Protein 3FRM (pdb70)

B-factor: mean 22.45, std 8.02, range [2.0, 68.7]

InterPro domains:
  IPR000182 GNAT domain [PF13508] (164-238)
  IPR000182 GNAT domain [PS51186] (116-251)
  IPR016181 Acyl-CoA N-acyltransferase [SSF55729] (125-245)
  IPR040549 Domain of unknown function DUF5613 [PF18467] (4-100)

Radius of gyration: 44.14 Å; Cα contacts (8 Å, |Δi|>4): 2684; chains: 6; bounding box: 90×137×66 Å

Organism: Staphylococcus epidermidis (strain ATCC 12228 / FDA PCI 1200) (NCBI:txid176280)

Sequence (1467 aa):
ASKITFKDIYIDGNKITEDSRKAIYLLPPQPLKYASNTWIYKTPTNQWLKDIEVQKKHLNQSSYHLSFSFPANEKIDEVLLEKIRELGFQIGVLELYVIEAKALKELSRKRDVDIQLVSSNNINDYLHVYDAFARPFGDSYANVKQHIYSSYNLDDIERLVAYVNHQPVGIVDIITDKTIEIDGFGVLEEFQHQGIGSEIQAYVGRANERPVILVADGKDTAKDYLRQGYVYQGFKYHILKENIASKITFKDIYIDGNKITEDSRKAIYLLPPQPLKYASNTWIYKTPTNQWLKDIEVQKKHLNQSSYHLSFSFPANEKIDEVLLEKIRELGFQQIGVLELYVIEAKALKELSRKRDVDIQLVSSNNINDYLHVYDAFARPFGDSYANVKQHIYSSYNLDDIERLVAYVNHQPVGIVDIITDKTIEIDGFGVLEEFQHQGIGSEIQAYVGRANERPVILVADGKDTAKDYLRRQGYVYQGFKYHILKENISNASKITFKDIYIDGNKITEDSRKAIYLLPPQPLKYASNTWIYKTPTNQWLKDIEVQKKHLNQSSYHLSFSFPANEKIDEVLLEKIRELGFQIGVLELYVIEAKALKELSRKRDVDIQLVSSNNINDYLHVYDAFARPFGDSYANVKQHIYSSYNLDDIERLVAYVNHQPVGIVDIITDKTIEIDGFGVLEEFQHQGIGSEIQAYVGRANERPVILVADGKDTAKDYLRQGYVYQGFKYHILKENINASKITFKDIYIDGNKITEDSRKAIYLLPPQPLKYASNTWIYKTPTNQWLKDIEVQKKHLNQSSYHLSFSFPANEKIDEVLLEKIRELGFQQIGVLELYVIEAKALKELSRKRDVDIQLVSSNNNINDYLHVYDAFARPFGDSYANVKQHIYSSYNNLDDIERLVAYVNHQPVGIVDIITDKTIEIDGFGVLEEFQHQGIGSEIQAYVGRANERPVILVADGKDTAKDYLRQGYVYQGFKYHILKENIASKITFKDIYIDGNKITEDSRKAIYLLPPQPLKYASNTWIYKTPTNQWLKDIEVQKKHLNQSSYHLSFSFPANEKIDEVLLEKIRELGFQIGVLELYVIEAKALKELSRKRDVDIQLVSSNNINDYLHVYDAFARPFGDSYANVKQHIYSSYNLDDIERLVAYVNHQPVGIVDIITDKTIEIDGFGVLEEFQHQGIGSEIQAYVGRANERPVILVADGKDTAKDYLRQGYVYQGFKYHILKENIASKITFKDIYIDGNKITEDSRKAIYLLPPQPLKYASNTWIYKTPTNQWLKDIEVQKKHLNQSSYHLSFSFPANEKIDEVLLEKIRELGFQIGVLELYVIEAKALKELSRKRDVDIQLVSSNNINDYLHVYDAFARPFGDSYANVKQHIYSSYNLDDIERLVAYVNHQPVGIVDIITDKTIEIDGFGVLEEFQHQGIGSEIQAYVGRANERPVILVADGKDTAKDYLRQGYVYQGFKYHILKENI

CATH classification: 3.40.630.30

Foldseek 3Di:
DLPDDPVPDDQPFDFDDDDQFWTAGADLVCLADPRRGAIETQADDVRVVVVQVVSCVSVVSVRFKYKYWHHWFDDDDPVVVVVCVVVPKDKWKKWKWWDWLVLLLVLDDPPPKDKDWDDPVCLVLQVVQLQQDDDPPDDVSSVVSVVCVVCVVVDDKIKMWIDDPPHTFWMWIWDDDQAIEIDPTDGHPVPPPPSNVSNVRSVVSVSVRHMYMYMDIPPDPVVVCVVSPIDIDTMMMMIMGNGD/DVPDDCVPPDQDFDQPDDDQFWTAGHHLVCLAPQRRGAIETPAADVNVVVVQVVSCVSVVSVRQKYKYWYHWFDDDDDVVVVVCVVVPKDKWKKWKWKDWLVLLLPFDADPQKDKDKDDPVCVVLQLVFVLVVQCVVPPVRSCVVVVCVVPVPPDQKIKMFIDHPNHTFWMWIWHDPAAIEIDPTDGDPVPPPPCPSSNVSSVRSVSVGHMYMYMGIPPHPPPVCVVSPIDIDTMMMMIMGGND/DPLVPDDPVPDDAAFDFPDDDQFWTAGDDLVCLADARRGAIETAADDVVVVVVVVVSVVSVVSVRFKYKYWHHWFDDPDVVNVVVCVVVPKDKWKKWKWWAWLVLLLPFDAPVLKDKDKDDPVCLVQQLVFVLVVQPVVHPVRSCVNVVCVVPVVPDQKIKMFMDHPRHTFWIWIWDDDAAIEIPPTDGPPVCPPPCRVSNVSNVVSVSVRHMYMYMDIPPPPPPCCVVSPIGIDGMMMMIMGGGD/DLLPDDCVPPDQQFDFPDDDQFWTFGAHLVCLADPRGGAIETNADDVVVVVVCVVSCVSVVSVRFKYKYWYHWPDDDDPVVVVVLVVVPKDKKKKWKWKDWLVLLLVQDDPVQKDKDKDDPVCLVLQLVQLQQDDDPPDDVSSCCSVVCVVPQPPDQKIKMFIDHPPHTFWMWIWHDPAAIEIDPTDGHPVDPPPCPSSNVSSVVSVCPGHMYMYMDMDPDPVVVCVVSPIDTSTMIMMIMGNGD/DLPDDPVVPDQDFDFPDDDQFWTAGDDLVCLQDQSRGAIETNADDVRVVVVCVVSVVSVVSVRFKYKYWDHWFDDDDPVVVCVQVVVPKDKWKKWKWKFWLVLLLVLDPPDPKDKDKDDPVCLVLQVVQLVQDDDPPDDVVSVVSVVCVVPQNPDDKIKMFIADPHGTFWIWIWDDPAAIEIDPTDGDDVPPPPSNSSVVSSVVSVCPGRMYMYMDIPDPPPVVCVVSPIDTDTMMMMIMGRGD/DLPDDPVPDDADFDFPDDDQFWTAGQHLVCLAPQRRGAIETNADDVRVVVVCVVSCVSVVSPRFKYKYKHHWFDDDDPVVVVVQVVVPKDKWKKWKWWDWLCLLLVPQPPDLKDKDKDDVVCLVLQVVQLVVDDDPPDDVVSCVSVVCVVPVHPDQKIKMFMDHPNHTFWMWIWHDDAAIEIDSTGGDDVCPPPCNSSVVSSVVSCRVGHMYMYMDIPPDPVVVVVVSPIDTDTMMMMIMDRGD

Secondary structure (DSSP, 8-state):
-----GGGS---SEEEEE-SSEEEEE-TT-TT-GGGSEEEE-----HHHHHHHHHH--GGGT---EEEE--TT-PPPHHHHHHHHHTT-EEEEEEEEEE-HHHHHTT----S-EEEE--TTTHHHHHHHHTTS--TT-HHHH--HHHHHHHTTTSS-EEEEEEETTEEEEEEEE---S-EEEEEEEE-GGGTTSSHHHHHHHHHH--TT--EEEEE-SS-GGG--TTTTPEEEEEEEEEEES--/-----GGGS---SEEEEE-SSEEEEE-TT-TT-TTTSEEEE-----HHHHHHHHHH--GGGT---EEEE--TT-PPPHHHHHHHHHTT-EEEEEEEEEE-HHHHHTSPP-TTEEEEE--TTTHHHHHHHHHHHHGGG-HHHH--HHHHHHHTTTSS-EEEEEEETTEEEEEEEE---S-EEEEEEEE-GGGTTSSHHHHHHHHHH--TTS-EEEEE-TT-GGG--TTTTPEEEEEEEEEEE---/-------GGGS---SEEEEESSSEEEEE-TTSTT-TTTSEEEE-----HHHHHHHHHH--GGGT---EEEE--TT----HHHHHHHHHTT-EEEEEEEEEE-HHHHHTSPP-TT-EEEE-STTTHHHHHHHHHHHHGGG-HHHH--HHHHHTTTTTSS-EEEEEEETTEEEEEEEE---S-EEEEEEEE-GGGTTSSHHHHHHHHHH--TTS-EEEEE-SS-GGG--TTTT-EEEEEEEEEEE---/------GGGS--SSEEEEE-SSEEEEE-TT-TT-GGGSEEEE-----HHHHHHHHHH--GGGT---EEEEPPTT-PPPHHHHHHHHHTT-EEEEEEEEEE-HHHHHHS---TT-EEEE--TTTHHHHHHHHTTS--TT-HHHH--HHHHHTTTTTSS-EEEEEEETTEEEEEEEE---S-EEEEEEEE-GGGTTSSHHHHHHHHHH--TTS-EEEEE-SS-GGG--TTTT-EEEEEEEEEEES--/-----GGGS---S-EEEE-SSEEEE--TT-TT-GGGSEEEE-----HHHHHHHHHH--TTTT---EEEE--TT-PPPHHHHHHHHHTT-EEEEEEEEEEEHHHHHTT----S-EEEE--TTTHHHHHHHHTTS--TT-HHHH--HHHHHHHTTTSS-EEEEEESSSSEEEEEEE---S-EEEEEEEE-GGGTTSSHHHHHHHHHH--TTSEEEEEEESSSTT---TTTT-EEEEEEEEEEES--/-----GGGS---SEEEEE-SSEEEEE-TTSTT-GGGSEEEE-----HHHHHHHHHH--GGGT---EEEE--TT-PPPHHHHHHHHHTT-EEEEEEEEEE-HHHHHTT----S-EEEE--TTTHHHHHHHHTTS--TT-HHHH--HHHHHHHTTTSS-EEEEEEETTEEEEEEEE---S-EEEEEEEE-GGGTTTTHHHHHHHHHH--TT--EEEEEETT-STT--TTTTPEEEEEEEEEEES--

Nearest PDB structures (foldseek):
  3frm-assembly3_E  TM=9.584E-01  e=1.072E-44  Staphylococcus epidermidis ATCC 12228
  2ft0-assembly1_B  TM=6.194E-01  e=1.414E-08  Escherichia coli CFT073
  3n7z-assembly1_C  TM=5.232E-01  e=3.957E-08  Bacillus anthracis str. Sterne
  8a9n-assembly1_B  TM=7.427E-01  e=4.435E-05  Acinetobacter baumannii
  7n1l-assembly1_A  TM=7.405E-01  e=2.415E-04  Brucella abortus 2308

Structure (mmCIF, N/CA/C/O backbone):
data_3FRM
#
_entry.id   3FRM
#
_cell.length_a   63.711
_cell.length_b   126.549
_cell.length_c   112.807
_cell.angle_alpha   90.00
_cell.angle_beta   94.52
_cell.angle_gamma   90.00
#
_symmetry.space_group_name_H-M   'P 1 21 1'
#
loop_
_entity.id
_entity.type
_entity.pdbx_description
1 polymer 'uncharacterized conserved protein'
2 non-polymer 'SODIUM ION'
3 non-polymer 'SULFATE ION'
4 non-polymer '2-(N-MORPHOLINO)-ETHANESULFONIC ACID'
5 water water
#
loop_
_atom_site.group_PDB
_atom_site.id
_atom_site.type_symbol
_atom_site.label_atom_id
_atom_site.label_alt_id
_atom_site.label_comp_id
_atom_site.label_asym_id
_atom_site.label_entity_id
_atom_site.label_seq_id
_atom_site.pdbx_PDB_ins_code
_atom_site.Cartn_x
_atom_site.Cartn_y
_atom_site.Cartn_z
_atom_site.occupancy
_atom_site.B_iso_or_equiv
_atom_site.auth_seq_id
_atom_site.auth_comp_id
_atom_site.auth_asym_id
_atom_site.auth_atom_id
_atom_site.pdbx_PDB_model_num
ATOM 1 N N . ALA A 1 3 ? 52.337 108.565 64.170 1.00 42.64 0 ALA A N 1
ATOM 2 C CA . ALA A 1 3 ? 52.801 107.429 63.317 1.00 42.66 0 ALA A CA 1
ATOM 3 C C . ALA A 1 3 ? 53.064 106.188 64.141 1.00 43.33 0 ALA A C 1
ATOM 4 O O . ALA A 1 3 ? 52.669 105.077 63.737 1.00 43.72 0 ALA A O 1
ATOM 14 N N . SER A 1 5 ? 51.661 106.113 66.813 1.00 41.28 2 SER A N 1
ATOM 15 C CA . SER A 1 5 ? 50.241 106.115 67.184 1.00 39.92 2 SER A CA 1
ATOM 16 C C . SER A 1 5 ? 49.464 105.086 66.388 1.00 38.93 2 SER A C 1
ATOM 17 O O . SER A 1 5 ? 48.769 104.250 66.960 1.00 39.49 2 SER A O 1
ATOM 20 N N . LYS A 1 6 ? 49.617 105.108 65.069 1.00 37.09 3 LYS A N 1
ATOM 21 C CA . LYS A 1 6 ? 48.854 104.202 64.213 1.00 34.79 3 LYS A CA 1
ATOM 22 C C . LYS A 1 6 ? 49.199 102.717 64.365 1.00 33.28 3 LYS A C 1
ATOM 23 O O . LYS A 1 6 ? 48.472 101.856 63.853 1.00 33.03 3 LYS A O 1
ATOM 29 N N . ILE A 1 7 ? 50.264 102.396 65.092 1.00 30.30 4 ILE A N 1
ATOM 30 C CA . ILE A 1 7 ? 50.634 100.989 65.185 1.00 28.04 4 ILE A CA 1
ATOM 31 C C . ILE A 1 7 ? 49.524 100.104 65.790 1.00 26.41 4 ILE A C 1
ATOM 32 O O . ILE A 1 7 ? 48.867 100.498 66.743 1.00 25.93 4 ILE A O 1
ATOM 37 N N . THR A 1 8 ? 49.290 98.934 65.193 1.00 24.52 5 THR A N 1
ATOM 38 C CA . THR A 1 8 ? 48.353 97.976 65.764 1.00 23.42 5 THR A CA 1
ATOM 39 C C . THR A 1 8 ? 48.838 96.534 65.807 1.00 22.48 5 THR A C 1
ATOM 40 O O . THR A 1 8 ? 49.929 96.175 65.338 1.00 21.65 5 THR A O 1
ATOM 44 N N . PHE A 1 9 ? 47.987 95.699 66.372 1.00 21.76 6 PHE A N 1
ATOM 45 C CA . PHE A 1 9 ? 48.248 94.279 66.428 1.00 21.78 6 PHE A CA 1
ATOM 46 C C . PHE A 1 9 ? 48.549 93.654 65.072 1.00 22.39 6 PHE A C 1
ATOM 47 O O . PHE A 1 9 ? 49.184 92.594 64.998 1.00 22.42 6 PHE A O 1
ATOM 55 N N . LYS A 1 10 ? 48.092 94.311 64.004 1.00 23.58 7 LYS A N 1
ATOM 56 C CA . LYS A 1 10 ? 48.334 93.833 62.634 1.00 24.15 7 LYS A CA 1
ATOM 57 C C . LYS A 1 10 ? 49.833 93.850 62.323 1.00 24.35 7 LYS A C 1
ATOM 58 O O . LYS A 1 10 ? 50.310 93.055 61.537 1.00 24.37 7 LYS A O 1
ATOM 64 N N . ASP A 1 11 ? 50.567 94.744 62.980 1.00 24.15 8 ASP A N 1
ATOM 65 C CA . ASP A 1 11 ? 52.000 94.858 62.779 1.00 23.72 8 ASP A CA 1
ATOM 66 C C . ASP A 1 11 ? 52.791 93.734 63.454 1.00 23.67 8 ASP A C 1
ATOM 67 O O . ASP A 1 11 ? 53.982 93.557 63.227 1.00 23.40 8 ASP A O 1
ATOM 72 N N . ILE A 1 12 ? 52.138 92.968 64.302 1.00 23.90 9 ILE A N 1
ATOM 73 C CA . ILE A 1 12 ? 52.846 91.914 65.007 1.00 24.07 9 ILE A CA 1
ATOM 74 C C . ILE A 1 12 ? 53.017 90.680 64.125 1.00 25.15 9 ILE A C 1
ATOM 75 O O . ILE A 1 12 ? 52.131 90.310 63.410 1.00 26.78 9 ILE A O 1
ATOM 80 N N . TYR A 1 13 ? 54.203 90.091 64.154 1.00 25.83 10 TYR A N 1
ATOM 81 C CA . TYR A 1 13 ? 54.528 88.966 63.357 1.00 27.41 10 TYR A CA 1
ATOM 82 C C . TYR A 1 13 ? 53.785 87.709 63.885 1.00 27.77 10 TYR A C 1
ATOM 83 O O . TYR A 1 13 ? 53.562 87.583 65.070 1.00 28.04 10 TYR A O 1
ATOM 92 N N . ILE A 1 14 ? 53.405 86.792 63.010 1.00 28.42 11 ILE A N 1
ATOM 93 C CA . ILE A 1 14 ? 52.890 85.478 63.460 1.00 28.87 11 ILE A CA 1
ATOM 94 C C . ILE A 1 14 ? 53.689 84.411 62.743 1.00 29.31 11 ILE A C 1
ATOM 95 O O . ILE A 1 14 ? 53.849 84.458 61.534 1.00 29.82 11 ILE A O 1
ATOM 100 N N . ASP A 1 15 ? 54.214 83.433 63.453 1.00 30.01 12 ASP A N 1
ATOM 101 C CA . ASP A 1 15 ? 54.958 82.436 62.715 1.00 30.81 12 ASP A CA 1
ATOM 102 C C . ASP A 1 15 ? 54.124 81.253 62.282 1.00 30.69 12 ASP A C 1
ATOM 103 O O . ASP A 1 15 ? 54.477 80.094 62.547 1.00 30.33 12 ASP A O 1
ATOM 108 N N . GLY A 1 16 ? 53.028 81.523 61.590 1.00 29.77 13 GLY A N 1
ATOM 109 C CA . GLY A 1 16 ? 52.399 80.428 60.885 1.00 28.36 13 GLY A CA 1
ATOM 110 C C . GLY A 1 16 ? 52.303 80.718 59.407 1.00 27.03 13 GLY A C 1
ATOM 111 O O . GLY A 1 16 ? 52.629 81.822 58.959 1.00 27.19 13 GLY A O 1
ATOM 112 N N . ASN A 1 17 ? 51.850 79.712 58.671 1.00 24.90 14 ASN A N 1
ATOM 113 C CA . ASN A 1 17 ? 51.343 79.903 57.352 1.00 23.79 14 ASN A CA 1
ATOM 114 C C . ASN A 1 17 ? 49.911 80.316 57.526 1.00 22.56 14 ASN A C 1
ATOM 115 O O . ASN A 1 17 ? 49.159 79.667 58.256 1.00 22.22 14 ASN A O 1
ATOM 120 N N . LYS A 1 18 ? 49.537 81.399 56.854 1.00 21.52 15 LYS A N 1
ATOM 121 C CA . LYS A 1 18 ? 48.157 81.829 56.790 1.00 20.34 15 LYS A CA 1
ATOM 122 C C . LYS A 1 18 ? 47.434 80.939 55.813 1.00 19.51 15 LYS A C 1
ATOM 123 O O . LYS A 1 18 ? 47.742 80.960 54.649 1.00 19.94 15 LYS A O 1
ATOM 129 N N . ILE A 1 19 ? 46.476 80.168 56.293 1.00 17.49 16 ILE A N 1
ATOM 130 C CA . ILE A 1 19 ? 45.679 79.284 55.453 1.00 16.81 16 ILE A CA 1
ATOM 131 C C . ILE A 1 19 ? 44.516 80.049 54.798 1.00 16.95 16 ILE A C 1
ATOM 132 O O . ILE A 1 19 ? 44.299 80.006 53.601 1.00 16.82 16 ILE A O 1
ATOM 137 N N . THR A 1 20 ? 43.772 80.760 55.608 1.00 16.94 17 THR A N 1
ATOM 138 C CA . THR A 1 20 ? 42.598 81.452 55.147 1.00 18.08 17 THR A CA 1
ATOM 139 C C . THR A 1 20 ? 42.548 82.784 55.868 1.00 17.96 17 THR A C 1
ATOM 140 O O . THR A 1 20 ? 42.901 82.876 57.030 1.00 18.11 17 THR A O 1
ATOM 144 N N . GLU A 1 21 ? 42.139 83.827 55.172 1.00 18.76 18 GLU A N 1
ATOM 145 C CA . GLU A 1 21 ? 41.842 85.070 55.831 1.00 18.63 18 GLU A CA 1
ATOM 146 C C . GLU A 1 21 ? 40.597 85.633 55.202 1.00 18.84 18 GLU A C 1
ATOM 147 O O . GLU A 1 21 ? 40.561 85.786 53.981 1.00 19.24 18 GLU A O 1
ATOM 153 N N . ASP A 1 22 ? 39.591 85.937 56.022 1.00 17.91 19 ASP A N 1
ATOM 154 C CA . ASP A 1 22 ? 38.375 86.586 55.548 1.00 18.18 19 ASP A CA 1
ATOM 155 C C . ASP A 1 22 ? 37.978 87.679 56.532 1.00 18.40 19 ASP A C 1
ATOM 156 O O . ASP A 1 22 ? 38.774 88.051 57.361 1.00 19.13 19 ASP A O 1
ATOM 161 N N . SER A 1 23 ? 36.770 88.205 56.468 1.00 18.99 20 SER A N 1
ATOM 162 C CA . SER A 1 23 ? 36.484 89.348 57.323 1.00 19.51 20 SER A CA 1
ATOM 163 C C . SER A 1 23 ? 36.344 88.979 58.795 1.00 19.96 20 SER A C 1
ATOM 164 O O . SER A 1 23 ? 36.516 89.841 59.658 1.00 20.03 20 SER A O 1
ATOM 167 N N . ARG A 1 24 ? 36.057 87.726 59.106 1.00 19.19 21 ARG A N 1
ATOM 168 C CA . ARG A 1 24 ? 35.970 87.420 60.523 1.00 20.31 21 ARG A CA 1
ATOM 169 C C . ARG A 1 24 ? 37.216 86.862 61.210 1.00 20.14 21 ARG A C 1
ATOM 170 O O . ARG A 1 24 ? 37.363 87.076 62.423 1.00 19.67 21 ARG A O 1
ATOM 178 N N . LYS A 1 25 ? 38.091 86.173 60.458 1.00 19.09 22 LYS A N 1
ATOM 179 C CA . LYS A 1 25 ? 39.215 85.416 61.037 1.00 18.03 22 LYS A CA 1
ATOM 180 C C . LYS A 1 25 ? 40.337 85.013 60.065 1.00 16.70 22 LYS A C 1
ATOM 181 O O . LYS A 1 25 ? 40.123 84.796 58.889 1.00 16.94 22 LYS A O 1
ATOM 187 N N . ALA A 1 26 ? 41.536 84.896 60.596 1.00 14.74 23 ALA A N 1
ATOM 188 C CA . ALA A 1 26 ? 42.684 84.374 59.883 1.00 13.70 23 ALA A CA 1
ATOM 189 C C . ALA A 1 26 ? 42.963 83.049 60.553 1.00 13.41 23 ALA A C 1
ATOM 190 O O . ALA A 1 26 ? 42.934 82.975 61.765 1.00 13.56 23 ALA A O 1
ATOM 192 N N . ILE A 1 27 ? 43.191 82.003 59.783 1.00 13.76 24 ILE A N 1
ATOM 193 C CA . ILE A 1 27 ? 43.576 80.688 60.330 1.00 14.15 24 ILE A CA 1
ATOM 194 C C . ILE A 1 27 ? 45.053 80.363 60.019 1.00 14.07 24 ILE A C 1
ATOM 195 O O . ILE A 1 27 ? 45.450 80.445 58.878 1.00 14.50 24 ILE A O 1
ATOM 200 N N . TYR A 1 28 ? 45.861 80.034 61.026 1.00 14.45 25 TYR A N 1
ATOM 201 C CA . TYR A 1 28 ? 47.278 79.761 60.832 1.00 13.35 25 TYR A CA 1
ATOM 202 C C . TYR A 1 28 ? 47.561 78.323 61.299 1.00 15.00 25 TYR A C 1
ATOM 203 O O . TYR A 1 28 ? 47.049 77.877 62.317 1.00 14.07 25 TYR A O 1
ATOM 212 N N . LEU A 1 29 ? 48.416 77.640 60.544 1.00 15.73 26 LEU A N 1
ATOM 213 C CA . LEU A 1 29 ? 48.883 76.330 60.776 1.00 16.66 26 LEU A CA 1
ATOM 214 C C . LEU A 1 29 ? 50.340 76.259 60.312 1.00 17.63 26 LEU A C 1
ATOM 215 O O . LEU A 1 29 ? 50.734 76.975 59.381 1.00 17.21 26 LEU A O 1
ATOM 220 N N . LEU A 1 30 ? 51.106 75.352 60.922 1.00 17.85 27 LEU A N 1
ATOM 221 C CA . LEU A 1 30 ? 52.414 75.018 60.475 1.00 19.69 27 LEU A CA 1
ATOM 222 C C . LEU A 1 30 ? 52.507 73.484 60.545 1.00 21.72 27 LEU A C 1
ATOM 223 O O . LEU A 1 30 ? 52.969 72.899 61.539 1.00 21.85 27 LEU A O 1
ATOM 228 N N . PRO A 1 31 ? 52.052 72.820 59.474 1.00 22.30 28 PRO A N 1
ATOM 229 C CA . PRO A 1 31 ? 51.885 71.380 59.419 1.00 22.97 28 PRO A CA 1
ATOM 230 C C . PRO A 1 31 ? 53.138 70.537 59.750 1.00 23.22 28 PRO A C 1
ATOM 231 O O . PRO A 1 31 ? 52.999 69.469 60.345 1.00 22.92 28 PRO A O 1
ATOM 235 N N . PRO A 1 32 ? 54.338 71.006 59.373 1.00 23.50 29 PRO A N 1
ATOM 236 C CA . PRO A 1 32 ? 55.552 70.295 59.794 1.00 23.99 29 PRO A CA 1
ATOM 237 C C . PRO A 1 32 ? 55.884 70.482 61.276 1.00 25.13 29 PRO A C 1
ATOM 238 O O . PRO A 1 32 ? 56.755 69.767 61.798 1.00 26.19 29 PRO A O 1
ATOM 242 N N . GLN A 1 33 ? 55.200 71.415 61.944 1.00 25.35 30 GLN A N 1
ATOM 243 C CA . GLN A 1 33 ? 55.447 71.696 63.354 1.00 25.76 30 GLN A CA 1
ATOM 244 C C . GLN A 1 33 ? 54.132 71.734 64.149 1.00 23.75 30 GLN A C 1
ATOM 245 O O . GLN A 1 33 ? 53.810 72.728 64.785 1.00 23.43 30 GLN A O 1
ATOM 251 N N . PRO A 1 34 ? 53.405 70.613 64.184 1.00 22.81 31 PRO A N 1
ATOM 252 C CA . PRO A 1 34 ? 52.034 70.755 64.684 1.00 22.49 31 PRO A CA 1
ATOM 253 C C . PRO A 1 34 ? 51.952 70.985 66.200 1.00 22.59 31 PRO A C 1
ATOM 254 O O . PRO A 1 34 ? 50.901 71.354 66.707 1.00 22.09 31 PRO A O 1
ATOM 258 N N . LEU A 1 35 ? 53.073 70.826 66.897 1.00 22.86 32 LEU A N 1
ATOM 259 C CA . LEU A 1 35 ? 53.105 70.993 68.324 1.00 22.98 32 LEU A CA 1
ATOM 260 C C . LEU A 1 35 ? 53.370 72.406 68.816 1.00 22.62 32 LEU A C 1
ATOM 261 O O . LEU A 1 35 ? 53.182 72.629 70.001 1.00 21.97 32 LEU A O 1
ATOM 266 N N . LYS A 1 36 ? 53.794 73.347 67.954 1.00 23.61 33 LYS A N 1
ATOM 267 C CA . LYS A 1 36 ? 53.948 74.786 68.347 1.00 24.73 33 LYS A CA 1
ATOM 268 C C . LYS A 1 36 ? 52.602 75.488 68.485 1.00 25.37 33 LYS A C 1
ATOM 269 O O . LYS A 1 36 ? 51.942 75.742 67.481 1.00 25.97 33 LYS A O 1
ATOM 275 N N . TYR A 1 37 ? 52.205 75.825 69.713 1.00 25.67 34 TYR A N 1
ATOM 276 C CA . TYR A 1 37 ? 50.897 76.439 69.943 1.00 25.56 34 TYR A CA 1
ATOM 277 C C . TYR A 1 37 ? 50.750 77.785 69.255 1.00 26.24 34 TYR A C 1
ATOM 278 O O . TYR A 1 37 ? 49.680 78.058 68.731 1.00 28.22 34 TYR A O 1
ATOM 287 N N . ALA A 1 38 ? 51.788 78.629 69.246 1.00 25.36 35 ALA A N 1
ATOM 288 C CA . ALA A 1 38 ? 51.693 79.972 68.615 1.00 24.62 35 ALA A CA 1
ATOM 289 C C . ALA A 1 38 ? 51.606 80.031 67.057 1.00 24.25 35 ALA A C 1
ATOM 290 O O . ALA A 1 38 ? 51.248 81.098 66.494 1.00 25.75 35 ALA A O 1
ATOM 292 N N . SER A 1 39 ? 51.981 78.936 66.378 1.00 22.05 36 SER A N 1
ATOM 293 C CA . SER A 1 39 ? 51.929 78.832 64.928 1.00 19.59 36 SER A CA 1
ATOM 294 C C . SER A 1 39 ? 50.653 78.112 64.472 1.00 18.06 36 SER A C 1
ATOM 295 O O . SER A 1 39 ? 50.428 77.984 63.272 1.00 17.95 36 SER A O 1
ATOM 298 N N . ASN A 1 40 ? 49.848 77.605 65.402 1.00 15.81 37 ASN A N 1
ATOM 299 C CA . ASN A 1 40 ? 48.650 76.870 65.050 1.00 15.25 37 ASN A CA 1
ATOM 300 C C . ASN A 1 40 ? 47.405 77.423 65.770 1.00 15.32 37 ASN A C 1
ATOM 301 O O . ASN A 1 40 ? 47.047 77.017 66.876 1.00 16.39 37 ASN A O 1
ATOM 306 N N . THR A 1 41 ? 46.714 78.350 65.138 1.00 15.35 38 THR A N 1
ATOM 307 C CA . THR A 1 41 ? 45.735 79.097 65.889 1.00 16.13 38 THR A CA 1
ATOM 308 C C . THR A 1 41 ? 44.819 79.891 64.959 1.00 16.01 38 THR A C 1
ATOM 309 O O . THR A 1 41 ? 45.139 80.122 63.801 1.00 15.32 38 THR A O 1
ATOM 313 N N . TRP A 1 42 ? 43.671 80.296 65.489 1.00 15.89 39 TRP A N 1
ATOM 314 C CA . TRP A 1 42 ? 42.777 81.166 64.814 1.00 15.80 39 TRP A CA 1
ATOM 315 C C . TRP A 1 42 ? 42.914 82.584 65.403 1.00 15.01 39 TRP A C 1
ATOM 316 O O . TRP A 1 42 ? 42.866 82.731 66.612 1.00 13.25 39 TRP A O 1
ATOM 327 N N . ILE A 1 43 ? 43.064 83.596 64.545 1.00 15.36 40 ILE A N 1
ATOM 328 C CA . ILE A 1 43 ? 43.078 84.995 64.961 1.00 15.14 40 ILE A CA 1
ATOM 329 C C . ILE A 1 43 ? 41.729 85.587 64.517 1.00 16.16 40 ILE A C 1
ATOM 330 O O . ILE A 1 43 ? 41.504 85.781 63.344 1.00 16.14 40 ILE A O 1
ATOM 335 N N . TYR A 1 44 ? 40.820 85.878 65.437 1.00 16.69 41 TYR A N 1
ATOM 336 C CA . TYR A 1 44 ? 39.559 86.509 65.024 1.00 17.20 41 TYR A CA 1
ATOM 337 C C . TYR A 1 44 ? 39.788 87.976 64.662 1.00 18.59 41 TYR A C 1
ATOM 338 O O . TYR A 1 44 ? 40.583 88.661 65.301 1.00 19.09 41 TYR A O 1
ATOM 347 N N . LYS A 1 45 ? 39.061 88.439 63.649 1.00 19.14 42 LYS A N 1
ATOM 348 C CA . LYS A 1 45 ? 38.953 89.831 63.317 1.00 19.66 42 LYS A CA 1
ATOM 349 C C . LYS A 1 45 ? 37.631 90.421 63.822 1.00 19.70 42 LYS A C 1
ATOM 350 O O . LYS A 1 45 ? 37.591 91.569 64.279 1.00 19.81 42 LYS A O 1
ATOM 356 N N . THR A 1 46 ? 36.566 89.631 63.795 1.00 19.39 43 THR A N 1
ATOM 357 C CA . THR A 1 46 ? 35.312 90.034 64.444 1.00 19.70 43 THR A CA 1
ATOM 358 C C . THR A 1 46 ? 34.824 88.974 65.443 1.00 19.07 43 THR A C 1
ATOM 359 O O . THR A 1 46 ? 35.030 87.801 65.260 1.00 19.77 43 THR A O 1
ATOM 371 N N . PRO A 1 48 ? 32.936 86.271 67.260 1.00 18.47 45 PRO A N 1
ATOM 372 C CA . PRO A 1 48 ? 31.959 85.235 66.996 1.00 18.05 45 PRO A CA 1
ATOM 373 C C . PRO A 1 48 ? 30.841 85.288 68.040 1.00 18.13 45 PRO A C 1
ATOM 374 O O . PRO A 1 48 ? 31.109 85.633 69.167 1.00 18.78 45 PRO A O 1
ATOM 378 N N . THR A 1 49 ? 29.602 84.966 67.693 1.00 18.09 46 THR A N 1
ATOM 379 C CA . THR A 1 49 ? 28.658 84.611 68.732 1.00 18.36 46 THR A CA 1
ATOM 380 C C . THR A 1 49 ? 29.101 83.268 69.311 1.00 21.00 46 THR A C 1
ATOM 381 O O . THR A 1 49 ? 29.930 82.525 68.729 1.00 21.37 46 THR A O 1
ATOM 393 N N . ASN A 1 51 ? 27.459 80.577 69.399 1.00 23.81 48 ASN A N 1
ATOM 394 C CA . ASN A 1 51 ? 27.142 79.481 68.445 1.00 23.30 48 ASN A CA 1
ATOM 395 C C . ASN A 1 51 ? 28.151 79.336 67.328 1.00 21.48 48 ASN A C 1
ATOM 396 O O . ASN A 1 51 ? 28.508 78.239 66.979 1.00 20.37 48 ASN A O 1
ATOM 401 N N . GLN A 1 52 ? 28.564 80.472 66.762 1.00 20.88 49 GLN A N 1
ATOM 402 C CA . GLN A 1 52 ? 29.661 80.535 65.822 1.00 20.95 49 GLN A CA 1
ATOM 403 C C . GLN A 1 52 ? 30.892 79.881 66.425 1.00 20.40 49 GLN A C 1
ATOM 404 O O . GLN A 1 52 ? 31.504 79.023 65.804 1.00 20.48 49 GLN A O 1
ATOM 410 N N . TRP A 1 53 ? 31.245 80.301 67.638 1.00 19.90 50 TRP A N 1
ATOM 411 C CA . TRP A 1 53 ? 32.435 79.790 68.309 1.00 20.10 50 TRP A CA 1
ATOM 412 C C . TRP A 1 53 ? 32.434 78.279 68.441 1.00 19.89 50 TRP A C 1
ATOM 413 O O . TRP A 1 53 ? 33.493 77.654 68.298 1.00 20.10 50 TRP A O 1
ATOM 424 N N . LEU A 1 54 ? 31.259 77.696 68.688 1.00 19.96 51 LEU A N 1
ATOM 425 C CA . LEU A 1 54 ? 31.116 76.216 68.793 1.00 21.23 51 LEU A CA 1
ATOM 426 C C . LEU A 1 54 ? 31.436 75.497 67.494 1.00 21.26 51 LEU A C 1
ATOM 427 O O . LEU A 1 54 ? 32.112 74.430 67.462 1.00 20.82 51 LEU A O 1
ATOM 432 N N . LYS A 1 55 ? 30.914 76.096 66.425 1.00 21.38 52 LYS A N 1
ATOM 433 C CA . LYS A 1 55 ? 31.175 75.653 65.076 1.00 21.77 52 LYS A CA 1
ATOM 434 C C . LYS A 1 55 ? 32.653 75.791 64.749 1.00 21.14 52 LYS A C 1
ATOM 435 O O . LYS A 1 55 ? 33.205 74.893 64.139 1.00 22.23 52 LYS A O 1
ATOM 441 N N . ASP A 1 56 ? 33.300 76.856 65.228 1.00 20.09 53 ASP A N 1
ATOM 442 C CA . ASP A 1 56 ? 34.704 77.116 64.920 1.00 19.76 53 ASP A CA 1
ATOM 443 C C . ASP A 1 56 ? 35.589 76.151 65.713 1.00 20.01 53 ASP A C 1
ATOM 444 O O . ASP A 1 56 ? 36.658 75.717 65.253 1.00 19.45 53 ASP A O 1
ATOM 449 N N . ILE A 1 57 ? 35.123 75.777 66.898 1.00 20.27 54 ILE A N 1
ATOM 450 C CA . ILE A 1 57 ? 35.792 74.709 67.644 1.00 20.00 54 ILE A CA 1
ATOM 451 C C . ILE A 1 57 ? 35.889 73.451 66.850 1.00 18.86 54 ILE A C 1
ATOM 452 O O . ILE A 1 57 ? 36.921 72.767 66.889 1.00 18.30 54 ILE A O 1
ATOM 457 N N . GLU A 1 58 ? 34.818 73.139 66.128 1.00 18.53 55 GLU A N 1
ATOM 458 C CA . GLU A 1 58 ? 34.726 71.836 65.446 1.00 17.85 55 GLU A CA 1
ATOM 459 C C . GLU A 1 58 ? 35.656 71.774 64.240 1.00 16.61 55 GLU A C 1
ATOM 460 O O . GLU A 1 58 ? 36.439 70.886 64.143 1.00 16.58 55 GLU A O 1
ATOM 466 N N . VAL A 1 59 ? 35.566 72.761 63.363 1.00 17.03 56 VAL A N 1
ATOM 467 C CA . VAL A 1 59 ? 36.569 73.047 62.344 1.00 17.34 56 VAL A CA 1
ATOM 468 C C . VAL A 1 59 ? 37.977 72.942 62.851 1.00 17.40 56 VAL A C 1
ATOM 469 O O . VAL A 1 59 ? 38.728 72.159 62.306 1.00 17.81 56 VAL A O 1
ATOM 473 N N . GLN A 1 60 ? 38.334 73.687 63.899 1.00 17.90 57 GLN A N 1
ATOM 474 C CA . GLN A 1 60 ? 39.751 73.716 64.351 1.00 18.27 57 GLN A CA 1
ATOM 475 C C . GLN A 1 60 ? 40.158 72.376 64.880 1.00 19.21 57 GLN A C 1
ATOM 476 O O . GLN A 1 60 ? 41.260 71.925 64.584 1.00 19.52 57 GLN A O 1
ATOM 482 N N . LYS A 1 61 ? 39.270 71.757 65.663 1.00 20.59 58 LYS A N 1
ATOM 483 C CA . LYS A 1 61 ? 39.492 70.417 66.230 1.00 23.01 58 LYS A CA 1
ATOM 484 C C . LYS A 1 61 ? 39.858 69.419 65.114 1.00 24.09 58 LYS A C 1
ATOM 485 O O . LYS A 1 61 ? 40.798 68.619 65.237 1.00 24.65 58 LYS A O 1
ATOM 491 N N . LYS A 1 62 ? 39.144 69.499 63.994 1.00 25.59 59 LYS A N 1
ATOM 492 C CA . LYS A 1 62 ? 39.430 68.614 62.841 1.00 25.42 59 LYS A CA 1
ATOM 493 C C . LYS A 1 62 ? 40.752 68.950 62.155 1.00 25.04 59 LYS A C 1
ATOM 494 O O . LYS A 1 62 ? 41.596 68.089 61.929 1.00 25.41 59 LYS A O 1
ATOM 508 N N . HIS A 1 64 ? 43.333 70.348 63.368 1.00 20.93 61 HIS A N 1
ATOM 509 C CA . HIS A 1 64 ? 44.472 70.132 64.193 1.00 18.59 61 HIS A CA 1
ATOM 510 C C . HIS A 1 64 ? 44.715 68.648 64.310 1.00 18.15 61 HIS A C 1
ATOM 511 O O . HIS A 1 64 ? 45.872 68.178 64.093 1.00 17.20 61 HIS A O 1
ATOM 518 N N . LEU A 1 65 ? 43.656 67.877 64.602 1.00 17.34 62 LEU A N 1
ATOM 519 C CA . LEU A 1 65 ? 43.866 66.427 64.703 1.00 16.83 62 LEU A CA 1
ATOM 520 C C . LEU A 1 65 ? 44.384 65.827 63.395 1.00 16.68 62 LEU A C 1
ATOM 521 O O . LEU A 1 65 ? 45.142 64.871 63.395 1.00 15.24 62 LEU A O 1
ATOM 526 N N . ASN A 1 66 ? 43.940 66.376 62.264 1.00 16.56 63 ASN A N 1
ATOM 527 C CA . ASN A 1 66 ? 44.442 65.907 60.977 1.00 16.19 63 ASN A CA 1
ATOM 528 C C . ASN A 1 66 ? 45.982 65.995 60.812 1.00 16.08 63 ASN A C 1
ATOM 529 O O . ASN A 1 66 ? 46.558 65.157 60.141 1.00 15.47 63 ASN A O 1
ATOM 534 N N . GLN A 1 67 ? 46.626 67.000 61.409 1.00 15.39 64 GLN A N 1
ATOM 535 C CA . GLN A 1 67 ? 48.077 67.138 61.329 1.00 15.10 64 GLN A CA 1
ATOM 536 C C . GLN A 1 67 ? 48.716 66.731 62.649 1.00 15.68 64 GLN A C 1
ATOM 537 O O . GLN A 1 67 ? 49.865 67.054 62.878 1.00 15.43 64 GLN A O 1
ATOM 543 N N . SER A 1 68 ? 47.975 66.039 63.531 1.00 16.13 65 SER A N 1
ATOM 544 C CA . SER A 1 68 ? 48.543 65.626 64.806 1.00 15.48 65 SER A CA 1
ATOM 545 C C . SER A 1 68 ? 48.939 66.798 65.713 1.00 15.65 65 SER A C 1
ATOM 546 O O . SER A 1 68 ? 49.955 66.710 66.416 1.00 15.85 65 SER A O 1
ATOM 549 N N . SER A 1 69 ? 48.179 67.900 65.651 1.00 15.44 66 SER A N 1
ATOM 550 C CA . SER A 1 69 ? 48.173 68.969 66.634 1.00 14.66 66 SER A CA 1
ATOM 551 C C . SER A 1 69 ? 47.093 68.588 67.670 1.00 15.25 66 SER A C 1
ATOM 552 O O . SER A 1 69 ? 46.032 68.053 67.301 1.00 15.19 66 SER A O 1
ATOM 555 N N . TYR A 1 70 ? 47.319 68.828 68.955 1.00 14.58 67 TYR A N 1
ATOM 556 C CA . TYR A 1 70 ? 46.376 68.295 69.953 1.00 15.31 67 TYR A CA 1
ATOM 557 C C . TYR A 1 70 ? 45.777 69.349 70.863 1.00 14.65 67 TYR A C 1
ATOM 558 O O . TYR A 1 70 ? 45.081 68.999 71.827 1.00 14.69 67 TYR A O 1
ATOM 567 N N . HIS A 1 71 ? 45.986 70.623 70.529 1.00 14.12 68 HIS A N 1
ATOM 568 C CA . HIS A 1 71 ? 45.507 71.697 71.351 1.00 14.00 68 HIS A CA 1
ATOM 569 C C . HIS A 1 71 ? 44.450 72.488 70.582 1.00 16.45 68 HIS A C 1
ATOM 570 O O . HIS A 1 71 ? 44.197 72.227 69.409 1.00 15.80 68 HIS A O 1
ATOM 577 N N . LEU A 1 72 ? 43.888 73.526 71.224 1.00 16.82 69 LEU A N 1
ATOM 578 C CA . LEU A 1 72 ? 42.963 74.413 70.582 1.00 17.64 69 LEU A CA 1
ATOM 579 C C . LEU A 1 72 ? 43.292 75.845 71.022 1.00 18.18 69 LEU A C 1
ATOM 580 O O . LEU A 1 72 ? 43.604 76.070 72.186 1.00 18.51 69 LEU A O 1
ATOM 585 N N . SER A 1 73 ? 43.194 76.815 70.116 1.00 17.74 70 SER A N 1
ATOM 586 C CA . SER A 1 73 ? 43.472 78.155 70.515 1.00 18.08 70 SER A CA 1
ATOM 587 C C . SER A 1 73 ? 42.906 79.274 69.612 1.00 17.28 70 SER A C 1
ATOM 588 O O . SER A 1 73 ? 42.832 79.122 68.416 1.00 17.56 70 SER A O 1
ATOM 591 N N . PHE A 1 74 ? 42.542 80.397 70.222 1.00 15.51 71 PHE A N 1
ATOM 592 C CA . PHE A 1 74 ? 41.956 81.506 69.534 1.00 15.12 71 PHE A CA 1
ATOM 593 C C . PHE A 1 74 ? 42.413 82.777 70.190 1.00 15.35 71 PHE A C 1
ATOM 594 O O . PHE A 1 74 ? 42.630 82.812 71.402 1.00 13.95 71 PHE A O 1
ATOM 602 N N . SER A 1 75 ? 42.580 83.814 69.366 1.00 15.78 72 SER A N 1
ATOM 603 C CA . SER A 1 75 ? 42.708 85.194 69.794 1.00 16.97 72 SER A CA 1
ATOM 604 C C . SER A 1 75 ? 41.453 85.875 69.375 1.00 16.30 72 SER A C 1
ATOM 605 O O . SER A 1 75 ? 40.944 85.551 68.315 1.00 15.98 72 SER A O 1
ATOM 608 N N . PHE A 1 76 ? 41.051 86.892 70.136 1.00 15.62 73 PHE A N 1
ATOM 609 C CA . PHE A 1 76 ? 39.869 87.642 69.827 1.00 14.90 73 PHE A CA 1
ATOM 610 C C . PHE A 1 76 ? 40.241 89.036 69.297 1.00 15.22 73 PHE A C 1
ATOM 611 O O . PHE A 1 76 ? 41.414 89.375 69.170 1.00 17.23 73 PHE A O 1
ATOM 619 N N . PRO A 1 77 ? 39.247 89.843 68.931 1.00 15.00 74 PRO A N 1
ATOM 620 C CA . PRO A 1 77 ? 39.628 91.089 68.242 1.00 14.85 74 PRO A CA 1
ATOM 621 C C . PRO A 1 77 ? 40.366 92.070 69.157 1.00 14.65 74 PRO A C 1
ATOM 622 O O . PRO A 1 77 ? 40.107 92.146 70.351 1.00 15.31 74 PRO A O 1
ATOM 626 N N . ALA A 1 78 ? 41.304 92.790 68.600 1.00 14.71 75 ALA A N 1
ATOM 627 C CA . ALA A 1 78 ? 41.939 93.919 69.314 1.00 14.56 75 ALA A CA 1
ATOM 628 C C . ALA A 1 78 ? 40.976 94.792 70.111 1.00 14.53 75 ALA A C 1
ATOM 629 O O . ALA A 1 78 ? 39.972 95.266 69.593 1.00 14.17 75 ALA A O 1
ATOM 631 N N . ASN A 1 79 ? 41.275 94.940 71.396 1.00 14.43 76 ASN A N 1
ATOM 632 C CA . ASN A 1 79 ? 40.533 95.842 72.231 1.00 15.38 76 ASN A CA 1
ATOM 633 C C . ASN A 1 79 ? 39.045 95.502 72.358 1.00 15.90 76 ASN A C 1
ATOM 634 O O . ASN A 1 79 ? 38.241 96.360 72.627 1.00 15.77 76 ASN A O 1
ATOM 639 N N . GLU A 1 80 ? 38.695 94.245 72.189 1.00 17.25 77 GLU A N 1
ATOM 640 C CA . GLU A 1 80 ? 37.315 93.835 72.446 1.00 19.00 77 GLU A CA 1
ATOM 641 C C . GLU A 1 80 ? 37.200 92.869 73.631 1.00 18.98 77 GLU A C 1
ATOM 642 O O . GLU A 1 80 ? 37.915 91.891 73.661 1.00 19.34 77 GLU A O 1
ATOM 648 N N . LYS A 1 81 ? 36.337 93.215 74.590 1.00 18.58 78 LYS A N 1
ATOM 649 C CA . LYS A 1 81 ? 35.852 92.398 75.702 1.00 18.98 78 LYS A CA 1
ATOM 650 C C . LYS A 1 81 ? 34.893 91.359 75.170 1.00 18.76 78 LYS A C 1
ATOM 651 O O . LYS A 1 81 ? 34.129 91.673 74.296 1.00 20.34 78 LYS A O 1
ATOM 657 N N . ILE A 1 82 ? 34.942 90.139 75.700 1.00 18.23 79 ILE A N 1
ATOM 658 C CA . ILE A 1 82 ? 34.117 88.992 75.278 1.00 16.75 79 ILE A CA 1
ATOM 659 C C . ILE A 1 82 ? 32.781 88.938 76.026 1.00 15.84 79 ILE A C 1
ATOM 660 O O . ILE A 1 82 ? 32.714 89.204 77.222 1.00 13.15 79 ILE A O 1
ATOM 665 N N . ASP A 1 83 ? 31.710 88.584 75.342 1.00 17.13 80 ASP A N 1
ATOM 666 C CA . ASP A 1 83 ? 30.438 88.599 76.039 1.00 19.39 80 ASP A CA 1
ATOM 667 C C . ASP A 1 83 ? 30.419 87.527 77.132 1.00 20.28 80 ASP A C 1
ATOM 668 O O . ASP A 1 83 ? 31.105 86.490 77.044 1.00 20.43 80 ASP A O 1
ATOM 673 N N . GLU A 1 84 ? 29.649 87.802 78.172 1.00 20.55 81 GLU A N 1
ATOM 674 C CA . GLU A 1 84 ? 29.489 86.904 79.290 1.00 21.91 81 GLU A CA 1
ATOM 675 C C . GLU A 1 84 ? 29.154 85.454 78.880 1.00 21.10 81 GLU A C 1
ATOM 676 O O . GLU A 1 84 ? 29.774 84.479 79.336 1.00 21.36 81 GLU A O 1
ATOM 682 N N . VAL A 1 85 ? 28.194 85.335 77.990 1.00 19.89 82 VAL A N 1
ATOM 683 C CA . VAL A 1 85 ? 27.677 84.053 77.610 1.00 18.72 82 VAL A CA 1
ATOM 684 C C . VAL A 1 85 ? 28.774 83.168 76.976 1.00 19.20 82 VAL A C 1
ATOM 685 O O . VAL A 1 85 ? 28.842 81.918 77.238 1.00 18.19 82 VAL A O 1
ATOM 689 N N . LEU A 1 86 ? 29.659 83.827 76.211 1.00 17.71 83 LEU A N 1
ATOM 690 C CA . LEU A 1 86 ? 30.737 83.147 75.533 1.00 16.72 83 LEU A CA 1
ATOM 691 C C . LEU A 1 86 ? 31.876 82.857 76.523 1.00 17.09 83 LEU A C 1
ATOM 692 O O . LEU A 1 86 ? 32.509 81.786 76.467 1.00 17.61 83 LEU A O 1
ATOM 697 N N . LEU A 1 87 ? 32.164 83.808 77.427 1.00 16.95 84 LEU A N 1
ATOM 698 C CA . LEU A 1 87 ? 33.136 83.544 78.481 1.00 15.92 84 LEU A CA 1
ATOM 699 C C . LEU A 1 87 ? 32.693 82.294 79.202 1.00 16.13 84 LEU A C 1
ATOM 700 O O . LEU A 1 87 ? 33.502 81.403 79.455 1.00 15.98 84 LEU A O 1
ATOM 705 N N . GLU A 1 88 ? 31.410 82.246 79.522 1.00 15.59 85 GLU A N 1
ATOM 706 C CA . GLU A 1 88 ? 30.878 81.183 80.308 1.00 17.74 85 GLU A CA 1
ATOM 707 C C . GLU A 1 88 ? 31.096 79.855 79.607 1.00 17.32 85 GLU A C 1
ATOM 708 O O . GLU A 1 88 ? 31.541 78.889 80.227 1.00 19.41 85 GLU A O 1
ATOM 714 N N . LYS A 1 89 ? 30.862 79.811 78.312 1.00 17.24 86 LYS A N 1
ATOM 715 C CA . LYS A 1 89 ? 31.144 78.609 77.572 1.00 18.74 86 LYS A CA 1
ATOM 716 C C . LYS A 1 89 ? 32.648 78.228 77.590 1.00 19.43 86 LYS A C 1
ATOM 717 O O . LYS A 1 89 ? 33.014 77.029 77.761 1.00 18.06 86 LYS A O 1
ATOM 723 N N . ILE A 1 90 ? 33.480 79.262 77.383 1.00 18.16 87 ILE A N 1
ATOM 724 C CA . ILE A 1 90 ? 34.912 79.131 77.364 1.00 17.60 87 ILE A CA 1
ATOM 725 C C . ILE A 1 90 ? 35.408 78.476 78.626 1.00 18.17 87 ILE A C 1
ATOM 726 O O . ILE A 1 90 ? 36.190 77.515 78.558 1.00 18.40 87 ILE A O 1
ATOM 731 N N . ARG A 1 91 ? 34.989 78.990 79.779 1.00 18.45 88 ARG A N 1
ATOM 732 C CA . ARG A 1 91 ? 35.324 78.333 81.043 1.00 20.18 88 ARG A CA 1
ATOM 733 C C . ARG A 1 91 ? 34.817 76.892 81.082 1.00 20.42 88 ARG A C 1
ATOM 734 O O . ARG A 1 91 ? 35.564 76.021 81.411 1.00 21.27 88 ARG A O 1
ATOM 742 N N . GLU A 1 92 ? 33.582 76.640 80.680 1.00 21.13 89 GLU A N 1
ATOM 743 C CA . GLU A 1 92 ? 32.991 75.258 80.763 1.00 21.66 89 GLU A CA 1
ATOM 744 C C . GLU A 1 92 ? 33.708 74.255 79.891 1.00 21.07 89 GLU A C 1
ATOM 745 O O . GLU A 1 92 ? 33.703 73.062 80.180 1.00 22.58 89 GLU A O 1
ATOM 751 N N . LEU A 1 93 ? 34.334 74.709 78.817 1.00 20.74 90 LEU A N 1
ATOM 752 C CA . LEU A 1 93 ? 35.030 73.761 77.955 1.00 20.04 90 LEU A CA 1
ATOM 753 C C . LEU A 1 93 ? 36.523 73.576 78.364 1.00 20.33 90 LEU A C 1
ATOM 754 O O . LEU A 1 93 ? 37.302 72.879 77.695 1.00 20.68 90 LEU A O 1
ATOM 759 N N . GLY A 1 94 ? 36.901 74.187 79.481 1.00 19.42 91 GLY A N 1
ATOM 760 C CA . GLY A 1 94 ? 38.188 73.975 80.065 1.00 18.97 91 GLY A CA 1
ATOM 761 C C . GLY A 1 94 ? 39.313 74.698 79.341 1.00 20.04 91 GLY A C 1
ATOM 762 O O . GLY A 1 94 ? 40.402 74.101 79.164 1.00 20.88 91 GLY A O 1
ATOM 763 N N . PHE A 1 95 ? 39.070 75.937 78.884 1.00 18.32 92 PHE A N 1
ATOM 764 C CA . PHE A 1 95 ? 40.124 76.775 78.261 1.00 17.96 92 PHE A CA 1
ATOM 765 C C . PHE A 1 95 ? 40.802 77.619 79.310 1.00 18.13 92 PHE A C 1
ATOM 766 O O . PHE A 1 95 ? 40.188 77.931 80.302 1.00 18.36 92 PHE A O 1
ATOM 774 N N . GLN A 1 96 ? 42.065 77.972 79.086 1.00 18.61 93 GLN A N 1
ATOM 775 C CA . GLN A 1 96 ? 42.744 79.003 79.832 1.00 19.30 93 GLN A CA 1
ATOM 776 C C . GLN A 1 96 ? 42.502 80.346 79.125 1.00 18.12 93 GLN A C 1
ATOM 777 O O . GLN A 1 96 ? 42.690 80.454 77.904 1.00 18.02 93 GLN A O 1
ATOM 783 N N . ILE A 1 97 ? 42.164 81.381 79.885 1.00 17.34 94 ILE A N 1
ATOM 784 C CA . ILE A 1 97 ? 41.920 82.709 79.321 1.00 16.10 94 ILE A CA 1
ATOM 785 C C . ILE A 1 97 ? 43.079 83.601 79.651 1.00 17.02 94 ILE A C 1
ATOM 786 O O . ILE A 1 97 ? 43.510 83.612 80.784 1.00 17.49 94 ILE A O 1
ATOM 791 N N . GLY A 1 98 ? 43.606 84.356 78.691 1.00 16.30 95 GLY A N 1
ATOM 792 C CA . GLY A 1 98 ? 44.618 85.313 79.029 1.00 16.67 95 GLY A CA 1
ATOM 793 C C . GLY A 1 98 ? 44.493 86.556 78.169 1.00 17.82 95 GLY A C 1
ATOM 794 O O . GLY A 1 98 ? 43.583 86.655 77.366 1.00 18.24 95 GLY A O 1
ATOM 795 N N . VAL A 1 99 ? 45.413 87.494 78.332 1.00 18.36 96 VAL A N 1
ATOM 796 C CA . VAL A 1 99 ? 45.398 88.742 77.600 1.00 19.53 96 VAL A CA 1
ATOM 797 C C . VAL A 1 99 ? 46.786 88.995 77.013 1.00 21.00 96 VAL A C 1
ATOM 798 O O . VAL A 1 99 ? 47.833 88.841 77.698 1.00 21.04 96 VAL A O 1
ATOM 802 N N . LEU A 1 100 ? 46.820 89.330 75.723 1.00 21.53 97 LEU A N 1
ATOM 803 C CA . LEU A 1 100 ? 48.050 89.815 75.093 1.00 21.16 97 LEU A CA 1
ATOM 804 C C . LEU A 1 100 ? 47.972 91.296 75.181 1.00 20.76 97 LEU A C 1
ATOM 805 O O . LEU A 1 100 ? 46.890 91.850 75.027 1.00 21.87 97 LEU A O 1
ATOM 810 N N . GLU A 1 101 ? 49.108 91.937 75.416 1.00 20.45 98 GLU A N 1
ATOM 811 C CA . GLU A 1 101 ? 49.206 93.400 75.495 1.00 19.63 98 GLU A CA 1
ATOM 812 C C . GLU A 1 101 ? 50.219 93.914 74.488 1.00 18.53 98 GLU A C 1
ATOM 813 O O . GLU A 1 101 ? 51.369 93.405 74.430 1.00 17.27 98 GLU A O 1
ATOM 819 N N . LEU A 1 102 ? 49.797 94.885 73.686 1.00 15.59 99 LEU A N 1
ATOM 820 C CA . LEU A 1 102 ? 50.704 95.495 72.744 1.00 16.11 99 LEU A CA 1
ATOM 821 C C . LEU A 1 102 ? 51.425 96.714 73.366 1.00 15.35 99 LEU A C 1
ATOM 822 O O . LEU A 1 102 ? 50.763 97.663 73.812 1.00 14.49 99 LEU A O 1
ATOM 827 N N . TYR A 1 103 ? 52.764 96.665 73.408 1.00 15.97 100 TYR A N 1
ATOM 828 C CA . TYR A 1 103 ? 53.611 97.818 73.834 1.00 15.97 100 TYR A CA 1
ATOM 829 C C . TYR A 1 103 ? 54.375 98.461 72.705 1.00 16.96 100 TYR A C 1
ATOM 830 O O . TYR A 1 103 ? 54.872 97.798 71.797 1.00 16.53 100 TYR A O 1
ATOM 839 N N . VAL A 1 104 ? 54.498 99.780 72.774 1.00 18.72 101 VAL A N 1
ATOM 840 C CA . VAL A 1 104 ? 55.138 100.499 71.696 1.00 19.16 101 VAL A CA 1
ATOM 841 C C . VAL A 1 104 ? 56.116 101.502 72.265 1.00 19.16 101 VAL A C 1
ATOM 842 O O . VAL A 1 104 ? 55.879 102.030 73.337 1.00 20.26 101 VAL A O 1
ATOM 846 N N . ILE A 1 105 ? 57.207 101.778 71.548 1.00 18.68 102 ILE A N 1
ATOM 847 C CA . ILE A 1 105 ? 58.125 102.832 71.932 1.00 17.40 102 ILE A CA 1
ATOM 848 C C . ILE A 1 105 ? 58.831 103.447 70.705 1.00 18.15 102 ILE A C 1
ATOM 849 O O . ILE A 1 105 ? 58.967 102.786 69.683 1.00 18.78 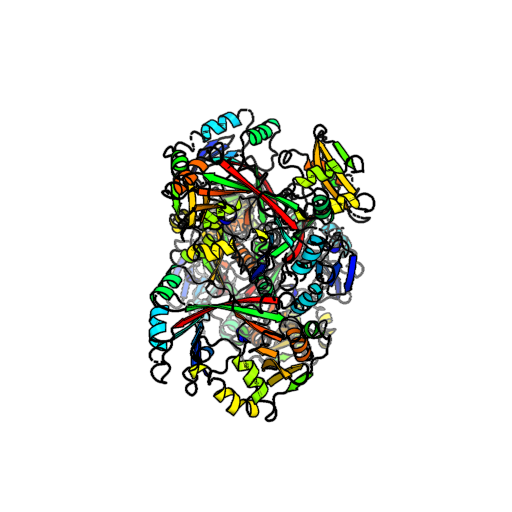102 ILE A O 1
ATOM 854 N N . GLU A 1 106 ? 59.233 104.722 70.787 1.00 17.73 103 GLU A N 1
ATOM 855 C CA . GLU A 1 106 ? 60.075 105.364 69.712 1.00 18.72 103 GLU A CA 1
ATOM 856 C C . GLU A 1 106 ? 61.508 104.933 69.878 1.00 17.55 103 GLU A C 1
ATOM 857 O O . GLU A 1 106 ? 61.943 104.836 71.012 1.00 18.78 103 GLU A O 1
ATOM 863 N N . ALA A 1 107 ? 62.230 104.666 68.778 1.00 16.39 104 ALA A N 1
ATOM 864 C CA . ALA A 1 107 ? 63.652 104.224 68.819 1.00 15.07 104 ALA A CA 1
ATOM 865 C C . ALA A 1 107 ? 64.534 105.041 69.731 1.00 14.78 104 ALA A C 1
ATOM 866 O O . ALA A 1 107 ? 65.237 104.497 70.575 1.00 13.72 104 ALA A O 1
ATOM 868 N N . LYS A 1 108 ? 64.499 106.363 69.549 1.00 14.69 105 LYS A N 1
ATOM 869 C CA . LYS A 1 108 ? 65.375 107.269 70.276 1.00 14.00 105 LYS A CA 1
ATOM 870 C C . LYS A 1 108 ? 65.271 107.004 71.791 1.00 14.37 105 LYS A C 1
ATOM 871 O O . LYS A 1 108 ? 66.263 107.070 72.514 1.00 14.87 105 LYS A O 1
ATOM 877 N N . ALA A 1 109 ? 64.072 106.681 72.263 1.00 14.63 106 ALA A N 1
ATOM 878 C CA . ALA A 1 109 ? 63.854 106.482 73.692 1.00 14.81 106 ALA A CA 1
ATOM 879 C C . ALA A 1 109 ? 64.662 105.280 74.194 1.00 15.14 106 ALA A C 1
ATOM 880 O O . ALA A 1 109 ? 65.110 105.271 75.325 1.00 15.84 106 ALA A O 1
ATOM 882 N N . LEU A 1 110 ? 64.862 104.285 73.342 1.00 16.08 107 LEU A N 1
ATOM 883 C CA . LEU A 1 110 ? 65.688 103.121 73.670 1.00 16.02 107 LEU A CA 1
ATOM 884 C C . LEU A 1 110 ? 67.185 103.418 73.454 1.00 16.97 107 LEU A C 1
ATOM 885 O O . LEU A 1 110 ? 68.047 102.853 74.148 1.00 16.32 107 LEU A O 1
ATOM 890 N N . LYS A 1 111 ? 67.511 104.265 72.480 1.00 17.91 108 LYS A N 1
ATOM 891 C CA . LYS A 1 111 ? 68.908 104.650 72.249 1.00 19.59 108 LYS A CA 1
ATOM 892 C C . LYS A 1 111 ? 69.448 105.293 73.532 1.00 20.39 108 LYS A C 1
ATOM 893 O O . LYS A 1 111 ? 70.519 104.973 74.034 1.00 19.66 108 LYS A O 1
ATOM 899 N N . GLU A 1 112 ? 68.671 106.240 74.035 1.00 22.14 109 GLU A N 1
ATOM 900 C CA . GLU A 1 112 ? 68.937 106.943 75.290 1.00 22.73 109 GLU A CA 1
ATOM 901 C C . GLU A 1 112 ? 69.306 105.997 76.473 1.00 22.75 109 GLU A C 1
ATOM 902 O O . GLU A 1 112 ? 69.977 106.427 77.404 1.00 21.49 109 GLU A O 1
ATOM 908 N N . LEU A 1 113 ? 68.852 104.739 76.461 1.00 22.69 110 LEU A N 1
ATOM 909 C CA . LEU A 1 113 ? 69.083 103.852 77.626 1.00 23.60 110 LEU A CA 1
ATOM 910 C C . LEU A 1 113 ? 70.534 103.429 77.853 1.00 24.62 110 LEU A C 1
ATOM 911 O O . LEU A 1 113 ? 70.892 102.934 78.937 1.00 24.56 110 LEU A O 1
ATOM 916 N N . SER A 1 114 ? 71.350 103.600 76.816 1.00 26.13 111 SER A N 1
ATOM 917 C CA . SER A 1 114 ? 72.738 103.105 76.815 1.00 28.03 111 SER A CA 1
ATOM 918 C C . SER A 1 114 ? 73.594 103.807 77.836 1.00 28.18 111 SER A C 1
ATOM 919 O O . SER A 1 114 ? 73.446 104.999 78.045 1.00 28.03 111 SER A O 1
ATOM 922 N N . ARG A 1 115 ? 74.468 103.043 78.478 1.00 28.72 112 ARG A N 1
ATOM 923 C CA . ARG A 1 115 ? 75.354 103.585 79.484 1.00 29.76 112 ARG A CA 1
ATOM 924 C C . ARG A 1 115 ? 76.824 103.173 79.260 1.00 30.07 112 ARG A C 1
ATOM 925 O O . ARG A 1 115 ? 77.697 103.449 80.100 1.00 30.70 112 ARG A O 1
ATOM 933 N N . LYS A 1 116 ? 77.095 102.554 78.108 1.00 29.91 113 LYS A N 1
ATOM 934 C CA . LYS A 1 116 ? 78.435 102.065 77.740 1.00 29.69 113 LYS A CA 1
ATOM 935 C C . LYS A 1 116 ? 78.949 101.051 78.744 1.00 28.71 113 LYS A C 1
ATOM 936 O O . LYS A 1 116 ? 80.151 100.989 79.012 1.00 28.25 113 LYS A O 1
ATOM 942 N N . ARG A 1 117 ? 78.021 100.271 79.303 1.00 27.93 114 ARG A N 1
ATOM 943 C CA . ARG A 1 117 ? 78.386 99.154 80.154 1.00 27.66 114 ARG A CA 1
ATOM 944 C C . ARG A 1 117 ? 79.282 98.218 79.343 1.00 27.89 114 ARG A C 1
ATOM 945 O O . ARG A 1 117 ? 79.287 98.284 78.116 1.00 28.06 114 ARG A O 1
ATOM 953 N N . ASP A 1 118 ? 80.091 97.394 80.000 1.00 28.25 115 ASP A N 1
ATOM 954 C CA . ASP A 1 118 ? 80.767 96.323 79.261 1.00 28.82 115 ASP A CA 1
ATOM 955 C C . ASP A 1 118 ? 79.875 95.073 79.048 1.00 28.54 115 ASP A C 1
ATOM 956 O O . ASP A 1 118 ? 79.850 94.132 79.862 1.00 28.75 115 ASP A O 1
ATOM 961 N N . VAL A 1 119 ? 79.157 95.082 77.932 1.00 27.44 116 VAL A N 1
ATOM 962 C CA . VAL A 1 119 ? 78.291 93.995 77.545 1.00 26.39 116 VAL A CA 1
ATOM 963 C C . VAL A 1 119 ? 78.520 93.830 76.058 1.00 25.76 116 VAL A C 1
ATOM 964 O O . VAL A 1 119 ? 78.300 94.745 75.264 1.00 26.07 116 VAL A O 1
ATOM 968 N N . ASP A 1 120 ? 78.955 92.663 75.656 1.00 24.69 117 ASP A N 1
ATOM 969 C CA . ASP A 1 120 ? 79.292 92.517 74.284 1.00 24.37 117 ASP A CA 1
ATOM 970 C C . ASP A 1 120 ? 78.095 91.842 73.629 1.00 23.36 117 ASP A C 1
ATOM 971 O O . ASP A 1 120 ? 77.629 90.820 74.115 1.00 22.70 117 ASP A O 1
ATOM 976 N N . ILE A 1 121 ? 77.588 92.454 72.551 1.00 23.18 118 ILE A N 1
ATOM 977 C CA . ILE A 1 121 ? 76.326 92.052 71.888 1.00 22.73 118 ILE A CA 1
ATOM 978 C C . ILE A 1 121 ? 76.587 91.642 70.454 1.00 22.32 118 ILE A C 1
ATOM 979 O O . ILE A 1 121 ? 77.097 92.433 69.668 1.00 20.97 118 ILE A O 1
ATOM 984 N N . GLN A 1 122 ? 76.200 90.418 70.116 1.00 22.10 119 GLN A N 1
ATOM 985 C CA . GLN A 1 122 ? 76.564 89.821 68.838 1.00 23.23 119 GLN A CA 1
ATOM 986 C C . GLN A 1 122 ? 75.316 89.371 68.108 1.00 23.73 119 GLN A C 1
ATOM 987 O O . GLN A 1 122 ? 74.368 88.894 68.741 1.00 25.18 119 GLN A O 1
ATOM 993 N N . LEU A 1 123 ? 75.309 89.515 66.784 1.00 24.58 120 LEU A N 1
ATOM 994 C CA . LEU A 1 123 ? 74.343 88.805 65.922 1.00 25.71 120 LEU A CA 1
ATOM 995 C C . LEU A 1 123 ? 74.607 87.332 66.028 1.00 25.47 120 LEU A C 1
ATOM 996 O O . LEU A 1 123 ? 75.761 86.921 66.045 1.00 25.92 120 LEU A O 1
ATOM 1001 N N . VAL A 1 124 ? 73.576 86.508 66.097 1.00 25.66 121 VAL A N 1
ATOM 1002 C CA . VAL A 1 124 ? 73.865 85.079 66.245 1.00 25.26 121 VAL A CA 1
ATOM 1003 C C . VAL A 1 124 ? 74.182 84.411 64.911 1.00 25.23 121 VAL A C 1
ATOM 1004 O O . VAL A 1 124 ? 73.593 84.720 63.896 1.00 25.62 121 VAL A O 1
ATOM 1008 N N . SER A 1 125 ? 75.144 83.512 64.915 1.00 24.68 122 SER A N 1
ATOM 1009 C CA . SER A 1 125 ? 75.436 82.760 63.727 1.00 24.37 122 SER A CA 1
ATOM 1010 C C . SER A 1 125 ? 75.787 81.388 64.200 1.00 24.64 122 SER A C 1
ATOM 1011 O O . SER A 1 125 ? 75.747 81.116 65.419 1.00 24.00 122 SER A O 1
ATOM 1014 N N . SER A 1 126 ? 76.169 80.543 63.235 1.00 24.89 123 SER A N 1
ATOM 1015 C CA . SER A 1 126 ? 76.532 79.160 63.495 1.00 24.13 123 SER A CA 1
ATOM 1016 C C . SER A 1 126 ? 77.554 79.167 64.614 1.00 24.50 123 SER A C 1
ATOM 1017 O O . SER A 1 126 ? 77.703 78.179 65.328 1.00 25.14 123 SER A O 1
ATOM 1020 N N . ASN A 1 127 ? 78.227 80.307 64.784 1.00 24.02 124 ASN A N 1
ATOM 1021 C CA . ASN A 1 127 ? 79.375 80.406 65.666 1.00 23.62 124 ASN A CA 1
ATOM 1022 C C . ASN A 1 127 ? 79.003 80.555 67.106 1.00 22.25 124 ASN A C 1
ATOM 1023 O O . ASN A 1 127 ? 79.700 80.103 68.000 1.00 22.00 124 ASN A O 1
ATOM 1028 N N . ASN A 1 128 ? 77.893 81.212 67.339 1.00 21.56 125 ASN A N 1
ATOM 1029 C CA . ASN A 1 128 ? 77.475 81.436 68.696 1.00 20.71 125 ASN A CA 1
ATOM 1030 C C . ASN A 1 128 ? 76.082 80.937 68.973 1.00 20.10 125 ASN A C 1
ATOM 1031 O O . ASN A 1 128 ? 75.627 81.088 70.084 1.00 20.93 125 ASN A O 1
ATOM 1036 N N . ILE A 1 129 ? 75.431 80.289 68.003 1.00 20.38 126 ILE A N 1
ATOM 1037 C CA . ILE A 1 129 ? 74.025 79.826 68.169 1.00 19.54 126 ILE A CA 1
ATOM 1038 C C . ILE A 1 129 ? 73.734 79.043 69.445 1.00 19.61 126 ILE A C 1
ATOM 1039 O O . ILE A 1 129 ? 72.587 79.102 69.975 1.00 20.55 126 ILE A O 1
ATOM 1044 N N . ASN A 1 130 ? 74.714 78.255 69.888 1.00 18.68 127 ASN A N 1
ATOM 1045 C CA . ASN A 1 130 ? 74.588 77.443 71.099 1.00 18.68 127 ASN A CA 1
ATOM 1046 C C . ASN A 1 130 ? 74.569 78.307 72.375 1.00 19.00 127 ASN A C 1
ATOM 1047 O O . ASN A 1 130 ? 73.940 77.917 73.374 1.00 19.38 127 ASN A O 1
ATOM 1052 N N . ASP A 1 131 ? 75.252 79.457 72.357 1.00 17.92 128 ASP A N 1
ATOM 1053 C CA . ASP A 1 131 ? 75.174 80.376 73.458 1.00 18.35 128 ASP A CA 1
ATOM 1054 C C . ASP A 1 131 ? 73.784 80.970 73.532 1.00 18.43 128 ASP A C 1
ATOM 1055 O O . ASP A 1 131 ? 73.296 81.259 74.610 1.00 19.71 128 ASP A O 1
ATOM 1060 N N . TYR A 1 132 ? 73.161 81.208 72.387 1.00 18.20 129 TYR A N 1
ATOM 1061 C CA . TYR A 1 132 ? 71.825 81.746 72.380 1.00 18.81 129 TYR A CA 1
ATOM 1062 C C . TYR A 1 132 ? 70.902 80.702 73.056 1.00 19.52 129 TYR A C 1
ATOM 1063 O O . TYR A 1 132 ? 70.172 80.998 74.002 1.00 20.32 129 TYR A O 1
ATOM 1072 N N . LEU A 1 133 ? 70.996 79.465 72.610 1.00 20.40 130 LEU A N 1
ATOM 1073 C CA . LEU A 1 133 ? 70.108 78.414 73.139 1.00 21.00 130 LEU A CA 1
ATOM 1074 C C . LEU A 1 133 ? 70.363 78.132 74.600 1.00 21.70 130 LEU A C 1
ATOM 1075 O O . LEU A 1 133 ? 69.444 77.834 75.366 1.00 22.44 130 LEU A O 1
ATOM 1080 N N . HIS A 1 134 ? 71.610 78.301 74.987 1.00 21.53 131 HIS A N 1
ATOM 1081 C CA . HIS A 1 134 ? 71.970 78.184 76.366 1.00 22.32 131 HIS A CA 1
ATOM 1082 C C . HIS A 1 134 ? 71.188 79.128 77.271 1.00 21.67 131 HIS A C 1
ATOM 1083 O O . HIS A 1 134 ? 70.744 78.731 78.347 1.00 21.32 131 HIS A O 1
ATOM 1090 N N . VAL A 1 135 ? 71.016 80.374 76.847 1.00 20.90 132 VAL A N 1
ATOM 1091 C CA . VAL A 1 135 ? 70.264 81.316 77.652 1.00 19.69 132 VAL A CA 1
ATOM 1092 C C . VAL A 1 135 ? 68.786 80.923 77.603 1.00 20.73 132 VAL A C 1
ATOM 1093 O O . VAL A 1 135 ? 68.056 80.914 78.613 1.00 19.91 132 VAL A O 1
ATOM 1097 N N . TYR A 1 136 ? 68.362 80.611 76.397 1.00 21.27 133 TYR A N 1
ATOM 1098 C CA . TYR A 1 136 ? 67.024 80.171 76.149 1.00 22.45 133 TYR A CA 1
ATOM 1099 C C . TYR A 1 136 ? 66.575 79.082 77.143 1.00 22.29 133 TYR A C 1
ATOM 1100 O O . TYR A 1 136 ? 65.477 79.175 77.700 1.00 20.85 133 TYR A O 1
ATOM 1109 N N . ASP A 1 137 ? 67.476 78.141 77.408 1.00 23.37 134 ASP A N 1
ATOM 1110 C CA . ASP A 1 137 ? 67.304 77.000 78.327 1.00 25.35 134 ASP A CA 1
ATOM 1111 C C . ASP A 1 137 ? 66.912 77.328 79.737 1.00 25.31 134 ASP A C 1
ATOM 1112 O O . ASP A 1 137 ? 66.280 76.520 80.402 1.00 25.85 134 ASP A O 1
ATOM 1117 N N . ALA A 1 138 ? 67.310 78.519 80.173 1.00 25.88 135 ALA A N 1
ATOM 1118 C CA . ALA A 1 138 ? 67.016 79.086 81.491 1.00 24.87 135 ALA A CA 1
ATOM 1119 C C . ALA A 1 138 ? 65.632 79.633 81.636 1.00 24.33 135 ALA A C 1
ATOM 1120 O O . ALA A 1 138 ? 65.203 79.832 82.755 1.00 25.08 135 ALA A O 1
ATOM 1122 N N . PHE A 1 139 ? 64.946 79.910 80.532 1.00 23.97 136 PHE A N 1
ATOM 1123 C CA . PHE A 1 139 ? 63.622 80.548 80.550 1.00 23.79 136 PHE A CA 1
ATOM 1124 C C . PHE A 1 139 ? 62.502 79.706 81.163 1.00 23.36 136 PHE A C 1
ATOM 1125 O O . PHE A 1 139 ? 62.511 78.463 81.075 1.00 25.00 136 PHE A O 1
ATOM 1133 N N . ALA A 1 140 ? 61.498 80.366 81.718 1.00 22.10 137 ALA A N 1
ATOM 1134 C CA . ALA A 1 140 ? 60.297 79.680 82.202 1.00 21.79 137 ALA A CA 1
ATOM 1135 C C . ALA A 1 140 ? 59.836 78.657 81.156 1.00 21.49 137 ALA A C 1
ATOM 1136 O O . ALA A 1 140 ? 59.980 78.868 79.942 1.00 22.16 137 ALA A O 1
ATOM 1138 N N . ARG A 1 141 ? 59.305 77.526 81.609 1.00 21.07 138 ARG A N 1
ATOM 1139 C CA . ARG A 1 141 ? 58.786 76.562 80.664 1.00 18.84 138 ARG A CA 1
ATOM 1140 C C . ARG A 1 141 ? 57.326 76.258 80.968 1.00 19.47 138 ARG A C 1
ATOM 1141 O O . ARG A 1 141 ? 57.016 75.249 81.622 1.00 18.95 138 ARG A O 1
ATOM 1149 N N . PRO A 1 142 ? 56.413 77.126 80.487 1.00 18.90 139 PRO A N 1
ATOM 1150 C CA . PRO A 1 142 ? 55.053 76.923 80.952 1.00 18.80 139 PRO A CA 1
ATOM 1151 C C . PRO A 1 142 ? 54.404 75.651 80.453 1.00 18.30 139 PRO A C 1
ATOM 1152 O O . PRO A 1 142 ? 53.408 75.263 81.036 1.00 17.15 139 PRO A O 1
ATOM 1156 N N . PHE A 1 143 ? 54.959 75.020 79.397 1.00 18.27 140 PHE A N 1
ATOM 1157 C CA . PHE A 1 143 ? 54.351 73.824 78.790 1.00 17.43 140 PHE A CA 1
ATOM 1158 C C . PHE A 1 143 ? 55.305 72.678 78.977 1.00 17.08 140 PHE A C 1
ATOM 1159 O O . PHE A 1 143 ? 55.234 71.678 78.288 1.00 16.56 140 PHE A O 1
ATOM 1167 N N . GLY A 1 144 ? 56.220 72.825 79.911 1.00 16.80 141 GLY A N 1
ATOM 1168 C CA . GLY A 1 144 ? 57.098 71.696 80.214 1.00 16.96 141 GLY A CA 1
ATOM 1169 C C . GLY A 1 144 ? 58.307 71.572 79.329 1.00 17.16 141 GLY A C 1
ATOM 1170 O O . GLY A 1 144 ? 58.446 72.279 78.331 1.00 17.70 141 GLY A O 1
ATOM 1171 N N . ASP A 1 145 ? 59.174 70.647 79.713 1.00 17.13 142 ASP A N 1
ATOM 1172 C CA . ASP A 1 145 ? 60.526 70.484 79.183 1.00 18.48 142 ASP A CA 1
ATOM 1173 C C . ASP A 1 145 ? 60.581 70.090 77.720 1.00 19.21 142 ASP A C 1
ATOM 1174 O O . ASP A 1 145 ? 61.298 70.716 76.910 1.00 19.38 142 ASP A O 1
ATOM 1179 N N . SER A 1 146 ? 59.862 69.018 77.413 1.00 18.90 143 SER A N 1
ATOM 1180 C CA . SER A 1 146 ? 59.811 68.483 76.075 1.00 19.58 143 SER A CA 1
ATOM 1181 C C . SER A 1 146 ? 59.244 69.475 75.060 1.00 19.55 143 SER A C 1
ATOM 1182 O O . SER A 1 146 ? 59.693 69.508 73.905 1.00 19.84 143 SER A O 1
ATOM 1185 N N . TYR A 1 147 ? 58.280 70.283 75.477 1.00 18.48 144 TYR A N 1
ATOM 1186 C CA . TYR A 1 147 ? 57.871 71.371 74.633 1.00 18.82 144 TYR A CA 1
ATOM 1187 C C . TYR A 1 147 ? 58.984 72.413 74.375 1.00 18.87 144 TYR A C 1
ATOM 1188 O O . TYR A 1 147 ? 59.190 72.822 73.220 1.00 19.47 144 TYR A O 1
ATOM 1197 N N . ALA A 1 148 ? 59.588 72.939 75.448 1.00 17.46 145 ALA A N 1
ATOM 1198 C CA . ALA A 1 148 ? 60.771 73.807 75.328 1.00 16.92 145 ALA A CA 1
ATOM 1199 C C . ALA A 1 148 ? 61.788 73.164 74.401 1.00 18.17 145 ALA A C 1
ATOM 1200 O O . ALA A 1 148 ? 62.304 73.838 73.513 1.00 18.89 145 ALA A O 1
ATOM 1202 N N . ASN A 1 149 ? 62.060 71.865 74.574 1.00 19.56 146 ASN A N 1
ATOM 1203 C CA . ASN A 1 149 ? 63.061 71.207 73.741 1.00 21.30 146 ASN A CA 1
ATOM 1204 C C . ASN A 1 149 ? 62.725 71.174 72.264 1.00 21.73 146 ASN A C 1
ATOM 1205 O O . ASN A 1 149 ? 63.619 71.323 71.427 1.00 21.04 146 ASN A O 1
ATOM 1218 N N . VAL A 1 151 ? 60.891 73.382 70.777 1.00 23.73 148 VAL A N 1
ATOM 1219 C CA . VAL A 1 151 ? 61.064 74.736 70.290 1.00 24.16 148 VAL A CA 1
ATOM 1220 C C . VAL A 1 151 ? 62.558 75.006 70.060 1.00 24.71 148 VAL A C 1
ATOM 1221 O O . VAL A 1 151 ? 62.911 75.632 69.080 1.00 24.85 148 VAL A O 1
ATOM 1225 N N . LYS A 1 152 ? 63.427 74.486 70.929 1.00 25.02 149 LYS A N 1
ATOM 1226 C CA . LYS A 1 152 ? 64.869 74.579 70.726 1.00 25.03 149 LYS A CA 1
ATOM 1227 C C . LYS A 1 152 ? 65.303 74.001 69.404 1.00 24.75 149 LYS A C 1
ATOM 1228 O O . LYS A 1 152 ? 65.978 74.645 68.629 1.00 25.42 149 LYS A O 1
ATOM 1234 N N . GLN A 1 153 ? 64.889 72.782 69.136 1.00 25.41 150 GLN A N 1
ATOM 1235 C CA . GLN A 1 153 ? 65.189 72.114 67.878 1.00 25.75 150 GLN A CA 1
ATOM 1236 C C . GLN A 1 153 ? 64.720 72.943 66.678 1.00 25.00 150 GLN A C 1
ATOM 1237 O O . GLN A 1 153 ? 65.381 73.056 65.688 1.00 25.36 150 GLN A O 1
ATOM 1243 N N . HIS A 1 154 ? 63.567 73.539 66.785 1.00 25.45 151 HIS A N 1
ATOM 1244 C CA . HIS A 1 154 ? 63.039 74.348 65.690 1.00 26.64 151 HIS A CA 1
ATOM 1245 C C . HIS A 1 154 ? 63.914 75.579 65.370 1.00 25.56 151 HIS A C 1
ATOM 1246 O O . HIS A 1 154 ? 64.304 75.773 64.223 1.00 25.96 151 HIS A O 1
ATOM 1253 N N . ILE A 1 155 ? 64.253 76.365 66.389 1.00 24.98 152 ILE A N 1
ATOM 1254 C CA . ILE A 1 155 ? 65.186 77.492 66.260 1.00 24.02 152 ILE A CA 1
ATOM 1255 C C . ILE A 1 155 ? 66.563 77.070 65.723 1.00 24.08 152 ILE A C 1
ATOM 1256 O O . ILE A 1 155 ? 67.177 77.737 64.840 1.00 23.54 152 ILE A O 1
ATOM 1261 N N . TYR A 1 156 ? 67.057 75.971 66.271 1.00 23.85 153 TYR A N 1
ATOM 1262 C CA . TYR A 1 156 ? 68.374 75.476 65.891 1.00 23.68 153 TYR A CA 1
ATOM 1263 C C . TYR A 1 156 ? 68.414 75.007 64.447 1.00 24.22 153 TYR A C 1
ATOM 1264 O O . TYR A 1 156 ? 69.471 74.747 63.927 1.00 25.20 153 TYR A O 1
ATOM 1273 N N . SER A 1 157 ? 67.279 74.837 63.790 1.00 24.41 154 SER A N 1
ATOM 1274 C CA . SER A 1 157 ? 67.378 74.359 62.419 1.00 24.55 154 SER A CA 1
ATOM 1275 C C . SER A 1 157 ? 66.720 75.319 61.456 1.00 25.31 154 SER A C 1
ATOM 1276 O O . SER A 1 157 ? 66.665 75.053 60.265 1.00 25.55 154 SER A O 1
ATOM 1279 N N . SER A 1 158 ? 66.202 76.432 61.969 1.00 25.62 155 SER A N 1
ATOM 1280 C CA . SER A 1 158 ? 65.574 77.385 61.106 1.00 26.13 155 SER A CA 1
ATOM 1281 C C . SER A 1 158 ? 66.182 78.759 61.282 1.00 27.43 155 SER A C 1
ATOM 1282 O O . SER A 1 158 ? 65.655 79.707 60.728 1.00 27.13 155 SER A O 1
ATOM 1285 N N . TYR A 1 159 ? 67.299 78.862 62.011 1.00 28.73 156 TYR A N 1
ATOM 1286 C CA . TYR A 1 159 ? 67.864 80.177 62.344 1.00 30.42 156 TYR A CA 1
ATOM 1287 C C . TYR A 1 159 ? 68.577 80.940 61.211 1.00 31.79 156 TYR A C 1
ATOM 1288 O O . TYR A 1 159 ? 68.475 82.160 61.183 1.00 33.15 156 TYR A O 1
ATOM 1297 N N . ASN A 1 160 ? 69.324 80.280 60.322 1.00 33.30 157 ASN A N 1
ATOM 1298 C CA . ASN A 1 160 ? 69.744 80.955 59.079 1.00 34.53 157 ASN A CA 1
ATOM 1299 C C . ASN A 1 160 ? 68.489 81.125 58.256 1.00 34.79 157 ASN A C 1
ATOM 1300 O O . ASN A 1 160 ? 67.792 82.129 58.355 1.00 35.82 157 ASN A O 1
ATOM 1305 N N . LEU A 1 161 ? 68.209 80.130 57.442 1.00 34.34 158 LEU A N 1
ATOM 1306 C CA . LEU A 1 161 ? 66.958 80.023 56.742 1.00 34.47 158 LEU A CA 1
ATOM 1307 C C . LEU A 1 161 ? 65.987 81.202 57.006 1.00 34.30 158 LEU A C 1
ATOM 1308 O O . LEU A 1 161 ? 65.691 81.949 56.099 1.00 34.49 158 LEU A O 1
ATOM 1313 N N . ASP A 1 162 ? 65.526 81.403 58.235 1.00 34.36 159 ASP A N 1
ATOM 1314 C CA . ASP A 1 162 ? 64.547 82.463 58.493 1.00 34.71 159 ASP A CA 1
ATOM 1315 C C . ASP A 1 162 ? 65.064 83.908 58.579 1.00 34.98 159 ASP A C 1
ATOM 1316 O O . ASP A 1 162 ? 66.264 84.219 58.755 1.00 33.72 159 ASP A O 1
ATOM 1321 N N . ASP A 1 163 ? 64.109 84.801 58.508 1.00 35.42 160 ASP A N 1
ATOM 1322 C CA . ASP A 1 163 ? 64.489 86.161 58.317 1.00 36.55 160 ASP A CA 1
ATOM 1323 C C . ASP A 1 163 ? 64.675 86.941 59.618 1.00 35.12 160 ASP A C 1
ATOM 1324 O O . ASP A 1 163 ? 65.519 87.817 59.676 1.00 35.70 160 ASP A O 1
ATOM 1329 N N . ILE A 1 164 ? 63.939 86.540 60.651 1.00 33.73 161 ILE A N 1
ATOM 1330 C CA . ILE A 1 164 ? 64.203 86.863 62.056 1.00 31.49 161 ILE A CA 1
ATOM 1331 C C . ILE A 1 164 ? 65.700 86.923 62.371 1.00 30.77 161 ILE A C 1
ATOM 1332 O O . ILE A 1 164 ? 66.444 86.016 62.013 1.00 30.57 161 ILE A O 1
ATOM 1337 N N . GLU A 1 165 ? 66.135 88.029 62.989 1.00 30.22 162 GLU A N 1
ATOM 1338 C CA . GLU A 1 165 ? 67.514 88.171 63.484 1.00 28.80 162 GLU A CA 1
ATOM 1339 C C . GLU A 1 165 ? 67.554 87.974 65.006 1.00 26.95 162 GLU A C 1
ATOM 1340 O O . GLU A 1 165 ? 66.554 88.210 65.683 1.00 26.51 162 GLU A O 1
ATOM 1346 N N . ARG A 1 166 ? 68.698 87.513 65.531 1.00 24.74 163 ARG A N 1
ATOM 1347 C CA . ARG A 1 166 ? 68.812 87.238 66.949 1.00 22.51 163 ARG A CA 1
ATOM 1348 C C . ARG A 1 166 ? 70.064 87.810 67.597 1.00 22.44 163 ARG A C 1
ATOM 1349 O O . ARG A 1 166 ? 71.128 87.907 66.966 1.00 22.28 163 ARG A O 1
ATOM 1357 N N . LEU A 1 167 ? 69.929 88.219 68.862 1.00 21.06 164 LEU A N 1
ATOM 1358 C CA . LEU A 1 167 ? 71.068 88.716 69.628 1.00 19.43 164 LEU A CA 1
ATOM 1359 C C . LEU A 1 167 ? 71.447 87.902 70.881 1.00 18.36 164 LEU A C 1
ATOM 1360 O O . LEU A 1 167 ? 70.587 87.389 71.540 1.00 18.79 164 LEU A O 1
ATOM 1365 N N . VAL A 1 168 ? 72.736 87.789 71.190 1.00 17.44 165 VAL A N 1
ATOM 1366 C CA . VAL A 1 168 ? 73.198 87.225 72.451 1.00 16.70 165 VAL A CA 1
ATOM 1367 C C . VAL A 1 168 ? 74.094 88.270 73.047 1.00 16.53 165 VAL A C 1
ATOM 1368 O O . VAL A 1 168 ? 74.999 88.776 72.362 1.00 15.61 165 VAL A O 1
ATOM 1372 N N . ALA A 1 169 ? 73.839 88.601 74.315 1.00 15.89 166 ALA A N 1
ATOM 1373 C CA . ALA A 1 169 ? 74.724 89.472 75.073 1.00 14.52 166 ALA A CA 1
ATOM 1374 C C . ALA A 1 169 ? 75.645 88.633 75.948 1.00 14.97 166 ALA A C 1
ATOM 1375 O O . ALA A 1 169 ? 75.215 87.564 76.500 1.00 13.45 166 ALA A O 1
ATOM 1377 N N . TYR A 1 170 ? 76.897 89.105 76.069 1.00 13.66 167 TYR A N 1
ATOM 1378 C CA . TYR A 1 170 ? 77.876 88.464 76.928 1.00 15.14 167 TYR A CA 1
ATOM 1379 C C . TYR A 1 170 ? 78.386 89.442 77.936 1.00 16.18 167 TYR A C 1
ATOM 1380 O O . TYR A 1 170 ? 78.680 90.601 77.604 1.00 15.26 167 TYR A O 1
ATOM 1389 N N . VAL A 1 171 ? 78.535 88.942 79.164 1.00 17.46 168 VAL A N 1
ATOM 1390 C CA . VAL A 1 171 ? 79.322 89.619 80.208 1.00 17.02 168 VAL A CA 1
ATOM 1391 C C . VAL A 1 171 ? 80.416 88.645 80.576 1.00 18.24 168 VAL A C 1
ATOM 1392 O O . VAL A 1 171 ? 80.144 87.447 80.839 1.00 18.61 168 VAL A O 1
ATOM 1396 N N . ASN A 1 172 ? 81.649 89.166 80.587 1.00 19.60 169 ASN A N 1
ATOM 1397 C CA . ASN A 1 172 ? 82.890 88.390 80.723 1.00 20.49 169 ASN A CA 1
ATOM 1398 C C . ASN A 1 172 ? 82.873 87.099 79.902 1.00 20.69 169 ASN A C 1
ATOM 1399 O O . ASN A 1 172 ? 83.090 86.042 80.489 1.00 21.22 169 ASN A O 1
ATOM 1404 N N . HIS A 1 173 ? 82.615 87.160 78.585 1.00 20.45 170 HIS A N 1
ATOM 1405 C CA . HIS A 1 173 ? 82.549 85.930 77.705 1.00 20.65 170 HIS A CA 1
ATOM 1406 C C . HIS A 1 173 ? 81.526 84.858 78.108 1.00 21.18 170 HIS A C 1
ATOM 1407 O O . HIS A 1 173 ? 81.580 83.731 77.630 1.00 21.59 170 HIS A O 1
ATOM 1414 N N . GLN A 1 174 ? 80.574 85.198 78.964 1.00 21.49 171 GLN A N 1
ATOM 1415 C CA . GLN A 1 174 ? 79.548 84.232 79.327 1.00 21.17 171 GLN A CA 1
ATOM 1416 C C . GLN A 1 174 ? 78.211 84.723 78.719 1.00 20.95 171 GLN A C 1
ATOM 1417 O O . GLN A 1 174 ? 77.837 85.891 78.891 1.00 20.04 171 GLN A O 1
ATOM 1423 N N . PRO A 1 175 ? 77.514 83.853 77.955 1.00 20.60 172 PRO A N 1
ATOM 1424 C CA . PRO A 1 175 ? 76.273 84.369 77.376 1.00 20.48 172 PRO A CA 1
ATOM 1425 C C . PRO A 1 175 ? 75.211 84.561 78.469 1.00 20.15 172 PRO A C 1
ATOM 1426 O O . PRO A 1 175 ? 75.103 83.752 79.373 1.00 20.20 172 PRO A O 1
ATOM 1430 N N . VAL A 1 176 ? 74.441 85.629 78.364 1.00 19.54 173 VAL A N 1
ATOM 1431 C CA . VAL A 1 176 ? 73.660 86.124 79.471 1.00 19.79 173 VAL A CA 1
ATOM 1432 C C . VAL A 1 176 ? 72.254 86.736 79.111 1.00 18.78 173 VAL A C 1
ATOM 1433 O O . VAL A 1 176 ? 71.359 86.769 79.948 1.00 18.95 173 VAL A O 1
ATOM 1437 N N . GLY A 1 177 ? 72.076 87.189 77.868 1.00 18.16 174 GLY A N 1
ATOM 1438 C CA . GLY A 1 177 ? 70.846 87.874 77.405 1.00 16.35 174 GLY A CA 1
ATOM 1439 C C . GLY A 1 177 ? 70.522 87.515 75.958 1.00 14.85 174 GLY A C 1
ATOM 1440 O O . GLY A 1 177 ? 71.426 87.358 75.140 1.00 16.03 174 GLY A O 1
ATOM 1441 N N . ILE A 1 178 ? 69.250 87.377 75.614 1.00 13.56 175 ILE A N 1
ATOM 1442 C CA . ILE A 1 178 ? 68.910 87.143 74.207 1.00 13.26 175 ILE A CA 1
ATOM 1443 C C . ILE A 1 178 ? 67.697 87.957 73.739 1.00 14.92 175 ILE A C 1
ATOM 1444 O O . ILE A 1 178 ? 66.891 88.470 74.555 1.00 16.42 175 ILE A O 1
ATOM 1449 N N . VAL A 1 179 ? 67.552 88.116 72.428 1.00 15.51 176 VAL A N 1
ATOM 1450 C CA . VAL A 1 179 ? 66.300 88.675 71.941 1.00 16.61 176 VAL A CA 1
ATOM 1451 C C . VAL A 1 179 ? 66.241 88.335 70.488 1.00 18.21 176 VAL A C 1
ATOM 1452 O O . VAL A 1 179 ? 67.282 88.190 69.871 1.00 19.10 176 VAL A O 1
ATOM 1456 N N . ASP A 1 180 ? 65.026 88.186 69.987 1.00 20.25 177 ASP A N 1
ATOM 1457 C CA . ASP A 1 180 ? 64.696 88.090 68.570 1.00 22.62 177 ASP A CA 1
ATOM 1458 C C . ASP A 1 180 ? 64.165 89.419 68.038 1.00 23.20 177 ASP A C 1
ATOM 1459 O O . ASP A 1 180 ? 63.433 90.111 68.727 1.00 22.09 177 ASP A O 1
ATOM 1464 N N . ILE A 1 181 ? 64.529 89.736 66.800 1.00 24.49 178 ILE A N 1
ATOM 1465 C CA . ILE A 1 181 ? 64.052 90.923 66.160 1.00 26.78 178 ILE A CA 1
ATOM 1466 C C . ILE A 1 181 ? 63.549 90.595 64.785 1.00 26.34 178 ILE A C 1
ATOM 1467 O O . ILE A 1 181 ? 64.182 89.860 64.034 1.00 25.88 178 ILE A O 1
ATOM 1472 N N . ILE A 1 182 ? 62.396 91.183 64.494 1.00 26.82 179 ILE A N 1
ATOM 1473 C CA . ILE A 1 182 ? 61.702 91.039 63.242 1.00 27.87 179 ILE A CA 1
ATOM 1474 C C . ILE A 1 182 ? 61.616 92.443 62.687 1.00 28.19 179 ILE A C 1
ATOM 1475 O O . ILE A 1 182 ? 60.961 93.337 63.275 1.00 27.95 179 ILE A O 1
ATOM 1488 N N . THR A 1 184 ? 60.878 95.292 59.595 1.00 27.90 181 THR A N 1
ATOM 1489 C CA . THR A 1 184 ? 60.065 95.579 58.462 1.00 27.25 181 THR A CA 1
ATOM 1490 C C . THR A 1 184 ? 60.501 96.969 58.116 1.00 27.74 181 THR A C 1
ATOM 1491 O O . THR A 1 184 ? 61.391 97.523 58.744 1.00 27.56 181 THR A O 1
ATOM 1495 N N . ASP A 1 185 ? 59.886 97.533 57.104 1.00 28.28 182 ASP A N 1
ATOM 1496 C CA . ASP A 1 185 ? 60.171 98.886 56.730 1.00 28.65 182 ASP A CA 1
ATOM 1497 C C . ASP A 1 185 ? 59.625 99.802 57.796 1.00 28.28 182 ASP A C 1
ATOM 1498 O O . ASP A 1 185 ? 60.306 100.725 58.223 1.00 28.90 182 ASP A O 1
ATOM 1503 N N . LYS A 1 186 ? 58.405 99.535 58.237 1.00 27.15 183 LYS A N 1
ATOM 1504 C CA . LYS A 1 186 ? 57.687 100.437 59.118 1.00 26.51 183 LYS A CA 1
ATOM 1505 C C . LYS A 1 186 ? 58.149 100.291 60.562 1.00 25.58 183 LYS A C 1
ATOM 1506 O O . LYS A 1 186 ? 58.342 101.275 61.260 1.00 23.92 183 LYS A O 1
ATOM 1512 N N . THR A 1 187 ? 58.332 99.055 61.022 1.00 23.82 184 THR A N 1
ATOM 1513 C CA . THR A 1 187 ? 58.614 98.862 62.428 1.00 23.17 184 THR A CA 1
ATOM 1514 C C . THR A 1 187 ? 59.752 97.887 62.708 1.00 22.83 184 THR A C 1
ATOM 1515 O O . THR A 1 187 ? 60.235 97.173 61.834 1.00 22.59 184 THR A O 1
ATOM 1519 N N . ILE A 1 188 ? 60.116 97.811 63.972 1.00 22.31 185 ILE A N 1
ATOM 1520 C CA . ILE A 1 188 ? 60.848 96.676 64.433 1.00 22.05 185 ILE A CA 1
ATOM 1521 C C . ILE A 1 188 ? 60.216 96.037 65.675 1.00 21.96 185 ILE A C 1
ATOM 1522 O O . ILE A 1 188 ? 59.824 96.710 66.638 1.00 22.10 185 ILE A O 1
ATOM 1527 N N . GLU A 1 189 ? 60.088 94.714 65.632 1.00 21.44 186 GLU A N 1
ATOM 1528 C CA . GLU A 1 189 ? 59.463 94.008 66.703 1.00 21.30 186 GLU A CA 1
ATOM 1529 C C . GLU A 1 189 ? 60.473 93.151 67.403 1.00 21.42 186 GLU A C 1
ATOM 1530 O O . GLU A 1 189 ? 61.289 92.487 66.762 1.00 21.07 186 GLU A O 1
ATOM 1536 N N . ILE A 1 190 ? 60.447 93.218 68.729 1.00 21.69 187 ILE A N 1
ATOM 1537 C CA . ILE A 1 190 ? 61.214 92.313 69.532 1.00 22.45 187 ILE A CA 1
ATOM 1538 C C . ILE A 1 190 ? 60.315 91.197 70.074 1.00 22.86 187 ILE A C 1
ATOM 1539 O O . ILE A 1 190 ? 59.096 91.329 70.145 1.00 22.34 187 ILE A O 1
ATOM 1544 N N . ASP A 1 191 ? 60.936 90.082 70.406 1.00 22.19 188 ASP A N 1
ATOM 1545 C CA . ASP A 1 191 ? 60.225 88.947 70.871 1.00 22.39 188 ASP A CA 1
ATOM 1546 C C . ASP A 1 191 ? 61.243 88.051 71.554 1.00 21.89 188 ASP A C 1
ATOM 1547 O O . ASP A 1 191 ? 62.411 87.999 71.160 1.00 21.15 188 ASP A O 1
ATOM 1552 N N . GLY A 1 192 ? 60.805 87.356 72.593 1.00 21.67 189 GLY A N 1
ATOM 1553 C CA . GLY A 1 192 ? 61.635 86.324 73.214 1.00 22.59 189 GLY A CA 1
ATOM 1554 C C . GLY A 1 192 ? 62.760 86.940 74.015 1.00 22.43 189 GLY A C 1
ATOM 1555 O O . GLY A 1 192 ? 63.785 86.314 74.205 1.00 22.02 189 GLY A O 1
ATOM 1556 N N . PHE A 1 193 ? 62.569 88.182 74.484 1.00 22.02 190 PHE A N 1
ATOM 1557 C CA . PHE A 1 193 ? 63.618 88.850 75.227 1.00 20.52 190 PHE A CA 1
ATOM 1558 C C . PHE A 1 193 ? 63.848 88.183 76.593 1.00 20.52 190 PHE A C 1
ATOM 1559 O O . PHE A 1 193 ? 62.916 87.922 77.319 1.00 21.37 190 PHE A O 1
ATOM 1567 N N . GLY A 1 194 ? 65.080 87.897 76.958 1.00 19.86 191 GLY A N 1
ATOM 1568 C CA . GLY A 1 194 ? 65.302 87.530 78.344 1.00 19.60 191 GLY A CA 1
ATOM 1569 C C . GLY A 1 194 ? 66.749 87.617 78.782 1.00 20.81 191 GLY A C 1
ATOM 1570 O O . GLY A 1 194 ? 67.693 87.442 77.986 1.00 20.90 191 GLY A O 1
ATOM 1571 N N . VAL A 1 195 ? 66.919 87.868 80.068 1.00 20.42 192 VAL A N 1
ATOM 1572 C CA . VAL A 1 195 ? 68.209 87.969 80.685 1.00 19.75 192 VAL A CA 1
ATOM 1573 C C . VAL A 1 195 ? 68.214 86.935 81.816 1.00 20.37 192 VAL A C 1
ATOM 1574 O O . VAL A 1 195 ? 67.232 86.781 82.513 1.00 20.58 192 VAL A O 1
ATOM 1578 N N . LEU A 1 196 ? 69.316 86.229 82.008 1.00 21.38 193 LEU A N 1
ATOM 1579 C CA . LEU A 1 196 ? 69.410 85.203 83.064 1.00 21.58 193 LEU A CA 1
ATOM 1580 C C . LEU A 1 196 ? 69.185 85.863 84.417 1.00 22.47 193 LEU A C 1
ATOM 1581 O O . LEU A 1 196 ? 69.632 87.007 84.646 1.00 20.77 193 LEU A O 1
ATOM 1586 N N . GLU A 1 197 ? 68.553 85.117 85.329 1.00 23.80 194 GLU A N 1
ATOM 1587 C CA . GLU A 1 197 ? 68.076 85.700 86.569 1.00 26.09 194 GLU A CA 1
ATOM 1588 C C . GLU A 1 197 ? 69.187 86.438 87.290 1.00 26.42 194 GLU A C 1
ATOM 1589 O O . GLU A 1 197 ? 69.109 87.660 87.530 1.00 27.01 194 GLU A O 1
ATOM 1595 N N . GLU A 1 198 ? 70.235 85.699 87.595 1.00 25.81 195 GLU A N 1
ATOM 1596 C CA . GLU A 1 198 ? 71.407 86.263 88.241 1.00 25.65 195 GLU A CA 1
ATOM 1597 C C . GLU A 1 198 ? 71.959 87.550 87.591 1.00 24.35 195 GLU A C 1
ATOM 1598 O O . GLU A 1 198 ? 72.671 88.326 88.226 1.00 24.78 195 GLU A O 1
ATOM 1604 N N . PHE A 1 199 ? 71.620 87.822 86.348 1.00 22.97 196 PHE A N 1
ATOM 1605 C CA . PHE A 1 199 ? 72.169 89.019 85.731 1.00 20.62 196 PHE A CA 1
ATOM 1606 C C . PHE A 1 199 ? 71.127 90.080 85.478 1.00 19.68 196 PHE A C 1
ATOM 1607 O O . PHE A 1 199 ? 71.352 91.025 84.704 1.00 19.50 196 PHE A O 1
ATOM 1615 N N . GLN A 1 200 ? 69.999 89.966 86.155 1.00 18.13 197 GLN A N 1
ATOM 1616 C CA . GLN A 1 200 ? 68.980 90.978 86.012 1.00 17.41 197 GLN A CA 1
ATOM 1617 C C . GLN A 1 200 ? 69.210 92.231 86.914 1.00 17.37 197 GLN A C 1
ATOM 1618 O O . GLN A 1 200 ? 70.016 92.233 87.866 1.00 16.52 197 GLN A O 1
ATOM 1624 N N . HIS A 1 201 ? 68.499 93.295 86.559 1.00 17.14 198 HIS A N 1
ATOM 1625 C CA . HIS A 1 201 ? 68.460 94.587 87.241 1.00 17.36 198 HIS A CA 1
ATOM 1626 C C . HIS A 1 201 ? 69.820 95.209 87.284 1.00 17.55 198 HIS A C 1
ATOM 1627 O O . HIS A 1 201 ? 70.083 95.990 88.166 1.00 18.06 198 HIS A O 1
ATOM 1634 N N . GLN A 1 202 ? 70.695 94.881 86.350 1.00 18.18 199 GLN A N 1
ATOM 1635 C CA . GLN A 1 202 ? 72.017 95.546 86.370 1.00 19.36 199 GLN A CA 1
ATOM 1636 C C . GLN A 1 202 ? 72.473 96.162 85.040 1.00 19.50 199 GLN A C 1
ATOM 1637 O O . GLN A 1 202 ? 73.669 96.423 84.844 1.00 20.54 199 GLN A O 1
ATOM 1643 N N . GLY A 1 203 ? 71.511 96.432 84.156 1.00 19.59 200 GLY A N 1
ATOM 1644 C CA . GLY A 1 203 ? 71.751 97.283 82.987 1.00 19.43 200 GLY A CA 1
ATOM 1645 C C . GLY A 1 203 ? 71.962 96.489 81.725 1.00 18.99 200 GLY A C 1
ATOM 1646 O O . GLY A 1 203 ? 72.054 97.046 80.626 1.00 18.97 200 GLY A O 1
ATOM 1647 N N . ILE A 1 204 ? 72.036 95.175 81.882 1.00 18.87 201 ILE A N 1
ATOM 1648 C CA . ILE A 1 204 ? 72.178 94.301 80.740 1.00 17.32 201 ILE A CA 1
ATOM 1649 C C . ILE A 1 204 ? 71.001 94.355 79.758 1.00 17.23 201 ILE A C 1
ATOM 1650 O O . ILE A 1 204 ? 71.235 94.447 78.539 1.00 16.38 201 ILE A O 1
ATOM 1655 N N . GLY A 1 205 ? 69.759 94.264 80.264 1.00 16.83 202 GLY A N 1
ATOM 1656 C CA . GLY A 1 205 ? 68.576 94.422 79.421 1.00 15.50 202 GLY A CA 1
ATOM 1657 C C . GLY A 1 205 ? 68.550 95.827 78.793 1.00 16.11 202 GLY A C 1
ATOM 1658 O O . GLY A 1 205 ? 68.231 96.007 77.609 1.00 16.25 202 GLY A O 1
ATOM 1659 N N . SER A 1 206 ? 68.899 96.860 79.531 1.00 15.19 203 SER A N 1
ATOM 1660 C CA . SER A 1 206 ? 68.792 98.128 78.830 1.00 15.56 203 SER A CA 1
ATOM 1661 C C . SER A 1 206 ? 69.895 98.299 77.732 1.00 14.48 203 SER A C 1
ATOM 1662 O O . SER A 1 206 ? 69.644 98.935 76.723 1.00 13.07 203 SER A O 1
ATOM 1665 N N . GLU A 1 207 ? 71.056 97.635 77.872 1.00 14.62 204 GLU A N 1
ATOM 1666 C CA . GLU A 1 207 ? 72.015 97.619 76.771 1.00 14.68 204 GLU A CA 1
ATOM 1667 C C . GLU A 1 207 ? 71.421 96.965 75.536 1.00 14.27 204 GLU A C 1
ATOM 1668 O O . GLU A 1 207 ? 71.492 97.523 74.447 1.00 14.02 204 GLU A O 1
ATOM 1674 N N . ILE A 1 208 ? 70.774 95.815 75.724 1.00 14.19 205 ILE A N 1
ATOM 1675 C CA . ILE A 1 208 ? 70.202 95.073 74.628 1.00 13.93 205 ILE A CA 1
ATOM 1676 C C . ILE A 1 208 ? 69.137 95.899 73.953 1.00 15.36 205 ILE A C 1
ATOM 1677 O O . ILE A 1 208 ? 68.973 95.878 72.727 1.00 15.86 205 ILE A O 1
ATOM 1682 N N . GLN A 1 209 ? 68.421 96.664 74.752 1.00 16.68 206 GLN A N 1
ATOM 1683 C CA . GLN A 1 209 ? 67.332 97.408 74.225 1.00 16.68 206 GLN A CA 1
ATOM 1684 C C . GLN A 1 209 ? 67.848 98.558 73.358 1.00 17.70 206 GLN A C 1
ATOM 1685 O O . GLN A 1 209 ? 67.367 98.756 72.253 1.00 17.63 206 GLN A O 1
ATOM 1691 N N . ALA A 1 210 ? 68.822 99.312 73.867 1.00 17.61 207 ALA A N 1
ATOM 1692 C CA . ALA A 1 210 ? 69.401 100.401 73.118 1.00 18.52 207 ALA A CA 1
ATOM 1693 C C . ALA A 1 210 ? 70.034 99.951 71.810 1.00 19.05 207 ALA A C 1
ATOM 1694 O O . ALA A 1 210 ? 70.017 100.687 70.829 1.00 19.67 207 ALA A O 1
ATOM 1696 N N . TYR A 1 211 ? 70.614 98.761 71.810 1.00 19.01 208 TYR A N 1
ATOM 1697 C CA . TYR A 1 211 ? 71.167 98.182 70.604 1.00 19.13 208 TYR A CA 1
ATOM 1698 C C . TYR A 1 211 ? 70.063 98.053 69.545 1.00 19.23 208 TYR A C 1
ATOM 1699 O O . TYR A 1 211 ? 70.184 98.575 68.432 1.00 19.86 208 TYR A O 1
ATOM 1708 N N . VAL A 1 212 ? 68.996 97.345 69.902 1.00 18.33 209 VAL A N 1
ATOM 1709 C CA . VAL A 1 212 ? 67.831 97.242 69.061 1.00 18.15 209 VAL A CA 1
ATOM 1710 C C . VAL A 1 212 ? 67.405 98.662 68.607 1.00 19.59 209 VAL A C 1
ATOM 1711 O O . VAL A 1 212 ? 67.072 98.902 67.436 1.00 20.58 209 VAL A O 1
ATOM 1715 N N . GLY A 1 213 ? 67.470 99.617 69.529 1.00 19.32 210 GLY A N 1
ATOM 1716 C CA . GLY A 1 213 ? 67.071 100.977 69.242 1.00 19.74 210 GLY A CA 1
ATOM 1717 C C . GLY A 1 213 ? 67.922 101.596 68.142 1.00 20.63 210 GLY A C 1
ATOM 1718 O O . GLY A 1 213 ? 67.386 102.337 67.281 1.00 19.83 210 GLY A O 1
ATOM 1719 N N . ARG A 1 214 ? 69.239 101.318 68.189 1.00 20.38 211 ARG A N 1
ATOM 1720 C CA . ARG A 1 214 ? 70.163 101.816 67.187 1.00 20.68 211 ARG A CA 1
ATOM 1721 C C . ARG A 1 214 ? 69.911 101.149 65.844 1.00 21.39 211 ARG A C 1
ATOM 1722 O O . ARG A 1 214 ? 69.933 101.823 64.822 1.00 21.27 211 ARG A O 1
ATOM 1738 N N . ALA A 1 216 ? 66.993 100.230 64.905 1.00 22.74 213 ALA A N 1
ATOM 1739 C CA . ALA A 1 216 ? 65.697 100.630 64.389 1.00 22.69 213 ALA A CA 1
ATOM 1740 C C . ALA A 1 216 ? 65.734 101.848 63.475 1.00 23.12 213 ALA A C 1
ATOM 1741 O O . ALA A 1 216 ? 64.855 102.015 62.622 1.00 23.90 213 ALA A O 1
ATOM 1743 N N . ASN A 1 217 ? 66.748 102.698 63.646 1.00 23.70 214 ASN A N 1
ATOM 1744 C CA . ASN A 1 217 ? 66.772 104.028 63.042 1.00 23.66 214 ASN A CA 1
ATOM 1745 C C . ASN A 1 217 ? 65.689 104.916 63.642 1.00 23.73 214 ASN A C 1
ATOM 1746 O O . ASN A 1 217 ? 65.727 105.181 64.834 1.00 25.11 214 ASN A O 1
ATOM 1751 N N . GLU A 1 218 ? 64.750 105.397 62.834 1.00 22.64 215 GLU A N 1
ATOM 1752 C CA . GLU A 1 218 ? 63.580 106.049 63.396 1.00 21.88 215 GLU A CA 1
ATOM 1753 C C . GLU A 1 218 ? 62.311 105.174 63.346 1.00 20.72 215 GLU A C 1
ATOM 1754 O O . GLU A 1 218 ? 61.192 105.653 63.637 1.00 20.94 215 GLU A O 1
ATOM 1760 N N . ARG A 1 219 ? 62.482 103.900 62.985 1.00 18.33 216 ARG A N 1
ATOM 1761 C CA . ARG A 1 219 ? 61.390 102.932 63.117 1.00 17.42 216 ARG A CA 1
ATOM 1762 C C . ARG A 1 219 ? 60.986 102.766 64.585 1.00 17.03 216 ARG A C 1
ATOM 1763 O O . ARG A 1 219 ? 61.844 102.610 65.448 1.00 16.76 216 ARG A O 1
ATOM 1771 N N . PRO A 1 220 ? 59.680 102.843 64.880 1.00 16.91 217 PRO A N 1
ATOM 1772 C CA . PRO A 1 220 ? 59.199 102.452 66.192 1.00 17.24 217 PRO A CA 1
ATOM 1773 C C . PRO A 1 220 ? 59.583 101.016 66.544 1.00 18.59 217 PRO A C 1
ATOM 1774 O O . PRO A 1 220 ? 59.673 100.113 65.665 1.00 17.82 217 PRO A O 1
ATOM 1778 N N . VAL A 1 221 ? 59.746 100.767 67.835 1.00 19.18 218 VAL A N 1
ATOM 1779 C CA . VAL A 1 221 ? 59.931 99.396 68.221 1.00 19.41 218 VAL A CA 1
ATOM 1780 C C . VAL A 1 221 ? 58.816 98.868 69.104 1.00 20.56 218 VAL A C 1
ATOM 1781 O O . VAL A 1 221 ? 58.326 99.599 69.989 1.00 21.41 218 VAL A O 1
ATOM 1785 N N . ILE A 1 222 ? 58.379 97.647 68.788 1.00 19.11 219 ILE A N 1
ATOM 1786 C CA . ILE A 1 222 ? 57.159 97.141 69.296 1.00 19.79 219 ILE A CA 1
ATOM 1787 C C . ILE A 1 222 ? 57.283 95.666 69.665 1.00 20.69 219 ILE A C 1
ATOM 1788 O O . ILE A 1 222 ? 58.197 94.935 69.189 1.00 20.03 219 ILE A O 1
ATOM 1793 N N . LEU A 1 223 ? 56.382 95.262 70.553 1.00 20.51 220 LEU A N 1
ATOM 1794 C CA . LEU A 1 223 ? 56.369 93.946 71.118 1.00 21.48 220 LEU A CA 1
ATOM 1795 C C . LEU A 1 223 ? 54.991 93.663 71.665 1.00 22.43 220 LEU A C 1
ATOM 1796 O O . LEU A 1 223 ? 54.213 94.614 71.946 1.00 22.18 220 LEU A O 1
ATOM 1801 N N . VAL A 1 224 ? 54.733 92.370 71.846 1.00 22.06 221 VAL A N 1
ATOM 1802 C CA . VAL A 1 224 ? 53.551 91.918 72.489 1.00 23.59 221 VAL A CA 1
ATOM 1803 C C . VAL A 1 224 ? 53.941 91.076 73.670 1.00 24.11 221 VAL A C 1
ATOM 1804 O O . VAL A 1 224 ? 54.772 90.241 73.553 1.00 24.12 221 VAL A O 1
ATOM 1808 N N . ALA A 1 225 ? 53.293 91.259 74.810 1.00 26.68 222 ALA A N 1
ATOM 1809 C CA . ALA A 1 225 ? 53.571 90.438 76.006 1.00 28.39 222 ALA A CA 1
ATOM 1810 C C . ALA A 1 225 ? 52.314 89.899 76.607 1.00 30.12 222 ALA A C 1
ATOM 1811 O O . ALA A 1 225 ? 51.278 90.604 76.628 1.00 29.89 222 ALA A O 1
ATOM 1813 N N . ASP A 1 226 ? 52.385 88.682 77.145 1.00 32.33 223 ASP A N 1
ATOM 1814 C CA . ASP A 1 226 ? 51.229 88.186 77.874 1.00 35.28 223 ASP A CA 1
ATOM 1815 C C . ASP A 1 226 ? 51.359 88.278 79.395 1.00 37.06 223 ASP A C 1
ATOM 1816 O O . ASP A 1 226 ? 52.247 88.995 79.901 1.00 36.59 223 ASP A O 1
ATOM 1821 N N . GLY A 1 227 ? 50.444 87.586 80.109 1.00 38.64 224 GLY A N 1
ATOM 1822 C CA . GLY A 1 227 ? 50.377 87.582 81.586 1.00 40.45 224 GLY A CA 1
ATOM 1823 C C . GLY A 1 227 ? 51.564 86.876 82.240 1.00 42.37 224 GLY A C 1
ATOM 1824 O O . GLY A 1 227 ? 52.037 87.289 83.298 1.00 42.68 224 GLY A O 1
ATOM 1825 N N . LYS A 1 228 ? 52.068 85.813 81.617 1.00 44.11 225 LYS A N 1
ATOM 1826 C CA . LYS A 1 228 ? 53.271 85.141 82.150 1.00 45.62 225 LYS A CA 1
ATOM 1827 C C . LYS A 1 228 ? 54.538 85.690 81.492 1.00 45.98 225 LYS A C 1
ATOM 1828 O O . LYS A 1 228 ? 55.336 84.945 80.894 1.00 46.61 225 LYS A O 1
ATOM 1834 N N . ASP A 1 229 ? 54.701 87.001 81.580 1.00 45.46 226 ASP A N 1
ATOM 1835 C CA . ASP A 1 229 ? 55.879 87.638 81.020 1.00 45.28 226 ASP A CA 1
ATOM 1836 C C . ASP A 1 229 ? 56.460 88.564 82.097 1.00 44.46 226 ASP A C 1
ATOM 1837 O O . ASP A 1 229 ? 55.869 89.583 82.517 1.00 44.29 226 ASP A O 1
ATOM 1842 N N . THR A 1 230 ? 57.633 88.163 82.544 1.00 42.69 227 THR A N 1
ATOM 1843 C CA . THR A 1 230 ? 58.251 88.759 83.692 1.00 41.23 227 THR A CA 1
ATOM 1844 C C . THR A 1 230 ? 59.089 89.952 83.256 1.00 39.91 227 THR A C 1
ATOM 1845 O O . THR A 1 230 ? 59.507 90.748 84.094 1.00 40.82 227 THR A O 1
ATOM 1849 N N . ALA A 1 231 ? 59.326 90.092 81.953 1.00 37.24 228 ALA A N 1
ATOM 1850 C CA . ALA A 1 231 ? 60.069 91.237 81.458 1.00 34.79 228 ALA A CA 1
ATOM 1851 C C . ALA A 1 231 ? 59.240 92.554 81.480 1.00 33.52 228 ALA A C 1
ATOM 1852 O O . ALA A 1 231 ? 59.808 93.641 81.402 1.00 31.76 228 ALA A O 1
ATOM 1854 N N . LYS A 1 232 ? 57.913 92.430 81.610 1.00 32.20 229 LYS A N 1
ATOM 1855 C CA . LYS A 1 232 ? 56.985 93.557 81.453 1.00 30.93 229 LYS A CA 1
ATOM 1856 C C . LYS A 1 232 ? 57.279 94.772 82.314 1.00 30.03 229 LYS A C 1
ATOM 1857 O O . LYS A 1 232 ? 57.125 95.927 81.890 1.00 30.12 229 LYS A O 1
ATOM 1863 N N . ASP A 1 233 ? 57.702 94.478 83.526 1.00 29.17 230 ASP A N 1
ATOM 1864 C CA . ASP A 1 233 ? 58.078 95.441 84.549 1.00 29.68 230 ASP A CA 1
ATOM 1865 C C . ASP A 1 233 ? 59.203 96.270 84.006 1.00 27.91 230 ASP A C 1
ATOM 1866 O O . ASP A 1 233 ? 59.253 97.488 84.166 1.00 27.38 230 ASP A O 1
ATOM 1879 N N . TYR A 1 235 ? 59.871 96.508 80.715 1.00 21.71 232 TYR A N 1
ATOM 1880 C CA . TYR A 1 235 ? 59.334 97.322 79.644 1.00 20.46 232 TYR A CA 1
ATOM 1881 C C . TYR A 1 235 ? 58.804 98.664 80.109 1.00 20.37 232 TYR A C 1
ATOM 1882 O O . TYR A 1 235 ? 59.127 99.690 79.513 1.00 21.05 232 TYR A O 1
ATOM 1891 N N . LEU A 1 236 ? 58.002 98.661 81.166 1.00 20.53 233 LEU A N 1
ATOM 1892 C CA . LEU A 1 236 ? 57.372 99.902 81.653 1.00 20.77 233 LEU A CA 1
ATOM 1893 C C . LEU A 1 236 ? 58.426 100.902 82.142 1.00 20.79 233 LEU A C 1
ATOM 1894 O O . LEU A 1 236 ? 58.471 102.041 81.678 1.00 21.17 233 LEU A O 1
ATOM 1899 N N . ARG A 1 237 ? 59.275 100.454 83.058 1.00 20.30 234 ARG A N 1
ATOM 1900 C CA . ARG A 1 237 ? 60.377 101.257 83.580 1.00 20.88 234 ARG A CA 1
ATOM 1901 C C . ARG A 1 237 ? 61.232 101.786 82.447 1.00 20.34 234 ARG A C 1
ATOM 1902 O O . ARG A 1 237 ? 61.803 102.867 82.546 1.00 19.83 234 ARG A O 1
ATOM 1910 N N . GLN A 1 238 ? 61.317 100.992 81.381 1.00 20.10 235 GLN A N 1
ATOM 1911 C CA . GLN A 1 238 ? 62.039 101.375 80.189 1.00 19.88 235 GLN A CA 1
ATOM 1912 C C . GLN A 1 238 ? 61.336 102.445 79.325 1.00 19.08 235 GLN A C 1
ATOM 1913 O O . GLN A 1 238 ? 61.953 102.986 78.448 1.00 19.66 235 GLN A O 1
ATOM 1919 N N . GLY A 1 239 ? 60.055 102.719 79.543 1.00 18.36 236 GLY A N 1
ATOM 1920 C CA . GLY A 1 239 ? 59.370 103.758 78.793 1.00 17.52 236 GLY A CA 1
ATOM 1921 C C . GLY A 1 239 ? 58.338 103.291 77.758 1.00 17.76 236 GLY A C 1
ATOM 1922 O O . GLY A 1 239 ? 57.727 104.137 77.079 1.00 16.87 236 GLY A O 1
ATOM 1923 N N . TYR A 1 240 ? 58.139 101.974 77.618 1.00 16.19 237 TYR A N 1
ATOM 1924 C CA . TYR A 1 240 ? 57.222 101.476 76.594 1.00 16.46 237 TYR A CA 1
ATOM 1925 C C . TYR A 1 240 ? 55.850 101.974 76.931 1.00 16.32 237 TYR A C 1
ATOM 1926 O O . TYR A 1 240 ? 55.509 102.027 78.108 1.00 16.46 237 TYR A O 1
ATOM 1935 N N . VAL A 1 241 ? 55.085 102.381 75.916 1.00 16.70 238 VAL A N 1
ATOM 1936 C CA . VAL A 1 241 ? 53.701 102.756 76.096 1.00 15.85 238 VAL A CA 1
ATOM 1937 C C . VAL A 1 241 ? 52.717 101.659 75.677 1.00 15.71 238 VAL A C 1
ATOM 1938 O O . VAL A 1 241 ? 52.816 101.051 74.633 1.00 15.63 238 VAL A O 1
ATOM 1942 N N . TYR A 1 242 ? 51.821 101.352 76.590 1.00 15.92 239 TYR A N 1
ATOM 1943 C CA . TYR A 1 242 ? 50.759 100.425 76.423 1.00 14.97 239 TYR A CA 1
ATOM 1944 C C . TYR A 1 242 ? 49.838 100.915 75.336 1.00 16.87 239 TYR A C 1
ATOM 1945 O O . TYR A 1 242 ? 49.391 102.089 75.380 1.00 17.46 239 TYR A O 1
ATOM 1954 N N . GLN A 1 243 ? 49.525 100.028 74.386 1.00 17.52 240 GLN A N 1
ATOM 1955 C CA . GLN A 1 243 ? 48.676 100.387 73.245 1.00 19.09 240 GLN A CA 1
ATOM 1956 C C . GLN A 1 243 ? 47.633 99.343 72.804 1.00 20.13 240 GLN A C 1
ATOM 1957 O O . GLN A 1 243 ? 47.420 99.187 71.593 1.00 20.48 240 GLN A O 1
ATOM 1963 N N . GLY A 1 244 ? 47.049 98.595 73.739 1.00 19.11 241 GLY A N 1
ATOM 1964 C CA . GLY A 1 244 ? 45.850 97.850 73.450 1.00 18.59 241 GLY A CA 1
ATOM 1965 C C . GLY A 1 244 ? 46.028 96.394 73.846 1.00 18.87 241 GLY A C 1
ATOM 1966 O O . GLY A 1 244 ? 47.127 95.983 74.173 1.00 17.53 241 GLY A O 1
ATOM 1967 N N . PHE A 1 245 ? 44.935 95.644 73.840 1.00 17.47 242 PHE A N 1
ATOM 1968 C CA . PHE A 1 245 ? 44.994 94.251 74.295 1.00 18.82 242 PHE A CA 1
ATOM 1969 C C . PHE A 1 245 ? 44.288 93.305 73.360 1.00 17.43 242 PHE A C 1
ATOM 1970 O O . PHE A 1 245 ? 43.532 93.738 72.516 1.00 17.25 242 PHE A O 1
ATOM 1978 N N . LYS A 1 246 ? 44.547 92.013 73.515 1.00 19.34 243 LYS A N 1
ATOM 1979 C CA . LYS A 1 246 ? 43.696 90.952 72.930 1.00 18.89 243 LYS A CA 1
ATOM 1980 C C . LYS A 1 246 ? 43.472 89.898 73.978 1.00 19.27 243 LYS A C 1
ATOM 1981 O O . LYS A 1 246 ? 44.443 89.464 74.630 1.00 19.87 243 LYS A O 1
ATOM 1987 N N . TYR A 1 247 ? 42.235 89.428 74.106 1.00 19.12 244 TYR A N 1
ATOM 1988 C CA . TYR A 1 247 ? 41.940 88.177 74.792 1.00 18.04 244 TYR A CA 1
ATOM 1989 C C . TYR A 1 247 ? 42.400 86.983 73.938 1.00 19.35 244 TYR A C 1
ATOM 1990 O O . TYR A 1 247 ? 42.346 87.035 72.719 1.00 21.05 244 TYR A O 1
ATOM 1999 N N . HIS A 1 248 ? 42.802 85.903 74.586 1.00 17.97 245 HIS A N 1
ATOM 2000 C CA . HIS A 1 248 ? 43.278 84.735 73.900 1.00 19.26 245 HIS A CA 1
ATOM 2001 C C . HIS A 1 248 ? 43.077 83.509 74.819 1.00 17.49 245 HIS A C 1
ATOM 2002 O O . HIS A 1 248 ? 43.176 83.570 76.049 1.00 16.18 245 HIS A O 1
ATOM 2009 N N . ILE A 1 249 ? 42.706 82.413 74.213 1.00 16.59 246 ILE A N 1
ATOM 2010 C CA . ILE A 1 249 ? 42.418 81.247 75.011 1.00 16.61 246 ILE A CA 1
ATOM 2011 C C . ILE A 1 249 ? 43.174 80.078 74.464 1.00 16.08 246 ILE A C 1
ATOM 2012 O O . ILE A 1 249 ? 43.424 80.038 7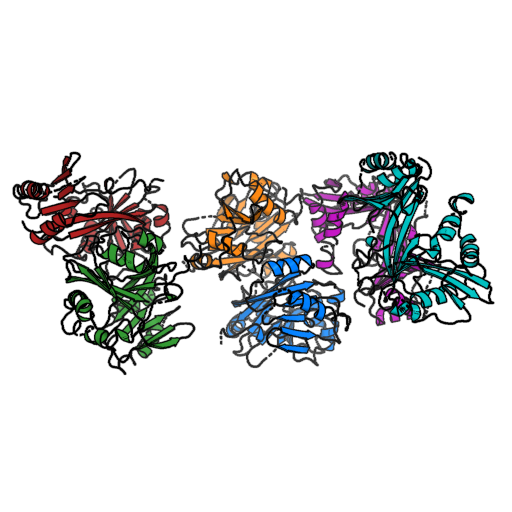3.269 1.00 14.73 246 ILE A O 1
ATOM 2017 N N . LEU A 1 250 ? 43.460 79.105 75.333 1.00 17.22 247 LEU A N 1
ATOM 2018 C CA . LEU A 1 250 ? 44.271 77.937 75.023 1.00 17.13 247 LEU A CA 1
ATOM 2019 C C . LEU A 1 250 ? 43.771 76.752 75.821 1.00 18.21 247 LEU A C 1
ATOM 2020 O O . LEU A 1 250 ? 43.544 76.867 77.031 1.00 17.69 247 LEU A O 1
ATOM 2025 N N . LYS A 1 251 ? 43.571 75.630 75.131 1.00 18.86 248 LYS A N 1
ATOM 2026 C CA . LYS A 1 251 ? 43.341 74.331 75.744 1.00 18.91 248 LYS A CA 1
ATOM 2027 C C . LYS A 1 251 ? 44.442 73.430 75.229 1.00 19.82 248 LYS A C 1
ATOM 2028 O O . LYS A 1 251 ? 44.515 73.160 74.046 1.00 20.07 248 LYS A O 1
ATOM 2034 N N . GLU A 1 252 ? 45.305 72.975 76.123 1.00 20.64 249 GLU A N 1
ATOM 2035 C CA . GLU A 1 252 ? 46.499 72.249 75.728 1.00 22.08 249 GLU A CA 1
ATOM 2036 C C . GLU A 1 252 ? 46.186 70.856 75.196 1.00 21.81 249 GLU A C 1
ATOM 2037 O O . GLU A 1 252 ? 46.986 70.310 74.437 1.00 22.49 249 GLU A O 1
ATOM 2043 N N . ASN A 1 253 ? 45.016 70.312 75.530 1.00 22.05 250 ASN A N 1
ATOM 2044 C CA . ASN A 1 253 ? 44.624 68.982 75.028 1.00 22.71 250 ASN A CA 1
ATOM 2045 C C . ASN A 1 253 ? 43.175 68.828 74.605 1.00 24.17 250 ASN A C 1
ATOM 2046 O O . ASN A 1 253 ? 42.266 68.909 75.446 1.00 25.02 250 ASN A O 1
ATOM 2051 N N . ILE A 1 254 ? 42.952 68.544 73.316 1.00 25.56 251 ILE A N 1
ATOM 2052 C CA . ILE A 1 254 ? 41.595 68.277 72.827 1.00 26.51 251 ILE A CA 1
ATOM 2053 C C . ILE A 1 254 ? 40.922 67.128 73.595 1.00 28.80 251 ILE A C 1
ATOM 2054 O O . ILE A 1 254 ? 41.512 66.037 73.853 1.00 28.75 251 ILE A O 1
ATOM 2060 N N . ALA B 1 3 ? 49.135 117.934 89.631 1.00 36.40 0 ALA B N 1
ATOM 2061 C CA . ALA B 1 3 ? 48.392 117.371 90.812 1.00 36.85 0 ALA B CA 1
ATOM 2062 C C . ALA B 1 3 ? 48.371 115.825 90.809 1.00 36.82 0 ALA B C 1
ATOM 2063 O O . ALA B 1 3 ? 48.684 115.179 91.817 1.00 36.96 0 ALA B O 1
ATOM 2073 N N . SER B 1 5 ? 50.354 114.717 88.438 1.00 34.49 2 SER B N 1
ATOM 2074 C CA . SER B 1 5 ? 51.802 114.844 88.305 1.00 33.61 2 SER B CA 1
ATOM 2075 C C . SER B 1 5 ? 52.504 114.433 89.619 1.00 32.86 2 SER B C 1
ATOM 2076 O O . SER B 1 5 ? 53.289 113.483 89.629 1.00 32.63 2 SER B O 1
ATOM 2079 N N . LYS B 1 6 ? 52.192 115.144 90.717 1.00 31.35 3 LYS B N 1
ATOM 2080 C CA . LYS B 1 6 ? 52.956 115.096 91.983 1.00 29.34 3 LYS B CA 1
ATOM 2081 C C . LYS B 1 6 ? 52.680 113.969 92.971 1.00 27.93 3 LYS B C 1
ATOM 2082 O O . LYS B 1 6 ? 53.059 114.081 94.134 1.00 28.71 3 LYS B O 1
ATOM 2088 N N . ILE B 1 7 ? 52.029 112.893 92.528 1.00 25.06 4 ILE B N 1
ATOM 2089 C CA . ILE B 1 7 ? 51.846 111.717 93.342 1.00 21.66 4 ILE B CA 1
ATOM 2090 C C . ILE B 1 7 ? 53.175 110.937 93.389 1.00 20.78 4 ILE B C 1
ATOM 2091 O O . ILE B 1 7 ? 53.789 110.714 92.354 1.00 19.34 4 ILE B O 1
ATOM 2096 N N . THR B 1 8 ? 53.614 110.539 94.583 1.00 19.43 5 THR B N 1
ATOM 2097 C CA . THR B 1 8 ? 54.761 109.665 94.741 1.00 18.56 5 THR B CA 1
ATOM 2098 C C . THR B 1 8 ? 54.409 108.490 95.658 1.00 19.07 5 THR B C 1
ATOM 2099 O O . THR B 1 8 ? 53.295 108.407 96.237 1.00 18.08 5 THR B O 1
ATOM 2103 N N . PHE B 1 9 ? 55.371 107.565 95.766 1.00 18.68 6 PHE B N 1
ATOM 2104 C CA . PHE B 1 9 ? 55.265 106.425 96.668 1.00 18.08 6 PHE B CA 1
ATOM 2105 C C . PHE B 1 9 ? 55.039 106.932 98.086 1.00 18.53 6 PHE B C 1
ATOM 2106 O O . PHE B 1 9 ? 54.558 106.203 98.945 1.00 18.25 6 PHE B O 1
ATOM 2114 N N . LYS B 1 10 ? 55.351 108.208 98.323 1.00 19.92 7 LYS B N 1
ATOM 2115 C CA . LYS B 1 10 ? 55.047 108.824 99.617 1.00 20.76 7 LYS B CA 1
ATOM 2116 C C . LYS B 1 10 ? 53.574 108.800 99.976 1.00 21.18 7 LYS B C 1
ATOM 2117 O O . LYS B 1 10 ? 53.236 108.835 101.145 1.00 21.67 7 LYS B O 1
ATOM 2123 N N . ASP B 1 11 ? 52.691 108.744 98.987 1.00 22.22 8 ASP B N 1
ATOM 2124 C CA . ASP B 1 11 ? 51.260 108.772 99.275 1.00 22.49 8 ASP B CA 1
ATOM 2125 C C . ASP B 1 11 ? 50.709 107.407 99.539 1.00 22.94 8 ASP B C 1
ATOM 2126 O O . ASP B 1 11 ? 49.529 107.242 99.772 1.00 22.82 8 ASP B O 1
ATOM 2131 N N . ILE B 1 12 ? 51.563 106.409 99.506 1.00 23.45 9 ILE B N 1
ATOM 2132 C CA . ILE B 1 12 ? 51.055 105.087 99.571 1.00 24.86 9 ILE B CA 1
ATOM 2133 C C . ILE B 1 12 ? 51.075 104.644 101.024 1.00 26.15 9 ILE B C 1
ATOM 2134 O O . ILE B 1 12 ? 52.087 104.770 101.709 1.00 27.24 9 ILE B O 1
ATOM 2139 N N . TYR B 1 13 ? 49.955 104.115 101.480 1.00 26.80 10 TYR B N 1
ATOM 2140 C CA . TYR B 1 13 ? 49.788 103.726 102.852 1.00 27.77 10 TYR B CA 1
ATOM 2141 C C . TYR B 1 13 ? 50.582 102.482 103.182 1.00 27.83 10 TYR B C 1
ATOM 2142 O O . TYR B 1 13 ? 50.547 101.476 102.457 1.00 28.20 10 TYR B O 1
ATOM 2151 N N . ILE B 1 14 ? 51.292 102.552 104.300 1.00 28.32 11 ILE B N 1
ATOM 2152 C CA . ILE B 1 14 ? 51.978 101.398 104.886 1.00 28.34 11 ILE B CA 1
ATOM 2153 C C . ILE B 1 14 ? 51.247 100.912 106.141 1.00 29.34 11 ILE B C 1
ATOM 2154 O O . ILE B 1 14 ? 50.954 101.695 107.052 1.00 29.80 11 ILE B O 1
ATOM 2159 N N . ASP B 1 15 ? 50.949 99.617 106.182 1.00 30.04 12 ASP B N 1
ATOM 2160 C CA . ASP B 1 15 ? 50.058 99.029 107.169 1.00 30.65 12 ASP B CA 1
ATOM 2161 C C . ASP B 1 15 ? 50.882 98.543 108.346 1.00 30.40 12 ASP B C 1
ATOM 2162 O O . ASP B 1 15 ? 50.958 97.330 108.618 1.00 30.97 12 ASP B O 1
ATOM 2167 N N . GLY B 1 16 ? 51.517 99.464 109.051 1.00 29.27 13 GLY B N 1
ATOM 2168 C CA . GLY B 1 16 ? 52.387 99.050 110.151 1.00 27.86 13 GLY B CA 1
ATOM 2169 C C . GLY B 1 16 ? 52.574 100.213 111.085 1.00 26.53 13 GLY B C 1
ATOM 2170 O O . GLY B 1 16 ? 52.158 101.294 110.763 1.00 26.49 13 GLY B O 1
ATOM 2171 N N . ASN B 1 17 ? 53.189 99.982 112.233 1.00 25.62 14 ASN B N 1
ATOM 2172 C CA . ASN B 1 17 ? 53.518 101.057 113.128 1.00 25.40 14 ASN B CA 1
ATOM 2173 C C . ASN B 1 17 ? 54.911 101.549 112.790 1.00 25.12 14 ASN B C 1
ATOM 2174 O O . ASN B 1 17 ? 55.881 100.781 112.813 1.00 22.85 14 ASN B O 1
ATOM 2179 N N . LYS B 1 18 ? 54.985 102.839 112.468 1.00 24.75 15 LYS B N 1
ATOM 2180 C CA . LYS B 1 18 ? 56.257 103.471 112.193 1.00 25.45 15 LYS B CA 1
ATOM 2181 C C . LYS B 1 18 ? 56.972 103.587 113.498 1.00 25.22 15 LYS B C 1
ATOM 2182 O O . LYS B 1 18 ? 56.695 104.508 114.252 1.00 26.18 15 LYS B O 1
ATOM 2188 N N . ILE B 1 19 ? 57.889 102.670 113.779 1.00 25.08 16 ILE B N 1
ATOM 2189 C CA . ILE B 1 19 ? 58.504 102.686 115.086 1.00 25.62 16 ILE B CA 1
ATOM 2190 C C . ILE B 1 19 ? 59.601 103.730 115.187 1.00 25.50 16 ILE B C 1
ATOM 2191 O O . ILE B 1 19 ? 59.886 104.219 116.271 1.00 25.81 16 ILE B O 1
ATOM 2196 N N . THR B 1 20 ? 60.173 104.106 114.049 1.00 25.97 17 THR B N 1
ATOM 2197 C CA . THR B 1 20 ? 61.098 105.252 113.958 1.00 26.07 17 THR B CA 1
ATOM 2198 C C . THR B 1 20 ? 61.433 105.707 112.529 1.00 25.72 17 THR B C 1
ATOM 2199 O O . THR B 1 20 ? 61.258 104.974 111.564 1.00 25.59 17 THR B O 1
ATOM 2203 N N . GLU B 1 21 ? 61.940 106.921 112.403 1.00 25.53 18 GLU B N 1
ATOM 2204 C CA . GLU B 1 21 ? 62.243 107.475 111.091 1.00 25.89 18 GLU B CA 1
ATOM 2205 C C . GLU B 1 21 ? 63.381 108.468 111.185 1.00 25.77 18 GLU B C 1
ATOM 2206 O O . GLU B 1 21 ? 63.532 109.155 112.199 1.00 26.08 18 GLU B O 1
ATOM 2212 N N . ASP B 1 22 ? 64.176 108.546 110.127 1.00 25.46 19 ASP B N 1
ATOM 2213 C CA . ASP B 1 22 ? 65.228 109.546 110.049 1.00 26.01 19 ASP B CA 1
ATOM 2214 C C . ASP B 1 22 ? 65.515 109.896 108.588 1.00 25.44 19 ASP B C 1
ATOM 2215 O O . ASP B 1 22 ? 64.780 109.505 107.674 1.00 25.45 19 ASP B O 1
ATOM 2220 N N . SER B 1 23 ? 66.624 110.590 108.384 1.00 24.61 20 SER B N 1
ATOM 2221 C CA . SER B 1 23 ? 67.046 110.949 107.052 1.00 23.88 20 SER B CA 1
ATOM 2222 C C . SER B 1 23 ? 67.271 109.731 106.129 1.00 22.60 20 SER B C 1
ATOM 2223 O O . SER B 1 23 ? 66.826 109.737 104.994 1.00 22.77 20 SER B O 1
ATOM 2226 N N . ARG B 1 24 ? 67.916 108.673 106.586 1.00 21.32 21 ARG B N 1
ATOM 2227 C CA . ARG B 1 24 ? 68.095 107.565 105.640 1.00 21.04 21 ARG B CA 1
ATOM 2228 C C . ARG B 1 24 ? 66.978 106.531 105.527 1.00 20.50 21 ARG B C 1
ATOM 2229 O O . ARG B 1 24 ? 66.905 105.875 104.503 1.00 20.47 21 ARG B O 1
ATOM 2237 N N . LYS B 1 25 ? 66.120 106.371 106.536 1.00 20.18 22 LYS B N 1
ATOM 2238 C CA . LYS B 1 25 ? 65.053 105.357 106.446 1.00 19.95 22 LYS B CA 1
ATOM 2239 C C . LYS B 1 25 ? 63.880 105.598 107.378 1.00 19.82 22 LYS B C 1
ATOM 2240 O O . LYS B 1 25 ? 63.966 106.428 108.262 1.00 20.11 22 LYS B O 1
ATOM 2246 N N . ALA B 1 26 ? 62.797 104.848 107.182 1.00 19.26 23 ALA B N 1
ATOM 2247 C CA . ALA B 1 26 ? 61.792 104.665 108.219 1.00 19.23 23 ALA B CA 1
ATOM 2248 C C . ALA B 1 26 ? 61.687 103.186 108.561 1.00 19.07 23 ALA B C 1
ATOM 2249 O O . ALA B 1 26 ? 61.785 102.348 107.688 1.00 19.97 23 ALA B O 1
ATOM 2251 N N . ILE B 1 27 ? 61.484 102.858 109.826 1.00 18.87 24 ILE B N 1
ATOM 2252 C CA . ILE B 1 27 ? 61.327 101.457 110.252 1.00 18.46 24 ILE B CA 1
ATOM 2253 C C . ILE B 1 27 ? 59.876 101.175 110.704 1.00 19.18 24 ILE B C 1
ATOM 2254 O O . ILE B 1 27 ? 59.285 101.979 111.426 1.00 20.02 24 ILE B O 1
ATOM 2259 N N . TYR B 1 28 ? 59.308 100.049 110.280 1.00 19.34 25 TYR B N 1
ATOM 2260 C CA . TYR B 1 28 ? 57.895 99.703 110.536 1.00 19.20 25 TYR B CA 1
ATOM 2261 C C . TYR B 1 28 ? 57.733 98.327 111.161 1.00 18.88 25 TYR B C 1
ATOM 2262 O O . TYR B 1 28 ? 58.185 97.331 110.630 1.00 19.04 25 TYR B O 1
ATOM 2271 N N . LEU B 1 29 ? 57.066 98.277 112.291 1.00 19.04 26 LEU B N 1
ATOM 2272 C CA . LEU B 1 29 ? 56.829 97.043 112.936 1.00 20.02 26 LEU B CA 1
ATOM 2273 C C . LEU B 1 29 ? 55.349 96.888 113.179 1.00 19.86 26 LEU B C 1
ATOM 2274 O O . LEU B 1 29 ? 54.629 97.881 113.312 1.00 19.88 26 LEU B O 1
ATOM 2279 N N . LEU B 1 30 ? 54.889 95.642 113.143 1.00 19.74 27 LEU B N 1
ATOM 2280 C CA . LEU B 1 30 ? 53.527 95.334 113.532 1.00 19.64 27 LEU B CA 1
ATOM 2281 C C . LEU B 1 30 ? 53.541 94.052 114.333 1.00 19.85 27 LEU B C 1
ATOM 2282 O O . LEU B 1 30 ? 53.339 92.965 113.792 1.00 20.03 27 LEU B O 1
ATOM 2287 N N . PRO B 1 31 ? 53.805 94.188 115.634 1.00 20.24 28 PRO B N 1
ATOM 2288 C CA . PRO B 1 31 ? 54.121 93.019 116.429 1.00 21.14 28 PRO B CA 1
ATOM 2289 C C . PRO B 1 31 ? 52.924 92.054 116.670 1.00 22.65 28 PRO B C 1
ATOM 2290 O O . PRO B 1 31 ? 53.160 90.883 116.941 1.00 22.85 28 PRO B O 1
ATOM 2294 N N . PRO B 1 32 ? 51.655 92.523 116.564 1.00 23.52 29 PRO B N 1
ATOM 2295 C CA . PRO B 1 32 ? 50.581 91.514 116.606 1.00 24.09 29 PRO B CA 1
ATOM 2296 C C . PRO B 1 32 ? 50.559 90.591 115.405 1.00 24.68 29 PRO B C 1
ATOM 2297 O O . PRO B 1 32 ? 49.907 89.571 115.466 1.00 26.56 29 PRO B O 1
ATOM 2301 N N . GLN B 1 33 ? 51.224 90.951 114.312 1.00 24.60 30 GLN B N 1
ATOM 2302 C CA . GLN B 1 33 ? 51.274 90.127 113.098 1.00 24.35 30 GLN B CA 1
ATOM 2303 C C . GLN B 1 33 ? 52.736 90.027 112.672 1.00 25.02 30 GLN B C 1
ATOM 2304 O O . GLN B 1 33 ? 53.159 90.721 111.757 1.00 24.85 30 GLN B O 1
ATOM 2310 N N . PRO B 1 34 ? 53.523 89.181 113.356 1.00 25.60 31 PRO B N 1
ATOM 2311 C CA . PRO B 1 34 ? 54.948 89.113 113.039 1.00 26.53 31 PRO B CA 1
ATOM 2312 C C . PRO B 1 34 ? 55.255 88.266 111.802 1.00 27.57 31 PRO B C 1
ATOM 2313 O O . PRO B 1 34 ? 56.421 88.176 111.391 1.00 27.80 31 PRO B O 1
ATOM 2317 N N . LEU B 1 35 ? 54.216 87.656 111.220 1.00 28.14 32 LEU B N 1
ATOM 2318 C CA . LEU B 1 35 ? 54.348 86.878 109.984 1.00 27.90 32 LEU B CA 1
ATOM 2319 C C . LEU B 1 35 ? 53.795 87.647 108.775 1.00 28.58 32 LEU B C 1
ATOM 2320 O O . LEU B 1 35 ? 53.808 87.158 107.643 1.00 28.58 32 LEU B O 1
ATOM 2325 N N . LYS B 1 36 ? 53.364 88.886 109.005 1.00 29.54 33 LYS B N 1
ATOM 2326 C CA . LYS B 1 36 ? 52.951 89.757 107.897 1.00 29.59 33 LYS B CA 1
ATOM 2327 C C . LYS B 1 36 ? 54.115 90.612 107.409 1.00 29.16 33 LYS B C 1
ATOM 2328 O O . LYS B 1 36 ? 54.370 91.703 107.936 1.00 29.62 33 LYS B O 1
ATOM 2334 N N . TYR B 1 37 ? 54.786 90.111 106.371 1.00 28.62 34 TYR B N 1
ATOM 2335 C CA . TYR B 1 37 ? 56.013 90.698 105.764 1.00 28.05 34 TYR B CA 1
ATOM 2336 C C . TYR B 1 37 ? 56.006 92.175 105.409 1.00 28.37 34 TYR B C 1
ATOM 2337 O O . TYR B 1 37 ? 57.053 92.839 105.481 1.00 28.29 34 TYR B O 1
ATOM 2346 N N . ALA B 1 38 ? 54.861 92.673 104.953 1.00 28.77 35 ALA B N 1
ATOM 2347 C CA . ALA B 1 38 ? 54.802 94.028 104.388 1.00 29.77 35 ALA B CA 1
ATOM 2348 C C . ALA B 1 38 ? 54.695 95.062 105.488 1.00 30.23 35 ALA B C 1
ATOM 2349 O O . ALA B 1 38 ? 55.061 96.244 105.311 1.00 31.15 35 ALA B O 1
ATOM 2351 N N . SER B 1 39 ? 54.135 94.602 106.609 1.00 29.86 36 SER B N 1
ATOM 2352 C CA . SER B 1 39 ? 53.936 95.416 107.793 1.00 28.07 36 SER B CA 1
ATOM 2353 C C . SER B 1 39 ? 55.200 95.471 108.669 1.00 26.80 36 SER B C 1
ATOM 2354 O O . SER B 1 39 ? 55.310 96.335 109.536 1.00 26.29 36 SER B O 1
ATOM 2357 N N . ASN B 1 40 ? 56.156 94.578 108.429 1.00 24.35 37 ASN B N 1
ATOM 2358 C CA . ASN B 1 40 ? 57.416 94.571 109.202 1.00 24.10 37 ASN B CA 1
ATOM 2359 C C . ASN B 1 40 ? 58.624 94.707 108.272 1.00 23.12 37 ASN B C 1
ATOM 2360 O O . ASN B 1 40 ? 59.096 93.728 107.732 1.00 23.38 37 ASN B O 1
ATOM 2365 N N . THR B 1 41 ? 59.092 95.926 108.060 1.00 22.35 38 THR B N 1
ATOM 2366 C CA . THR B 1 41 ? 60.064 96.211 106.991 1.00 22.00 38 THR B CA 1
ATOM 2367 C C . THR B 1 41 ? 60.724 97.568 107.170 1.00 21.20 38 THR B C 1
ATOM 2368 O O . THR B 1 41 ? 60.266 98.351 107.964 1.00 21.15 38 THR B O 1
ATOM 2372 N N . TRP B 1 42 ? 61.813 97.815 106.455 1.00 20.65 39 TRP B N 1
ATOM 2373 C CA . TRP B 1 42 ? 62.463 99.098 106.433 1.00 20.71 39 TRP B CA 1
ATOM 2374 C C . TRP B 1 42 ? 62.180 99.748 105.086 1.00 20.66 39 TRP B C 1
ATOM 2375 O O . TRP B 1 42 ? 62.368 99.096 104.058 1.00 21.27 39 TRP B O 1
ATOM 2386 N N . ILE B 1 43 ? 61.739 101.010 105.076 1.00 20.18 40 ILE B N 1
ATOM 2387 C CA . ILE B 1 43 ? 61.622 101.798 103.820 1.00 19.72 40 ILE B CA 1
ATOM 2388 C C . ILE B 1 43 ? 62.795 102.787 103.699 1.00 20.20 40 ILE B C 1
ATOM 2389 O O . ILE B 1 43 ? 62.912 103.722 104.498 1.00 21.32 40 ILE B O 1
ATOM 2394 N N . TYR B 1 44 ? 63.676 102.567 102.730 1.00 20.08 41 TYR B N 1
ATOM 2395 C CA . TYR B 1 44 ? 64.829 103.433 102.553 1.00 20.58 41 TYR B CA 1
ATOM 2396 C C . TYR B 1 44 ? 64.441 104.712 101.883 1.00 20.23 41 TYR B C 1
ATOM 2397 O O . TYR B 1 44 ? 63.674 104.706 100.934 1.00 19.12 41 TYR B O 1
ATOM 2406 N N . LYS B 1 45 ? 64.991 105.801 102.389 1.00 20.45 42 LYS B N 1
ATOM 2407 C CA . LYS B 1 45 ? 64.978 107.065 101.703 1.00 20.70 42 LYS B CA 1
ATOM 2408 C C . LYS B 1 45 ? 66.259 107.377 100.889 1.00 20.88 42 LYS B C 1
ATOM 2409 O O . LYS B 1 45 ? 66.244 108.206 99.977 1.00 20.84 42 LYS B O 1
ATOM 2415 N N . THR B 1 46 ? 67.370 106.734 101.206 1.00 20.46 43 THR B N 1
ATOM 2416 C CA . THR B 1 46 ? 68.589 106.917 100.439 1.00 20.32 43 THR B CA 1
ATOM 2417 C C . THR B 1 46 ? 69.243 105.559 100.345 1.00 20.83 43 THR B C 1
ATOM 2418 O O . THR B 1 46 ? 69.150 104.767 101.296 1.00 20.77 43 THR B O 1
ATOM 2430 N N . PRO B 1 48 ? 71.527 102.761 100.990 1.00 19.49 45 PRO B N 1
ATOM 2431 C CA . PRO B 1 48 ? 72.650 102.491 101.915 1.00 19.73 45 PRO B CA 1
ATOM 2432 C C . PRO B 1 48 ? 73.937 102.185 101.108 1.00 19.71 45 PRO B C 1
ATOM 2433 O O . PRO B 1 48 ? 73.813 101.702 99.993 1.00 20.41 45 PRO B O 1
ATOM 2437 N N . THR B 1 49 ? 75.146 102.441 101.605 1.00 19.97 46 THR B N 1
ATOM 2438 C CA . THR B 1 49 ? 76.271 101.724 100.980 1.00 20.43 46 THR B CA 1
ATOM 2439 C C . THR B 1 49 ? 76.067 100.224 101.273 1.00 21.16 46 THR B C 1
ATOM 2440 O O . THR B 1 49 ? 75.139 99.828 102.022 1.00 19.62 46 THR B O 1
ATOM 2452 N N . ASN B 1 51 ? 78.063 98.203 102.927 1.00 23.07 48 ASN B N 1
ATOM 2453 C CA . ASN B 1 51 ? 78.423 98.014 104.317 1.00 22.71 48 ASN B CA 1
ATOM 2454 C C . ASN B 1 51 ? 77.381 98.584 105.279 1.00 21.57 48 ASN B C 1
ATOM 2455 O O . ASN B 1 51 ? 77.098 97.994 106.328 1.00 21.13 48 ASN B O 1
ATOM 2460 N N . GLN B 1 52 ? 76.807 99.723 104.902 1.00 20.20 49 GLN B N 1
ATOM 2461 C CA . GLN B 1 52 ? 75.720 100.313 105.639 1.00 19.46 49 GLN B CA 1
ATOM 2462 C C . GLN B 1 52 ? 74.580 99.326 105.740 1.00 17.97 49 GLN B C 1
ATOM 2463 O O . GLN B 1 52 ? 73.971 99.171 106.801 1.00 17.36 49 GLN B O 1
ATOM 2469 N N . TRP B 1 53 ? 74.269 98.703 104.608 1.00 16.43 50 TRP B N 1
ATOM 2470 C CA . TRP B 1 53 ? 73.260 97.660 104.566 1.00 15.83 50 TRP B CA 1
ATOM 2471 C C . TRP B 1 53 ? 73.597 96.473 105.478 1.00 14.61 50 TRP B C 1
ATOM 2472 O O . TRP B 1 53 ? 72.742 95.974 106.210 1.00 14.86 50 TRP B O 1
ATOM 2483 N N . LEU B 1 54 ? 74.846 96.036 105.463 1.00 14.18 51 LEU B N 1
ATOM 2484 C CA . LEU B 1 54 ? 75.231 94.903 106.292 1.00 13.83 51 LEU B CA 1
ATOM 2485 C C . LEU B 1 54 ? 74.868 95.185 107.741 1.00 14.41 51 LEU B C 1
ATOM 2486 O O . LEU B 1 54 ? 74.175 94.376 108.395 1.00 15.83 51 LEU B O 1
ATOM 2491 N N . LYS B 1 55 ? 75.242 96.375 108.200 1.00 14.23 52 LYS B N 1
ATOM 2492 C CA . LYS B 1 55 ? 74.847 96.914 109.498 1.00 14.46 52 LYS B CA 1
ATOM 2493 C C . LYS B 1 55 ? 73.340 96.968 109.745 1.00 14.16 52 LYS B C 1
ATOM 2494 O O . LYS B 1 55 ? 72.882 96.727 110.847 1.00 14.79 52 LYS B O 1
ATOM 2500 N N . ASP B 1 56 ? 72.575 97.297 108.724 1.00 14.26 53 ASP B N 1
ATOM 2501 C CA . ASP B 1 56 ? 71.142 97.454 108.860 1.00 14.45 53 ASP B CA 1
ATOM 2502 C C . ASP B 1 56 ? 70.419 96.105 109.007 1.00 14.20 53 ASP B C 1
ATOM 2503 O O . ASP B 1 56 ? 69.439 95.982 109.745 1.00 13.54 53 ASP B O 1
ATOM 2508 N N . ILE B 1 57 ? 70.924 95.087 108.329 1.00 14.94 54 ILE B N 1
ATOM 2509 C CA . ILE B 1 57 ? 70.408 93.718 108.520 1.00 15.22 54 ILE B CA 1
ATOM 2510 C C . ILE B 1 57 ? 70.459 93.382 110.003 1.00 16.02 54 ILE B C 1
ATOM 2511 O O . ILE B 1 57 ? 69.501 92.872 110.564 1.00 16.76 54 ILE B O 1
ATOM 2516 N N . GLU B 1 58 ? 71.585 93.708 110.635 1.00 16.84 55 GLU B N 1
ATOM 2517 C CA . GLU B 1 58 ? 71.815 93.392 112.039 1.00 17.06 55 GLU B CA 1
ATOM 2518 C C . GLU B 1 58 ? 70.794 94.020 112.984 1.00 16.93 55 GLU B C 1
ATOM 2519 O O . GLU B 1 58 ? 70.273 93.354 113.905 1.00 16.68 55 GLU B O 1
ATOM 2525 N N . VAL B 1 59 ? 70.525 95.299 112.744 1.00 15.71 56 VAL B N 1
ATOM 2526 C CA . VAL B 1 59 ? 69.560 96.028 113.499 1.00 15.82 56 VAL B CA 1
ATOM 2527 C C . VAL B 1 59 ? 68.189 95.405 113.272 1.00 16.21 56 VAL B C 1
ATOM 2528 O O . VAL B 1 59 ? 67.450 95.156 114.221 1.00 16.82 56 VAL B O 1
ATOM 2532 N N . GLN B 1 60 ? 67.853 95.093 112.032 1.00 16.46 57 GLN B N 1
ATOM 2533 C CA . GLN B 1 60 ? 66.502 94.611 111.769 1.00 16.55 57 GLN B CA 1
ATOM 2534 C C . GLN B 1 60 ? 66.331 93.181 112.261 1.00 16.49 57 GLN B C 1
ATOM 2535 O O . GLN B 1 60 ? 65.269 92.805 112.761 1.00 16.39 57 GLN B O 1
ATOM 2541 N N . LYS B 1 61 ? 67.381 92.392 112.094 1.00 16.26 58 LYS B N 1
ATOM 2542 C CA . LYS B 1 61 ? 67.381 91.006 112.513 1.00 16.26 58 LYS B CA 1
ATOM 2543 C C . LYS B 1 61 ? 67.048 90.949 113.985 1.00 16.64 58 LYS B C 1
ATOM 2544 O O . LYS B 1 61 ? 66.119 90.230 114.399 1.00 16.55 58 LYS B O 1
ATOM 2550 N N . LYS B 1 62 ? 67.760 91.762 114.767 1.00 16.96 59 LYS B N 1
ATOM 2551 C CA . LYS B 1 62 ? 67.490 91.912 116.197 1.00 17.49 59 LYS B CA 1
ATOM 2552 C C . LYS B 1 62 ? 66.004 92.173 116.528 1.00 17.28 59 LYS B C 1
ATOM 2553 O O . LYS B 1 62 ? 65.376 91.403 117.269 1.00 17.43 59 LYS B O 1
ATOM 2567 N N . HIS B 1 64 ? 63.293 92.007 114.708 1.00 18.20 61 HIS B N 1
ATOM 2568 C CA . HIS B 1 64 ? 62.371 91.069 114.161 1.00 18.12 61 HIS B CA 1
ATOM 2569 C C . HIS B 1 64 ? 62.394 89.820 115.024 1.00 18.41 61 HIS B C 1
ATOM 2570 O O . HIS B 1 64 ? 61.336 89.301 115.367 1.00 18.65 61 HIS B O 1
ATOM 2577 N N . LEU B 1 65 ? 63.586 89.370 115.419 1.00 18.64 62 LEU B N 1
ATOM 2578 C CA . LEU B 1 65 ? 63.684 88.149 116.241 1.00 18.92 62 LEU B CA 1
ATOM 2579 C C . LEU B 1 65 ? 63.056 88.359 117.620 1.00 19.09 62 LEU B C 1
ATOM 2580 O O . LEU B 1 65 ? 62.428 87.432 118.159 1.00 20.16 62 LEU B O 1
ATOM 2585 N N . ASN B 1 66 ? 63.200 89.571 118.162 1.00 18.35 63 ASN B N 1
ATOM 2586 C CA . ASN B 1 66 ? 62.574 89.933 119.433 1.00 18.53 63 ASN B CA 1
ATOM 2587 C C . ASN B 1 66 ? 61.036 89.800 119.420 1.00 18.70 63 ASN B C 1
ATOM 2588 O O . ASN B 1 66 ? 60.455 89.401 120.440 1.00 20.09 63 ASN B O 1
ATOM 2593 N N . GLN B 1 67 ? 60.389 90.094 118.288 1.00 17.89 64 GLN B N 1
ATOM 2594 C CA . GLN B 1 67 ? 58.935 89.865 118.145 1.00 18.05 64 GLN B CA 1
ATOM 2595 C C . GLN B 1 67 ? 58.562 88.606 117.321 1.00 18.35 64 GLN B C 1
ATOM 2596 O O . GLN B 1 67 ? 57.438 88.509 116.840 1.00 18.66 64 GLN B O 1
ATOM 2602 N N . SER B 1 68 ? 59.487 87.662 117.135 1.00 18.74 65 SER B N 1
ATOM 2603 C CA . SER B 1 68 ? 59.168 86.438 116.375 1.00 19.38 65 SER B CA 1
ATOM 2604 C C . SER B 1 68 ? 58.815 86.590 114.883 1.00 19.09 65 SER B C 1
ATOM 2605 O O . SER B 1 68 ? 57.941 85.887 114.350 1.00 19.20 65 SER B O 1
ATOM 2608 N N . SER B 1 69 ? 59.501 87.525 114.236 1.00 18.12 66 SER B N 1
ATOM 2609 C CA . SER B 1 69 ? 59.550 87.636 112.792 1.00 17.11 66 SER B CA 1
ATOM 2610 C C . SER B 1 69 ? 60.838 86.917 112.418 1.00 17.33 66 SER B C 1
ATOM 2611 O O . SER B 1 69 ? 61.802 86.961 113.166 1.00 17.47 66 SER B O 1
ATOM 2614 N N . TYR B 1 70 ? 60.853 86.198 111.310 1.00 17.48 67 TYR B N 1
ATOM 2615 C CA . TYR B 1 70 ? 62.053 85.569 110.864 1.00 18.20 67 TYR B CA 1
ATOM 2616 C C . TYR B 1 70 ? 62.210 85.801 109.395 1.00 18.19 67 TYR B C 1
ATOM 2617 O O . TYR B 1 70 ? 62.860 85.028 108.680 1.00 18.04 67 TYR B O 1
ATOM 2626 N N . HIS B 1 71 ? 61.632 86.904 108.950 1.00 18.01 68 HIS B N 1
ATOM 2627 C CA . HIS B 1 71 ? 61.950 87.409 107.639 1.00 18.27 68 HIS B CA 1
ATOM 2628 C C . HIS B 1 71 ? 62.867 88.633 107.759 1.00 17.60 68 HIS B C 1
ATOM 2629 O O . HIS B 1 71 ? 62.886 89.284 108.789 1.00 18.93 68 HIS B O 1
ATOM 2636 N N . LEU B 1 72 ? 63.643 88.920 106.722 1.00 16.90 69 LEU B N 1
ATOM 2637 C CA . LEU B 1 72 ? 64.296 90.226 106.549 1.00 15.43 69 LEU B CA 1
ATOM 2638 C C . LEU B 1 72 ? 63.714 90.986 105.340 1.00 15.77 69 LEU B C 1
ATOM 2639 O O . LEU B 1 72 ? 63.491 90.405 104.284 1.00 16.56 69 LEU B O 1
ATOM 2644 N N . SER B 1 73 ? 63.507 92.295 105.457 1.00 16.01 70 SER B N 1
ATOM 2645 C CA . SER B 1 73 ? 62.693 92.976 104.475 1.00 15.03 70 SER B CA 1
ATOM 2646 C C . SER B 1 73 ? 63.112 94.395 104.242 1.00 15.24 70 SER B C 1
ATOM 2647 O O . SER B 1 73 ? 63.145 95.176 105.182 1.00 15.60 70 SER B O 1
ATOM 2650 N N . PHE B 1 74 ? 63.371 94.755 102.985 1.00 15.66 71 PHE B N 1
ATOM 2651 C CA . PHE B 1 74 ? 63.811 96.128 102.653 1.00 16.35 71 PHE B CA 1
ATOM 2652 C C . PHE B 1 74 ? 63.277 96.673 101.325 1.00 16.63 71 PHE B C 1
ATOM 2653 O O . PHE B 1 74 ? 63.346 95.987 100.310 1.00 16.74 71 PHE B O 1
ATOM 2661 N N . SER B 1 75 ? 62.789 97.915 101.339 1.00 17.32 72 SER B N 1
ATOM 2662 C CA . SER B 1 75 ? 62.473 98.696 100.128 1.00 17.38 72 SER B CA 1
ATOM 2663 C C . SER B 1 75 ? 63.541 99.734 99.893 1.00 17.31 72 SER B C 1
ATOM 2664 O O . SER B 1 75 ? 64.030 100.382 100.828 1.00 16.70 72 SER B O 1
ATOM 2667 N N . PHE B 1 76 ? 63.857 99.951 98.628 1.00 16.91 73 PHE B N 1
ATOM 2668 C CA . PHE B 1 76 ? 64.792 101.003 98.285 1.00 15.47 73 PHE B CA 1
ATOM 2669 C C . PHE B 1 76 ? 64.105 102.259 97.776 1.00 15.47 73 PHE B C 1
ATOM 2670 O O . PHE B 1 76 ? 62.878 102.232 97.542 1.00 16.46 73 PHE B O 1
ATOM 2678 N N . PRO B 1 77 ? 64.857 103.369 97.668 1.00 14.29 74 PRO B N 1
ATOM 2679 C CA . PRO B 1 77 ? 64.205 104.634 97.304 1.00 15.14 74 PRO B CA 1
ATOM 2680 C C . PRO B 1 77 ? 63.586 104.607 95.896 1.00 15.56 74 PRO B C 1
ATOM 2681 O O . PRO B 1 77 ? 64.164 104.032 95.003 1.00 15.24 74 PRO B O 1
ATOM 2685 N N . ALA B 1 78 ? 62.424 105.246 95.722 1.00 17.37 75 ALA B N 1
ATOM 2686 C CA . ALA B 1 78 ? 61.742 105.447 94.415 1.00 17.36 75 ALA B CA 1
ATOM 2687 C C . ALA B 1 78 ? 62.644 105.719 93.207 1.00 17.58 75 ALA B C 1
ATOM 2688 O O . ALA B 1 78 ? 63.451 106.662 93.213 1.00 17.87 75 ALA B O 1
ATOM 2690 N N . ASN B 1 79 ? 62.476 104.903 92.167 1.00 18.16 76 ASN B N 1
ATOM 2691 C CA . ASN B 1 79 ? 63.071 105.121 90.827 1.00 19.71 76 ASN B CA 1
ATOM 2692 C C . ASN B 1 79 ? 64.607 105.070 90.730 1.00 20.92 76 ASN B C 1
ATOM 2693 O O . ASN B 1 79 ? 65.189 105.604 89.787 1.00 20.12 76 ASN B O 1
ATOM 2698 N N . GLU B 1 80 ? 65.232 104.398 91.696 1.00 21.97 77 GLU B N 1
ATOM 2699 C CA . GLU B 1 80 ? 66.685 104.214 91.713 1.00 23.12 77 GLU B CA 1
ATOM 2700 C C . GLU B 1 80 ? 67.029 102.765 91.470 1.00 21.99 77 GLU B C 1
ATOM 2701 O O . GLU B 1 80 ? 66.401 101.871 92.010 1.00 21.85 77 GLU B O 1
ATOM 2707 N N . LYS B 1 81 ? 67.979 102.545 90.584 1.00 21.71 78 LYS B N 1
ATOM 2708 C CA . LYS B 1 81 ? 68.598 101.226 90.430 1.00 21.37 78 LYS B CA 1
ATOM 2709 C C . LYS B 1 81 ? 69.477 100.922 91.649 1.00 20.31 78 LYS B C 1
ATOM 2710 O O . LYS B 1 81 ? 70.112 101.809 92.181 1.00 19.12 78 LYS B O 1
ATOM 2716 N N . ILE B 1 82 ? 69.471 99.672 92.103 1.00 20.18 79 ILE B N 1
ATOM 2717 C CA . ILE B 1 82 ? 70.373 99.226 93.158 1.00 20.08 79 ILE B CA 1
ATOM 2718 C C . ILE B 1 82 ? 71.797 99.221 92.623 1.00 20.50 79 ILE B C 1
ATOM 2719 O O . ILE B 1 82 ? 72.012 98.857 91.481 1.00 20.83 79 ILE B O 1
ATOM 2724 N N . ASP B 1 83 ? 72.763 99.615 93.441 1.00 21.48 80 ASP B N 1
ATOM 2725 C CA . ASP B 1 83 ? 74.182 99.527 93.048 1.00 22.72 80 ASP B CA 1
ATOM 2726 C C . ASP B 1 83 ? 74.815 98.157 92.956 1.00 23.45 80 ASP B C 1
ATOM 2727 O O . ASP B 1 83 ? 74.330 97.171 93.531 1.00 23.34 80 ASP B O 1
ATOM 2732 N N . GLU B 1 84 ? 75.951 98.129 92.246 1.00 24.66 81 GLU B N 1
ATOM 2733 C CA . GLU B 1 84 ? 76.591 96.880 91.806 1.00 25.40 81 GLU B CA 1
ATOM 2734 C C . GLU B 1 84 ? 77.043 95.992 92.986 1.00 25.11 81 GLU B C 1
ATOM 2735 O O . GLU B 1 84 ? 76.501 94.887 93.196 1.00 25.42 81 GLU B O 1
ATOM 2741 N N . VAL B 1 85 ? 78.016 96.504 93.749 1.00 23.94 82 VAL B N 1
ATOM 2742 C CA . VAL B 1 85 ? 78.467 95.942 95.029 1.00 22.89 82 VAL B CA 1
ATOM 2743 C C . VAL B 1 85 ? 77.290 95.390 95.865 1.00 22.80 82 VAL B C 1
ATOM 2744 O O . VAL B 1 85 ? 77.167 94.175 96.111 1.00 22.65 82 VAL B O 1
ATOM 2748 N N . LEU B 1 86 ? 76.392 96.298 96.229 1.00 22.11 83 LEU B N 1
ATOM 2749 C CA . LEU B 1 86 ? 75.177 95.991 96.977 1.00 21.75 83 LEU B CA 1
ATOM 2750 C C . LEU B 1 86 ? 74.365 94.801 96.453 1.00 21.19 83 LEU B C 1
ATOM 2751 O O . LEU B 1 86 ? 73.951 93.910 97.198 1.00 21.44 83 LEU B O 1
ATOM 2756 N N . LEU B 1 87 ? 74.165 94.780 95.153 1.00 21.10 84 LEU B N 1
ATOM 2757 C CA . LEU B 1 87 ? 73.283 93.815 94.528 1.00 20.52 84 LEU B CA 1
ATOM 2758 C C . LEU B 1 87 ? 73.908 92.408 94.478 1.00 20.54 84 LEU B C 1
ATOM 2759 O O . LEU B 1 87 ? 73.189 91.393 94.465 1.00 20.87 84 LEU B O 1
ATOM 2764 N N . GLU B 1 88 ? 75.235 92.340 94.413 1.00 19.83 85 GLU B N 1
ATOM 2765 C CA . GLU B 1 88 ? 75.910 91.042 94.451 1.00 19.63 85 GLU B CA 1
ATOM 2766 C C . GLU B 1 88 ? 75.756 90.445 95.823 1.00 18.97 85 GLU B C 1
ATOM 2767 O O . GLU B 1 88 ? 75.483 89.266 95.961 1.00 19.19 85 GLU B O 1
ATOM 2773 N N . LYS B 1 89 ? 75.912 91.291 96.832 1.00 18.39 86 LYS B N 1
ATOM 2774 C CA . LYS B 1 89 ? 75.768 90.878 98.204 1.00 18.04 86 LYS B CA 1
ATOM 2775 C C . LYS B 1 89 ? 74.343 90.362 98.479 1.00 18.17 86 LYS B C 1
ATOM 2776 O O . LYS B 1 89 ? 74.191 89.305 99.093 1.00 18.72 86 LYS B O 1
ATOM 2782 N N . ILE B 1 90 ? 73.323 91.094 98.004 1.00 16.78 87 ILE B N 1
ATOM 2783 C CA . ILE B 1 90 ? 71.927 90.695 98.118 1.00 15.66 87 ILE B CA 1
ATOM 2784 C C . ILE B 1 90 ? 71.668 89.270 97.559 1.00 16.58 87 ILE B C 1
ATOM 2785 O O . ILE B 1 90 ? 70.943 88.426 98.174 1.00 14.61 87 ILE B O 1
ATOM 2790 N N . ARG B 1 91 ? 72.255 89.011 96.392 1.00 17.54 88 ARG B N 1
ATOM 2791 C CA . ARG B 1 91 ? 72.101 87.690 95.797 1.00 19.34 88 ARG B CA 1
ATOM 2792 C C . ARG B 1 91 ? 72.847 86.760 96.691 1.00 19.28 88 ARG B C 1
ATOM 2793 O O . ARG B 1 91 ? 72.291 85.757 97.106 1.00 20.15 88 ARG B O 1
ATOM 2801 N N . GLU B 1 92 ? 74.080 87.132 97.045 1.00 19.04 89 GLU B N 1
ATOM 2802 C CA . GLU B 1 92 ? 74.920 86.305 97.888 1.00 19.18 89 GLU B CA 1
ATOM 2803 C C . GLU B 1 92 ? 74.273 85.909 99.221 1.00 18.80 89 GLU B C 1
ATOM 2804 O O . GLU B 1 92 ? 74.374 84.770 99.646 1.00 18.18 89 GLU B O 1
ATOM 2810 N N . LEU B 1 93 ? 73.598 86.851 99.872 1.00 17.93 90 LEU B N 1
ATOM 2811 C CA . LEU B 1 93 ? 72.871 86.526 101.083 1.00 16.98 90 LEU B CA 1
ATOM 2812 C C . LEU B 1 93 ? 71.536 85.779 100.870 1.00 17.07 90 LEU B C 1
ATOM 2813 O O . LEU B 1 93 ? 70.794 85.549 101.829 1.00 16.43 90 LEU B O 1
ATOM 2818 N N . GLY B 1 94 ? 71.217 85.401 99.639 1.00 17.61 91 GLY B N 1
ATOM 2819 C CA . GLY B 1 94 ? 69.989 84.629 99.392 1.00 18.63 91 GLY B CA 1
ATOM 2820 C C . GLY B 1 94 ? 68.669 85.373 99.468 1.00 19.55 91 GLY B C 1
ATOM 2821 O O . GLY B 1 94 ? 67.639 84.768 99.714 1.00 20.66 91 GLY B O 1
ATOM 2822 N N . PHE B 1 95 ? 68.676 86.678 99.223 1.00 19.87 92 PHE B N 1
ATOM 2823 C CA . PHE B 1 95 ? 67.424 87.445 99.130 1.00 20.15 92 PHE B CA 1
ATOM 2824 C C . PHE B 1 95 ? 66.685 87.320 97.810 1.00 20.54 92 PHE B C 1
ATOM 2825 O O . PHE B 1 95 ? 67.319 87.209 96.767 1.00 20.88 92 PHE B O 1
ATOM 2833 N N . GLN B 1 96 ? 65.352 87.407 97.854 1.00 20.67 93 GLN B N 1
ATOM 2834 C CA A GLN B 1 96 ? 64.495 87.520 96.661 0.50 21.14 93 GLN B CA 1
ATOM 2835 C CA B GLN B 1 96 ? 64.600 87.513 96.613 0.50 20.97 93 GLN B CA 1
ATOM 2836 C C . GLN B 1 96 ? 64.435 88.995 96.260 1.00 21.10 93 GLN B C 1
ATOM 2837 O O . GLN B 1 96 ? 64.338 89.863 97.149 1.00 21.28 93 GLN B O 1
ATOM 2848 N N . ILE B 1 97 ? 64.497 89.292 94.955 1.00 20.69 94 ILE B N 1
ATOM 2849 C CA . ILE B 1 97 ? 64.392 90.687 94.498 1.00 20.20 94 ILE B CA 1
ATOM 2850 C C . ILE B 1 97 ? 63.121 90.908 93.728 1.00 20.47 94 ILE B C 1
ATOM 2851 O O . ILE B 1 97 ? 62.730 90.072 92.893 1.00 21.00 94 ILE B O 1
ATOM 2856 N N . GLY B 1 98 ? 62.477 92.027 94.036 1.00 19.97 95 GLY B N 1
ATOM 2857 C CA . GLY B 1 98 ? 61.199 92.405 93.450 1.00 19.19 95 GLY B CA 1
ATOM 2858 C C . GLY B 1 98 ? 61.146 93.886 93.061 1.00 19.80 95 GLY B C 1
ATOM 2859 O O . GLY B 1 98 ? 62.052 94.703 93.423 1.00 19.78 95 GLY B O 1
ATOM 2860 N N . VAL B 1 99 ? 60.103 94.205 92.293 1.00 18.93 96 VAL B N 1
ATOM 2861 C CA . VAL B 1 99 ? 59.804 95.528 91.877 1.00 19.24 96 VAL B CA 1
ATOM 2862 C C . VAL B 1 99 ? 58.351 95.805 92.222 1.00 19.54 96 VAL B C 1
ATOM 2863 O O . VAL B 1 99 ? 57.496 94.973 92.075 1.00 20.07 96 VAL B O 1
ATOM 2867 N N . LEU B 1 100 ? 58.104 97.021 92.648 1.00 20.15 97 LEU B N 1
ATOM 2868 C CA . LEU B 1 100 ? 56.806 97.470 93.089 1.00 20.38 97 LEU B CA 1
ATOM 2869 C C . LEU B 1 100 ? 56.490 98.660 92.200 1.00 19.56 97 LEU B C 1
ATOM 2870 O O . LEU B 1 100 ? 57.343 99.537 92.009 1.00 19.47 97 LEU B O 1
ATOM 2875 N N . GLU B 1 101 ? 55.286 98.706 91.666 1.00 19.19 98 GLU B N 1
ATOM 2876 C CA . GLU B 1 101 ? 54.958 99.698 90.657 1.00 19.94 98 GLU B CA 1
ATOM 2877 C C . GLU B 1 101 ? 53.866 100.628 91.091 1.00 18.59 98 GLU B C 1
ATOM 2878 O O . GLU B 1 101 ? 52.863 100.180 91.600 1.00 19.83 98 GLU B O 1
ATOM 2884 N N . LEU B 1 102 ? 54.066 101.930 90.901 1.00 17.94 99 LEU B N 1
ATOM 2885 C CA . LEU B 1 102 ? 53.051 102.929 91.231 1.00 15.88 99 LEU B CA 1
ATOM 2886 C C . LEU B 1 102 ? 52.208 103.269 90.016 1.00 15.65 99 LEU B C 1
ATOM 2887 O O . LEU B 1 102 ? 52.779 103.585 88.969 1.00 13.73 99 LEU B O 1
ATOM 2892 N N . TYR B 1 103 ? 50.862 103.174 90.133 1.00 15.42 100 TYR B N 1
ATOM 2893 C CA . TYR B 1 103 ? 49.942 103.578 89.060 1.00 15.02 100 TYR B CA 1
ATOM 2894 C C . TYR B 1 103 ? 49.029 104.644 89.553 1.00 15.73 100 TYR B C 1
ATOM 2895 O O . TYR B 1 103 ? 48.705 104.675 90.714 1.00 16.40 100 TYR B O 1
ATOM 2904 N N . VAL B 1 104 ? 48.593 105.523 88.664 1.00 16.91 101 VAL B N 1
ATOM 2905 C CA . VAL B 1 104 ? 47.780 106.673 89.054 1.00 17.66 101 VAL B CA 1
ATOM 2906 C C . VAL B 1 104 ? 46.783 106.895 87.950 1.00 18.80 101 VAL B C 1
ATOM 2907 O O . VAL B 1 104 ? 47.053 106.577 86.793 1.00 19.67 101 VAL B O 1
ATOM 2911 N N . ILE B 1 105 ? 45.628 107.434 88.290 1.00 19.21 102 ILE B N 1
ATOM 2912 C CA . ILE B 1 105 ? 44.651 107.791 87.290 1.00 19.62 102 ILE B CA 1
ATOM 2913 C C . ILE B 1 105 ? 43.792 108.938 87.838 1.00 20.22 102 ILE B C 1
ATOM 2914 O O . ILE B 1 105 ? 43.679 109.085 89.062 1.00 20.62 102 ILE B O 1
ATOM 2919 N N . GLU B 1 106 ? 43.209 109.768 86.975 1.00 20.29 103 GLU B N 1
ATOM 2920 C CA . GLU B 1 106 ? 42.250 110.762 87.461 1.00 21.20 103 GLU B CA 1
ATOM 2921 C C . GLU B 1 106 ? 40.953 110.053 87.677 1.00 21.60 103 GLU B C 1
ATOM 2922 O O . GLU B 1 106 ? 40.614 109.140 86.949 1.00 22.68 103 GLU B O 1
ATOM 2928 N N . ALA B 1 107 ? 40.229 110.474 88.695 1.00 22.25 104 ALA B N 1
ATOM 2929 C CA . ALA B 1 107 ? 38.943 109.907 89.054 1.00 22.28 104 ALA B CA 1
ATOM 2930 C C . ALA B 1 107 ? 37.977 110.009 87.907 1.00 22.32 104 ALA B C 1
ATOM 2931 O O . ALA B 1 107 ? 37.156 109.118 87.718 1.00 20.80 104 ALA B O 1
ATOM 2933 N N . LYS B 1 108 ? 38.017 111.138 87.185 1.00 21.82 105 LYS B N 1
ATOM 2934 C CA . LYS B 1 108 ? 37.161 111.272 86.001 1.00 22.06 105 LYS B CA 1
ATOM 2935 C C . LYS B 1 108 ? 37.236 110.007 85.089 1.00 22.06 105 LYS B C 1
ATOM 2936 O O . LYS B 1 108 ? 36.186 109.408 84.723 1.00 22.32 105 LYS B O 1
ATOM 2942 N N . ALA B 1 109 ? 38.465 109.622 84.732 1.00 20.23 106 ALA B N 1
ATOM 2943 C CA . ALA B 1 109 ? 38.714 108.479 83.855 1.00 20.44 106 ALA B CA 1
ATOM 2944 C C . ALA B 1 109 ? 38.015 107.213 84.367 1.00 20.26 106 ALA B C 1
ATOM 2945 O O . ALA B 1 109 ? 37.407 106.465 83.598 1.00 20.11 106 ALA B O 1
ATOM 2947 N N . LEU B 1 110 ? 38.119 106.981 85.670 1.00 21.00 107 LEU B N 1
ATOM 2948 C CA . LEU B 1 110 ? 37.464 105.848 86.326 1.00 22.41 107 LEU B CA 1
ATOM 2949 C C . LEU B 1 110 ? 35.938 105.890 86.214 1.00 22.55 107 LEU B C 1
ATOM 2950 O O . LEU B 1 110 ? 35.295 104.883 85.895 1.00 22.40 107 LEU B O 1
ATOM 2955 N N . LYS B 1 111 ? 35.388 107.076 86.473 1.00 23.12 108 LYS B N 1
ATOM 2956 C CA . LYS B 1 111 ? 33.954 107.381 86.392 1.00 23.95 108 LYS B CA 1
ATOM 2957 C C . LYS B 1 111 ? 33.402 107.164 85.013 1.00 23.65 108 LYS B C 1
ATOM 2958 O O . LYS B 1 111 ? 32.237 106.843 84.853 1.00 23.67 108 LYS B O 1
ATOM 2964 N N . GLU B 1 112 ? 34.246 107.397 84.018 1.00 24.08 109 GLU B N 1
ATOM 2965 C CA . GLU B 1 112 ? 33.914 107.186 82.616 1.00 24.70 109 GLU B CA 1
ATOM 2966 C C . GLU B 1 112 ? 33.767 105.715 82.203 1.00 24.35 109 GLU B C 1
ATOM 2967 O O . GLU B 1 112 ? 33.200 105.446 81.155 1.00 24.79 109 GLU B O 1
ATOM 2973 N N . LEU B 1 113 ? 34.305 104.775 82.984 1.00 23.68 110 LEU B N 1
ATOM 2974 C CA . LEU B 1 113 ? 34.401 103.376 82.542 1.00 23.61 110 LEU B CA 1
ATOM 2975 C C . LEU B 1 113 ? 33.013 102.766 82.219 1.00 24.80 110 LEU B C 1
ATOM 2976 O O . LEU B 1 113 ? 32.031 103.147 82.824 1.00 24.64 110 LEU B O 1
ATOM 2981 N N . SER B 1 114 ? 32.932 101.850 81.251 1.00 26.75 111 SER B N 1
ATOM 2982 C CA . SER B 1 114 ? 31.681 101.095 80.976 1.00 28.64 111 SER B CA 1
ATOM 2983 C C . SER B 1 114 ? 31.094 100.548 82.258 1.00 28.92 111 SER B C 1
ATOM 2984 O O . SER B 1 114 ? 31.806 99.981 83.085 1.00 29.80 111 SER B O 1
ATOM 2987 N N . ARG B 1 115 ? 29.789 100.730 82.398 1.00 29.11 112 ARG B N 1
ATOM 2988 C CA . ARG B 1 115 ? 29.063 100.417 83.598 1.00 29.38 112 ARG B CA 1
ATOM 2989 C C . ARG B 1 115 ? 28.359 99.088 83.443 1.00 29.82 112 ARG B C 1
ATOM 2990 O O . ARG B 1 115 ? 28.145 98.611 82.334 1.00 29.66 112 ARG B O 1
ATOM 2998 N N . LYS B 1 116 ? 28.008 98.495 84.570 1.00 30.14 113 LYS B N 1
ATOM 2999 C CA . LYS B 1 116 ? 27.284 97.265 84.599 1.00 30.93 113 LYS B CA 1
ATOM 3000 C C . LYS B 1 116 ? 26.406 97.432 85.818 1.00 32.04 113 LYS B C 1
ATOM 3001 O O . LYS B 1 116 ? 26.818 97.081 86.913 1.00 33.33 113 LYS B O 1
ATOM 3007 N N . ARG B 1 117 ? 25.217 98.001 85.627 1.00 33.04 114 ARG B N 1
ATOM 3008 C CA . ARG B 1 117 ? 24.367 98.543 86.723 1.00 34.18 114 ARG B CA 1
ATOM 3009 C C . ARG B 1 117 ? 23.679 97.493 87.634 1.00 33.92 114 ARG B C 1
ATOM 3010 O O . ARG B 1 117 ? 22.985 97.841 88.618 1.00 34.58 114 ARG B O 1
ATOM 3018 N N . ASP B 1 118 ? 23.841 96.227 87.272 1.00 33.81 115 ASP B N 1
ATOM 3019 C CA . ASP B 1 118 ? 23.131 95.069 87.887 1.00 33.07 115 ASP B CA 1
ATOM 3020 C C . ASP B 1 118 ? 24.004 94.392 88.964 1.00 31.77 115 ASP B C 1
ATOM 3021 O O . ASP B 1 118 ? 23.629 93.343 89.541 1.00 33.16 115 ASP B O 1
ATOM 3026 N N . VAL B 1 119 ? 25.190 94.977 89.149 1.00 29.50 116 VAL B N 1
ATOM 3027 C CA . VAL B 1 119 ? 26.117 94.776 90.248 1.00 26.78 116 VAL B CA 1
ATOM 3028 C C . VAL B 1 119 ? 25.773 95.729 91.442 1.00 26.51 116 VAL B C 1
ATOM 3029 O O . VAL B 1 119 ? 25.522 96.934 91.274 1.00 25.73 116 VAL B O 1
ATOM 3033 N N . ASP B 1 120 ? 25.747 95.151 92.641 1.00 25.49 117 ASP B N 1
ATOM 3034 C CA . ASP B 1 120 ? 25.399 95.825 93.891 1.00 24.00 117 ASP B CA 1
ATOM 3035 C C . ASP B 1 120 ? 26.655 95.939 94.758 1.00 23.17 117 ASP B C 1
ATOM 3036 O O . ASP B 1 120 ? 27.249 94.923 95.180 1.00 23.17 117 ASP B O 1
ATOM 3041 N N . ILE B 1 121 ? 27.070 97.170 95.025 1.00 22.18 118 ILE B N 1
ATOM 3042 C CA . ILE B 1 121 ? 28.280 97.380 95.796 1.00 20.74 118 ILE B CA 1
ATOM 3043 C C . ILE B 1 121 ? 27.939 98.016 97.135 1.00 20.37 118 ILE B C 1
ATOM 3044 O O . ILE B 1 121 ? 27.433 99.136 97.181 1.00 20.23 118 ILE B O 1
ATOM 3049 N N . GLN B 1 122 ? 28.303 97.310 98.204 1.00 19.51 119 GLN B N 1
ATOM 3050 C CA . GLN B 1 122 ? 28.156 97.746 99.583 1.00 18.57 119 GLN B CA 1
ATOM 3051 C C . GLN B 1 122 ? 29.477 97.925 100.321 1.00 19.28 119 GLN B C 1
ATOM 3052 O O . GLN B 1 122 ? 30.485 97.187 100.088 1.00 18.65 119 GLN B O 1
ATOM 3058 N N . LEU B 1 123 ? 29.433 98.889 101.246 1.00 19.69 120 LEU B N 1
ATOM 3059 C CA . LEU B 1 123 ? 30.465 99.119 102.256 1.00 20.97 120 LEU B CA 1
ATOM 3060 C C . LEU B 1 123 ? 30.477 97.966 103.274 1.00 20.96 120 LEU B C 1
ATOM 3061 O O . LEU B 1 123 ? 29.406 97.486 103.691 1.00 20.85 120 LEU B O 1
ATOM 3066 N N . VAL B 1 124 ? 31.669 97.527 103.692 1.00 20.71 121 VAL B N 1
ATOM 3067 C CA . VAL B 1 124 ? 31.695 96.471 104.685 1.00 20.32 121 VAL B CA 1
ATOM 3068 C C . VAL B 1 124 ? 31.471 96.908 106.119 1.00 19.84 121 VAL B C 1
ATOM 3069 O O . VAL B 1 124 ? 31.966 97.936 106.568 1.00 19.54 121 VAL B O 1
ATOM 3073 N N . SER B 1 125 ? 30.667 96.100 106.791 1.00 19.06 122 SER B N 1
ATOM 3074 C CA . SER B 1 125 ? 30.214 96.343 108.137 1.00 19.06 122 SER B CA 1
ATOM 3075 C C . SER B 1 125 ? 30.102 94.961 108.763 1.00 18.38 122 SER B C 1
ATOM 3076 O O . SER B 1 125 ? 30.395 93.964 108.134 1.00 17.65 122 SER B O 1
ATOM 3079 N N . SER B 1 126 ? 29.629 94.961 110.001 1.00 18.61 123 SER B N 1
ATOM 3080 C CA . SER B 1 126 ? 29.227 93.792 110.744 1.00 19.11 123 SER B CA 1
ATOM 3081 C C . SER B 1 126 ? 28.344 92.873 109.967 1.00 18.03 123 SER B C 1
ATOM 3082 O O . SER B 1 126 ? 28.369 91.680 110.195 1.00 15.23 123 SER B O 1
ATOM 3085 N N . ASN B 1 127 ? 27.509 93.457 109.112 1.00 17.73 124 ASN B N 1
ATOM 3086 C CA . ASN B 1 127 ? 26.489 92.683 108.438 1.00 17.68 124 ASN B CA 1
ATOM 3087 C C . ASN B 1 127 ? 26.902 91.943 107.165 1.00 16.93 124 ASN B C 1
ATOM 3088 O O . ASN B 1 127 ? 26.209 91.046 106.743 1.00 17.89 124 ASN B O 1
ATOM 3093 N N . ASN B 1 128 ? 28.014 92.298 106.554 1.00 15.37 125 ASN B N 1
ATOM 3094 C CA . ASN B 1 128 ? 28.381 91.671 105.307 1.00 14.51 125 ASN B CA 1
ATOM 3095 C C . ASN B 1 128 ? 29.854 91.316 105.248 1.00 14.10 125 ASN B C 1
ATOM 3096 O O . ASN B 1 128 ? 30.337 90.985 104.172 1.00 14.86 125 ASN B O 1
ATOM 3101 N N . ILE B 1 129 ? 30.554 91.413 106.383 1.00 13.86 126 ILE B N 1
ATOM 3102 C CA . ILE B 1 129 ? 31.994 91.103 106.493 1.00 14.06 126 ILE B CA 1
ATOM 3103 C C . ILE B 1 129 ? 32.292 89.677 106.016 1.00 15.28 126 ILE B C 1
ATOM 3104 O O . ILE B 1 129 ? 33.344 89.437 105.402 1.00 16.92 126 ILE B O 1
ATOM 3109 N N . ASN B 1 130 ? 31.394 88.729 106.306 1.00 14.35 127 ASN B N 1
ATOM 3110 C CA . ASN B 1 130 ? 31.577 87.349 105.869 1.00 14.48 127 ASN B CA 1
ATOM 3111 C C . ASN B 1 130 ? 31.565 87.250 104.351 1.00 14.25 127 ASN B C 1
ATOM 3112 O O . ASN B 1 130 ? 32.285 86.445 103.783 1.00 12.96 127 ASN B O 1
ATOM 3117 N N . ASP B 1 131 ? 30.782 88.125 103.695 1.00 14.39 128 ASP B N 1
ATOM 3118 C CA . ASP B 1 131 ? 30.802 88.220 102.221 1.00 13.41 128 ASP B CA 1
ATOM 3119 C C . ASP B 1 131 ? 32.145 88.781 101.681 1.00 13.13 128 ASP B C 1
ATOM 3120 O O . ASP B 1 131 ? 32.692 88.276 100.718 1.00 13.94 128 ASP B O 1
ATOM 3125 N N . TYR B 1 132 ? 32.683 89.829 102.281 1.00 13.17 129 TYR B N 1
ATOM 3126 C CA . TYR B 1 132 ? 34.021 90.319 101.851 1.00 12.46 129 TYR B CA 1
ATOM 3127 C C . TYR B 1 132 ? 34.985 89.129 101.928 1.00 12.83 129 TYR B C 1
ATOM 3128 O O . TYR B 1 132 ? 35.719 88.846 100.983 1.00 11.98 129 TYR B O 1
ATOM 3137 N N . LEU B 1 133 ? 34.893 88.387 103.026 1.00 13.55 130 LEU B N 1
ATOM 3138 C CA . LEU B 1 133 ? 35.822 87.307 103.292 1.00 14.73 130 LEU B CA 1
ATOM 3139 C C . LEU B 1 133 ? 35.596 86.101 102.460 1.00 15.82 130 LEU B C 1
ATOM 3140 O O . LEU B 1 133 ? 36.512 85.347 102.243 1.00 16.09 130 LEU B O 1
ATOM 3145 N N . HIS B 1 134 ? 34.377 85.898 101.983 1.00 17.18 131 HIS B N 1
ATOM 3146 C CA . HIS B 1 134 ? 34.172 84.828 101.041 1.00 18.14 131 HIS B CA 1
ATOM 3147 C C . HIS B 1 134 ? 35.115 85.037 99.848 1.00 17.83 131 HIS B C 1
ATOM 3148 O O . HIS B 1 134 ? 35.757 84.087 99.405 1.00 18.58 131 HIS B O 1
ATOM 3155 N N . VAL B 1 135 ? 35.195 86.279 99.355 1.00 16.73 132 VAL B N 1
ATOM 3156 C CA . VAL B 1 135 ? 35.990 86.594 98.180 1.00 15.48 132 VAL B CA 1
ATOM 3157 C C . VAL B 1 135 ? 37.452 86.658 98.574 1.00 16.19 132 VAL B C 1
ATOM 3158 O O . VAL B 1 135 ? 38.323 86.131 97.871 1.00 15.81 132 VAL B O 1
ATOM 3162 N N . TYR B 1 136 ? 37.722 87.316 99.700 1.00 16.62 133 TYR B N 1
ATOM 3163 C CA . TYR B 1 136 ? 39.070 87.474 100.178 1.00 16.67 133 TYR B CA 1
ATOM 3164 C C . TYR B 1 136 ? 39.724 86.082 100.420 1.00 17.53 133 TYR B C 1
ATOM 3165 O O . TYR B 1 136 ? 40.872 85.854 100.097 1.00 18.49 133 TYR B O 1
ATOM 3174 N N . ASP B 1 137 ? 38.958 85.123 100.913 1.00 17.73 134 ASP B N 1
ATOM 3175 C CA . ASP B 1 137 ? 39.498 83.820 101.246 1.00 17.05 134 ASP B CA 1
ATOM 3176 C C . ASP B 1 137 ? 39.849 83.035 99.966 1.00 17.66 134 ASP B C 1
ATOM 3177 O O . ASP B 1 137 ? 40.913 82.389 99.864 1.00 17.27 134 ASP B O 1
ATOM 3182 N N . ALA B 1 138 ? 38.967 83.103 98.966 1.00 18.17 135 ALA B N 1
ATOM 3183 C CA . ALA B 1 138 ? 39.235 82.408 97.703 1.00 17.68 135 ALA B CA 1
ATOM 3184 C C . ALA B 1 138 ? 40.552 82.864 97.094 1.00 18.57 135 ALA B C 1
ATOM 3185 O O . ALA B 1 138 ? 41.184 82.045 96.454 1.00 17.89 135 ALA B O 1
ATOM 3187 N N . PHE B 1 139 ? 40.937 84.149 97.292 1.00 17.98 136 PHE B N 1
ATOM 3188 C CA . PHE B 1 139 ? 42.283 84.625 96.921 1.00 19.12 136 PHE B CA 1
ATOM 3189 C C . PHE B 1 139 ? 43.451 84.160 97.793 1.00 19.11 136 PHE B C 1
ATOM 3190 O O . PHE B 1 139 ? 44.586 83.992 97.320 1.00 18.68 136 PHE B O 1
ATOM 3198 N N . ALA B 1 140 ? 43.203 84.024 99.081 1.00 18.85 137 ALA B N 1
ATOM 3199 C CA . ALA B 1 140 ? 44.315 83.819 99.969 1.00 18.11 137 ALA B CA 1
ATOM 3200 C C . ALA B 1 140 ? 44.650 82.338 100.113 1.00 18.63 137 ALA B C 1
ATOM 3201 O O . ALA B 1 140 ? 45.836 81.971 100.072 1.00 17.63 137 ALA B O 1
ATOM 3203 N N . ARG B 1 141 ? 43.608 81.499 100.211 1.00 18.23 138 ARG B N 1
ATOM 3204 C CA . ARG B 1 141 ? 43.755 80.103 100.515 1.00 18.99 138 ARG B CA 1
ATOM 3205 C C . ARG B 1 141 ? 44.584 79.250 99.504 1.00 21.21 138 ARG B C 1
ATOM 3206 O O . ARG B 1 141 ? 45.176 78.238 99.864 1.00 20.48 138 ARG B O 1
ATOM 3214 N N . PRO B 1 142 ? 44.646 79.664 98.227 1.00 23.07 139 PRO B N 1
ATOM 3215 C CA . PRO B 1 142 ? 45.667 79.049 97.349 1.00 23.10 139 PRO B CA 1
ATOM 3216 C C . PRO B 1 142 ? 47.091 79.117 97.921 1.00 23.37 139 PRO B C 1
ATOM 3217 O O . PRO B 1 142 ? 47.929 78.289 97.563 1.00 23.90 139 PRO B O 1
ATOM 3221 N N . PHE B 1 143 ? 47.360 80.079 98.797 1.00 22.93 140 PHE B N 1
ATOM 3222 C CA . PHE B 1 143 ? 48.674 80.208 99.433 1.00 22.92 140 PHE B CA 1
ATOM 3223 C C . PHE B 1 143 ? 48.855 79.419 100.718 1.00 23.25 140 PHE B C 1
ATOM 3224 O O . PHE B 1 143 ? 49.889 79.565 101.402 1.00 24.25 140 PHE B O 1
ATOM 3232 N N . GLY B 1 144 ? 47.925 78.514 100.997 1.00 22.13 141 GLY B N 1
ATOM 3233 C CA . GLY B 1 144 ? 47.980 77.740 102.217 1.00 21.54 141 GLY B CA 1
ATOM 3234 C C . GLY B 1 144 ? 46.876 78.182 103.177 1.00 21.83 141 GLY B C 1
ATOM 3235 O O . GLY B 1 144 ? 46.545 79.379 103.279 1.00 20.83 141 GLY B O 1
ATOM 3236 N N . ASP B 1 145 ? 46.322 77.203 103.882 1.00 21.43 142 ASP B N 1
ATOM 3237 C CA . ASP B 1 145 ? 45.313 77.447 104.895 1.00 21.69 142 ASP B CA 1
ATOM 3238 C C . ASP B 1 145 ? 45.867 78.294 106.000 1.00 20.76 142 ASP B C 1
ATOM 3239 O O . ASP B 1 145 ? 45.203 79.157 106.550 1.00 20.85 142 ASP B O 1
ATOM 3244 N N . SER B 1 146 ? 47.107 77.997 106.337 1.00 20.05 143 SER B N 1
ATOM 3245 C CA . SER B 1 146 ? 47.749 78.660 107.397 1.00 19.48 143 SER B CA 1
ATOM 3246 C C . SER B 1 146 ? 47.999 80.125 107.026 1.00 19.05 143 SER B C 1
ATOM 3247 O O . SER B 1 146 ? 47.680 81.023 107.806 1.00 19.18 143 SER B O 1
ATOM 3250 N N . TYR B 1 147 ? 48.517 80.411 105.847 1.00 18.24 144 TYR B N 1
ATOM 3251 C CA . TYR B 1 147 ? 48.525 81.825 105.476 1.00 18.99 144 TYR B CA 1
ATOM 3252 C C . TYR B 1 147 ? 47.106 82.430 105.533 1.00 18.96 144 TYR B C 1
ATOM 3253 O O . TYR B 1 147 ? 46.915 83.488 106.061 1.00 19.62 144 TYR B O 1
ATOM 3262 N N . ALA B 1 148 ? 46.121 81.753 104.954 1.00 19.37 145 ALA B N 1
ATOM 3263 C CA . ALA B 1 148 ? 44.804 82.354 104.777 1.00 19.27 145 ALA B CA 1
ATOM 3264 C C . ALA B 1 148 ? 44.092 82.499 106.116 1.00 19.04 145 ALA B C 1
ATOM 3265 O O . ALA B 1 148 ? 43.350 83.457 106.307 1.00 19.02 145 ALA B O 1
ATOM 3267 N N . ASN B 1 149 ? 44.325 81.556 107.039 1.00 18.41 146 ASN B N 1
ATOM 3268 C CA . ASN B 1 149 ? 43.792 81.664 108.415 1.00 17.21 146 ASN B CA 1
ATOM 3269 C C . ASN B 1 149 ? 44.316 82.912 109.127 1.00 17.36 146 ASN B C 1
ATOM 3270 O O . ASN B 1 149 ? 43.557 83.577 109.842 1.00 17.20 146 ASN B O 1
ATOM 3283 N N . VAL B 1 151 ? 45.492 85.929 107.703 1.00 16.65 148 VAL B N 1
ATOM 3284 C CA . VAL B 1 151 ? 45.061 87.249 107.206 1.00 15.05 148 VAL B CA 1
ATOM 3285 C C . VAL B 1 151 ? 43.589 87.403 107.520 1.00 15.40 148 VAL B C 1
ATOM 3286 O O . VAL B 1 151 ? 43.096 88.510 107.779 1.00 15.84 148 VAL B O 1
ATOM 3290 N N . LYS B 1 152 ? 42.899 86.272 107.523 1.00 14.01 149 LYS B N 1
ATOM 3291 C CA . LYS B 1 152 ? 41.533 86.232 107.924 1.00 13.67 149 LYS B CA 1
ATOM 3292 C C . LYS B 1 152 ? 41.331 86.817 109.331 1.00 13.38 149 LYS B C 1
ATOM 3293 O O . LYS B 1 152 ? 40.539 87.768 109.495 1.00 13.24 149 LYS B O 1
ATOM 3299 N N . GLN B 1 153 ? 42.074 86.310 110.329 1.00 13.00 150 GLN B N 1
ATOM 3300 C CA . GLN B 1 153 ? 41.926 86.811 111.709 1.00 13.91 150 GLN B CA 1
ATOM 3301 C C . GLN B 1 153 ? 42.379 88.261 111.826 1.00 14.96 150 GLN B C 1
ATOM 3302 O O . GLN B 1 153 ? 41.840 89.068 112.627 1.00 14.22 150 GLN B O 1
ATOM 3308 N N . HIS B 1 154 ? 43.361 88.600 110.999 1.00 15.20 151 HIS B N 1
ATOM 3309 C CA . HIS B 1 154 ? 43.836 89.966 111.013 1.00 16.19 151 HIS B CA 1
ATOM 3310 C C . HIS B 1 154 ? 42.688 90.910 110.567 1.00 15.14 151 HIS B C 1
ATOM 3311 O O . HIS B 1 154 ? 42.332 91.814 111.290 1.00 14.53 151 HIS B O 1
ATOM 3318 N N . ILE B 1 155 ? 42.059 90.631 109.436 1.00 15.14 152 ILE B N 1
ATOM 3319 C CA . ILE B 1 155 ? 40.873 91.401 109.064 1.00 15.21 152 ILE B CA 1
ATOM 3320 C C . ILE B 1 155 ? 39.795 91.413 110.144 1.00 15.40 152 ILE B C 1
ATOM 3321 O O . ILE B 1 155 ? 39.274 92.484 110.497 1.00 14.96 152 ILE B O 1
ATOM 3326 N N . TYR B 1 156 ? 39.480 90.233 110.686 1.00 15.75 153 TYR B N 1
ATOM 3327 C CA . TYR B 1 156 ? 38.460 90.190 111.724 1.00 15.83 153 TYR B CA 1
ATOM 3328 C C . TYR B 1 156 ? 38.821 91.000 112.951 1.00 16.08 153 TYR B C 1
ATOM 3329 O O . TYR B 1 156 ? 37.954 91.412 113.694 1.00 15.61 153 TYR B O 1
ATOM 3338 N N . SER B 1 157 ? 40.099 91.264 113.166 1.00 16.44 154 SER B N 1
ATOM 3339 C CA . SER B 1 157 ? 40.418 92.002 114.360 1.00 16.74 154 SER B CA 1
ATOM 3340 C C . SER B 1 157 ? 40.379 93.487 114.160 1.00 16.06 154 SER B C 1
ATOM 3341 O O . SER B 1 157 ? 40.503 94.229 115.146 1.00 15.53 154 SER B O 1
ATOM 3344 N N . SER B 1 158 ? 40.172 93.965 112.938 1.00 15.65 155 SER B N 1
ATOM 3345 C CA . SER B 1 158 ? 40.208 95.435 112.801 1.00 16.35 155 SER B CA 1
ATOM 3346 C C . SER B 1 158 ? 39.392 96.051 111.693 1.00 16.06 155 SER B C 1
ATOM 3347 O O . SER B 1 158 ? 39.583 97.212 111.355 1.00 15.99 155 SER B O 1
ATOM 3350 N N . TYR B 1 159 ? 38.461 95.308 111.130 1.00 15.64 156 TYR B N 1
ATOM 3351 C CA . TYR B 1 159 ? 37.800 95.886 110.021 1.00 15.07 156 TYR B CA 1
ATOM 3352 C C . TYR B 1 159 ? 36.978 97.139 110.408 1.00 15.45 156 TYR B C 1
ATOM 3353 O O . TYR B 1 159 ? 36.826 97.994 109.584 1.00 14.78 156 TYR B O 1
ATOM 3362 N N . ASN B 1 160 ? 36.484 97.252 111.640 1.00 15.84 157 ASN B N 1
ATOM 3363 C CA . ASN B 1 160 ? 35.745 98.454 112.035 1.00 17.55 157 ASN B CA 1
ATOM 3364 C C . ASN B 1 160 ? 36.696 99.503 112.561 1.00 18.94 157 ASN B C 1
ATOM 3365 O O . ASN B 1 160 ? 36.560 100.679 112.316 1.00 19.07 157 ASN B O 1
ATOM 3370 N N . LEU B 1 161 ? 37.688 99.028 113.274 1.00 20.45 158 LEU B N 1
ATOM 3371 C CA . LEU B 1 161 ? 38.447 99.867 114.129 1.00 21.69 158 LEU B CA 1
ATOM 3372 C C . LEU B 1 161 ? 39.559 100.558 113.385 1.00 22.28 158 LEU B C 1
ATOM 3373 O O . LEU B 1 161 ? 40.007 101.592 113.801 1.00 22.43 158 LEU B O 1
ATOM 3378 N N . ASP B 1 162 ? 40.036 99.962 112.306 1.00 23.34 159 ASP B N 1
ATOM 3379 C CA . ASP B 1 162 ? 41.053 100.620 111.487 1.00 23.74 159 ASP B CA 1
ATOM 3380 C C . ASP B 1 162 ? 40.431 101.729 110.643 1.00 23.85 159 ASP B C 1
ATOM 3381 O O . ASP B 1 162 ? 39.207 101.997 110.701 1.00 24.05 159 ASP B O 1
ATOM 3386 N N . ASP B 1 163 ? 41.253 102.343 109.810 1.00 24.40 160 ASP B N 1
ATOM 3387 C CA . ASP B 1 163 ? 40.717 103.360 108.927 1.00 25.53 160 ASP B CA 1
ATOM 3388 C C . ASP B 1 163 ? 40.835 102.998 107.446 1.00 24.33 160 ASP B C 1
ATOM 3389 O O . ASP B 1 163 ? 40.849 103.847 106.596 1.00 24.75 160 ASP B O 1
ATOM 3394 N N . ILE B 1 164 ? 40.879 101.706 107.155 1.00 24.18 161 ILE B N 1
ATOM 3395 C CA . ILE B 1 164 ? 40.586 101.230 105.831 1.00 23.00 161 ILE B CA 1
ATOM 3396 C C . ILE B 1 164 ? 39.068 101.060 105.686 1.00 22.20 161 ILE B C 1
ATOM 3397 O O . ILE B 1 164 ? 38.408 100.556 106.596 1.00 22.45 161 ILE B O 1
ATOM 3402 N N . GLU B 1 165 ? 38.520 101.561 104.582 1.00 21.41 162 GLU B N 1
ATOM 3403 C CA . GLU B 1 165 ? 37.196 101.184 104.128 1.00 21.06 162 GLU B CA 1
ATOM 3404 C C . GLU B 1 165 ? 37.258 100.017 103.127 1.00 19.89 162 GLU B C 1
ATOM 3405 O O . GLU B 1 165 ? 38.247 99.811 102.418 1.00 18.81 162 GLU B O 1
ATOM 3411 N N . ARG B 1 166 ? 36.183 99.250 103.054 1.00 17.85 163 ARG B N 1
ATOM 3412 C CA . ARG B 1 166 ? 36.214 98.095 102.188 1.00 16.39 163 ARG B CA 1
ATOM 3413 C C . ARG B 1 166 ? 34.891 97.983 101.457 1.00 15.77 163 ARG B C 1
ATOM 3414 O O . ARG B 1 166 ? 33.854 98.381 101.994 1.00 14.73 163 ARG B O 1
ATOM 3422 N N . LEU B 1 167 ? 34.955 97.493 100.209 1.00 15.14 164 LEU B N 1
ATOM 3423 C CA . LEU B 1 167 ? 33.759 97.289 99.394 1.00 14.56 164 LEU B CA 1
ATOM 3424 C C . LEU B 1 167 ? 33.670 95.841 99.063 1.00 13.66 164 LEU B C 1
ATOM 3425 O O . LEU B 1 167 ? 34.691 95.197 98.839 1.00 14.24 164 LEU B O 1
ATOM 3430 N N . VAL B 1 168 ? 32.439 95.342 99.020 1.00 14.01 165 VAL B N 1
ATOM 3431 C CA . VAL B 1 168 ? 32.122 94.044 98.470 1.00 14.23 165 VAL B CA 1
ATOM 3432 C C . VAL B 1 168 ? 31.074 94.267 97.384 1.00 15.35 165 VAL B C 1
ATOM 3433 O O . VAL B 1 168 ? 30.222 95.187 97.494 1.00 15.44 165 VAL B O 1
ATOM 3437 N N . ALA B 1 169 ? 31.177 93.454 96.319 1.00 15.67 166 ALA B N 1
ATOM 3438 C CA . ALA B 1 169 ? 30.369 93.569 95.093 1.00 15.33 166 ALA B CA 1
ATOM 3439 C C . ALA B 1 169 ? 29.561 92.336 94.944 1.00 15.47 166 ALA B C 1
ATOM 3440 O O . ALA B 1 169 ? 30.117 91.234 95.023 1.00 15.32 166 ALA B O 1
ATOM 3442 N N . TYR B 1 170 ? 28.266 92.498 94.689 1.00 16.11 167 TYR B N 1
ATOM 3443 C CA . TYR B 1 170 ? 27.397 91.325 94.542 1.00 17.04 167 TYR B CA 1
ATOM 3444 C C . TYR B 1 170 ? 26.803 91.199 93.175 1.00 17.54 167 TYR B C 1
ATOM 3445 O O . TYR B 1 170 ? 26.302 92.162 92.635 1.00 17.90 167 TYR B O 1
ATOM 3454 N N . VAL B 1 171 ? 26.825 89.994 92.638 1.00 18.64 168 VAL B N 1
ATOM 3455 C CA . VAL B 1 171 ? 26.009 89.679 91.483 1.00 18.82 168 VAL B CA 1
ATOM 3456 C C . VAL B 1 171 ? 25.000 88.645 91.890 1.00 20.08 168 VAL B C 1
ATOM 3457 O O . VAL B 1 171 ? 25.347 87.525 92.363 1.00 20.91 168 VAL B O 1
ATOM 3461 N N . ASN B 1 172 ? 23.732 89.011 91.723 1.00 21.58 169 ASN B N 1
ATOM 3462 C CA . ASN B 1 172 ? 22.642 88.117 92.092 1.00 22.90 169 ASN B CA 1
ATOM 3463 C C . ASN B 1 172 ? 22.740 87.706 93.563 1.00 23.12 169 ASN B C 1
ATOM 3464 O O . ASN B 1 172 ? 22.673 86.526 93.891 1.00 24.08 169 ASN B O 1
ATOM 3469 N N . HIS B 1 173 ? 22.980 88.685 94.433 1.00 23.38 170 HIS B N 1
ATOM 3470 C CA . HIS B 1 173 ? 23.064 88.462 95.874 1.00 23.47 170 HIS B CA 1
ATOM 3471 C C . HIS B 1 173 ? 24.233 87.634 96.269 1.00 22.93 170 HIS B C 1
ATOM 3472 O O . HIS B 1 173 ? 24.369 87.301 97.424 1.00 23.38 170 HIS B O 1
ATOM 3479 N N . GLN B 1 174 ? 25.099 87.327 95.317 1.00 22.57 171 GLN B N 1
ATOM 3480 C CA . GLN B 1 174 ? 26.311 86.568 95.613 1.00 21.78 171 GLN B CA 1
ATOM 3481 C C . GLN B 1 174 ? 27.505 87.495 95.503 1.00 19.78 171 GLN B C 1
ATOM 3482 O O . GLN B 1 174 ? 27.563 88.311 94.580 1.00 19.11 171 GLN B O 1
ATOM 3488 N N . PRO B 1 175 ? 28.452 87.353 96.446 1.00 18.16 172 PRO B N 1
ATOM 3489 C CA . PRO B 1 175 ? 29.649 88.155 96.621 1.00 17.28 172 PRO B CA 1
ATOM 3490 C C . PRO B 1 175 ? 30.707 87.709 95.688 1.00 16.63 172 PRO B C 1
ATOM 3491 O O . PRO B 1 175 ? 31.182 86.546 95.734 1.00 16.72 172 PRO B O 1
ATOM 3495 N N . VAL B 1 176 ? 31.145 88.665 94.899 1.00 16.08 173 VAL B N 1
ATOM 3496 C CA . VAL B 1 176 ? 31.900 88.364 93.730 1.00 15.16 173 VAL B CA 1
ATOM 3497 C C . VAL B 1 176 ? 33.193 89.182 93.561 1.00 14.90 173 VAL B C 1
ATOM 3498 O O . VAL B 1 176 ? 34.118 88.774 92.867 1.00 14.48 173 VAL B O 1
ATOM 3502 N N . GLY B 1 177 ? 33.264 90.347 94.195 1.00 14.97 174 GLY B N 1
ATOM 3503 C CA . GLY B 1 177 ? 34.500 91.093 94.191 1.00 14.42 174 GLY B CA 1
ATOM 3504 C C . GLY B 1 177 ? 34.638 92.079 95.329 1.00 14.58 174 GLY B C 1
ATOM 3505 O O . GLY B 1 177 ? 33.649 92.422 95.998 1.00 15.79 174 GLY B O 1
ATOM 3506 N N . ILE B 1 178 ? 35.869 92.564 95.516 1.00 12.99 175 ILE B N 1
ATOM 3507 C CA . ILE B 1 178 ? 36.264 93.332 96.682 1.00 11.62 175 ILE B CA 1
ATOM 3508 C C . ILE B 1 178 ? 37.417 94.300 96.361 1.00 12.34 175 ILE B C 1
ATOM 3509 O O . ILE B 1 178 ? 38.217 94.083 95.415 1.00 12.14 175 ILE B O 1
ATOM 3514 N N . VAL B 1 179 ? 37.540 95.321 97.200 1.00 13.14 176 VAL B N 1
ATOM 3515 C CA . VAL B 1 179 ? 38.654 96.276 97.138 1.00 14.05 176 VAL B CA 1
ATOM 3516 C C . VAL B 1 179 ? 38.748 97.017 98.481 1.00 14.50 176 VAL B C 1
ATOM 3517 O O . VAL B 1 179 ? 37.735 97.174 99.179 1.00 14.37 176 VAL B O 1
ATOM 3521 N N . ASP B 1 180 ? 39.954 97.458 98.852 1.00 16.52 177 ASP B N 1
ATOM 3522 C CA . ASP B 1 180 ? 40.142 98.273 100.051 1.00 17.54 177 ASP B CA 1
ATOM 3523 C C . ASP B 1 180 ? 40.568 99.624 99.624 1.00 18.55 177 ASP B C 1
ATOM 3524 O O . ASP B 1 180 ? 41.316 99.747 98.664 1.00 17.76 177 ASP B O 1
ATOM 3529 N N . ILE B 1 181 ? 40.103 100.630 100.373 1.00 19.33 178 ILE B N 1
ATOM 3530 C CA . ILE B 1 181 ? 40.194 102.013 100.005 1.00 19.72 178 ILE B CA 1
ATOM 3531 C C . ILE B 1 181 ? 40.770 102.762 101.181 1.00 20.31 178 ILE B C 1
ATOM 3532 O O . ILE B 1 181 ? 40.232 102.713 102.282 1.00 20.20 178 ILE B O 1
ATOM 3537 N N . ILE B 1 182 ? 41.903 103.406 100.952 1.00 20.69 179 ILE B N 1
ATOM 3538 C CA . ILE B 1 182 ? 42.573 104.182 101.976 1.00 21.17 179 ILE B CA 1
ATOM 3539 C C . ILE B 1 182 ? 42.377 105.616 101.527 1.00 21.68 179 ILE B C 1
ATOM 3540 O O . ILE B 1 182 ? 42.852 105.991 100.472 1.00 21.52 179 ILE B O 1
ATOM 3553 N N . THR B 1 184 ? 42.357 109.951 101.902 1.00 26.32 181 THR B N 1
ATOM 3554 C CA . THR B 1 184 ? 42.978 111.138 102.496 1.00 26.13 181 THR B CA 1
ATOM 3555 C C . THR B 1 184 ? 42.482 112.326 101.720 1.00 26.10 181 THR B C 1
ATOM 3556 O O . THR B 1 184 ? 41.853 112.175 100.698 1.00 26.79 181 THR B O 1
ATOM 3560 N N . ASP B 1 185 ? 42.773 113.520 102.180 1.00 26.98 182 ASP B N 1
ATOM 3561 C CA . ASP B 1 185 ? 42.394 114.736 101.414 1.00 27.71 182 ASP B CA 1
ATOM 3562 C C . ASP B 1 185 ? 42.944 114.815 99.971 1.00 27.02 182 ASP B C 1
ATOM 3563 O O . ASP B 1 185 ? 42.268 115.261 99.042 1.00 26.32 182 ASP B O 1
ATOM 3568 N N . LYS B 1 186 ? 44.156 114.324 99.789 1.00 26.35 183 LYS B N 1
ATOM 3569 C CA . LYS B 1 186 ? 44.797 114.381 98.502 1.00 25.75 183 LYS B CA 1
ATOM 3570 C C . LYS B 1 186 ? 44.506 113.153 97.541 1.00 24.51 183 LYS B C 1
ATOM 3571 O O . LYS B 1 186 ? 44.531 113.290 96.323 1.00 23.52 183 LYS B O 1
ATOM 3577 N N . THR B 1 187 ? 44.252 111.958 98.060 1.00 23.35 184 THR B N 1
ATOM 3578 C CA . THR B 1 187 ? 44.122 110.828 97.160 1.00 22.46 184 THR B CA 1
ATOM 3579 C C . THR B 1 187 ? 43.279 109.730 97.766 1.00 21.69 184 THR B C 1
ATOM 3580 O O . THR B 1 187 ? 43.223 109.579 98.997 1.00 21.62 184 THR B O 1
ATOM 3584 N N . ILE B 1 188 ? 42.665 108.938 96.888 1.00 20.36 185 ILE B N 1
ATOM 3585 C CA . ILE B 1 188 ? 42.194 107.629 97.258 1.00 19.72 185 ILE B CA 1
ATOM 3586 C C . ILE B 1 188 ? 43.155 106.580 96.755 1.00 19.36 185 ILE B C 1
ATOM 3587 O O . ILE B 1 188 ? 43.475 106.567 95.581 1.00 19.41 185 ILE B O 1
ATOM 3592 N N . GLU B 1 189 ? 43.606 105.709 97.650 1.00 18.91 186 GLU B N 1
ATOM 3593 C CA . GLU B 1 189 ? 44.407 104.571 97.268 1.00 19.48 186 GLU B CA 1
ATOM 3594 C C . GLU B 1 189 ? 43.546 103.313 97.281 1.00 19.62 186 GLU B C 1
ATOM 3595 O O . GLU B 1 189 ? 42.785 103.103 98.222 1.00 18.79 186 GLU B O 1
ATOM 3601 N N . ILE B 1 190 ? 43.692 102.459 96.273 1.00 19.53 187 ILE B N 1
ATOM 3602 C CA . ILE B 1 190 ? 42.997 101.194 96.340 1.00 20.02 187 ILE B CA 1
ATOM 3603 C C . ILE B 1 190 ? 43.994 100.103 96.554 1.00 21.17 187 ILE B C 1
ATOM 3604 O O . ILE B 1 190 ? 45.170 100.256 96.249 1.00 20.91 187 ILE B O 1
ATOM 3609 N N . ASP B 1 191 ? 43.511 98.971 97.039 1.00 21.49 188 ASP B N 1
ATOM 3610 C CA . ASP B 1 191 ? 44.408 97.920 97.341 1.00 22.57 188 ASP B CA 1
ATOM 3611 C C . ASP B 1 191 ? 43.606 96.661 97.642 1.00 22.45 188 ASP B C 1
ATOM 3612 O O . ASP B 1 191 ? 42.442 96.739 98.035 1.00 23.13 188 ASP B O 1
ATOM 3617 N N . GLY B 1 192 ? 44.246 95.510 97.436 1.00 21.62 189 GLY B N 1
ATOM 3618 C CA . GLY B 1 192 ? 43.601 94.222 97.540 1.00 22.22 189 GLY B CA 1
ATOM 3619 C C . GLY B 1 192 ? 42.388 94.001 96.653 1.00 22.16 189 GLY B C 1
ATOM 3620 O O . GLY B 1 192 ? 41.472 93.214 96.995 1.00 22.22 189 GLY B O 1
ATOM 3621 N N . PHE B 1 193 ? 42.382 94.682 95.517 1.00 22.07 190 PHE B N 1
ATOM 3622 C CA . PHE B 1 193 ? 41.300 94.566 94.573 1.00 22.23 190 PHE B CA 1
ATOM 3623 C C . PHE B 1 193 ? 41.246 93.111 94.044 1.00 21.53 190 PHE B C 1
ATOM 3624 O O . PHE B 1 193 ? 42.273 92.549 93.722 1.00 21.37 190 PHE B O 1
ATOM 3632 N N . GLY B 1 194 ? 40.050 92.523 93.946 1.00 20.76 191 GLY B N 1
ATOM 3633 C CA . GLY B 1 194 ? 39.898 91.178 93.358 1.00 19.09 191 GLY B CA 1
ATOM 3634 C C . GLY B 1 194 ? 38.480 90.776 92.983 1.00 18.67 191 GLY B C 1
ATOM 3635 O O . GLY B 1 194 ? 37.514 91.145 93.660 1.00 18.60 191 GLY B O 1
ATOM 3636 N N . VAL B 1 195 ? 38.374 90.009 91.899 1.00 17.47 192 VAL B N 1
ATOM 3637 C CA . VAL B 1 195 ? 37.130 89.505 91.365 1.00 16.41 192 VAL B CA 1
ATOM 3638 C C . VAL B 1 195 ? 37.286 88.004 91.213 1.00 17.17 192 VAL B C 1
ATOM 3639 O O . VAL B 1 195 ? 38.258 87.539 90.646 1.00 17.71 192 VAL B O 1
ATOM 3643 N N . LEU B 1 196 ? 36.356 87.238 91.744 1.00 17.38 193 LEU B N 1
ATOM 3644 C CA . LEU B 1 196 ? 36.385 85.768 91.559 1.00 18.43 193 LEU B CA 1
ATOM 3645 C C . LEU B 1 196 ? 36.580 85.350 90.110 1.00 18.72 193 LEU B C 1
ATOM 3646 O O . LEU B 1 196 ? 36.032 85.984 89.204 1.00 20.89 193 LEU B O 1
ATOM 3651 N N . GLU B 1 197 ? 37.312 84.274 89.880 1.00 19.57 194 GLU B N 1
ATOM 3652 C CA . GLU B 1 197 ? 37.695 83.889 88.531 1.00 21.32 194 GLU B CA 1
ATOM 3653 C C . GLU B 1 197 ? 36.498 83.572 87.628 1.00 21.54 194 GLU B C 1
ATOM 3654 O O . GLU B 1 197 ? 36.490 83.944 86.463 1.00 22.40 194 GLU B O 1
ATOM 3660 N N . GLU B 1 198 ? 35.489 82.895 88.157 1.00 21.02 195 GLU B N 1
ATOM 3661 C CA . GLU B 1 198 ? 34.262 82.680 87.395 1.00 22.32 195 GLU B CA 1
ATOM 3662 C C . GLU B 1 198 ? 33.683 84.010 86.858 1.00 20.90 195 GLU B C 1
ATOM 3663 O O . GLU B 1 198 ? 33.042 84.032 85.817 1.00 20.42 195 GLU B O 1
ATOM 3669 N N . PHE B 1 199 ? 33.966 85.111 87.539 1.00 19.38 196 PHE B N 1
ATOM 3670 C CA . PHE B 1 199 ? 33.284 86.351 87.245 1.00 18.57 196 PHE B CA 1
ATOM 3671 C C . PHE B 1 199 ? 34.172 87.408 86.593 1.00 17.88 196 PHE B C 1
ATOM 3672 O O . PHE B 1 199 ? 33.747 88.556 86.411 1.00 17.85 196 PHE B O 1
ATOM 3680 N N . GLN B 1 200 ? 35.393 87.020 86.230 1.00 17.50 197 GLN B N 1
ATOM 3681 C CA . GLN B 1 200 ? 36.370 88.004 85.694 1.00 17.06 197 GLN B CA 1
ATOM 3682 C C . GLN B 1 200 ? 36.137 88.340 84.239 1.00 16.35 197 GLN B C 1
ATOM 3683 O O . GLN B 1 200 ? 35.553 87.553 83.508 1.00 17.79 197 GLN B O 1
ATOM 3689 N N . HIS B 1 201 ? 36.648 89.477 83.793 1.00 15.71 198 HIS B N 1
ATOM 3690 C CA . HIS B 1 201 ? 36.538 89.891 82.381 1.00 14.81 198 HIS B CA 1
ATOM 3691 C C . HIS B 1 201 ? 35.120 90.163 81.873 1.00 14.88 198 HIS B C 1
ATOM 3692 O O . HIS B 1 201 ? 34.890 90.107 80.675 1.00 13.91 198 HIS B O 1
ATOM 3699 N N . GLN B 1 202 ? 34.161 90.436 82.739 1.00 14.12 199 GLN B N 1
ATOM 3700 C CA . GLN B 1 202 ? 32.860 90.677 82.193 1.00 15.06 199 GLN B CA 1
ATOM 3701 C C . GLN B 1 202 ? 32.232 91.940 82.759 1.00 15.89 199 GLN B C 1
ATOM 3702 O O . GLN B 1 202 ? 31.001 91.993 82.962 1.00 16.99 199 GLN B O 1
ATOM 3708 N N . GLY B 1 203 ? 33.080 92.922 83.043 1.00 15.64 200 GLY B N 1
ATOM 3709 C CA . GLY B 1 203 ? 32.633 94.246 83.465 1.00 16.45 200 GLY B CA 1
ATOM 3710 C C . GLY B 1 203 ? 32.533 94.536 84.946 1.00 16.82 200 GLY B C 1
ATOM 3711 O O . GLY B 1 203 ? 32.296 95.676 85.356 1.00 16.28 200 GLY B O 1
ATOM 3712 N N . ILE B 1 204 ? 32.679 93.508 85.770 1.00 17.24 201 ILE B N 1
ATOM 3713 C CA . ILE B 1 204 ? 32.578 93.732 87.204 1.00 17.39 201 ILE B CA 1
ATOM 3714 C C . ILE B 1 204 ? 33.713 94.603 87.744 1.00 17.45 201 ILE B C 1
ATOM 3715 O O . ILE B 1 204 ? 33.431 95.582 88.418 1.00 17.93 201 ILE B O 1
ATOM 3720 N N . GLY B 1 205 ? 34.976 94.305 87.423 1.00 17.39 202 GLY B N 1
ATOM 3721 C CA . GLY B 1 205 ? 36.080 95.126 87.928 1.00 17.27 202 GLY B CA 1
ATOM 3722 C C . GLY B 1 205 ? 35.905 96.592 87.589 1.00 18.12 202 GLY B C 1
ATOM 3723 O O . GLY B 1 205 ? 36.088 97.486 88.432 1.00 17.60 202 GLY B O 1
ATOM 3724 N N . SER B 1 206 ? 35.476 96.824 86.351 1.00 19.15 203 SER B N 1
ATOM 3725 C CA . SER B 1 206 ? 35.140 98.150 85.843 1.00 19.58 203 SER B CA 1
ATOM 3726 C C . SER B 1 206 ? 34.024 98.833 86.597 1.00 19.68 203 SER B C 1
ATOM 3727 O O . SER B 1 206 ? 34.068 100.064 86.795 1.00 18.52 203 SER B O 1
ATOM 3730 N N . GLU B 1 207 ? 32.999 98.068 86.978 1.00 18.83 204 GLU B N 1
ATOM 3731 C CA . GLU B 1 207 ? 31.939 98.684 87.751 1.00 18.74 204 GLU B CA 1
ATOM 3732 C C . GLU B 1 207 ? 32.474 99.132 89.135 1.00 19.12 204 GLU B C 1
ATOM 3733 O O . GLU B 1 207 ? 32.166 100.244 89.625 1.00 18.56 204 GLU B O 1
ATOM 3739 N N . ILE B 1 208 ? 33.294 98.270 89.750 1.00 18.53 205 ILE B N 1
ATOM 3740 C CA . ILE B 1 208 ? 33.891 98.592 91.037 1.00 17.80 205 ILE B CA 1
ATOM 3741 C C . ILE B 1 208 ? 34.810 99.849 90.913 1.00 18.02 205 ILE B C 1
ATOM 3742 O O . ILE B 1 208 ? 34.739 100.800 91.702 1.00 18.38 205 ILE B O 1
ATOM 3747 N N . GLN B 1 209 ? 35.673 99.822 89.926 1.00 17.50 206 GLN B N 1
ATOM 3748 C CA . GLN B 1 209 ? 36.547 100.942 89.631 1.00 18.80 206 GLN B CA 1
ATOM 3749 C C . GLN B 1 209 ? 35.767 102.260 89.493 1.00 18.06 206 GLN B C 1
ATOM 3750 O O . GLN B 1 209 ? 36.152 103.269 90.048 1.00 17.99 206 GLN B O 1
ATOM 3756 N N . ALA B 1 210 ? 34.643 102.223 88.796 1.00 18.07 207 ALA B N 1
ATOM 3757 C CA . ALA B 1 210 ? 33.813 103.405 88.621 1.00 18.84 207 ALA B CA 1
ATOM 3758 C C . ALA B 1 210 ? 33.306 103.944 89.952 1.00 19.32 207 ALA B C 1
ATOM 3759 O O . ALA B 1 210 ? 33.223 105.165 90.177 1.00 19.59 207 ALA B O 1
ATOM 3761 N N . TYR B 1 211 ? 32.990 103.022 90.843 1.00 19.20 208 TYR B N 1
ATOM 3762 C CA . TYR B 1 211 ? 32.439 103.387 92.115 1.00 18.42 208 TYR B CA 1
ATOM 3763 C C . TYR B 1 211 ? 33.479 104.205 92.862 1.00 17.61 208 TYR B C 1
ATOM 3764 O O . TYR B 1 211 ? 33.215 105.322 93.282 1.00 16.45 208 TYR B O 1
ATOM 3773 N N . VAL B 1 212 ? 34.672 103.625 92.985 1.00 17.42 209 VAL B N 1
ATOM 3774 C CA . VAL B 1 212 ? 35.835 104.287 93.569 1.00 17.07 209 VAL B CA 1
ATOM 3775 C C . VAL B 1 212 ? 36.086 105.680 92.956 1.00 17.97 209 VAL B C 1
ATOM 3776 O O . VAL B 1 212 ? 36.400 106.647 93.673 1.00 17.46 209 VAL B O 1
ATOM 3780 N N . GLY B 1 213 ? 35.919 105.803 91.644 1.00 18.43 210 GLY B N 1
ATOM 3781 C CA . GLY B 1 213 ? 36.009 107.133 91.018 1.00 18.11 210 GLY B CA 1
ATOM 3782 C C . GLY B 1 213 ? 34.974 108.130 91.544 1.00 18.65 210 GLY B C 1
ATOM 3783 O O . GLY B 1 213 ? 35.287 109.361 91.776 1.00 19.30 210 GLY B O 1
ATOM 3784 N N . ARG B 1 214 ? 33.743 107.657 91.736 1.00 17.85 211 ARG B N 1
ATOM 3785 C CA . ARG B 1 214 ? 32.682 108.593 92.125 1.00 18.49 211 ARG B CA 1
ATOM 3786 C C . ARG B 1 214 ? 33.010 109.061 93.518 1.00 19.62 211 ARG B C 1
ATOM 3787 O O . ARG B 1 214 ? 32.922 110.254 93.825 1.00 20.08 211 ARG B O 1
ATOM 3803 N N . ALA B 1 216 ? 36.062 109.121 94.854 1.00 21.59 213 ALA B N 1
ATOM 3804 C CA . ALA B 1 216 ? 37.300 109.896 94.873 1.00 21.06 213 ALA B CA 1
ATOM 3805 C C . ALA B 1 216 ? 36.981 111.347 94.508 1.00 21.14 213 ALA B C 1
ATOM 3806 O O . ALA B 1 216 ? 37.728 112.260 94.881 1.00 20.29 213 ALA B O 1
ATOM 3808 N N . ASN B 1 217 ? 35.878 111.522 93.773 1.00 21.52 214 ASN B N 1
ATOM 3809 C CA . ASN B 1 217 ? 35.413 112.842 93.254 1.00 22.04 214 ASN B CA 1
ATOM 3810 C C . ASN B 1 217 ? 36.362 113.599 92.284 1.00 22.52 214 ASN B C 1
ATOM 3811 O O . ASN B 1 217 ? 36.078 113.663 91.070 1.00 22.51 214 ASN B O 1
ATOM 3816 N N . GLU B 1 218 ? 37.440 114.190 92.835 1.00 22.35 215 GLU B N 1
ATOM 3817 C CA . GLU B 1 218 ? 38.484 114.836 92.094 1.00 21.86 215 GLU B CA 1
ATOM 3818 C C . GLU B 1 218 ? 39.845 114.379 92.587 1.00 21.71 215 GLU B C 1
ATOM 3819 O O . GLU B 1 218 ? 40.871 114.829 92.102 1.00 21.77 215 GLU B O 1
ATOM 3825 N N . ARG B 1 219 ? 39.880 113.496 93.567 1.00 21.21 216 ARG B N 1
ATOM 3826 C CA . ARG B 1 219 ? 41.156 113.013 94.064 1.00 20.57 216 ARG B CA 1
ATOM 3827 C C . ARG B 1 219 ? 41.687 112.005 93.082 1.00 19.59 216 ARG B C 1
ATOM 3828 O O . ARG B 1 219 ? 40.957 111.084 92.695 1.00 20.17 216 ARG B O 1
ATOM 3836 N N . PRO B 1 220 ? 42.971 112.137 92.706 1.00 17.65 217 PRO B N 1
ATOM 3837 C CA . PRO B 1 220 ? 43.647 111.070 91.980 1.00 16.06 217 PRO B CA 1
ATOM 3838 C C . PRO B 1 220 ? 43.448 109.706 92.696 1.00 15.46 217 PRO B C 1
ATOM 3839 O O . PRO B 1 220 ? 43.394 109.668 93.923 1.00 13.51 217 PRO B O 1
ATOM 3843 N N . VAL B 1 221 ? 43.316 108.626 91.915 1.00 15.35 218 VAL B N 1
ATOM 3844 C CA . VAL B 1 221 ? 43.142 107.253 92.413 1.00 14.12 218 VAL B CA 1
ATOM 3845 C C . VAL B 1 221 ? 44.448 106.551 92.149 1.00 15.65 218 VAL B C 1
ATOM 3846 O O . VAL B 1 221 ? 44.941 106.551 91.018 1.00 16.97 218 VAL B O 1
ATOM 3850 N N . ILE B 1 222 ? 45.049 106.001 93.198 1.00 15.49 219 ILE B N 1
ATOM 3851 C CA . ILE B 1 222 ? 46.411 105.470 93.105 1.00 15.54 219 ILE B CA 1
ATOM 3852 C C . ILE B 1 222 ? 46.484 104.046 93.672 1.00 16.11 219 ILE B C 1
ATOM 3853 O O . ILE B 1 222 ? 45.664 103.658 94.496 1.00 15.51 219 ILE B O 1
ATOM 3858 N N . LEU B 1 223 ? 47.505 103.299 93.254 1.00 17.40 220 LEU B N 1
ATOM 3859 C CA . LEU B 1 223 ? 47.785 102.027 93.849 1.00 18.13 220 LEU B CA 1
ATOM 3860 C C . LEU B 1 223 ? 49.200 101.616 93.546 1.00 19.65 220 LEU B C 1
ATOM 3861 O O . LEU B 1 223 ? 49.777 102.089 92.574 1.00 19.90 220 LEU B O 1
ATOM 3866 N N . VAL B 1 224 ? 49.752 100.732 94.390 1.00 21.19 221 VAL B N 1
ATOM 3867 C CA . VAL B 1 224 ? 51.023 100.082 94.132 1.00 22.01 221 VAL B CA 1
ATOM 3868 C C . VAL B 1 224 ? 50.671 98.631 93.838 1.00 23.11 221 VAL B C 1
ATOM 3869 O O . VAL B 1 224 ? 49.845 98.058 94.516 1.00 22.01 221 VAL B O 1
ATOM 3873 N N . ALA B 1 225 ? 51.303 98.063 92.805 1.00 25.22 222 ALA B N 1
ATOM 3874 C CA . ALA B 1 225 ? 51.130 96.634 92.458 1.00 27.07 222 ALA B CA 1
ATOM 3875 C C . ALA B 1 225 ? 52.490 95.923 92.471 1.00 28.91 222 ALA B C 1
ATOM 3876 O O . ALA B 1 225 ? 53.473 96.355 91.837 1.00 28.73 222 ALA B O 1
ATOM 3878 N N . ASP B 1 226 ? 52.562 94.863 93.251 1.00 31.61 223 ASP B N 1
ATOM 3879 C CA . ASP B 1 226 ? 53.769 94.048 93.290 1.00 34.96 223 ASP B CA 1
ATOM 3880 C C . ASP B 1 226 ? 53.924 93.167 92.041 1.00 35.98 223 ASP B C 1
ATOM 3881 O O . ASP B 1 226 ? 53.124 93.224 91.109 1.00 35.43 223 ASP B O 1
ATOM 3886 N N . GLY B 1 227 ? 54.991 92.368 92.040 1.00 38.44 224 GLY B N 1
ATOM 3887 C CA . GLY B 1 227 ? 55.302 91.456 90.940 1.00 40.26 224 GLY B CA 1
ATOM 3888 C C . GLY B 1 227 ? 54.410 90.223 90.823 1.00 41.92 224 GLY B C 1
ATOM 3889 O O . GLY B 1 227 ? 54.440 89.537 89.795 1.00 42.42 224 GLY B O 1
ATOM 3890 N N . LYS B 1 228 ? 53.624 89.918 91.854 1.00 43.01 225 LYS B N 1
ATOM 3891 C CA . LYS B 1 228 ? 52.574 88.908 91.717 1.00 44.21 225 LYS B CA 1
ATOM 3892 C C . LYS B 1 228 ? 51.155 89.502 91.929 1.00 44.61 225 LYS B C 1
ATOM 3893 O O . LYS B 1 228 ? 50.452 89.142 92.867 1.00 45.12 225 LYS B O 1
ATOM 3899 N N . ASP B 1 229 ? 50.741 90.403 91.038 1.00 44.13 226 ASP B N 1
ATOM 3900 C CA . ASP B 1 229 ? 49.430 91.052 91.127 1.00 43.63 226 ASP B CA 1
ATOM 3901 C C . ASP B 1 229 ? 48.552 90.680 89.943 1.00 43.22 226 ASP B C 1
ATOM 3902 O O . ASP B 1 229 ? 48.858 91.061 88.795 1.00 43.44 226 ASP B O 1
ATOM 3907 N N . THR B 1 230 ? 47.450 89.978 90.246 1.00 42.06 227 THR B N 1
ATOM 3908 C CA . THR B 1 230 ? 46.511 89.437 89.257 1.00 41.38 227 THR B CA 1
ATOM 3909 C C . THR B 1 230 ? 46.004 90.507 88.288 1.00 40.52 227 THR B C 1
ATOM 3910 O O . THR B 1 230 ? 45.951 90.281 87.078 1.00 41.21 227 THR B O 1
ATOM 3914 N N . ALA B 1 231 ? 45.647 91.664 88.835 1.00 38.19 228 ALA B N 1
ATOM 3915 C CA . ALA B 1 231 ? 44.843 92.645 88.128 1.00 36.51 228 ALA B CA 1
ATOM 3916 C C . ALA B 1 231 ? 45.664 93.627 87.306 1.00 35.62 228 ALA B C 1
ATOM 3917 O O . ALA B 1 231 ? 45.118 94.595 86.770 1.00 35.85 228 ALA B O 1
ATOM 3919 N N . LYS B 1 232 ? 46.961 93.385 87.178 1.00 33.92 229 LYS B N 1
ATOM 3920 C CA . LYS B 1 232 ? 47.843 94.403 86.592 1.00 32.35 229 LYS B CA 1
ATOM 3921 C C . LYS B 1 232 ? 47.359 94.782 85.187 1.00 30.82 229 LYS B C 1
ATOM 3922 O O . LYS B 1 232 ? 47.334 95.953 84.796 1.00 30.53 229 LYS B O 1
ATOM 3928 N N . ASP B 1 233 ? 46.958 93.759 84.449 1.00 28.47 230 ASP B N 1
ATOM 3929 C CA . ASP B 1 233 ? 46.544 93.911 83.089 1.00 27.44 230 ASP B CA 1
ATOM 3930 C C . ASP B 1 233 ? 45.222 94.693 83.017 1.00 25.95 230 ASP B C 1
ATOM 3931 O O . ASP B 1 233 ? 45.078 95.590 82.170 1.00 25.84 230 ASP B O 1
ATOM 3944 N N . TYR B 1 235 ? 44.361 97.008 85.125 1.00 21.21 232 TYR B N 1
ATOM 3945 C CA . TYR B 1 235 ? 44.535 98.407 85.489 1.00 21.30 232 TYR B CA 1
ATOM 3946 C C . TYR B 1 235 ? 44.983 99.120 84.251 1.00 21.41 232 TYR B C 1
ATOM 3947 O O . TYR B 1 235 ? 44.601 100.246 84.012 1.00 21.85 232 TYR B O 1
ATOM 3956 N N . LEU B 1 236 ? 45.794 98.455 83.443 1.00 20.66 233 LEU B N 1
ATOM 3957 C CA . LEU B 1 236 ? 46.168 99.047 82.184 1.00 19.48 233 LEU B CA 1
ATOM 3958 C C . LEU B 1 236 ? 44.982 99.229 81.235 1.00 19.83 233 LEU B C 1
ATOM 3959 O O . LEU B 1 236 ? 44.793 100.297 80.677 1.00 20.62 233 LEU B O 1
ATOM 3964 N N . ARG B 1 237 ? 44.171 98.189 81.045 1.00 20.13 234 ARG B N 1
ATOM 3965 C CA A ARG B 1 237 ? 42.952 98.305 80.267 0.50 19.59 234 ARG B CA 1
ATOM 3966 C CA B ARG B 1 237 ? 42.942 98.311 80.282 0.50 19.64 234 ARG B CA 1
ATOM 3967 C C . ARG B 1 237 ? 42.165 99.534 80.745 1.00 19.85 234 ARG B C 1
ATOM 3968 O O . ARG B 1 237 ? 41.630 100.268 79.958 1.00 20.68 234 ARG B O 1
ATOM 3983 N N . GLN B 1 238 ? 42.086 99.756 82.042 1.00 20.29 235 GLN B N 1
ATOM 3984 C CA . GLN B 1 238 ? 41.232 100.835 82.541 1.00 20.56 235 GLN B CA 1
ATOM 3985 C C . GLN B 1 238 ? 41.789 102.245 82.481 1.00 20.06 235 GLN B C 1
ATOM 3986 O O . GLN B 1 238 ? 41.042 103.187 82.698 1.00 20.36 235 GLN B O 1
ATOM 3992 N N . GLY B 1 239 ? 43.079 102.408 82.165 1.00 19.40 236 GLY B N 1
ATOM 3993 C CA . GLY B 1 239 ? 43.608 103.736 81.876 1.00 18.35 236 GLY B CA 1
ATOM 3994 C C . GLY B 1 239 ? 44.685 104.222 82.833 1.00 18.65 236 GLY B C 1
ATOM 3995 O O . GLY B 1 239 ? 45.113 105.425 82.800 1.00 18.07 236 GLY B O 1
ATOM 3996 N N . TYR B 1 240 ? 45.115 103.307 83.693 1.00 16.46 237 TYR B N 1
ATOM 3997 C CA . TYR B 1 240 ? 46.032 103.662 84.732 1.00 15.61 237 TYR B CA 1
ATOM 3998 C C . TYR B 1 240 ? 47.394 103.937 84.155 1.00 16.16 237 TYR B C 1
ATOM 3999 O O . TYR B 1 240 ? 47.923 103.180 83.318 1.00 15.44 237 TYR B O 1
ATOM 4008 N N . VAL B 1 241 ? 47.987 105.008 84.659 1.00 16.38 238 VAL B N 1
ATOM 4009 C CA . VAL B 1 241 ? 49.238 105.519 84.151 1.00 16.00 238 VAL B CA 1
ATOM 4010 C C . VAL B 1 241 ? 50.385 105.051 85.054 1.00 16.54 238 VAL B C 1
ATOM 4011 O O . VAL B 1 241 ? 50.411 105.305 86.268 1.00 17.61 238 VAL B O 1
ATOM 4015 N N . TYR B 1 242 ? 51.330 104.350 84.468 1.00 15.58 239 TYR B N 1
ATOM 4016 C CA . TYR B 1 242 ? 52.508 103.969 85.197 1.00 15.31 239 TYR B CA 1
ATOM 4017 C C . TYR B 1 242 ? 53.288 105.227 85.626 1.00 14.73 239 TYR B C 1
ATOM 4018 O O . TYR B 1 242 ? 53.534 106.104 84.831 1.00 13.30 239 TYR B O 1
ATOM 4027 N N . GLN B 1 243 ? 53.656 105.260 86.898 1.00 15.06 240 GLN B N 1
ATOM 4028 C CA . GLN B 1 243 ? 54.343 106.359 87.509 1.00 16.04 240 GLN B CA 1
ATOM 4029 C C . GLN B 1 243 ? 55.578 106.037 88.373 1.00 15.94 240 GLN B C 1
ATOM 4030 O O . GLN B 1 243 ? 55.922 106.820 89.216 1.00 18.49 240 GLN B O 1
ATOM 4036 N N . GLY B 1 244 ? 56.303 104.957 88.155 1.00 16.24 241 GLY B N 1
ATOM 4037 C CA . GLY B 1 244 ? 57.536 104.795 88.933 1.00 15.75 241 GLY B CA 1
ATOM 4038 C C . GLY B 1 244 ? 57.636 103.439 89.614 1.00 15.79 241 GLY B C 1
ATOM 4039 O O . GLY B 1 244 ? 56.638 102.717 89.744 1.00 17.07 241 GLY B O 1
ATOM 4040 N N . PHE B 1 245 ? 58.836 103.095 90.080 1.00 15.07 242 PHE B N 1
ATOM 4041 C CA . PHE B 1 245 ? 59.098 101.772 90.639 1.00 12.69 242 PHE B CA 1
ATOM 4042 C C . PHE B 1 245 ? 59.945 101.854 91.898 1.00 12.75 242 PHE B C 1
ATOM 4043 O O . PHE B 1 245 ? 60.617 102.857 92.162 1.00 9.91 242 PHE B O 1
ATOM 4051 N N . LYS B 1 246 ? 59.954 100.745 92.637 1.00 12.45 243 LYS B N 1
ATOM 4052 C CA . LYS B 1 246 ? 60.814 100.590 93.776 1.00 13.01 243 LYS B CA 1
ATOM 4053 C C . LYS B 1 246 ? 61.201 99.160 93.837 1.00 13.78 243 LYS B C 1
ATOM 4054 O O . LYS B 1 246 ? 60.321 98.226 93.817 1.00 13.71 243 LYS B O 1
ATOM 4060 N N . TYR B 1 247 ? 62.511 98.958 93.929 1.00 15.45 244 TYR B N 1
ATOM 4061 C CA . TYR B 1 247 ? 63.037 97.618 94.235 1.00 16.86 244 TYR B CA 1
ATOM 4062 C C . TYR B 1 247 ? 62.835 97.280 95.702 1.00 17.64 244 TYR B C 1
ATOM 4063 O O . TYR B 1 247 ? 63.006 98.114 96.587 1.00 18.50 244 TYR B O 1
ATOM 4072 N N . HIS B 1 248 ? 62.504 96.038 95.972 1.00 18.74 245 HIS B N 1
ATOM 4073 C CA . HIS B 1 248 ? 62.449 95.610 97.345 1.00 19.12 245 HIS B CA 1
ATOM 4074 C C . HIS B 1 248 ? 62.889 94.164 97.468 1.00 18.41 245 HIS B C 1
ATOM 4075 O O . HIS B 1 248 ? 62.746 93.370 96.535 1.00 17.70 245 HIS B O 1
ATOM 4082 N N . ILE B 1 249 ? 63.411 93.830 98.636 1.00 18.06 246 ILE B N 1
ATOM 4083 C CA . ILE B 1 249 ? 63.997 92.538 98.831 1.00 18.10 246 ILE B CA 1
ATOM 4084 C C . ILE B 1 249 ? 63.432 91.833 100.057 1.00 18.33 246 ILE B C 1
ATOM 4085 O O . ILE B 1 249 ? 63.117 92.483 101.052 1.00 17.89 246 ILE B O 1
ATOM 4090 N N . LEU B 1 250 ? 63.303 90.508 99.963 1.00 17.42 247 LEU B N 1
ATOM 4091 C CA . LEU B 1 250 ? 62.755 89.713 101.046 1.00 17.78 247 LEU B CA 1
ATOM 4092 C C . LEU B 1 250 ? 63.623 88.478 101.302 1.00 18.03 247 LEU B C 1
ATOM 4093 O O . LEU B 1 250 ? 64.047 87.809 100.371 1.00 18.60 247 LEU B O 1
ATOM 4098 N N . LYS B 1 251 ? 63.896 88.176 102.559 1.00 17.92 248 LYS B N 1
ATOM 4099 C CA . LYS B 1 251 ? 64.536 86.911 102.878 1.00 17.37 248 LYS B CA 1
ATOM 4100 C C . LYS B 1 251 ? 63.762 86.247 103.977 1.00 18.15 248 LYS B C 1
ATOM 4101 O O . LYS B 1 251 ? 63.592 86.813 105.060 1.00 18.84 248 LYS B O 1
ATOM 4107 N N . GLU B 1 252 ? 63.268 85.058 103.671 1.00 18.92 249 GLU B N 1
ATOM 4108 C CA . GLU B 1 252 ? 62.505 84.216 104.583 1.00 19.52 249 GLU B CA 1
ATOM 4109 C C . GLU B 1 252 ? 63.378 83.193 105.321 1.00 19.06 249 GLU B C 1
ATOM 4110 O O . GLU B 1 252 ? 64.437 82.776 104.832 1.00 17.29 249 GLU B O 1
ATOM 4116 N N . ASN B 1 253 ? 62.910 82.796 106.501 1.00 19.57 250 ASN B N 1
ATOM 4117 C CA . ASN B 1 253 ? 63.565 81.778 107.306 1.00 21.01 250 ASN B CA 1
ATOM 4118 C C . ASN B 1 253 ? 64.994 82.190 107.596 1.00 22.39 250 ASN B C 1
ATOM 4119 O O . ASN B 1 253 ? 65.923 81.438 107.302 1.00 22.80 250 ASN B O 1
ATOM 4124 N N . ILE B 1 254 ? 65.190 83.392 108.145 1.00 23.98 251 ILE B N 1
ATOM 4125 C CA . ILE B 1 254 ? 66.543 83.891 108.318 1.00 25.30 251 ILE B CA 1
ATOM 4126 C C . ILE B 1 254 ? 67.256 83.020 109.315 1.00 26.86 251 ILE B C 1
ATOM 4127 O O . ILE B 1 254 ? 66.649 82.580 110.316 1.00 27.82 251 ILE B O 1
ATOM 4133 N N . SER C 1 1 ? 21.331 105.253 84.641 1.00 57.00 -2 SER C N 1
ATOM 4134 C CA . SER C 1 1 ? 20.157 104.407 84.278 1.00 56.93 -2 SER C CA 1
ATOM 4135 C C . SER C 1 1 ? 20.238 103.895 82.835 1.00 56.66 -2 SER C C 1
ATOM 4136 O O . SER C 1 1 ? 20.787 102.812 82.573 1.00 56.32 -2 SER C O 1
ATOM 4139 N N . ASN C 1 2 ? 19.679 104.693 81.919 1.00 56.46 -1 ASN C N 1
ATOM 4140 C CA . ASN C 1 2 ? 19.523 104.343 80.500 1.00 56.10 -1 ASN C CA 1
ATOM 4141 C C . ASN C 1 2 ? 19.188 105.537 79.575 1.00 55.61 -1 ASN C C 1
ATOM 4142 O O . ASN C 1 2 ? 19.911 105.767 78.597 1.00 55.81 -1 ASN C O 1
ATOM 4147 N N . ALA C 1 3 ? 18.128 106.295 79.900 1.00 54.53 0 ALA C N 1
ATOM 4148 C CA . ALA C 1 3 ? 17.567 107.336 79.005 1.00 53.54 0 ALA C CA 1
ATOM 4149 C C . ALA C 1 3 ? 18.144 108.754 79.199 1.00 52.86 0 ALA C C 1
ATOM 4150 O O . ALA C 1 3 ? 19.151 109.111 78.565 1.00 52.68 0 ALA C O 1
ATOM 4160 N N . SER C 1 5 ? 19.789 109.734 81.456 1.00 47.13 2 SER C N 1
ATOM 4161 C CA . SER C 1 5 ? 21.158 109.331 81.790 1.00 44.76 2 SER C CA 1
ATOM 4162 C C . SER C 1 5 ? 22.172 109.499 80.639 1.00 42.73 2 SER C C 1
ATOM 4163 O O . SER C 1 5 ? 23.264 110.021 80.844 1.00 42.77 2 SER C O 1
ATOM 4166 N N . LYS C 1 6 ? 21.823 109.031 79.441 1.00 39.62 3 LYS C N 1
ATOM 4167 C CA . LYS C 1 6 ? 22.792 108.964 78.351 1.00 36.30 3 LYS C CA 1
ATOM 4168 C C . LYS C 1 6 ? 22.843 110.267 77.528 1.00 33.38 3 LYS C C 1
ATOM 4169 O O . LYS C 1 6 ? 23.520 110.331 76.511 1.00 33.12 3 LYS C O 1
ATOM 4175 N N . ILE C 1 7 ? 22.125 111.303 77.938 1.00 29.80 4 ILE C N 1
ATOM 4176 C CA . ILE C 1 7 ? 22.133 112.525 77.127 1.00 27.36 4 ILE C CA 1
ATOM 4177 C C . ILE C 1 7 ? 23.387 113.337 77.369 1.00 24.96 4 ILE C C 1
ATOM 4178 O O . ILE C 1 7 ? 23.786 113.553 78.498 1.00 24.09 4 ILE C O 1
ATOM 4183 N N . THR C 1 8 ? 24.003 113.763 76.286 1.00 22.87 5 THR C N 1
ATOM 4184 C CA . THR C 1 8 ? 25.191 114.576 76.356 1.00 21.80 5 THR C CA 1
ATOM 4185 C C . THR C 1 8 ? 25.093 115.715 75.352 1.00 21.04 5 THR C C 1
ATOM 4186 O O . THR C 1 8 ? 24.100 115.822 74.604 1.00 19.76 5 THR C O 1
ATOM 4190 N N . PHE C 1 9 ? 26.142 116.546 75.324 1.00 20.60 6 PHE C N 1
ATOM 4191 C CA . PHE C 1 9 ? 26.306 117.604 74.340 1.00 19.23 6 PHE C CA 1
ATOM 4192 C C . PHE C 1 9 ? 26.321 117.122 72.894 1.00 19.99 6 PHE C C 1
ATOM 4193 O O . PHE C 1 9 ? 25.902 117.857 72.021 1.00 19.84 6 PHE C O 1
ATOM 4201 N N . LYS C 1 10 ? 26.795 115.906 72.606 1.00 21.53 7 LYS C N 1
ATOM 4202 C CA . LYS C 1 10 ? 26.726 115.438 71.203 1.00 22.94 7 LYS C CA 1
ATOM 4203 C C . LYS C 1 10 ? 25.287 115.380 70.694 1.00 23.70 7 LYS C C 1
ATOM 4204 O O . LYS C 1 10 ? 25.065 115.382 69.487 1.00 24.74 7 LYS C O 1
ATOM 4210 N N . ASP C 1 11 ? 24.316 115.354 71.608 1.00 24.29 8 ASP C N 1
ATOM 4211 C CA . ASP C 1 11 ? 22.876 115.347 71.259 1.00 24.46 8 ASP C CA 1
ATOM 4212 C C . ASP C 1 11 ? 22.261 116.705 70.850 1.00 24.82 8 ASP C C 1
ATOM 4213 O O . ASP C 1 11 ? 21.120 116.762 70.341 1.00 23.28 8 ASP C O 1
ATOM 4218 N N . ILE C 1 12 ? 23.039 117.772 71.009 1.00 25.12 9 ILE C N 1
ATOM 4219 C CA . ILE C 1 12 ? 22.562 119.125 70.765 1.00 26.62 9 ILE C CA 1
ATOM 4220 C C . ILE C 1 12 ? 22.742 119.589 69.304 1.00 27.90 9 ILE C C 1
ATOM 4221 O O . ILE C 1 12 ? 23.798 119.446 68.714 1.00 28.03 9 ILE C O 1
ATOM 4226 N N . TYR C 1 13 ? 21.712 120.190 68.729 1.00 30.52 10 TYR C N 1
ATOM 4227 C CA . TYR C 1 13 ? 21.776 120.659 67.344 1.00 32.47 10 TYR C CA 1
ATOM 4228 C C . TYR C 1 13 ? 22.855 121.714 67.074 1.00 33.49 10 TYR C C 1
ATOM 4229 O O . TYR C 1 13 ? 22.957 122.668 67.826 1.00 34.12 10 TYR C O 1
ATOM 4238 N N . ILE C 1 14 ? 23.669 121.520 66.027 1.00 34.91 11 ILE C N 1
ATOM 4239 C CA . ILE C 1 14 ? 24.516 122.597 65.470 1.00 36.23 11 ILE C CA 1
ATOM 4240 C C . ILE C 1 14 ? 23.969 123.074 64.124 1.00 36.99 11 ILE C C 1
ATOM 4241 O O . ILE C 1 14 ? 23.782 122.295 63.195 1.00 37.54 11 ILE C O 1
ATOM 4246 N N . ASP C 1 15 ? 23.712 124.369 64.023 1.00 38.04 12 ASP C N 1
ATOM 4247 C CA . ASP C 1 15 ? 23.128 124.903 62.814 1.00 38.71 12 ASP C CA 1
ATOM 4248 C C . ASP C 1 15 ? 24.193 125.496 61.918 1.00 38.82 12 ASP C C 1
ATOM 4249 O O . ASP C 1 15 ? 24.479 126.701 61.972 1.00 39.86 12 ASP C O 1
ATOM 4254 N N . GLY C 1 16 ? 24.764 124.641 61.088 1.00 37.85 13 GLY C N 1
ATOM 4255 C CA . GLY C 1 16 ? 25.787 125.037 60.165 1.00 37.09 13 GLY C CA 1
ATOM 4256 C C . GLY C 1 16 ? 26.249 123.764 59.504 1.00 37.03 13 GLY C C 1
ATOM 4257 O O . GLY C 1 16 ? 26.099 122.658 60.053 1.00 36.92 13 GLY C O 1
ATOM 4258 N N . ASN C 1 17 ? 26.809 123.922 58.320 1.00 36.20 14 ASN C N 1
ATOM 4259 C CA . ASN C 1 17 ? 27.329 122.800 57.576 1.00 35.97 14 ASN C CA 1
ATOM 4260 C C . ASN C 1 17 ? 28.559 122.283 58.289 1.00 34.96 14 ASN C C 1
ATOM 4261 O O . ASN C 1 17 ? 29.396 123.082 58.720 1.00 34.63 14 ASN C O 1
ATOM 4266 N N . LYS C 1 18 ? 28.648 120.961 58.431 1.00 33.65 15 LYS C N 1
ATOM 4267 C CA . LYS C 1 18 ? 29.815 120.345 59.032 1.00 33.07 15 LYS C CA 1
ATOM 4268 C C . LYS C 1 18 ? 30.831 120.289 57.937 1.00 32.90 15 LYS C C 1
ATOM 4269 O O . LYS C 1 18 ? 30.651 119.546 56.978 1.00 33.56 15 LYS C O 1
ATOM 4275 N N . ILE C 1 19 ? 31.900 121.062 58.053 1.00 32.40 16 ILE C N 1
ATOM 4276 C CA . ILE C 1 19 ? 32.854 121.081 56.962 1.00 32.41 16 ILE C CA 1
ATOM 4277 C C . ILE C 1 19 ? 33.967 120.010 57.106 1.00 32.84 16 ILE C C 1
ATOM 4278 O O . ILE C 1 19 ? 34.494 119.545 56.106 1.00 32.13 16 ILE C O 1
ATOM 4283 N N . THR C 1 20 ? 34.277 119.614 58.343 1.00 34.11 17 THR C N 1
ATOM 4284 C CA . THR C 1 20 ? 35.293 118.580 58.635 1.00 35.63 17 THR C CA 1
ATOM 4285 C C . THR C 1 20 ? 35.094 117.891 59.974 1.00 36.29 17 THR C C 1
ATOM 4286 O O . THR C 1 20 ? 34.359 118.371 60.809 1.00 37.08 17 THR C O 1
ATOM 4290 N N . GLU C 1 21 ? 35.783 116.774 60.172 1.00 37.27 18 GLU C N 1
ATOM 4291 C CA . GLU C 1 21 ? 35.841 116.072 61.447 1.00 37.73 18 GLU C CA 1
ATOM 4292 C C . GLU C 1 21 ? 37.011 115.173 61.361 1.00 37.55 18 GLU C C 1
ATOM 4293 O O . GLU C 1 21 ? 37.299 114.622 60.300 1.00 37.59 18 GLU C O 1
ATOM 4299 N N . ASP C 1 22 ? 37.682 115.025 62.491 1.00 37.48 19 ASP C N 1
ATOM 4300 C CA . ASP C 1 22 ? 38.683 113.989 62.688 1.00 37.19 19 ASP C CA 1
ATOM 4301 C C . ASP C 1 22 ? 38.632 113.691 64.176 1.00 36.39 19 ASP C C 1
ATOM 4302 O O . ASP C 1 22 ? 37.682 114.096 64.856 1.00 36.25 19 ASP C O 1
ATOM 4307 N N . SER C 1 23 ? 39.660 113.029 64.692 1.00 35.40 20 SER C N 1
ATOM 4308 C CA . SER C 1 23 ? 39.738 112.806 66.110 1.00 34.30 20 SER C CA 1
ATOM 4309 C C . SER C 1 23 ? 39.493 114.080 66.924 1.00 34.09 20 SER C C 1
ATOM 4310 O O . SER C 1 23 ? 38.772 114.034 67.922 1.00 33.87 20 SER C O 1
ATOM 4313 N N . ARG C 1 24 ? 40.079 115.212 66.523 1.00 33.35 21 ARG C N 1
ATOM 4314 C CA . ARG C 1 24 ? 40.024 116.382 67.406 1.00 32.80 21 ARG C CA 1
ATOM 4315 C C . ARG C 1 24 ? 38.871 117.352 67.218 1.00 32.60 21 ARG C C 1
ATOM 4316 O O . ARG C 1 24 ? 38.318 117.812 68.202 1.00 32.96 21 ARG C O 1
ATOM 4324 N N . LYS C 1 25 ? 38.485 117.670 65.994 1.00 31.75 22 LYS C N 1
ATOM 4325 C CA . LYS C 1 25 ? 37.471 118.710 65.852 1.00 31.31 22 LYS C CA 1
ATOM 4326 C C . LYS C 1 25 ? 36.313 118.384 64.904 1.00 30.96 22 LYS C C 1
ATOM 4327 O O . LYS C 1 25 ? 36.283 117.300 64.309 1.00 31.96 22 LYS C O 1
ATOM 4333 N N . ALA C 1 26 ? 35.337 119.296 64.868 1.00 29.36 23 ALA C N 1
ATOM 4334 C CA . ALA C 1 26 ? 34.367 119.458 63.787 1.00 28.57 23 ALA C CA 1
ATOM 4335 C C . ALA C 1 26 ? 34.326 120.947 63.481 1.00 27.84 23 ALA C C 1
ATOM 4336 O O . ALA C 1 26 ? 34.266 121.738 64.393 1.00 27.94 23 ALA C O 1
ATOM 4338 N N . ILE C 1 27 ? 34.360 121.341 62.221 1.00 27.10 24 ILE C N 1
ATOM 4339 C CA . ILE C 1 27 ? 34.375 122.765 61.918 1.00 26.78 24 ILE C CA 1
ATOM 4340 C C . ILE C 1 27 ? 33.122 123.116 61.151 1.00 27.09 24 ILE C C 1
ATOM 4341 O O . ILE C 1 27 ? 32.735 122.385 60.248 1.00 27.43 24 ILE C O 1
ATOM 4346 N N . TYR C 1 28 ? 32.507 124.251 61.475 1.00 27.54 25 TYR C N 1
ATOM 4347 C CA . TYR C 1 28 ? 31.218 124.595 60.872 1.00 27.56 25 TYR C CA 1
ATOM 4348 C C . TYR C 1 28 ? 31.199 125.992 60.272 1.00 27.22 25 TYR C C 1
ATOM 4349 O O . TYR C 1 28 ? 31.441 126.976 60.961 1.00 26.56 25 TYR C O 1
ATOM 4358 N N . LEU C 1 29 ? 30.893 126.054 58.981 1.00 27.04 26 LEU C N 1
ATOM 4359 C CA . LEU C 1 29 ? 30.549 127.294 58.326 1.00 26.46 26 LEU C CA 1
ATOM 4360 C C . LEU C 1 29 ? 29.067 127.304 58.008 1.00 26.60 26 LEU C C 1
ATOM 4361 O O . LEU C 1 29 ? 28.430 126.250 57.863 1.00 26.70 26 LEU C O 1
ATOM 4366 N N . LEU C 1 30 ? 28.521 128.511 57.954 1.00 26.12 27 LEU C N 1
ATOM 4367 C CA . LEU C 1 30 ? 27.308 128.770 57.215 1.00 26.18 27 LEU C CA 1
ATOM 4368 C C . LEU C 1 30 ? 27.511 130.048 56.376 1.00 26.06 27 LEU C C 1
ATOM 4369 O O . LEU C 1 30 ? 27.248 131.150 56.862 1.00 26.56 27 LEU C O 1
ATOM 4374 N N . PRO C 1 31 ? 27.986 129.909 55.119 1.00 25.63 28 PRO C N 1
ATOM 4375 C CA . PRO C 1 31 ? 28.233 131.123 54.335 1.00 25.63 28 PRO C CA 1
ATOM 4376 C C . PRO C 1 31 ? 26.996 132.046 54.119 1.00 26.26 28 PRO C C 1
ATOM 4377 O O . PRO C 1 31 ? 27.146 133.248 54.201 1.00 26.45 28 PRO C O 1
ATOM 4381 N N . PRO C 1 32 ? 25.786 131.495 53.885 1.00 27.30 29 PRO C N 1
ATOM 4382 C CA . PRO C 1 32 ? 24.594 132.360 53.853 1.00 28.48 29 PRO C CA 1
ATOM 4383 C C . PRO C 1 32 ? 24.433 133.384 54.996 1.00 29.76 29 PRO C C 1
ATOM 4384 O O . PRO C 1 32 ? 23.955 134.482 54.763 1.00 29.95 29 PRO C O 1
ATOM 4388 N N . GLN C 1 33 ? 24.790 133.020 56.221 1.00 31.40 30 GLN C N 1
ATOM 4389 C CA . GLN C 1 33 ? 24.616 133.904 57.364 1.00 32.74 30 GLN C CA 1
ATOM 4390 C C . GLN C 1 33 ? 25.970 133.995 58.068 1.00 33.68 30 GLN C C 1
ATOM 4391 O O . GLN C 1 33 ? 26.160 133.389 59.115 1.00 34.41 30 GLN C O 1
ATOM 4397 N N . PRO C 1 34 ? 26.920 134.741 57.497 1.00 34.20 31 PRO C N 1
ATOM 4398 C CA . PRO C 1 34 ? 28.279 134.655 58.018 1.00 35.05 31 PRO C CA 1
ATOM 4399 C C . PRO C 1 34 ? 28.471 135.541 59.248 1.00 36.03 31 PRO C C 1
ATOM 4400 O O . PRO C 1 34 ? 29.580 135.591 59.823 1.00 36.07 31 PRO C O 1
ATOM 4404 N N . LEU C 1 35 ? 27.410 136.260 59.615 1.00 36.57 32 LEU C N 1
ATOM 4405 C CA . LEU C 1 35 ? 27.462 137.222 60.712 1.00 37.14 32 LEU C CA 1
ATOM 4406 C C . LEU C 1 35 ? 26.815 136.651 61.960 1.00 37.89 32 LEU C C 1
ATOM 4407 O O . LEU C 1 35 ? 26.524 137.390 62.886 1.00 38.40 32 LEU C O 1
ATOM 4412 N N . LYS C 1 36 ? 26.632 135.326 61.973 1.00 38.33 33 LYS C N 1
ATOM 4413 C CA . LYS C 1 36 ? 26.019 134.557 63.069 1.00 38.42 33 LYS C CA 1
ATOM 4414 C C . LYS C 1 36 ? 27.064 133.618 63.670 1.00 37.91 33 LYS C C 1
ATOM 4415 O O . LYS C 1 36 ? 27.492 132.676 63.013 1.00 37.42 33 LYS C O 1
ATOM 4421 N N . TYR C 1 37 ? 27.441 133.875 64.924 1.00 37.71 34 TYR C N 1
ATOM 4422 C CA . TYR C 1 37 ? 28.644 133.288 65.546 1.00 37.37 34 TYR C CA 1
ATOM 4423 C C . TYR C 1 37 ? 28.535 131.803 65.803 1.00 37.51 34 TYR C C 1
ATOM 4424 O O . TYR C 1 37 ? 29.527 131.071 65.686 1.00 36.41 34 TYR C O 1
ATOM 4433 N N . ALA C 1 38 ? 27.324 131.398 66.189 1.00 37.71 35 ALA C N 1
ATOM 4434 C CA . ALA C 1 38 ? 27.039 130.046 66.650 1.00 38.24 35 ALA C CA 1
ATOM 4435 C C . ALA C 1 38 ? 27.158 129.017 65.533 1.00 38.27 35 ALA C C 1
ATOM 4436 O O . ALA C 1 38 ? 27.479 127.864 65.780 1.00 38.54 35 ALA C O 1
ATOM 4438 N N . SER C 1 39 ? 26.876 129.440 64.304 1.00 38.36 36 SER C N 1
ATOM 4439 C CA . SER C 1 39 ? 26.857 128.532 63.172 1.00 38.09 36 SER C CA 1
ATOM 4440 C C . SER C 1 39 ? 28.214 128.487 62.485 1.00 37.69 36 SER C C 1
ATOM 4441 O O . SER C 1 39 ? 28.539 127.506 61.818 1.00 37.74 36 SER C O 1
ATOM 4444 N N . ASN C 1 40 ? 29.014 129.536 62.677 1.00 37.22 37 ASN C N 1
ATOM 4445 C CA . ASN C 1 40 ? 30.394 129.582 62.182 1.00 36.84 37 ASN C CA 1
ATOM 4446 C C . ASN C 1 40 ? 31.443 129.395 63.275 1.00 36.68 37 ASN C C 1
ATOM 4447 O O . ASN C 1 40 ? 31.876 130.373 63.892 1.00 37.54 37 ASN C O 1
ATOM 4452 N N . THR C 1 41 ? 31.902 128.165 63.491 1.00 36.50 38 THR C N 1
ATOM 4453 C CA . THR C 1 41 ? 32.737 127.871 64.667 1.00 35.89 38 THR C CA 1
ATOM 4454 C C . THR C 1 41 ? 33.519 126.571 64.568 1.00 34.94 38 THR C C 1
ATOM 4455 O O . THR C 1 41 ? 33.207 125.705 63.749 1.00 35.28 38 THR C O 1
ATOM 4459 N N . TRP C 1 42 ? 34.534 126.434 65.413 1.00 33.63 39 TRP C N 1
ATOM 4460 C CA . TRP C 1 42 ? 35.103 125.119 65.691 1.00 32.46 39 TRP C CA 1
ATOM 4461 C C . TRP C 1 42 ? 34.537 124.584 66.985 1.00 31.64 39 TRP C C 1
ATOM 4462 O O . TRP C 1 42 ? 34.281 125.345 67.907 1.00 31.11 39 TRP C O 1
ATOM 4473 N N . ILE C 1 43 ? 34.393 123.266 67.057 1.00 30.91 40 ILE C N 1
ATOM 4474 C CA . ILE C 1 43 ? 33.928 122.544 68.244 1.00 30.08 40 ILE C CA 1
ATOM 4475 C C . ILE C 1 43 ? 34.972 121.460 68.505 1.00 29.89 40 ILE C C 1
ATOM 4476 O O . ILE C 1 43 ? 35.072 120.515 67.731 1.00 29.84 40 ILE C O 1
ATOM 4481 N N . TYR C 1 44 ? 35.779 121.610 69.553 1.00 29.69 41 TYR C N 1
ATOM 4482 C CA . TYR C 1 44 ? 36.843 120.634 69.836 1.00 29.49 41 TYR C CA 1
ATOM 4483 C C . TYR C 1 44 ? 36.275 119.404 70.499 1.00 29.61 41 TYR C C 1
ATOM 4484 O O . TYR C 1 44 ? 35.194 119.443 71.063 1.00 29.51 41 TYR C O 1
ATOM 4493 N N . LYS C 1 45 ? 37.028 118.317 70.454 1.00 30.48 42 LYS C N 1
ATOM 4494 C CA . LYS C 1 45 ? 36.604 117.046 71.030 1.00 31.23 42 LYS C CA 1
ATOM 4495 C C . LYS C 1 45 ? 37.541 116.680 72.153 1.00 31.73 42 LYS C C 1
ATOM 4496 O O . LYS C 1 45 ? 37.088 116.264 73.214 1.00 32.18 42 LYS C O 1
ATOM 4502 N N . THR C 1 46 ? 38.844 116.860 71.921 1.00 32.08 43 THR C N 1
ATOM 4503 C CA . THR C 1 46 ? 39.849 116.866 72.989 1.00 32.13 43 THR C CA 1
ATOM 4504 C C . THR C 1 46 ? 40.525 118.251 73.055 1.00 32.14 43 THR C C 1
ATOM 4505 O O . THR C 1 46 ? 40.296 119.093 72.187 1.00 31.69 43 THR C O 1
ATOM 4517 N N . PRO C 1 48 ? 43.197 121.296 72.909 1.00 30.07 45 PRO C N 1
ATOM 4518 C CA . PRO C 1 48 ? 44.418 121.708 72.231 1.00 29.20 45 PRO C CA 1
ATOM 4519 C C . PRO C 1 48 ? 45.377 122.311 73.219 1.00 28.73 45 PRO C C 1
ATOM 4520 O O . PRO C 1 48 ? 44.956 123.107 74.080 1.00 28.11 45 PRO C O 1
ATOM 4524 N N . THR C 1 49 ? 46.649 121.924 73.107 1.00 27.83 46 THR C N 1
ATOM 4525 C CA . THR C 1 49 ? 47.713 122.659 73.740 1.00 26.92 46 THR C CA 1
ATOM 4526 C C . THR C 1 49 ? 47.686 124.081 73.179 1.00 27.46 46 THR C C 1
ATOM 4527 O O . THR C 1 49 ? 47.120 124.364 72.111 1.00 26.55 46 THR C O 1
ATOM 4539 N N . ASN C 1 51 ? 50.136 125.782 71.943 1.00 29.20 48 ASN C N 1
ATOM 4540 C CA . ASN C 1 51 ? 50.797 125.753 70.634 1.00 29.29 48 ASN C CA 1
ATOM 4541 C C . ASN C 1 51 ? 49.822 125.594 69.465 1.00 28.96 48 ASN C C 1
ATOM 4542 O O . ASN C 1 51 ? 49.753 126.455 68.587 1.00 28.57 48 ASN C O 1
ATOM 4547 N N . GLN C 1 52 ? 49.060 124.504 69.452 1.00 29.02 49 GLN C N 1
ATOM 4548 C CA . GLN C 1 52 ? 48.231 124.222 68.278 1.00 29.18 49 GLN C CA 1
ATOM 4549 C C . GLN C 1 52 ? 46.971 125.083 68.204 1.00 28.80 49 GLN C C 1
ATOM 4550 O O . GLN C 1 52 ? 46.397 125.254 67.121 1.00 28.84 49 GLN C O 1
ATOM 4556 N N . TRP C 1 53 ? 46.544 125.628 69.343 1.00 28.17 50 TRP C N 1
ATOM 4557 C CA . TRP C 1 53 ? 45.381 126.515 69.331 1.00 27.48 50 TRP C CA 1
ATOM 4558 C C . TRP C 1 53 ? 45.720 127.768 68.503 1.00 27.49 50 TRP C C 1
ATOM 4559 O O . TRP C 1 53 ? 44.947 128.181 67.634 1.00 27.65 50 TRP C O 1
ATOM 4570 N N . LEU C 1 54 ? 46.900 128.326 68.763 1.00 27.32 51 LEU C N 1
ATOM 4571 C CA . LEU C 1 54 ? 47.488 129.427 67.987 1.00 27.40 51 LEU C CA 1
ATOM 4572 C C . LEU C 1 54 ? 47.506 129.218 66.464 1.00 27.63 51 LEU C C 1
ATOM 4573 O O . LEU C 1 54 ? 47.233 130.148 65.692 1.00 27.47 51 LEU C O 1
ATOM 4578 N N . LYS C 1 55 ? 47.842 128.000 66.042 1.00 28.13 52 LYS C N 1
ATOM 4579 C CA . LYS C 1 55 ? 47.770 127.610 64.627 1.00 28.48 52 LYS C CA 1
ATOM 4580 C C . LYS C 1 55 ? 46.339 127.454 64.147 1.00 28.62 52 LYS C C 1
ATOM 4581 O O . LYS C 1 55 ? 45.997 127.851 63.030 1.00 28.44 52 LYS C O 1
ATOM 4587 N N . ASP C 1 56 ? 45.517 126.870 65.017 1.00 29.04 53 ASP C N 1
ATOM 4588 C CA . ASP C 1 56 ? 44.124 126.638 64.739 1.00 28.93 53 ASP C CA 1
ATOM 4589 C C . ASP C 1 56 ? 43.429 127.950 64.440 1.00 28.99 53 ASP C C 1
ATOM 4590 O O . ASP C 1 56 ? 42.545 128.000 63.579 1.00 29.53 53 ASP C O 1
ATOM 4595 N N . ILE C 1 57 ? 43.825 129.018 65.122 1.00 28.81 54 ILE C N 1
ATOM 4596 C CA . ILE C 1 57 ? 43.209 130.314 64.845 1.00 28.82 54 ILE C CA 1
ATOM 4597 C C . ILE C 1 57 ? 43.532 130.792 63.415 1.00 28.46 54 ILE C C 1
ATOM 4598 O O . ILE C 1 57 ? 42.628 131.099 62.636 1.00 28.40 54 ILE C O 1
ATOM 4603 N N . GLU C 1 58 ? 44.806 130.827 63.047 1.00 28.06 55 GLU C N 1
ATOM 4604 C CA . GLU C 1 58 ? 45.143 131.195 61.681 1.00 27.83 55 GLU C CA 1
ATOM 4605 C C . GLU C 1 58 ? 44.259 130.420 60.687 1.00 28.17 55 GLU C C 1
ATOM 4606 O O . GLU C 1 58 ? 43.645 131.017 59.799 1.00 28.19 55 GLU C O 1
ATOM 4612 N N . VAL C 1 59 ? 44.154 129.102 60.877 1.00 28.29 56 VAL C N 1
ATOM 4613 C CA . VAL C 1 59 ? 43.306 128.256 60.035 1.00 28.29 56 VAL C CA 1
ATOM 4614 C C . VAL C 1 59 ? 41.878 128.800 59.971 1.00 28.68 56 VAL C C 1
ATOM 4615 O O . VAL C 1 59 ? 41.324 128.936 58.891 1.00 29.23 56 VAL C O 1
ATOM 4619 N N . GLN C 1 60 ? 41.292 129.134 61.116 1.00 28.93 57 GLN C N 1
ATOM 4620 C CA . GLN C 1 60 ? 39.916 129.638 61.136 1.00 28.61 57 GLN C CA 1
ATOM 4621 C C . GLN C 1 60 ? 39.783 131.073 60.637 1.00 28.44 57 GLN C C 1
ATOM 4622 O O . GLN C 1 60 ? 38.851 131.390 59.895 1.00 28.03 57 GLN C O 1
ATOM 4628 N N . LYS C 1 61 ? 40.713 131.933 61.052 1.00 28.55 58 LYS C N 1
ATOM 4629 C CA . LYS C 1 61 ? 40.782 133.310 60.569 1.00 28.57 58 LYS C CA 1
ATOM 4630 C C . LYS C 1 61 ? 40.667 133.309 59.047 1.00 28.68 58 LYS C C 1
ATOM 4631 O O . LYS C 1 61 ? 39.740 133.890 58.492 1.00 29.05 58 LYS C O 1
ATOM 4637 N N . LYS C 1 62 ? 41.599 132.617 58.392 1.00 28.60 59 LYS C N 1
ATOM 4638 C CA . LYS C 1 62 ? 41.557 132.358 56.960 1.00 28.92 59 LYS C CA 1
ATOM 4639 C C . LYS C 1 62 ? 40.132 132.142 56.421 1.00 29.41 59 LYS C C 1
ATOM 4640 O O . LYS C 1 62 ? 39.671 132.893 55.566 1.00 29.49 59 LYS C O 1
ATOM 4654 N N . HIS C 1 64 ? 37.004 132.358 57.857 1.00 30.91 61 HIS C N 1
ATOM 4655 C CA . HIS C 1 64 ? 36.001 133.350 58.224 1.00 30.69 61 HIS C CA 1
ATOM 4656 C C . HIS C 1 64 ? 36.092 134.634 57.409 1.00 30.65 61 HIS C C 1
ATOM 4657 O O . HIS C 1 64 ? 35.065 135.141 56.934 1.00 30.57 61 HIS C O 1
ATOM 4664 N N . LEU C 1 65 ? 37.311 135.153 57.243 1.00 29.93 62 LEU C N 1
ATOM 4665 C CA . LEU C 1 65 ? 37.521 136.312 56.385 1.00 29.43 62 LEU C CA 1
ATOM 4666 C C . LEU C 1 65 ? 37.185 136.011 54.921 1.00 29.20 62 LEU C C 1
ATOM 4667 O O . LEU C 1 65 ? 36.460 136.760 54.282 1.00 29.60 62 LEU C O 1
ATOM 4672 N N . ASN C 1 66 ? 37.667 134.890 54.409 1.00 28.54 63 ASN C N 1
ATOM 4673 C CA . ASN C 1 66 ? 37.319 134.475 53.067 1.00 28.32 63 ASN C CA 1
ATOM 4674 C C . ASN C 1 66 ? 35.812 134.332 52.813 1.00 28.51 63 ASN C C 1
ATOM 4675 O O . ASN C 1 66 ? 35.398 133.994 51.716 1.00 28.47 63 ASN C O 1
ATOM 4680 N N . GLN C 1 67 ? 34.993 134.553 53.829 1.00 28.91 64 GLN C N 1
ATOM 4681 C CA . GLN C 1 67 ? 33.540 134.586 53.631 1.00 29.27 64 GLN C CA 1
ATOM 4682 C C . GLN C 1 67 ? 32.895 135.744 54.404 1.00 29.79 64 GLN C C 1
ATOM 4683 O O . GLN C 1 67 ? 31.663 135.825 54.533 1.00 29.53 64 GLN C O 1
ATOM 4689 N N . SER C 1 68 ? 33.747 136.642 54.899 1.00 30.28 65 SER C N 1
ATOM 4690 C CA . SER C 1 68 ? 33.311 137.909 55.488 1.00 30.78 65 SER C CA 1
ATOM 4691 C C . SER C 1 68 ? 32.675 137.783 56.868 1.00 30.90 65 SER C C 1
ATOM 4692 O O . SER C 1 68 ? 31.662 138.425 57.148 1.00 31.07 65 SER C O 1
ATOM 4695 N N . SER C 1 69 ? 33.292 136.947 57.709 1.00 31.33 66 SER C N 1
ATOM 4696 C CA . SER C 1 69 ? 32.947 136.771 59.131 1.00 30.99 66 SER C CA 1
ATOM 4697 C C . SER C 1 69 ? 34.107 137.353 59.916 1.00 31.18 66 SER C C 1
ATOM 4698 O O . SER C 1 69 ? 35.250 136.957 59.714 1.00 30.95 66 SER C O 1
ATOM 4701 N N . TYR C 1 70 ? 33.819 138.281 60.819 1.00 31.71 67 TYR C N 1
ATOM 4702 C CA . TYR C 1 70 ? 34.876 139.034 61.484 1.00 31.95 67 TYR C CA 1
ATOM 4703 C C . TYR C 1 70 ? 35.007 138.659 62.978 1.00 31.39 67 TYR C C 1
ATOM 4704 O O . TYR C 1 70 ? 35.568 139.392 63.802 1.00 31.50 67 TYR C O 1
ATOM 4713 N N . HIS C 1 71 ? 34.531 137.455 63.280 1.00 30.87 68 HIS C N 1
ATOM 4714 C CA . HIS C 1 71 ? 34.680 136.821 64.585 1.00 30.01 68 HIS C CA 1
ATOM 4715 C C . HIS C 1 71 ? 35.560 135.573 64.490 1.00 29.16 68 HIS C C 1
ATOM 4716 O O . HIS C 1 71 ? 35.863 135.115 63.393 1.00 28.56 68 HIS C O 1
ATOM 4723 N N . LEU C 1 72 ? 35.971 135.061 65.655 1.00 28.69 69 LEU C N 1
ATOM 4724 C CA . LEU C 1 72 ? 36.534 133.718 65.841 1.00 27.92 69 LEU C CA 1
ATOM 4725 C C . LEU C 1 72 ? 35.796 133.049 66.997 1.00 27.58 69 LEU C C 1
ATOM 4726 O O . LEU C 1 72 ? 35.290 133.731 67.884 1.00 27.89 69 LEU C O 1
ATOM 4731 N N . SER C 1 73 ? 35.763 131.719 67.014 1.00 26.92 70 SER C N 1
ATOM 4732 C CA . SER C 1 73 ? 34.977 131.004 68.009 1.00 26.72 70 SER C CA 1
ATOM 4733 C C . SER C 1 73 ? 35.292 129.516 68.208 1.00 26.24 70 SER C C 1
ATOM 4734 O O . SER C 1 73 ? 35.169 128.696 67.288 1.00 26.71 70 SER C O 1
ATOM 4737 N N . PHE C 1 74 ? 35.625 129.172 69.448 1.00 25.71 71 PHE C N 1
ATOM 4738 C CA . PHE C 1 74 ? 35.879 127.792 69.860 1.00 24.46 71 PHE C CA 1
ATOM 4739 C C . PHE C 1 74 ? 34.973 127.348 71.021 1.00 23.78 71 PHE C C 1
ATOM 4740 O O . PHE C 1 74 ? 34.640 128.131 71.917 1.00 23.82 71 PHE C O 1
ATOM 4748 N N . SER C 1 75 ? 34.564 126.090 70.979 1.00 22.91 72 SER C N 1
ATOM 4749 C CA . SER C 1 75 ? 34.012 125.410 72.135 1.00 22.35 72 SER C CA 1
ATOM 4750 C C . SER C 1 75 ? 34.931 124.303 72.550 1.00 20.99 72 SER C C 1
ATOM 4751 O O . SER C 1 75 ? 35.550 123.664 71.718 1.00 21.22 72 SER C O 1
ATOM 4754 N N . PHE C 1 76 ? 35.009 124.060 73.845 1.00 20.13 73 PHE C N 1
ATOM 4755 C CA . PHE C 1 76 ? 35.928 123.084 74.341 1.00 19.44 73 PHE C CA 1
ATOM 4756 C C . PHE C 1 76 ? 35.179 121.852 74.772 1.00 19.99 73 PHE C C 1
ATOM 4757 O O . PHE C 1 76 ? 33.920 121.882 74.849 1.00 20.63 73 PHE C O 1
ATOM 4765 N N . PRO C 1 77 ? 35.921 120.762 75.028 1.00 20.13 74 PRO C N 1
ATOM 4766 C CA . PRO C 1 77 ? 35.288 119.474 75.318 1.00 20.31 74 PRO C CA 1
ATOM 4767 C C . PRO C 1 77 ? 34.465 119.574 76.576 1.00 21.57 74 PRO C C 1
ATOM 4768 O O . PRO C 1 77 ? 34.825 120.298 77.509 1.00 21.86 74 PRO C O 1
ATOM 4772 N N . ALA C 1 78 ? 33.359 118.847 76.579 1.00 22.08 75 ALA C N 1
ATOM 4773 C CA . ALA C 1 78 ? 32.382 118.876 77.642 1.00 22.85 75 ALA C CA 1
ATOM 4774 C C . ALA C 1 78 ? 32.979 118.544 78.996 1.00 22.33 75 ALA C C 1
ATOM 4775 O O . ALA C 1 78 ? 33.811 117.658 79.111 1.00 21.92 75 ALA C O 1
ATOM 4777 N N . ASN C 1 79 ? 32.536 119.288 80.005 1.00 22.43 76 ASN C N 1
ATOM 4778 C CA . ASN C 1 79 ? 32.942 119.073 81.385 1.00 22.95 76 ASN C CA 1
ATOM 4779 C C . ASN C 1 79 ? 34.413 119.207 81.708 1.00 23.44 76 ASN C C 1
ATOM 4780 O O . ASN C 1 79 ? 34.854 118.696 82.725 1.00 24.90 76 ASN C O 1
ATOM 4785 N N . GLU C 1 80 ? 35.187 119.865 80.858 1.00 24.37 77 GLU C N 1
ATOM 4786 C CA . GLU C 1 80 ? 36.628 120.049 81.134 1.00 25.34 77 GLU C CA 1
ATOM 4787 C C . GLU C 1 80 ? 36.951 121.521 81.378 1.00 25.56 77 GLU C C 1
ATOM 4788 O O . GLU C 1 80 ? 36.371 122.379 80.738 1.00 25.86 77 GLU C O 1
ATOM 4794 N N . LYS C 1 81 ? 37.856 121.804 82.312 1.00 25.96 78 LYS C N 1
ATOM 4795 C CA . LYS C 1 81 ? 38.294 123.168 82.575 1.00 26.41 78 LYS C CA 1
ATOM 4796 C C . LYS C 1 81 ? 39.495 123.495 81.714 1.00 26.29 78 LYS C C 1
ATOM 4797 O O . LYS C 1 81 ? 40.334 122.646 81.485 1.00 27.08 78 LYS C O 1
ATOM 4803 N N . ILE C 1 82 ? 39.544 124.720 81.212 1.00 26.00 79 ILE C N 1
ATOM 4804 C CA . ILE C 1 82 ? 40.619 125.177 80.330 1.00 25.49 79 ILE C CA 1
ATOM 4805 C C . ILE C 1 82 ? 41.907 125.214 81.104 1.00 26.04 79 ILE C C 1
ATOM 4806 O O . ILE C 1 82 ? 42.084 126.040 82.012 1.00 25.22 79 ILE C O 1
ATOM 4811 N N . ASP C 1 83 ? 42.789 124.285 80.735 1.00 26.93 80 ASP C N 1
ATOM 4812 C CA . ASP C 1 83 ? 44.182 124.246 81.161 1.00 27.49 80 ASP C CA 1
ATOM 4813 C C . ASP C 1 83 ? 44.724 125.655 81.243 1.00 27.19 80 ASP C C 1
ATOM 4814 O O . ASP C 1 83 ? 44.343 126.507 80.457 1.00 26.81 80 ASP C O 1
ATOM 4819 N N . GLU C 1 84 ? 45.606 125.902 82.200 1.00 27.82 81 GLU C N 1
ATOM 4820 C CA . GLU C 1 84 ? 45.815 127.283 82.661 1.00 28.79 81 GLU C CA 1
ATOM 4821 C C . GLU C 1 84 ? 46.745 128.202 81.816 1.00 28.13 81 GLU C C 1
ATOM 4822 O O . GLU C 1 84 ? 46.510 129.432 81.712 1.00 28.86 81 GLU C O 1
ATOM 4828 N N . VAL C 1 85 ? 47.785 127.618 81.225 1.00 27.11 82 VAL C N 1
ATOM 4829 C CA . VAL C 1 85 ? 48.637 128.324 80.251 1.00 25.76 82 VAL C CA 1
ATOM 4830 C C . VAL C 1 85 ? 47.773 128.808 79.080 1.00 24.67 82 VAL C C 1
ATOM 4831 O O . VAL C 1 85 ? 47.778 129.996 78.728 1.00 23.78 82 VAL C O 1
ATOM 4835 N N . LEU C 1 86 ? 46.997 127.872 78.524 1.00 23.86 83 LEU C N 1
ATOM 4836 C CA . LEU C 1 86 ? 46.030 128.155 77.462 1.00 22.75 83 LEU C CA 1
ATOM 4837 C C . LEU C 1 86 ? 45.062 129.247 77.884 1.00 22.26 83 LEU C C 1
ATOM 4838 O O . LEU C 1 86 ? 44.802 130.202 77.135 1.00 22.34 83 LEU C O 1
ATOM 4843 N N . LEU C 1 87 ? 44.554 129.100 79.102 1.00 21.26 84 LEU C N 1
ATOM 4844 C CA . LEU C 1 87 ? 43.688 130.089 79.676 1.00 20.81 84 LEU C CA 1
ATOM 4845 C C . LEU C 1 87 ? 44.342 131.473 79.728 1.00 20.46 84 LEU C C 1
ATOM 4846 O O . LEU C 1 87 ? 43.713 132.456 79.359 1.00 20.01 84 LEU C O 1
ATOM 4851 N N . GLU C 1 88 ? 45.593 131.561 80.164 1.00 20.70 85 GLU C N 1
ATOM 4852 C CA . GLU C 1 88 ? 46.243 132.870 80.122 1.00 21.31 85 GLU C CA 1
ATOM 4853 C C . GLU C 1 88 ? 46.331 133.423 78.693 1.00 20.93 85 GLU C C 1
ATOM 4854 O O . GLU C 1 88 ? 46.107 134.613 78.473 1.00 21.20 85 GLU C O 1
ATOM 4860 N N . LYS C 1 89 ? 46.636 132.557 77.730 1.00 20.32 86 LYS C N 1
ATOM 4861 C CA . LYS C 1 89 ? 46.833 133.013 76.367 1.00 19.65 86 LYS C CA 1
ATOM 4862 C C . LYS C 1 89 ? 45.537 133.509 75.758 1.00 19.88 86 LYS C C 1
ATOM 4863 O O . LYS C 1 89 ? 45.526 134.550 75.091 1.00 19.27 86 LYS C O 1
ATOM 4869 N N . ILE C 1 90 ? 44.447 132.766 76.008 1.00 19.68 87 ILE C N 1
ATOM 4870 C CA . ILE C 1 90 ? 43.104 133.183 75.595 1.00 19.82 87 ILE C CA 1
ATOM 4871 C C . ILE C 1 90 ? 42.808 134.630 75.990 1.00 20.42 87 ILE C C 1
ATOM 4872 O O . ILE C 1 90 ? 42.464 135.480 75.158 1.00 20.46 87 ILE C O 1
ATOM 4877 N N . ARG C 1 91 ? 42.953 134.903 77.276 1.00 21.56 88 ARG C N 1
ATOM 4878 C CA . ARG C 1 91 ? 42.849 136.257 77.800 1.00 22.27 88 ARG C CA 1
ATOM 4879 C C . ARG C 1 91 ? 43.828 137.181 77.102 1.00 22.10 88 ARG C C 1
ATOM 4880 O O . ARG C 1 91 ? 43.461 138.242 76.609 1.00 22.42 88 ARG C O 1
ATOM 4888 N N . GLU C 1 92 ? 45.069 136.744 77.033 1.00 21.69 89 GLU C N 1
ATOM 4889 C CA . GLU C 1 92 ? 46.107 137.558 76.484 1.00 22.44 89 GLU C CA 1
ATOM 4890 C C . GLU C 1 92 ? 45.673 138.112 75.134 1.00 22.41 89 GLU C C 1
ATOM 4891 O O . GLU C 1 92 ? 45.942 139.269 74.811 1.00 22.20 89 GLU C O 1
ATOM 4897 N N . LEU C 1 93 ? 44.968 137.291 74.367 1.00 22.57 90 LEU C N 1
ATOM 4898 C CA . LEU C 1 93 ? 44.596 137.666 73.004 1.00 22.41 90 LEU C CA 1
ATOM 4899 C C . LEU C 1 93 ? 43.194 138.222 72.846 1.00 22.37 90 LEU C C 1
ATOM 4900 O O . LEU C 1 93 ? 42.680 138.274 71.729 1.00 22.48 90 LEU C O 1
ATOM 4905 N N . GLY C 1 94 ? 42.573 138.632 73.951 1.00 22.19 91 GLY C N 1
ATOM 4906 C CA . GLY C 1 94 ? 41.339 139.390 73.880 1.00 21.84 91 GLY C CA 1
ATOM 4907 C C . GLY C 1 94 ? 40.096 138.550 73.642 1.00 22.73 91 GLY C C 1
ATOM 4908 O O . GLY C 1 94 ? 39.055 139.077 73.227 1.00 22.39 91 GLY C O 1
ATOM 4909 N N . PHE C 1 95 ? 40.176 137.250 73.929 1.00 23.09 92 PHE C N 1
ATOM 4910 C CA . PHE C 1 95 ? 38.973 136.419 73.895 1.00 23.52 92 PHE C CA 1
ATOM 4911 C C . PHE C 1 95 ? 38.083 136.602 75.116 1.00 23.58 92 PHE C C 1
ATOM 4912 O O . PHE C 1 95 ? 38.568 136.644 76.257 1.00 23.94 92 PHE C O 1
ATOM 4920 N N . GLN C 1 96 ? 36.793 136.788 74.851 1.00 22.90 93 GLN C N 1
ATOM 4921 C CA . GLN C 1 96 ? 35.759 136.690 75.868 1.00 22.88 93 GLN C CA 1
ATOM 4922 C C . GLN C 1 96 ? 35.459 135.215 76.077 1.00 21.47 93 GLN C C 1
ATOM 4923 O O . GLN C 1 96 ? 35.373 134.438 75.120 1.00 21.18 93 GLN C O 1
ATOM 4929 N N . ILE C 1 97 ? 35.300 134.844 77.339 1.00 20.36 94 ILE C N 1
ATOM 4930 C CA . ILE C 1 97 ? 35.024 133.471 77.728 1.00 18.94 94 ILE C CA 1
ATOM 4931 C C . ILE C 1 97 ? 33.614 133.386 78.282 1.00 19.81 94 ILE C C 1
ATOM 4932 O O . ILE C 1 97 ? 33.119 134.355 78.901 1.00 19.85 94 ILE C O 1
ATOM 4937 N N . GLY C 1 98 ? 32.978 132.228 78.054 1.00 19.99 95 GLY C N 1
ATOM 4938 C CA . GLY C 1 98 ? 31.679 131.876 78.635 1.00 19.70 95 GLY C CA 1
ATOM 4939 C C . GLY C 1 98 ? 31.473 130.374 78.820 1.00 20.30 95 GLY C C 1
ATOM 4940 O O . GLY C 1 98 ? 32.293 129.554 78.389 1.00 19.77 95 GLY C O 1
ATOM 4941 N N . VAL C 1 99 ? 30.366 130.023 79.466 1.00 20.62 96 VAL C N 1
ATOM 4942 C CA . VAL C 1 99 ? 30.044 128.648 79.790 1.00 21.13 96 VAL C CA 1
ATOM 4943 C C . VAL C 1 99 ? 28.657 128.337 79.259 1.00 20.65 96 VAL C C 1
ATOM 4944 O O . VAL C 1 99 ? 27.751 129.107 79.437 1.00 21.24 96 VAL C O 1
ATOM 4948 N N . LEU C 1 100 ? 28.519 127.218 78.573 1.00 20.76 97 LEU C N 1
ATOM 4949 C CA . LEU C 1 100 ? 27.225 126.632 78.205 1.00 20.83 97 LEU C CA 1
ATOM 4950 C C . LEU C 1 100 ? 26.874 125.543 79.197 1.00 20.63 97 LEU C C 1
ATOM 4951 O O . LEU C 1 100 ? 27.749 124.764 79.595 1.00 20.07 97 LEU C O 1
ATOM 4956 N N . GLU C 1 101 ? 25.613 125.469 79.587 1.00 20.65 98 GLU C N 1
ATOM 4957 C CA . GLU C 1 101 ? 25.200 124.399 80.478 1.00 21.69 98 GLU C CA 1
ATOM 4958 C C . GLU C 1 101 ? 24.139 123.584 79.778 1.00 20.95 98 GLU C C 1
ATOM 4959 O O . GLU C 1 101 ? 23.284 124.129 79.078 1.00 21.47 98 GLU C O 1
ATOM 4965 N N . LEU C 1 102 ? 24.175 122.278 79.982 1.00 20.13 99 LEU C N 1
ATOM 4966 C CA . LEU C 1 102 ? 23.206 121.399 79.378 1.00 18.45 99 LEU C CA 1
ATOM 4967 C C . LEU C 1 102 ? 22.197 121.135 80.458 1.00 18.35 99 LEU C C 1
ATOM 4968 O O . LEU C 1 102 ? 22.589 120.944 81.606 1.00 18.52 99 LEU C O 1
ATOM 4973 N N . TYR C 1 103 ? 20.914 121.179 80.100 1.00 17.73 100 TYR C N 1
ATOM 4974 C CA . TYR C 1 103 ? 19.836 120.778 80.992 1.00 17.99 100 TYR C CA 1
ATOM 4975 C C . TYR C 1 103 ? 18.965 119.736 80.300 1.00 17.88 100 TYR C C 1
ATOM 4976 O O . TYR C 1 103 ? 18.724 119.820 79.083 1.00 17.48 100 TYR C O 1
ATOM 4985 N N . VAL C 1 104 ? 18.514 118.759 81.087 1.00 17.39 101 VAL C N 1
ATOM 4986 C CA . VAL C 1 104 ? 17.683 117.668 80.618 1.00 16.09 101 VAL C CA 1
ATOM 4987 C C . VAL C 1 104 ? 16.441 117.578 81.491 1.00 16.89 101 VAL C C 1
ATOM 4988 O O . VAL C 1 104 ? 16.467 118.012 82.639 1.00 18.23 101 VAL C O 1
ATOM 4992 N N . ILE C 1 105 ? 15.343 117.045 80.953 1.00 16.50 102 ILE C N 1
ATOM 4993 C CA . ILE C 1 105 ? 14.189 116.662 81.765 1.00 16.08 102 ILE C CA 1
ATOM 4994 C C . ILE C 1 105 ? 13.540 115.417 81.160 1.00 17.13 102 ILE C C 1
ATOM 4995 O O . ILE C 1 105 ? 13.610 115.179 79.961 1.00 17.01 102 ILE C O 1
ATOM 5000 N N . GLU C 1 106 ? 12.897 114.607 81.964 1.00 18.14 103 GLU C N 1
ATOM 5001 C CA . GLU C 1 106 ? 12.035 113.644 81.326 1.00 19.55 103 GLU C CA 1
ATOM 5002 C C . GLU C 1 106 ? 10.674 114.233 80.945 1.00 19.21 103 GLU C C 1
ATOM 5003 O O . GLU C 1 106 ? 10.155 115.128 81.607 1.00 18.92 103 GLU C O 1
ATOM 5009 N N . ALA C 1 107 ? 10.135 113.735 79.849 1.00 19.82 104 ALA C N 1
ATOM 5010 C CA . ALA C 1 107 ? 8.829 114.143 79.364 1.00 21.40 104 ALA C CA 1
ATOM 5011 C C . ALA C 1 107 ? 7.710 114.180 80.407 1.00 21.91 104 ALA C C 1
ATOM 5012 O O . ALA C 1 107 ? 7.071 115.202 80.568 1.00 23.06 104 ALA C O 1
ATOM 5014 N N . LYS C 1 108 ? 7.476 113.098 81.130 1.00 23.31 105 LYS C N 1
ATOM 5015 C CA . LYS C 1 108 ? 6.393 113.076 82.136 1.00 24.23 105 LYS C CA 1
ATOM 5016 C C . LYS C 1 108 ? 6.440 114.301 83.087 1.00 25.02 105 LYS C C 1
ATOM 5017 O O . LYS C 1 108 ? 5.438 115.013 83.264 1.00 25.34 105 LYS C O 1
ATOM 5023 N N . ALA C 1 109 ? 7.610 114.581 83.651 1.00 24.63 106 ALA C N 1
ATOM 5024 C CA . ALA C 1 109 ? 7.748 115.727 84.521 1.00 25.37 106 ALA C CA 1
ATOM 5025 C C . ALA C 1 109 ? 7.089 116.963 83.889 1.00 25.64 106 ALA C C 1
ATOM 5026 O O . ALA C 1 109 ? 6.444 117.739 84.581 1.00 26.45 106 ALA C O 1
ATOM 5028 N N . LEU C 1 110 ? 7.217 117.118 82.573 1.00 26.02 107 LEU C N 1
ATOM 5029 C CA . LEU C 1 110 ? 6.629 118.252 81.870 1.00 26.47 107 LEU C CA 1
ATOM 5030 C C . LEU C 1 110 ? 5.115 118.243 81.824 1.00 27.85 107 LEU C C 1
ATOM 5031 O O . LEU C 1 110 ? 4.489 119.324 81.933 1.00 27.50 107 LEU C O 1
ATOM 5036 N N . LYS C 1 111 ? 4.549 117.037 81.638 1.00 29.08 108 LYS C N 1
ATOM 5037 C CA . LYS C 1 111 ? 3.132 116.829 81.546 1.00 30.52 108 LYS C CA 1
ATOM 5038 C C . LYS C 1 111 ? 2.572 117.271 82.876 1.00 31.67 108 LYS C C 1
ATOM 5039 O O . LYS C 1 111 ? 1.622 118.045 82.931 1.00 32.06 108 LYS C O 1
ATOM 5045 N N . GLU C 1 112 ? 3.200 116.824 83.953 1.00 33.08 109 GLU C N 1
ATOM 5046 C CA . GLU C 1 112 ? 2.695 117.138 85.281 1.00 34.69 109 GLU C CA 1
ATOM 5047 C C . GLU C 1 112 ? 2.969 118.591 85.698 1.00 34.59 109 GLU C C 1
ATOM 5048 O O . GLU C 1 112 ? 3.113 118.867 86.887 1.00 34.84 109 GLU C O 1
ATOM 5054 N N . LEU C 1 113 ? 3.046 119.502 84.724 1.00 34.45 110 LEU C N 1
ATOM 5055 C CA . LEU C 1 113 ? 3.176 120.936 85.001 1.00 34.76 110 LEU C CA 1
ATOM 5056 C C . LEU C 1 113 ? 1.821 121.581 85.097 1.00 35.58 110 LEU C C 1
ATOM 5057 O O . LEU C 1 113 ? 0.832 121.130 84.476 1.00 35.84 110 LEU C O 1
ATOM 5062 N N . SER C 1 114 ? 1.783 122.646 85.888 1.00 36.07 111 SER C N 1
ATOM 5063 C CA . SER C 1 114 ? 0.595 123.477 85.986 1.00 36.48 111 SER C CA 1
ATOM 5064 C C . SER C 1 114 ? 0.101 123.869 84.607 1.00 36.16 111 SER C C 1
ATOM 5065 O O . SER C 1 114 ? 0.876 124.351 83.760 1.00 35.41 111 SER C O 1
ATOM 5068 N N . ARG C 1 115 ? -1.196 123.626 84.408 1.00 35.58 112 ARG C N 1
ATOM 5069 C CA . ARG C 1 115 ? -1.853 123.914 83.163 1.00 35.28 112 ARG C CA 1
ATOM 5070 C C . ARG C 1 115 ? -2.514 125.268 83.248 1.00 35.44 112 ARG C C 1
ATOM 5071 O O . ARG C 1 115 ? -3.247 125.536 84.194 1.00 35.69 112 ARG C O 1
ATOM 5079 N N . LYS C 1 116 ? -2.219 126.150 82.302 1.00 35.39 113 LYS C N 1
ATOM 5080 C CA . LYS C 1 116 ? -3.051 127.350 82.146 1.00 35.48 113 LYS C CA 1
ATOM 5081 C C . LYS C 1 116 ? -3.796 127.209 80.818 1.00 35.28 113 LYS C C 1
ATOM 5082 O O . LYS C 1 116 ? -3.428 127.808 79.810 1.00 35.86 113 LYS C O 1
ATOM 5088 N N . ARG C 1 117 ? -4.823 126.370 80.827 1.00 34.99 114 ARG C N 1
ATOM 5089 C CA . ARG C 1 117 ? -5.524 125.965 79.606 1.00 34.72 114 ARG C CA 1
ATOM 5090 C C . ARG C 1 117 ? -6.044 127.124 78.764 1.00 34.58 114 ARG C C 1
ATOM 5091 O O . ARG C 1 117 ? -6.437 126.938 77.621 1.00 34.98 114 ARG C O 1
ATOM 5099 N N . ASP C 1 118 ? -6.007 128.320 79.332 1.00 34.28 115 ASP C N 1
ATOM 5100 C CA . ASP C 1 118 ? -6.464 129.538 78.666 1.00 34.48 115 ASP C CA 1
ATOM 5101 C C . ASP C 1 118 ? -5.581 129.850 77.465 1.00 33.38 115 ASP C C 1
ATOM 5102 O O . ASP C 1 118 ? -5.959 130.605 76.570 1.00 34.17 115 ASP C O 1
ATOM 5107 N N . VAL C 1 119 ? -4.407 129.250 77.453 1.00 31.12 116 VAL C N 1
ATOM 5108 C CA . VAL C 1 119 ? -3.408 129.551 76.471 1.00 29.19 116 VAL C CA 1
ATOM 5109 C C . VAL C 1 119 ? -3.534 128.696 75.221 1.00 28.73 116 VAL C C 1
ATOM 5110 O O . VAL C 1 119 ? -3.656 127.473 75.283 1.00 27.70 116 VAL C O 1
ATOM 5114 N N . ASP C 1 120 ? -3.429 129.365 74.082 1.00 28.09 117 ASP C N 1
ATOM 5115 C CA . ASP C 1 120 ? -3.560 128.733 72.788 1.00 27.03 117 ASP C CA 1
ATOM 5116 C C . ASP C 1 120 ? -2.191 128.641 72.075 1.00 26.23 117 ASP C C 1
ATOM 5117 O O . ASP C 1 120 ? -1.506 129.669 71.866 1.00 25.85 117 ASP C O 1
ATOM 5122 N N . ILE C 1 121 ? -1.816 127.419 71.699 1.00 24.19 118 ILE C N 1
ATOM 5123 C CA . ILE C 1 121 ? -0.487 127.107 71.158 1.00 23.96 118 ILE C CA 1
ATOM 5124 C C . ILE C 1 121 ? -0.567 126.526 69.754 1.00 23.25 118 ILE C C 1
ATOM 5125 O O . ILE C 1 121 ? -1.079 125.405 69.557 1.00 22.77 118 ILE C O 1
ATOM 5130 N N . GLN C 1 122 ? -0.035 127.269 68.787 1.00 22.37 119 GLN C N 1
ATOM 5131 C CA . GLN C 1 122 ? -0.064 126.802 67.412 1.00 21.37 119 GLN C CA 1
ATOM 5132 C C . GLN C 1 122 ? 1.323 126.476 66.913 1.00 20.51 119 GLN C C 1
ATOM 5133 O O . GLN C 1 122 ? 2.335 127.014 67.425 1.00 20.59 119 GLN C O 1
ATOM 5139 N N . LEU C 1 123 ? 1.336 125.635 65.883 1.00 18.79 120 LEU C N 1
ATOM 5140 C CA . LEU C 1 123 ? 2.503 125.366 65.062 1.00 18.96 120 LEU C CA 1
ATOM 5141 C C . LEU C 1 123 ? 2.783 126.530 64.092 1.00 18.96 120 LEU C C 1
ATOM 5142 O O . LEU C 1 123 ? 1.873 127.058 63.418 1.00 19.48 120 LEU C O 1
ATOM 5147 N N . VAL C 1 124 ? 4.035 126.913 63.978 1.00 17.57 121 VAL C N 1
ATOM 5148 C CA . VAL C 1 124 ? 4.315 127.958 63.040 1.00 17.81 121 VAL C CA 1
ATOM 5149 C C . VAL C 1 124 ? 4.250 127.489 61.596 1.00 17.76 121 VAL C C 1
ATOM 5150 O O . VAL C 1 124 ? 4.830 126.461 61.228 1.00 17.82 121 VAL C O 1
ATOM 5154 N N . SER C 1 125 ? 3.479 128.229 60.808 1.00 17.28 122 SER C N 1
ATOM 5155 C CA . SER C 1 125 ? 3.376 128.025 59.380 1.00 16.97 122 SER C CA 1
ATOM 5156 C C . SER C 1 125 ? 3.309 129.400 58.735 1.00 16.89 122 SER C C 1
ATOM 5157 O O . SER C 1 125 ? 3.440 130.433 59.390 1.00 16.72 122 SER C O 1
ATOM 5160 N N . SER C 1 126 ? 3.059 129.397 57.442 1.00 17.51 123 SER C N 1
ATOM 5161 C CA . SER C 1 126 ? 2.742 130.599 56.717 1.00 18.24 123 SER C CA 1
ATOM 5162 C C . SER C 1 126 ? 1.660 131.468 57.296 1.00 17.80 123 SER C C 1
ATOM 5163 O O . SER C 1 126 ? 1.677 132.648 57.049 1.00 16.76 123 SER C O 1
ATOM 5166 N N . ASN C 1 127 ? 0.683 130.886 57.990 1.00 18.65 124 ASN C N 1
ATOM 5167 C CA . ASN C 1 127 ? -0.465 131.689 58.450 1.00 19.59 124 ASN C CA 1
ATOM 5168 C C . ASN C 1 127 ? -0.205 132.443 59.738 1.00 19.29 124 ASN C C 1
ATOM 5169 O O . ASN C 1 127 ? -1.022 133.252 60.137 1.00 20.61 124 ASN C O 1
ATOM 5174 N N . ASN C 1 128 ? 0.916 132.162 60.398 1.00 18.70 125 ASN C N 1
ATOM 5175 C CA . ASN C 1 128 ? 1.154 132.680 61.739 1.00 18.10 125 ASN C CA 1
ATOM 5176 C C . ASN C 1 128 ? 2.613 133.054 62.016 1.00 17.64 125 ASN C C 1
ATOM 5177 O O . ASN C 1 128 ? 2.937 133.481 63.120 1.00 19.32 125 ASN C O 1
ATOM 5182 N N . ILE C 1 129 ? 3.481 132.917 61.023 1.00 16.06 126 ILE C N 1
ATOM 5183 C CA . ILE C 1 129 ? 4.858 133.411 61.116 1.00 14.84 126 ILE C CA 1
ATOM 5184 C C . ILE C 1 129 ? 4.981 134.893 61.549 1.00 15.11 126 ILE C C 1
ATOM 5185 O O . ILE C 1 129 ? 5.901 135.235 62.307 1.00 15.70 126 ILE C O 1
ATOM 5190 N N . ASN C 1 130 ? 4.081 135.770 61.085 1.00 14.39 127 ASN C N 1
ATOM 5191 C CA . ASN C 1 130 ? 4.091 137.168 61.534 1.00 15.28 127 ASN C CA 1
ATOM 5192 C C . ASN C 1 130 ? 3.928 137.208 63.058 1.00 15.28 127 ASN C C 1
ATOM 5193 O O . ASN C 1 130 ? 4.446 138.127 63.701 1.00 13.93 127 ASN C O 1
ATOM 5198 N N . ASP C 1 131 ? 3.251 136.183 63.628 1.00 15.27 128 ASP C N 1
ATOM 5199 C CA . ASP C 1 131 ? 2.957 136.167 65.080 1.00 14.76 128 ASP C CA 1
ATOM 5200 C C . ASP C 1 131 ? 4.158 135.678 65.861 1.00 14.54 128 ASP C C 1
ATOM 5201 O O . ASP C 1 131 ? 4.507 136.221 66.926 1.00 14.28 128 ASP C O 1
ATOM 5206 N N . TYR C 1 132 ? 4.774 134.635 65.341 1.00 13.41 129 TYR C N 1
ATOM 5207 C CA . TYR C 1 132 ? 6.037 134.211 65.876 1.00 13.20 129 TYR C CA 1
ATOM 5208 C C . TYR C 1 132 ? 6.996 135.408 65.936 1.00 13.68 129 TYR C C 1
ATOM 5209 O O . TYR C 1 132 ? 7.499 135.782 67.003 1.00 14.51 129 TYR C O 1
ATOM 5218 N N . LEU C 1 133 ? 7.177 136.077 64.807 1.00 13.83 130 LEU C N 1
ATOM 5219 C CA . LEU C 1 133 ? 8.093 137.211 64.752 1.00 13.83 130 LEU C CA 1
ATOM 5220 C C . LEU C 1 133 ? 7.772 138.326 65.687 1.00 13.17 130 LEU C C 1
ATOM 5221 O O . LEU C 1 133 ? 8.666 139.091 66.014 1.00 12.28 130 LEU C O 1
ATOM 5226 N N . HIS C 1 134 ? 6.512 138.446 66.113 1.00 14.03 131 HIS C N 1
ATOM 5227 C CA . HIS C 1 134 ? 6.145 139.584 66.975 1.00 13.96 131 HIS C CA 1
ATOM 5228 C C . HIS C 1 134 ? 6.905 139.486 68.280 1.00 13.82 131 HIS C C 1
ATOM 5229 O O . HIS C 1 134 ? 7.481 140.470 68.771 1.00 14.77 131 HIS C O 1
ATOM 5236 N N . VAL C 1 135 ? 6.935 138.269 68.801 1.00 13.79 132 VAL C N 1
ATOM 5237 C CA . VAL C 1 135 ? 7.612 137.951 70.035 1.00 13.29 132 VAL C CA 1
ATOM 5238 C C . VAL C 1 135 ? 9.141 137.901 69.789 1.00 14.62 132 VAL C C 1
ATOM 5239 O O . VAL C 1 135 ? 9.933 138.539 70.487 1.00 15.28 132 VAL C O 1
ATOM 5243 N N . TYR C 1 136 ? 9.555 137.199 68.751 1.00 15.70 133 TYR C N 1
ATOM 5244 C CA . TYR C 1 136 ? 10.941 137.096 68.455 1.00 16.13 133 TYR C CA 1
ATOM 5245 C C . TYR C 1 136 ? 11.580 138.453 68.385 1.00 16.31 133 TYR C C 1
ATOM 5246 O O . TYR C 1 136 ? 12.628 138.677 68.959 1.00 15.52 133 TYR C O 1
ATOM 5255 N N . ASP C 1 137 ? 10.927 139.351 67.652 1.00 16.79 134 ASP C N 1
ATOM 5256 C CA . ASP C 1 137 ? 11.445 140.652 67.394 1.00 16.68 134 ASP C CA 1
ATOM 5257 C C . ASP C 1 137 ? 11.648 141.455 68.671 1.00 16.32 134 ASP C C 1
ATOM 5258 O O . ASP C 1 137 ? 12.584 142.237 68.764 1.00 16.47 134 ASP C O 1
ATOM 5263 N N . ALA C 1 138 ? 10.782 141.268 69.646 1.00 16.50 135 ALA C N 1
ATOM 5264 C CA . ALA C 1 138 ? 10.857 142.058 70.870 1.00 17.67 135 ALA C CA 1
ATOM 5265 C C . ALA C 1 138 ? 11.979 141.618 71.767 1.00 18.37 135 ALA C C 1
ATOM 5266 O O . ALA C 1 138 ? 12.459 142.371 72.590 1.00 20.35 135 ALA C O 1
ATOM 5268 N N . PHE C 1 139 ? 12.409 140.388 71.615 1.00 19.14 136 PHE C N 1
ATOM 5269 C CA . PHE C 1 139 ? 13.654 139.971 72.214 1.00 20.15 136 PHE C CA 1
ATOM 5270 C C . PHE C 1 139 ? 14.859 140.516 71.445 1.00 19.34 136 PHE C C 1
ATOM 5271 O O . PHE C 1 139 ? 15.795 141.019 72.063 1.00 20.64 136 PHE C O 1
ATOM 5279 N N . ALA C 1 140 ? 14.836 140.448 70.111 1.00 17.42 137 ALA C N 1
ATOM 5280 C CA . ALA C 1 140 ? 16.014 140.811 69.315 1.00 16.10 137 ALA C CA 1
ATOM 5281 C C . ALA C 1 140 ? 16.274 142.321 69.300 1.00 15.55 137 ALA C C 1
ATOM 5282 O O . ALA C 1 140 ? 17.368 142.767 69.481 1.00 14.63 137 ALA C O 1
ATOM 5284 N N . ARG C 1 141 ? 15.221 143.088 69.142 1.00 15.65 138 ARG C N 1
ATOM 5285 C CA . ARG C 1 141 ? 15.298 144.525 68.840 1.00 16.98 138 ARG C CA 1
ATOM 5286 C C . ARG C 1 141 ? 16.067 145.358 69.891 1.00 17.14 138 ARG C C 1
ATOM 5287 O O . ARG C 1 141 ? 16.602 146.417 69.579 1.00 18.50 138 ARG C O 1
ATOM 5295 N N . PRO C 1 142 ? 16.108 144.908 71.154 1.00 17.63 139 PRO C N 1
ATOM 5296 C CA . PRO C 1 142 ? 16.917 145.720 72.072 1.00 17.40 139 PRO C CA 1
ATOM 5297 C C . PRO C 1 142 ? 18.427 145.523 71.821 1.00 17.46 139 PRO C C 1
ATOM 5298 O O . PRO C 1 142 ? 19.258 146.298 72.337 1.00 16.80 139 PRO C O 1
ATOM 5302 N N . PHE C 1 143 ? 18.787 144.514 71.029 1.00 16.64 140 PHE C N 1
ATOM 5303 C CA . PHE C 1 143 ? 20.183 144.392 70.616 1.00 16.90 140 PHE C CA 1
ATOM 5304 C C . PHE C 1 143 ? 20.475 145.217 69.368 1.00 16.61 140 PHE C C 1
ATOM 5305 O O . PHE C 1 143 ? 21.560 145.089 68.781 1.00 17.92 140 PHE C O 1
ATOM 5313 N N . GLY C 1 144 ? 19.524 146.060 68.966 1.00 14.74 141 GLY C N 1
ATOM 5314 C CA . GLY C 1 144 ? 19.678 146.872 67.782 1.00 12.26 141 GLY C CA 1
ATOM 5315 C C . GLY C 1 144 ? 18.868 146.417 66.588 1.00 11.06 141 GLY C C 1
ATOM 5316 O O . GLY C 1 144 ? 18.499 145.243 66.455 1.00 9.42 141 GLY C O 1
ATOM 5317 N N . ASP C 1 145 ? 18.602 147.384 65.712 1.00 10.98 142 ASP C N 1
ATOM 5318 C CA . ASP C 1 145 ? 17.835 147.159 64.503 1.00 10.87 142 ASP C CA 1
ATOM 5319 C C . ASP C 1 145 ? 18.632 146.340 63.499 1.00 10.93 142 ASP C C 1
ATOM 5320 O O . ASP C 1 145 ? 18.103 145.410 62.860 1.00 8.14 142 ASP C O 1
ATOM 5325 N N . SER C 1 146 ? 19.902 146.711 63.365 1.00 10.70 143 SER C N 1
ATOM 5326 C CA . SER C 1 146 ? 20.769 145.991 62.478 1.00 11.58 143 SER C CA 1
ATOM 5327 C C . SER C 1 146 ? 20.773 144.497 62.844 1.00 11.53 143 SER C C 1
ATOM 5328 O O . SER C 1 146 ? 20.499 143.622 62.005 1.00 12.21 143 SER C O 1
ATOM 5331 N N . TYR C 1 147 ? 20.976 144.182 64.112 1.00 11.44 144 TYR C N 1
ATOM 5332 C CA . TYR C 1 147 ? 20.979 142.792 64.488 1.00 10.90 144 TYR C CA 1
ATOM 5333 C C . TYR C 1 147 ? 19.564 142.164 64.300 1.00 11.28 144 TYR C C 1
ATOM 5334 O O . TYR C 1 147 ? 19.419 141.084 63.723 1.00 11.77 144 TYR C O 1
ATOM 5343 N N . ALA C 1 148 ? 18.525 142.844 64.779 1.00 11.75 145 ALA C N 1
ATOM 5344 C CA . ALA C 1 148 ? 17.165 142.297 64.702 1.00 10.75 145 ALA C CA 1
ATOM 5345 C C . ALA C 1 148 ? 16.777 142.056 63.240 1.00 10.87 145 ALA C C 1
ATOM 5346 O O . ALA C 1 148 ? 16.303 140.949 62.865 1.00 9.38 145 ALA C O 1
ATOM 5348 N N . ASN C 1 149 ? 17.033 143.076 62.405 1.00 9.62 146 ASN C N 1
ATOM 5349 C CA . ASN C 1 149 ? 16.736 142.965 60.986 1.00 9.73 146 ASN C CA 1
ATOM 5350 C C . ASN C 1 149 ? 17.321 141.699 60.396 1.00 10.64 146 ASN C C 1
ATOM 5351 O O . ASN C 1 149 ? 16.618 140.907 59.834 1.00 9.80 146 ASN C O 1
ATOM 5364 N N . VAL C 1 151 ? 18.456 138.923 61.799 1.00 13.83 148 VAL C N 1
ATOM 5365 C CA . VAL C 1 151 ? 17.882 137.634 62.263 1.00 14.15 148 VAL C CA 1
ATOM 5366 C C . VAL C 1 151 ? 16.433 137.419 61.822 1.00 13.96 148 VAL C C 1
ATOM 5367 O O . VAL C 1 151 ? 15.995 136.292 61.665 1.00 14.42 148 VAL C O 1
ATOM 5371 N N . LYS C 1 152 ? 15.688 138.495 61.600 1.00 14.05 149 LYS C N 1
ATOM 5372 C CA . LYS C 1 152 ? 14.289 138.375 61.117 1.00 13.05 149 LYS C CA 1
ATOM 5373 C C . LYS C 1 152 ? 14.407 137.811 59.700 1.00 12.82 149 LYS C C 1
ATOM 5374 O O . LYS C 1 152 ? 13.750 136.818 59.330 1.00 10.51 149 LYS C O 1
ATOM 5380 N N . GLN C 1 153 ? 15.310 138.416 58.906 1.00 11.80 150 GLN C N 1
ATOM 5381 C CA . GLN C 1 153 ? 15.494 137.943 57.537 1.00 11.81 150 GLN C CA 1
ATOM 5382 C C . GLN C 1 153 ? 15.943 136.459 57.466 1.00 12.56 150 GLN C C 1
ATOM 5383 O O . GLN C 1 153 ? 15.508 135.683 56.605 1.00 11.14 150 GLN C O 1
ATOM 5389 N N . HIS C 1 154 ? 16.786 136.053 58.407 1.00 14.24 151 HIS C N 1
ATOM 5390 C CA . HIS C 1 154 ? 17.177 134.653 58.442 1.00 15.21 151 HIS C CA 1
ATOM 5391 C C . HIS C 1 154 ? 15.985 133.726 58.699 1.00 14.26 151 HIS C C 1
ATOM 5392 O O . HIS C 1 154 ? 15.796 132.741 57.986 1.00 14.50 151 HIS C O 1
ATOM 5399 N N . ILE C 1 155 ? 15.177 134.030 59.693 1.00 13.68 152 ILE C N 1
ATOM 5400 C CA . ILE C 1 155 ? 14.014 133.193 59.944 1.00 14.80 152 ILE C CA 1
ATOM 5401 C C . ILE C 1 155 ? 13.109 133.090 58.719 1.00 14.66 152 ILE C C 1
ATOM 5402 O O . ILE C 1 155 ? 12.745 131.970 58.319 1.00 13.89 152 ILE C O 1
ATOM 5407 N N . TYR C 1 156 ? 12.744 134.260 58.145 1.00 14.15 153 TYR C N 1
ATOM 5408 C CA . TYR C 1 156 ? 11.946 134.354 56.915 1.00 13.39 153 TYR C CA 1
ATOM 5409 C C . TYR C 1 156 ? 12.495 133.564 55.730 1.00 14.48 153 TYR C C 1
ATOM 5410 O O . TYR C 1 156 ? 11.727 133.138 54.838 1.00 15.66 153 TYR C O 1
ATOM 5419 N N . SER C 1 157 ? 13.798 133.346 55.679 1.00 13.44 154 SER C N 1
ATOM 5420 C CA . SER C 1 157 ? 14.251 132.590 54.559 1.00 14.18 154 SER C CA 1
ATOM 5421 C C . SER C 1 157 ? 14.328 131.084 54.840 1.00 14.54 154 SER C C 1
ATOM 5422 O O . SER C 1 157 ? 14.718 130.350 53.967 1.00 15.11 154 SER C O 1
ATOM 5425 N N . SER C 1 158 ? 13.894 130.607 56.010 1.00 13.84 155 SER C N 1
ATOM 5426 C CA . SER C 1 158 ? 14.033 129.188 56.306 1.00 13.86 155 SER C CA 1
ATOM 5427 C C . SER C 1 158 ? 12.949 128.526 57.135 1.00 13.52 155 SER C C 1
ATOM 5428 O O . SER C 1 158 ? 13.042 127.342 57.346 1.00 13.97 155 SER C O 1
ATOM 5431 N N . TYR C 1 159 ? 11.924 129.252 57.590 1.00 12.94 156 TYR C N 1
ATOM 5432 C CA . TYR C 1 159 ? 11.014 128.657 58.522 1.00 13.35 156 TYR C CA 1
ATOM 5433 C C . TYR C 1 159 ? 10.267 127.419 58.062 1.00 13.48 156 TYR C C 1
ATOM 5434 O O . TYR C 1 159 ? 10.015 126.610 58.903 1.00 12.93 156 TYR C O 1
ATOM 5443 N N . ASN C 1 160 ? 9.919 127.275 56.780 1.00 14.72 157 ASN C N 1
ATOM 5444 C CA . ASN C 1 160 ? 9.315 126.015 56.260 1.00 16.59 157 ASN C CA 1
ATOM 5445 C C . ASN C 1 160 ? 10.387 125.007 55.871 1.00 17.75 157 ASN C C 1
ATOM 5446 O O . ASN C 1 160 ? 10.223 123.821 56.091 1.00 18.11 157 ASN C O 1
ATOM 5451 N N . LEU C 1 161 ? 11.493 125.481 55.310 1.00 18.49 158 LEU C N 1
ATOM 5452 C CA . LEU C 1 161 ? 12.441 124.554 54.681 1.00 20.20 158 LEU C CA 1
ATOM 5453 C C . LEU C 1 161 ? 13.381 123.848 55.648 1.00 20.77 158 LEU C C 1
ATOM 5454 O O . LEU C 1 161 ? 13.649 122.665 55.472 1.00 21.91 158 LEU C O 1
ATOM 5459 N N . ASP C 1 162 ? 13.890 124.555 56.657 1.00 21.03 159 ASP C N 1
ATOM 5460 C CA . ASP C 1 162 ? 14.724 123.918 57.661 1.00 21.18 159 ASP C CA 1
ATOM 5461 C C . ASP C 1 162 ? 13.940 122.867 58.472 1.00 22.32 159 ASP C C 1
ATOM 5462 O O . ASP C 1 162 ? 12.684 122.829 58.438 1.00 21.66 159 ASP C O 1
ATOM 5467 N N . ASP C 1 163 ? 14.675 121.997 59.182 1.00 23.37 160 ASP C N 1
ATOM 5468 C CA . ASP C 1 163 ? 14.015 120.902 59.949 1.00 24.12 160 ASP C CA 1
ATOM 5469 C C . ASP C 1 163 ? 13.617 121.355 61.355 1.00 23.11 160 ASP C C 1
ATOM 5470 O O . ASP C 1 163 ? 13.128 120.559 62.116 1.00 22.64 160 ASP C O 1
ATOM 5475 N N . ILE C 1 164 ? 13.836 122.623 61.703 1.00 22.70 161 ILE C N 1
ATOM 5476 C CA . ILE C 1 164 ? 13.350 123.147 62.991 1.00 21.48 161 ILE C CA 1
ATOM 5477 C C . ILE C 1 164 ? 11.846 123.321 62.902 1.00 21.79 161 ILE C C 1
ATOM 5478 O O . ILE C 1 164 ? 11.301 123.668 61.838 1.00 24.20 161 ILE C O 1
ATOM 5483 N N . GLU C 1 165 ? 11.171 123.090 64.011 1.00 20.23 162 GLU C N 1
ATOM 5484 C CA . GLU C 1 165 ? 9.761 123.358 64.130 1.00 19.66 162 GLU C CA 1
ATOM 5485 C C . GLU C 1 165 ? 9.597 124.406 65.185 1.00 18.55 162 GLU C C 1
ATOM 5486 O O . GLU C 1 165 ? 10.391 124.474 66.109 1.00 18.78 162 GLU C O 1
ATOM 5492 N N . ARG C 1 166 ? 8.555 125.214 65.049 1.00 17.51 163 ARG C N 1
ATOM 5493 C CA . ARG C 1 166 ? 8.389 126.398 65.869 1.00 16.91 163 ARG C CA 1
ATOM 5494 C C . ARG C 1 166 ? 6.976 126.540 66.414 1.00 15.94 163 ARG C C 1
ATOM 5495 O O . ARG C 1 166 ? 6.026 126.351 65.682 1.00 16.67 163 ARG C O 1
ATOM 5503 N N . LEU C 1 167 ? 6.853 126.928 67.688 1.00 15.31 164 LEU C N 1
ATOM 5504 C CA . LEU C 1 167 ? 5.567 127.147 68.341 1.00 14.27 164 LEU C CA 1
ATOM 5505 C C . LEU C 1 167 ? 5.390 128.604 68.645 1.00 14.14 164 LEU C C 1
ATOM 5506 O O . LEU C 1 167 ? 6.335 129.272 68.993 1.00 14.32 164 LEU C O 1
ATOM 5511 N N . VAL C 1 168 ? 4.152 129.075 68.588 1.00 14.45 165 VAL C N 1
ATOM 5512 C CA . VAL C 1 168 ? 3.825 130.413 69.023 1.00 14.23 165 VAL C CA 1
ATOM 5513 C C . VAL C 1 168 ? 2.549 130.298 69.892 1.00 14.91 165 VAL C C 1
ATOM 5514 O O . VAL C 1 168 ? 1.621 129.483 69.616 1.00 14.20 165 VAL C O 1
ATOM 5518 N N . ALA C 1 169 ? 2.547 131.076 70.977 1.00 15.15 166 ALA C N 1
ATOM 5519 C CA . ALA C 1 169 ? 1.514 130.995 72.008 1.00 15.70 166 ALA C CA 1
ATOM 5520 C C . ALA C 1 169 ? 0.735 132.298 72.138 1.00 16.36 166 ALA C C 1
ATOM 5521 O O . ALA C 1 169 ? 1.310 133.399 72.157 1.00 17.35 166 ALA C O 1
ATOM 5523 N N . TYR C 1 170 ? -0.582 132.132 72.226 1.00 17.52 167 TYR C N 1
ATOM 5524 C CA . TYR C 1 170 ? -1.570 133.213 72.144 1.00 18.46 167 TYR C CA 1
ATOM 5525 C C . TYR C 1 170 ? -2.355 133.299 73.433 1.00 19.57 167 TYR C C 1
ATOM 5526 O O . TYR C 1 170 ? -2.837 132.258 73.935 1.00 20.21 167 TYR C O 1
ATOM 5535 N N . VAL C 1 171 ? -2.495 134.523 73.950 1.00 20.64 168 VAL C N 1
ATOM 5536 C CA . VAL C 1 171 ? -3.474 134.828 75.006 1.00 20.95 168 VAL C CA 1
ATOM 5537 C C . VAL C 1 171 ? -4.389 135.959 74.572 1.00 21.64 168 VAL C C 1
ATOM 5538 O O . VAL C 1 171 ? -3.922 137.051 74.234 1.00 20.93 168 VAL C O 1
ATOM 5542 N N . ASN C 1 172 ? -5.695 135.672 74.606 1.00 22.85 169 ASN C N 1
ATOM 5543 C CA . ASN C 1 172 ? -6.735 136.589 74.147 1.00 24.19 169 ASN C CA 1
ATOM 5544 C C . ASN C 1 172 ? -6.447 137.026 72.717 1.00 23.73 169 ASN C C 1
ATOM 5545 O O . ASN C 1 172 ? -6.553 138.212 72.337 1.00 21.67 169 ASN C O 1
ATOM 5550 N N . HIS C 1 173 ? -6.036 135.988 71.972 1.00 23.65 170 HIS C N 1
ATOM 5551 C CA . HIS C 1 173 ? -5.772 136.027 70.549 1.00 24.48 170 HIS C CA 1
ATOM 5552 C C . HIS C 1 173 ? -4.525 136.813 70.184 1.00 24.07 170 HIS C C 1
ATOM 5553 O O . HIS C 1 173 ? -4.221 136.971 68.996 1.00 24.68 170 HIS C O 1
ATOM 5560 N N . GLN C 1 174 ? -3.793 137.305 71.180 1.00 22.93 171 GLN C N 1
ATOM 5561 C CA . GLN C 1 174 ? -2.545 137.985 70.884 1.00 22.42 171 GLN C CA 1
ATOM 5562 C C . GLN C 1 174 ? -1.339 137.044 71.090 1.00 21.17 171 GLN C C 1
ATOM 5563 O O . GLN C 1 174 ? -1.360 136.174 71.973 1.00 21.24 171 GLN C O 1
ATOM 5569 N N . PRO C 1 175 ? -0.293 137.201 70.269 1.00 20.02 172 PRO C N 1
ATOM 5570 C CA . PRO C 1 175 ? 0.909 136.366 70.444 1.00 19.15 172 PRO C CA 1
ATOM 5571 C C . PRO C 1 175 ? 1.750 136.859 71.596 1.00 18.78 172 PRO C C 1
ATOM 5572 O O . PRO C 1 175 ? 1.970 138.080 71.744 1.00 20.14 172 PRO C O 1
ATOM 5576 N N . VAL C 1 176 ? 2.233 135.926 72.398 1.00 17.55 173 VAL C N 1
ATOM 5577 C CA . VAL C 1 176 ? 2.712 136.238 73.739 1.00 16.15 173 VAL C CA 1
ATOM 5578 C C . VAL C 1 176 ? 3.938 135.400 74.158 1.00 15.28 173 VAL C C 1
ATOM 5579 O O . VAL C 1 176 ? 4.679 135.803 75.023 1.00 15.13 173 VAL C O 1
ATOM 5583 N N . GLY C 1 177 ? 4.146 134.237 73.545 1.00 14.39 174 GLY C N 1
ATOM 5584 C CA . GLY C 1 177 ? 5.348 133.437 73.821 1.00 13.72 174 GLY C CA 1
ATOM 5585 C C . GLY C 1 177 ? 5.681 132.515 72.659 1.00 13.70 174 GLY C C 1
ATOM 5586 O O . GLY C 1 177 ? 4.787 132.173 71.850 1.00 14.66 174 GLY C O 1
ATOM 5587 N N . ILE C 1 178 ? 6.955 132.131 72.555 1.00 12.72 175 ILE C N 1
ATOM 5588 C CA . ILE C 1 178 ? 7.480 131.292 71.473 1.00 12.20 175 ILE C CA 1
ATOM 5589 C C . ILE C 1 178 ? 8.561 130.322 71.979 1.00 13.42 175 ILE C C 1
ATOM 5590 O O . ILE C 1 178 ? 9.139 130.498 73.059 1.00 13.00 175 ILE C O 1
ATOM 5595 N N . VAL C 1 179 ? 8.814 129.299 71.178 1.00 14.36 176 VAL C N 1
ATOM 5596 C CA . VAL C 1 179 ? 9.928 128.384 71.383 1.00 15.19 176 VAL C CA 1
ATOM 5597 C C . VAL C 1 179 ? 10.216 127.657 70.081 1.00 15.54 176 VAL C C 1
ATOM 5598 O O . VAL C 1 179 ? 9.295 127.510 69.248 1.00 14.63 176 VAL C O 1
ATOM 5602 N N . ASP C 1 180 ? 11.486 127.256 69.890 1.00 15.77 177 ASP C N 1
ATOM 5603 C CA . ASP C 1 180 ? 11.885 126.395 68.744 1.00 17.37 177 ASP C CA 1
ATOM 5604 C C . ASP C 1 180 ? 12.159 124.964 69.214 1.00 17.51 177 ASP C C 1
ATOM 5605 O O . ASP C 1 180 ? 12.601 124.767 70.337 1.00 17.26 177 ASP C O 1
ATOM 5610 N N . ILE C 1 181 ? 11.904 123.979 68.362 1.00 18.55 178 ILE C N 1
ATOM 5611 C CA . ILE C 1 181 ? 12.131 122.569 68.728 1.00 19.57 178 ILE C CA 1
ATOM 5612 C C . ILE C 1 181 ? 12.841 121.788 67.648 1.00 19.07 178 ILE C C 1
ATOM 5613 O O . ILE C 1 181 ? 12.503 121.852 66.470 1.00 18.62 178 ILE C O 1
ATOM 5618 N N . ILE C 1 182 ? 13.836 121.040 68.076 1.00 19.08 179 ILE C N 1
ATOM 5619 C CA . ILE C 1 182 ? 14.547 120.100 67.215 1.00 20.22 179 ILE C CA 1
ATOM 5620 C C . ILE C 1 182 ? 14.183 118.668 67.646 1.00 20.74 179 ILE C C 1
ATOM 5621 O O . ILE C 1 182 ? 14.572 118.217 68.724 1.00 19.34 179 ILE C O 1
ATOM 5634 N N . THR C 1 184 ? 14.500 114.642 67.144 1.00 24.22 181 THR C N 1
ATOM 5635 C CA . THR C 1 184 ? 15.276 113.530 66.635 1.00 24.18 181 THR C CA 1
ATOM 5636 C C . THR C 1 184 ? 14.764 112.321 67.383 1.00 23.70 181 THR C C 1
ATOM 5637 O O . THR C 1 184 ? 14.016 112.452 68.351 1.00 23.92 181 THR C O 1
ATOM 5641 N N . ASP C 1 185 ? 15.168 111.154 66.940 1.00 24.29 182 ASP C N 1
ATOM 5642 C CA . ASP C 1 185 ? 14.654 109.876 67.476 1.00 25.12 182 ASP C CA 1
ATOM 5643 C C . ASP C 1 185 ? 14.757 109.777 68.982 1.00 24.38 182 ASP C C 1
ATOM 5644 O O . ASP C 1 185 ? 13.932 109.139 69.632 1.00 24.83 182 ASP C O 1
ATOM 5649 N N . LYS C 1 186 ? 15.787 110.402 69.515 1.00 23.09 183 LYS C N 1
ATOM 5650 C CA . LYS C 1 186 ? 16.201 110.204 70.873 1.00 22.70 183 LYS C CA 1
ATOM 5651 C C . LYS C 1 186 ? 15.678 111.379 71.726 1.00 21.75 183 LYS C C 1
ATOM 5652 O O . LYS C 1 186 ? 15.404 111.232 72.916 1.00 20.75 183 LYS C O 1
ATOM 5658 N N . THR C 1 187 ? 15.543 112.552 71.136 1.00 20.57 184 THR C N 1
ATOM 5659 C CA . THR C 1 187 ? 15.252 113.688 71.976 1.00 20.75 184 THR C CA 1
ATOM 5660 C C . THR C 1 187 ? 14.456 114.769 71.278 1.00 20.52 184 THR C C 1
ATOM 5661 O O . THR C 1 187 ? 14.409 114.834 70.067 1.00 21.44 184 THR C O 1
ATOM 5665 N N . ILE C 1 188 ? 13.809 115.630 72.032 1.00 19.23 185 ILE C N 1
ATOM 5666 C CA . ILE C 1 188 ? 13.456 116.861 71.426 1.00 19.15 185 ILE C CA 1
ATOM 5667 C C . ILE C 1 188 ? 14.311 117.924 72.150 1.00 18.92 185 ILE C C 1
ATOM 5668 O O . ILE C 1 188 ? 14.611 117.785 73.331 1.00 17.99 185 ILE C O 1
ATOM 5673 N N . GLU C 1 189 ? 14.792 118.917 71.405 1.00 18.39 186 GLU C N 1
ATOM 5674 C CA . GLU C 1 189 ? 15.605 119.962 71.976 1.00 17.91 186 GLU C CA 1
ATOM 5675 C C . GLU C 1 189 ? 14.824 121.243 71.830 1.00 18.47 186 GLU C C 1
ATOM 5676 O O . GLU C 1 189 ? 14.216 121.464 70.795 1.00 17.68 186 GLU C O 1
ATOM 5682 N N . ILE C 1 190 ? 14.880 122.075 72.872 1.00 19.37 187 ILE C N 1
ATOM 5683 C CA . ILE C 1 190 ? 14.172 123.325 73.003 1.00 19.48 187 ILE C CA 1
ATOM 5684 C C . ILE C 1 190 ? 15.221 124.392 72.809 1.00 19.67 187 ILE C C 1
ATOM 5685 O O . ILE C 1 190 ? 16.335 124.280 73.329 1.00 19.22 187 ILE C O 1
ATOM 5690 N N . ASP C 1 191 ? 14.856 125.435 72.065 1.00 19.49 188 ASP C N 1
ATOM 5691 C CA . ASP C 1 191 ? 15.735 126.538 71.838 1.00 19.17 188 ASP C CA 1
ATOM 5692 C C . ASP C 1 191 ? 14.975 127.847 71.609 1.00 18.20 188 ASP C C 1
ATOM 5693 O O . ASP C 1 191 ? 13.835 127.852 71.182 1.00 17.68 188 ASP C O 1
ATOM 5698 N N . GLY C 1 192 ? 15.605 128.955 71.947 1.00 17.87 189 GLY C N 1
ATOM 5699 C CA . GLY C 1 192 ? 15.000 130.262 71.772 1.00 18.55 189 GLY C CA 1
ATOM 5700 C C . GLY C 1 192 ? 13.651 130.431 72.447 1.00 20.10 189 GLY C C 1
ATOM 5701 O O . GLY C 1 192 ? 12.741 131.114 71.893 1.00 21.19 189 GLY C O 1
ATOM 5702 N N . PHE C 1 193 ? 13.489 129.808 73.616 1.00 19.93 190 PHE C N 1
ATOM 5703 C CA . PHE C 1 193 ? 12.273 129.944 74.406 1.00 19.73 190 PHE C CA 1
ATOM 5704 C C . PHE C 1 193 ? 12.113 131.384 74.958 1.00 20.41 190 PHE C C 1
ATOM 5705 O O . PHE C 1 193 ? 13.082 131.967 75.444 1.00 21.01 190 PHE C O 1
ATOM 5713 N N . GLY C 1 194 ? 10.914 131.957 74.855 1.00 18.82 191 GLY C N 1
ATOM 5714 C CA . GLY C 1 194 ? 10.666 133.333 75.291 1.00 18.79 191 GLY C CA 1
ATOM 5715 C C . GLY C 1 194 ? 9.177 133.691 75.440 1.00 18.98 191 GLY C C 1
ATOM 5716 O O . GLY C 1 194 ? 8.358 133.367 74.574 1.00 17.72 191 GLY C O 1
ATOM 5717 N N . VAL C 1 195 ? 8.850 134.399 76.521 1.00 19.17 192 VAL C N 1
ATOM 5718 C CA . VAL C 1 195 ? 7.515 134.955 76.766 1.00 18.20 192 VAL C CA 1
ATOM 5719 C C . VAL C 1 195 ? 7.746 136.446 76.871 1.00 19.05 192 VAL C C 1
ATOM 5720 O O . VAL C 1 195 ? 8.754 136.857 77.404 1.00 17.91 192 VAL C O 1
ATOM 5724 N N . LEU C 1 196 ? 6.822 137.253 76.344 1.00 19.48 193 LEU C N 1
ATOM 5725 C CA . LEU C 1 196 ? 6.907 138.662 76.475 1.00 20.21 193 LEU C CA 1
ATOM 5726 C C . LEU C 1 196 ? 6.924 139.006 77.945 1.00 21.47 193 LEU C C 1
ATOM 5727 O O . LEU C 1 196 ? 6.106 138.499 78.748 1.00 21.42 193 LEU C O 1
ATOM 5732 N N . GLU C 1 197 ? 7.850 139.878 78.285 1.00 21.77 194 GLU C N 1
ATOM 5733 C CA . GLU C 1 197 ? 8.010 140.397 79.632 1.00 23.70 194 GLU C CA 1
ATOM 5734 C C . GLU C 1 197 ? 6.721 140.597 80.399 1.00 22.97 194 GLU C C 1
ATOM 5735 O O . GLU C 1 197 ? 6.568 140.127 81.526 1.00 23.46 194 GLU C O 1
ATOM 5741 N N . GLU C 1 198 ? 5.779 141.283 79.792 1.00 23.03 195 GLU C N 1
ATOM 5742 C CA . GLU C 1 198 ? 4.573 141.656 80.509 1.00 22.86 195 GLU C CA 1
ATOM 5743 C C . GLU C 1 198 ? 3.585 140.505 80.709 1.00 22.31 195 GLU C C 1
ATOM 5744 O O . GLU C 1 198 ? 2.532 140.674 81.320 1.00 22.50 195 GLU C O 1
ATOM 5750 N N . PHE C 1 199 ? 3.949 139.327 80.215 1.00 21.39 196 PHE C N 1
ATOM 5751 C CA . PHE C 1 199 ? 3.167 138.110 80.411 1.00 20.50 196 PHE C CA 1
ATOM 5752 C C . PHE C 1 199 ? 3.971 137.036 81.142 1.00 20.24 196 PHE C C 1
ATOM 5753 O O . PHE C 1 199 ? 3.551 135.873 81.206 1.00 19.39 196 PHE C O 1
ATOM 5761 N N . GLN C 1 200 ? 5.135 137.435 81.661 1.00 18.91 197 GLN C N 1
ATOM 5762 C CA . GLN C 1 200 ? 5.975 136.529 82.404 1.00 18.55 197 GLN C CA 1
ATOM 5763 C C . GLN C 1 200 ? 5.370 136.116 83.760 1.00 18.20 197 GLN C C 1
ATOM 5764 O O . GLN C 1 200 ? 4.519 136.824 84.317 1.00 16.93 197 GLN C O 1
ATOM 5770 N N . HIS C 1 201 ? 5.833 134.962 84.274 1.00 18.21 198 HIS C N 1
ATOM 5771 C CA . HIS C 1 201 ? 5.437 134.429 85.599 1.00 18.72 198 HIS C CA 1
ATOM 5772 C C . HIS C 1 201 ? 3.936 134.185 85.789 1.00 18.46 198 HIS C C 1
ATOM 5773 O O . HIS C 1 201 ? 3.427 134.264 86.881 1.00 17.58 198 HIS C O 1
ATOM 5780 N N . GLN C 1 202 ? 3.237 133.871 84.717 1.00 18.59 199 GLN C N 1
ATOM 5781 C CA . GLN C 1 202 ? 1.818 133.700 84.822 1.00 19.44 199 GLN C CA 1
ATOM 5782 C C . GLN C 1 202 ? 1.388 132.273 84.518 1.00 18.33 199 GLN C C 1
ATOM 5783 O O . GLN C 1 202 ? 0.216 132.038 84.349 1.00 18.73 199 GLN C O 1
ATOM 5789 N N . GLY C 1 203 ? 2.333 131.352 84.392 1.00 18.02 200 GLY C N 1
ATOM 5790 C CA . GLY C 1 203 ? 2.037 129.996 83.945 1.00 17.37 200 GLY C CA 1
ATOM 5791 C C . GLY C 1 203 ? 2.104 129.784 82.446 1.00 17.53 200 GLY C C 1
ATOM 5792 O O . GLY C 1 203 ? 1.895 128.670 81.965 1.00 17.49 200 GLY C O 1
ATOM 5793 N N . ILE C 1 204 ? 2.420 130.837 81.692 1.00 17.62 201 ILE C N 1
ATOM 5794 C CA . ILE C 1 204 ? 2.422 130.725 80.225 1.00 16.99 201 ILE C CA 1
ATOM 5795 C C . ILE C 1 204 ? 3.508 129.790 79.696 1.00 17.40 201 ILE C C 1
ATOM 5796 O O . ILE C 1 204 ? 3.217 128.862 78.954 1.00 16.76 201 ILE C O 1
ATOM 5801 N N . GLY C 1 205 ? 4.749 130.028 80.101 1.00 17.30 202 GLY C N 1
ATOM 5802 C CA . GLY C 1 205 ? 5.816 129.141 79.747 1.00 17.04 202 GLY C CA 1
ATOM 5803 C C . GLY C 1 205 ? 5.557 127.699 80.180 1.00 17.65 202 GLY C C 1
ATOM 5804 O O . GLY C 1 205 ? 5.830 126.763 79.435 1.00 16.95 202 GLY C O 1
ATOM 5805 N N . SER C 1 206 ? 5.041 127.510 81.387 1.00 18.61 203 SER C N 1
ATOM 5806 C CA . SER C 1 206 ? 4.649 126.161 81.851 1.00 18.84 203 SER C CA 1
ATOM 5807 C C . SER C 1 206 ? 3.740 125.473 80.844 1.00 18.42 203 SER C C 1
ATOM 5808 O O . SER C 1 206 ? 3.857 124.276 80.589 1.00 18.93 203 SER C O 1
ATOM 5811 N N . GLU C 1 207 ? 2.846 126.254 80.264 1.00 17.96 204 GLU C N 1
ATOM 5812 C CA . GLU C 1 207 ? 1.906 125.721 79.333 1.00 18.23 204 GLU C CA 1
ATOM 5813 C C . GLU C 1 207 ? 2.586 125.334 78.023 1.00 17.59 204 GLU C C 1
ATOM 5814 O O . GLU C 1 207 ? 2.299 124.291 77.479 1.00 16.62 204 GLU C O 1
ATOM 5820 N N . ILE C 1 208 ? 3.486 126.193 77.531 1.00 18.36 205 ILE C N 1
ATOM 5821 C CA . ILE C 1 208 ? 4.334 125.872 76.379 1.00 18.98 205 ILE C CA 1
ATOM 5822 C C . ILE C 1 208 ? 5.111 124.555 76.634 1.00 19.68 205 ILE C C 1
ATOM 5823 O O . ILE C 1 208 ? 5.105 123.567 75.853 1.00 20.12 205 ILE C O 1
ATOM 5828 N N . GLN C 1 209 ? 5.774 124.559 77.768 1.00 20.16 206 GLN C N 1
ATOM 5829 C CA . GLN C 1 209 ? 6.544 123.452 78.217 1.00 21.48 206 GLN C CA 1
ATOM 5830 C C . GLN C 1 209 ? 5.725 122.161 78.229 1.00 20.96 206 GLN C C 1
ATOM 5831 O O . GLN C 1 209 ? 6.182 121.135 77.741 1.00 21.19 206 GLN C O 1
ATOM 5837 N N . ALA C 1 210 ? 4.511 122.231 78.768 1.00 19.66 207 ALA C N 1
ATOM 5838 C CA . ALA C 1 210 ? 3.610 121.093 78.764 1.00 19.67 207 ALA C CA 1
ATOM 5839 C C . ALA C 1 210 ? 3.392 120.544 77.344 1.00 18.77 207 ALA C C 1
ATOM 5840 O O . ALA C 1 210 ? 3.394 119.321 77.119 1.00 18.80 207 ALA C O 1
ATOM 5842 N N . TYR C 1 211 ? 3.225 121.459 76.396 1.00 17.62 208 TYR C N 1
ATOM 5843 C CA . TYR C 1 211 ? 2.926 121.084 75.033 1.00 17.38 208 TYR C CA 1
ATOM 5844 C C . TYR C 1 211 ? 4.089 120.325 74.359 1.00 16.74 208 TYR C C 1
ATOM 5845 O O . TYR C 1 211 ? 3.855 119.424 73.561 1.00 17.47 208 TYR C O 1
ATOM 5854 N N . VAL C 1 212 ? 5.322 120.698 74.687 1.00 15.98 209 VAL C N 1
ATOM 5855 C CA . VAL C 1 212 ? 6.501 120.104 74.096 1.00 14.88 209 VAL C CA 1
ATOM 5856 C C . VAL C 1 212 ? 6.692 118.750 74.746 1.00 15.19 209 VAL C C 1
ATOM 5857 O O . VAL C 1 212 ? 7.073 117.789 74.100 1.00 14.41 209 VAL C O 1
ATOM 5861 N N . GLY C 1 213 ? 6.369 118.687 76.032 1.00 15.42 210 GLY C N 1
ATOM 5862 C CA . GLY C 1 213 ? 6.449 117.457 76.760 1.00 14.66 210 GLY C CA 1
ATOM 5863 C C . GLY C 1 213 ? 5.475 116.465 76.134 1.00 14.97 210 GLY C C 1
ATOM 5864 O O . GLY C 1 213 ? 5.780 115.277 76.080 1.00 11.71 210 GLY C O 1
ATOM 5865 N N . ARG C 1 214 ? 4.326 116.950 75.630 1.00 14.87 211 ARG C N 1
ATOM 5866 C CA . ARG C 1 214 ? 3.378 115.965 75.043 1.00 15.71 211 ARG C CA 1
ATOM 5867 C C . ARG C 1 214 ? 3.900 115.575 73.690 1.00 16.49 211 ARG C C 1
ATOM 5868 O O . ARG C 1 214 ? 3.706 114.458 73.272 1.00 16.56 211 ARG C O 1
ATOM 5884 N N . ALA C 1 216 ? 7.017 115.297 72.907 1.00 18.82 213 ALA C N 1
ATOM 5885 C CA . ALA C 1 216 ? 8.214 114.555 73.157 1.00 19.33 213 ALA C CA 1
ATOM 5886 C C . ALA C 1 216 ? 7.854 113.105 73.400 1.00 19.57 213 ALA C C 1
ATOM 5887 O O . ALA C 1 216 ? 8.666 112.228 73.145 1.00 19.43 213 ALA C O 1
ATOM 5889 N N . ASN C 1 217 ? 6.633 112.876 73.888 1.00 19.64 214 ASN C N 1
ATOM 5890 C CA . ASN C 1 217 ? 6.124 111.551 74.174 1.00 20.57 214 ASN C CA 1
ATOM 5891 C C . ASN C 1 217 ? 7.106 110.842 75.124 1.00 21.25 214 ASN C C 1
ATOM 5892 O O . ASN C 1 217 ? 7.282 111.321 76.255 1.00 23.10 214 ASN C O 1
ATOM 5897 N N . GLU C 1 218 ? 7.798 109.787 74.691 1.00 19.11 215 GLU C N 1
ATOM 5898 C CA . GLU C 1 218 ? 8.792 109.178 75.554 1.00 17.83 215 GLU C CA 1
ATOM 5899 C C . GLU C 1 218 ? 10.179 109.844 75.495 1.00 16.69 215 GLU C C 1
ATOM 5900 O O . GLU C 1 218 ? 11.041 109.561 76.321 1.00 16.42 215 GLU C O 1
ATOM 5906 N N . ARG C 1 219 ? 10.416 110.737 74.546 1.00 15.88 216 ARG C N 1
ATOM 5907 C CA . ARG C 1 219 ? 11.765 111.401 74.479 1.00 14.43 216 ARG C CA 1
ATOM 5908 C C . ARG C 1 219 ? 12.065 112.371 75.634 1.00 13.47 216 ARG C C 1
ATOM 5909 O O . ARG C 1 219 ? 11.184 113.144 76.029 1.00 12.68 216 ARG C O 1
ATOM 5917 N N . PRO C 1 220 ? 13.290 112.308 76.208 1.00 12.92 217 PRO C N 1
ATOM 5918 C CA . PRO C 1 220 ? 13.640 113.350 77.178 1.00 12.65 217 PRO C CA 1
ATOM 5919 C C . PRO C 1 220 ? 13.755 114.678 76.447 1.00 12.75 217 PRO C C 1
ATOM 5920 O O . PRO C 1 220 ? 13.993 114.689 75.246 1.00 12.08 217 PRO C O 1
ATOM 5924 N N . VAL C 1 221 ? 13.512 115.791 77.133 1.00 13.54 218 VAL C N 1
ATOM 5925 C CA . VAL C 1 221 ? 13.719 117.092 76.491 1.00 12.69 218 VAL C CA 1
ATOM 5926 C C . VAL C 1 221 ? 14.945 117.864 76.995 1.00 13.39 218 VAL C C 1
ATOM 5927 O O . VAL C 1 221 ? 15.258 117.899 78.158 1.00 12.86 218 VAL C O 1
ATOM 5931 N N . ILE C 1 222 ? 15.658 118.458 76.069 1.00 14.74 219 ILE C N 1
ATOM 5932 C CA . ILE C 1 222 ? 16.980 118.950 76.370 1.00 16.98 219 ILE C CA 1
ATOM 5933 C C . ILE C 1 222 ? 17.104 120.376 75.868 1.00 18.38 219 ILE C C 1
ATOM 5934 O O . ILE C 1 222 ? 16.341 120.798 74.985 1.00 19.00 219 ILE C O 1
ATOM 5939 N N . LEU C 1 223 ? 17.955 121.149 76.537 1.00 19.14 220 LEU C N 1
ATOM 5940 C CA . LEU C 1 223 ? 18.385 122.432 76.034 1.00 19.79 220 LEU C CA 1
ATOM 5941 C C . LEU C 1 223 ? 19.805 122.764 76.515 1.00 20.63 220 LEU C C 1
ATOM 5942 O O . LEU C 1 223 ? 20.275 122.234 77.525 1.00 19.10 220 LEU C O 1
ATOM 5947 N N . VAL C 1 224 ? 20.478 123.644 75.774 1.00 21.53 221 VAL C N 1
ATOM 5948 C CA . VAL C 1 224 ? 21.666 124.277 76.298 1.00 22.75 221 VAL C CA 1
ATOM 5949 C C . VAL C 1 224 ? 21.315 125.741 76.543 1.00 24.88 221 VAL C C 1
ATOM 5950 O O . VAL C 1 224 ? 20.717 126.400 75.686 1.00 24.50 221 VAL C O 1
ATOM 5954 N N . ALA C 1 225 ? 21.636 126.217 77.739 1.00 27.21 222 ALA C N 1
ATOM 5955 C CA . ALA C 1 225 ? 21.440 127.618 78.086 1.00 30.47 222 ALA C CA 1
ATOM 5956 C C . ALA C 1 225 ? 22.800 128.257 78.264 1.00 32.83 222 ALA C C 1
ATOM 5957 O O . ALA C 1 225 ? 23.783 127.586 78.583 1.00 32.72 222 ALA C O 1
ATOM 5959 N N . ASP C 1 226 ? 22.833 129.566 78.050 1.00 37.15 223 ASP C N 1
ATOM 5960 C CA . ASP C 1 226 ? 24.064 130.377 78.062 1.00 40.40 223 ASP C CA 1
ATOM 5961 C C . ASP C 1 226 ? 24.062 131.377 79.255 1.00 41.72 223 ASP C C 1
ATOM 5962 O O . ASP C 1 226 ? 23.346 131.157 80.232 1.00 42.33 223 ASP C O 1
ATOM 5967 N N . GLY C 1 227 ? 24.882 132.435 79.215 1.00 42.88 224 GLY C N 1
ATOM 5968 C CA . GLY C 1 227 ? 24.847 133.493 80.244 1.00 44.17 224 GLY C CA 1
ATOM 5969 C C . GLY C 1 227 ? 23.665 134.428 80.007 1.00 45.35 224 GLY C C 1
ATOM 5970 O O . GLY C 1 227 ? 22.899 134.719 80.932 1.00 45.53 224 GLY C O 1
ATOM 5971 N N . LYS C 1 228 ? 23.542 134.857 78.743 1.00 45.97 225 LYS C N 1
ATOM 5972 C CA . LYS C 1 228 ? 22.399 135.578 78.136 1.00 46.58 225 LYS C CA 1
ATOM 5973 C C . LYS C 1 228 ? 20.971 134.946 78.179 1.00 47.03 225 LYS C C 1
ATOM 5974 O O . LYS C 1 228 ? 19.997 135.705 78.126 1.00 47.45 225 LYS C O 1
ATOM 5980 N N . ASP C 1 229 ? 20.821 133.610 78.226 1.00 46.54 226 ASP C N 1
ATOM 5981 C CA . ASP C 1 229 ? 19.467 133.010 78.369 1.00 46.76 226 ASP C CA 1
ATOM 5982 C C . ASP C 1 229 ? 18.821 133.392 79.715 1.00 46.18 226 ASP C C 1
ATOM 5983 O O . ASP C 1 229 ? 19.260 132.942 80.766 1.00 46.51 226 ASP C O 1
ATOM 5988 N N . THR C 1 230 ? 17.770 134.207 79.688 1.00 45.55 227 THR C N 1
ATOM 5989 C CA . THR C 1 230 ? 17.221 134.709 80.958 1.00 45.09 227 THR C CA 1
ATOM 5990 C C . THR C 1 230 ? 16.276 133.738 81.652 1.00 44.37 227 THR C C 1
ATOM 5991 O O . THR C 1 230 ? 15.988 133.928 82.836 1.00 44.71 227 THR C O 1
ATOM 5995 N N . ALA C 1 231 ? 15.832 132.696 80.930 1.00 42.63 228 ALA C N 1
ATOM 5996 C CA . ALA C 1 231 ? 14.817 131.748 81.422 1.00 41.03 228 ALA C CA 1
ATOM 5997 C C . ALA C 1 231 ? 15.352 130.572 82.272 1.00 40.12 228 ALA C C 1
ATOM 5998 O O . ALA C 1 231 ? 14.584 129.631 82.608 1.00 39.45 228 ALA C O 1
ATOM 6000 N N . LYS C 1 232 ? 16.648 130.622 82.616 1.00 38.05 229 LYS C N 1
ATOM 6001 C CA . LYS C 1 232 ? 17.291 129.578 83.427 1.00 36.10 229 LYS C CA 1
ATOM 6002 C C . LYS C 1 232 ? 16.505 129.319 84.702 1.00 34.69 229 LYS C C 1
ATOM 6003 O O . LYS C 1 232 ? 16.187 128.170 85.041 1.00 33.92 229 LYS C O 1
ATOM 6009 N N . ASP C 1 233 ? 16.150 130.412 85.372 1.00 33.13 230 ASP C N 1
ATOM 6010 C CA . ASP C 1 233 ? 15.412 130.342 86.609 1.00 32.63 230 ASP C CA 1
ATOM 6011 C C . ASP C 1 233 ? 14.117 129.540 86.430 1.00 31.19 230 ASP C C 1
ATOM 6012 O O . ASP C 1 233 ? 13.809 128.685 87.250 1.00 30.21 230 ASP C O 1
ATOM 6025 N N . TYR C 1 235 ? 13.573 127.252 84.104 1.00 28.52 232 TYR C N 1
ATOM 6026 C CA . TYR C 1 235 ? 13.881 125.879 83.760 1.00 27.70 232 TYR C CA 1
ATOM 6027 C C . TYR C 1 235 ? 14.053 125.079 85.025 1.00 26.88 232 TYR C C 1
ATOM 6028 O O . TYR C 1 235 ? 13.511 123.992 85.175 1.00 27.36 232 TYR C O 1
ATOM 6037 N N . LEU C 1 236 ? 14.808 125.634 85.939 1.00 25.89 233 LEU C N 1
ATOM 6038 C CA . LEU C 1 236 ? 15.019 125.016 87.219 1.00 25.49 233 LEU C CA 1
ATOM 6039 C C . LEU C 1 236 ? 13.747 124.870 88.039 1.00 25.16 233 LEU C C 1
ATOM 6040 O O . LEU C 1 236 ? 13.526 123.835 88.648 1.00 25.41 233 LEU C O 1
ATOM 6045 N N . ARG C 1 237 ? 12.895 125.884 88.054 1.00 24.77 234 ARG C N 1
ATOM 6046 C CA . ARG C 1 237 ? 11.677 125.772 88.844 1.00 25.11 234 ARG C CA 1
ATOM 6047 C C . ARG C 1 237 ? 10.732 124.830 88.123 1.00 24.09 234 ARG C C 1
ATOM 6048 O O . ARG C 1 237 ? 9.901 124.205 88.729 1.00 25.22 234 ARG C O 1
ATOM 6056 N N . GLN C 1 238 ? 10.914 124.671 86.825 1.00 22.98 235 GLN C N 1
ATOM 6057 C CA . GLN C 1 238 ? 10.143 123.720 86.063 1.00 21.66 235 GLN C CA 1
ATOM 6058 C C . GLN C 1 238 ? 10.645 122.252 86.091 1.00 20.87 235 GLN C C 1
ATOM 6059 O O . GLN C 1 238 ? 10.040 121.427 85.453 1.00 20.19 235 GLN C O 1
ATOM 6065 N N . GLY C 1 239 ? 11.731 121.943 86.799 1.00 19.92 236 GLY C N 1
ATOM 6066 C CA . GLY C 1 239 ? 12.145 120.548 87.023 1.00 18.79 236 GLY C CA 1
ATOM 6067 C C . GLY C 1 239 ? 13.403 120.110 86.265 1.00 18.16 236 GLY C C 1
ATOM 6068 O O . GLY C 1 239 ? 13.830 118.932 86.359 1.00 19.63 236 GLY C O 1
ATOM 6069 N N . TYR C 1 240 ? 14.005 121.031 85.525 1.00 16.65 237 TYR C N 1
ATOM 6070 C CA . TYR C 1 240 ? 15.124 120.719 84.617 1.00 15.29 237 TYR C CA 1
ATOM 6071 C C . TYR C 1 240 ? 16.321 120.347 85.424 1.00 15.09 237 TYR C C 1
ATOM 6072 O O . TYR C 1 240 ? 16.546 120.939 86.468 1.00 14.22 237 TYR C O 1
ATOM 6081 N N . VAL C 1 241 ? 17.054 119.323 84.992 1.00 14.54 238 VAL C N 1
ATOM 6082 C CA . VAL C 1 241 ? 18.230 118.934 85.747 1.00 14.49 238 VAL C CA 1
ATOM 6083 C C . VAL C 1 241 ? 19.504 119.236 84.991 1.00 14.78 238 VAL C C 1
ATOM 6084 O O . VAL C 1 241 ? 19.616 119.038 83.789 1.00 14.47 238 VAL C O 1
ATOM 6088 N N . TYR C 1 242 ? 20.447 119.778 85.735 1.00 16.14 239 TYR C N 1
ATOM 6089 C CA . TYR C 1 242 ? 21.725 120.254 85.208 1.00 16.63 239 TYR C CA 1
ATOM 6090 C C . TYR C 1 242 ? 22.596 119.010 84.914 1.00 16.55 239 TYR C C 1
ATOM 6091 O O . TYR C 1 242 ? 22.716 118.088 85.719 1.00 15.25 239 TYR C O 1
ATOM 6100 N N . GLN C 1 243 ? 23.145 118.989 83.717 1.00 17.57 240 GLN C N 1
ATOM 6101 C CA . GLN C 1 243 ? 23.829 117.824 83.187 1.00 18.13 240 GLN C CA 1
ATOM 6102 C C . GLN C 1 243 ? 25.244 118.123 82.705 1.00 18.11 240 GLN C C 1
ATOM 6103 O O . GLN C 1 243 ? 25.832 117.350 81.949 1.00 19.86 240 GLN C O 1
ATOM 6109 N N . GLY C 1 244 ? 25.834 119.212 83.151 1.00 18.19 241 GLY C N 1
ATOM 6110 C CA . GLY C 1 244 ? 27.228 119.466 82.770 1.00 17.53 241 GLY C CA 1
ATOM 6111 C C . GLY C 1 244 ? 27.397 120.745 81.972 1.00 17.30 241 GLY C C 1
ATOM 6112 O O . GLY C 1 244 ? 26.405 121.388 81.648 1.00 16.65 241 GLY C O 1
ATOM 6113 N N . PHE C 1 245 ? 28.652 121.102 81.661 1.00 17.48 242 PHE C N 1
ATOM 6114 C CA . PHE C 1 245 ? 28.980 122.397 81.113 1.00 18.80 242 PHE C CA 1
ATOM 6115 C C . PHE C 1 245 ? 29.952 122.255 79.973 1.00 19.31 242 PHE C C 1
ATOM 6116 O O . PHE C 1 245 ? 30.544 121.199 79.795 1.00 20.52 242 PHE C O 1
ATOM 6124 N N . LYS C 1 246 ? 30.178 123.366 79.265 1.00 20.55 243 LYS C N 1
ATOM 6125 C CA . LYS C 1 246 ? 31.168 123.455 78.194 1.00 20.83 243 LYS C CA 1
ATOM 6126 C C . LYS C 1 246 ? 31.687 124.889 78.089 1.00 21.32 243 LYS C C 1
ATOM 6127 O O . LYS C 1 246 ? 30.918 125.857 78.002 1.00 20.17 243 LYS C O 1
ATOM 6133 N N . TYR C 1 247 ? 33.001 125.043 78.100 1.00 21.42 244 TYR C N 1
ATOM 6134 C CA . TYR C 1 247 ? 33.565 126.388 77.951 1.00 20.98 244 TYR C CA 1
ATOM 6135 C C . TYR C 1 247 ? 33.557 126.801 76.475 1.00 20.98 244 TYR C C 1
ATOM 6136 O O . TYR C 1 247 ? 33.886 126.004 75.610 1.00 20.97 244 TYR C O 1
ATOM 6145 N N . HIS C 1 248 ? 33.180 128.024 76.150 1.00 20.81 245 HIS C N 1
ATOM 6146 C CA . HIS C 1 248 ? 33.445 128.485 74.784 1.00 21.79 245 HIS C CA 1
ATOM 6147 C C . HIS C 1 248 ? 34.052 129.883 74.775 1.00 21.89 245 HIS C C 1
ATOM 6148 O O . HIS C 1 248 ? 34.007 130.603 75.779 1.00 22.46 245 HIS C O 1
ATOM 6155 N N . ILE C 1 249 ? 34.632 130.285 73.651 1.00 22.39 246 ILE C N 1
ATOM 6156 C CA . ILE C 1 249 ? 35.280 131.597 73.595 1.00 22.07 246 ILE C CA 1
ATOM 6157 C C . ILE C 1 249 ? 34.983 132.301 72.284 1.00 22.81 246 ILE C C 1
ATOM 6158 O O . ILE C 1 249 ? 34.716 131.665 71.267 1.00 22.76 246 ILE C O 1
ATOM 6163 N N . LEU C 1 250 ? 35.042 133.623 72.301 1.00 23.62 247 LEU C N 1
ATOM 6164 C CA . LEU C 1 250 ? 34.555 134.401 71.171 1.00 24.21 247 LEU C CA 1
ATOM 6165 C C . LEU C 1 250 ? 35.287 135.723 71.091 1.00 24.48 247 LEU C C 1
ATOM 6166 O O . LEU C 1 250 ? 35.467 136.373 72.102 1.00 24.81 247 LEU C O 1
ATOM 6171 N N . LYS C 1 251 ? 35.667 136.103 69.870 1.00 25.52 248 LYS C N 1
ATOM 6172 C CA . LYS C 1 251 ? 36.504 137.267 69.552 1.00 26.21 248 LYS C CA 1
ATOM 6173 C C . LYS C 1 251 ? 35.813 137.966 68.401 1.00 27.18 248 LYS C C 1
ATOM 6174 O O . LYS C 1 251 ? 35.453 137.299 67.445 1.00 27.58 248 LYS C O 1
ATOM 6180 N N . GLU C 1 252 ? 35.670 139.293 68.446 1.00 28.54 249 GLU C N 1
ATOM 6181 C CA . GLU C 1 252 ? 34.796 140.007 67.486 1.00 29.92 249 GLU C CA 1
ATOM 6182 C C . GLU C 1 252 ? 35.393 141.138 66.597 1.00 30.39 249 GLU C C 1
ATOM 6183 O O . GLU C 1 252 ? 34.690 141.717 65.759 1.00 31.13 249 GLU C O 1
ATOM 6189 N N . ASN C 1 253 ? 36.648 141.503 66.725 1.00 30.67 250 ASN C N 1
ATOM 6190 C CA . ASN C 1 253 ? 37.110 142.355 65.619 1.00 31.22 250 ASN C CA 1
ATOM 6191 C C . ASN C 1 253 ? 37.813 141.573 64.532 1.00 31.00 250 ASN C C 1
ATOM 6192 O O . ASN C 1 253 ? 37.172 141.165 63.585 1.00 31.14 250 ASN C O 1
ATOM 6197 N N . ILE C 1 254 ? 39.107 141.332 64.699 1.00 31.36 251 ILE C N 1
ATOM 6198 C CA . ILE C 1 254 ? 39.975 140.677 63.680 1.00 31.47 251 ILE C CA 1
ATOM 6199 C C . ILE C 1 254 ? 40.096 141.444 62.307 1.00 31.61 251 ILE C C 1
ATOM 6200 O O . ILE C 1 254 ? 39.123 141.762 61.588 1.00 31.07 251 ILE C O 1
ATOM 6206 N N . ASN D 1 2 ? 17.176 113.716 106.417 1.00 46.55 -1 ASN D N 1
ATOM 6207 C CA . ASN D 1 2 ? 18.506 114.381 106.259 1.00 46.74 -1 ASN D CA 1
ATOM 6208 C C . ASN D 1 2 ? 18.469 115.899 106.505 1.00 46.59 -1 ASN D C 1
ATOM 6209 O O . ASN D 1 2 ? 17.484 116.572 106.174 1.00 46.61 -1 ASN D O 1
ATOM 6214 N N . ALA D 1 3 ? 19.565 116.412 107.073 1.00 46.53 0 ALA D N 1
ATOM 6215 C CA . ALA D 1 3 ? 19.710 117.810 107.519 1.00 46.52 0 ALA D CA 1
ATOM 6216 C C . ALA D 1 3 ? 19.510 118.856 106.411 1.00 46.45 0 ALA D C 1
ATOM 6217 O O . ALA D 1 3 ? 18.815 119.871 106.603 1.00 46.86 0 ALA D O 1
ATOM 6227 N N . SER D 1 5 ? 18.030 118.522 103.350 1.00 42.49 2 SER D N 1
ATOM 6228 C CA . SER D 1 5 ? 16.638 118.585 102.886 1.00 41.12 2 SER D CA 1
ATOM 6229 C C . SER D 1 5 ? 15.766 119.479 103.802 1.00 39.89 2 SER D C 1
ATOM 6230 O O . SER D 1 5 ? 14.874 120.175 103.311 1.00 40.11 2 SER D O 1
ATOM 6233 N N . LYS D 1 6 ? 16.089 119.511 105.105 1.00 38.07 3 LYS D N 1
ATOM 6234 C CA . LYS D 1 6 ? 15.423 120.374 106.117 1.00 35.38 3 LYS D CA 1
ATOM 6235 C C . LYS D 1 6 ? 15.493 121.864 105.864 1.00 33.03 3 LYS D C 1
ATOM 6236 O O . LYS D 1 6 ? 14.666 122.600 106.376 1.00 32.16 3 LYS D O 1
ATOM 6242 N N . ILE D 1 7 ? 16.485 122.318 105.106 1.00 31.15 4 ILE D N 1
ATOM 6243 C CA . ILE D 1 7 ? 16.751 123.769 104.960 1.00 28.46 4 ILE D CA 1
ATOM 6244 C C . ILE D 1 7 ? 15.718 124.483 104.099 1.00 27.12 4 ILE D C 1
ATOM 6245 O O . ILE D 1 7 ? 15.428 124.018 102.996 1.00 27.28 4 ILE D O 1
ATOM 6250 N N . THR D 1 8 ? 15.187 125.594 104.614 1.00 24.75 5 THR D N 1
ATOM 6251 C CA . THR D 1 8 ? 14.302 126.522 103.878 1.00 23.64 5 THR D CA 1
ATOM 6252 C C . THR D 1 8 ? 14.868 127.967 103.873 1.00 23.48 5 THR D C 1
ATOM 6253 O O . THR D 1 8 ? 15.952 128.184 104.352 1.00 22.33 5 THR D O 1
ATOM 6257 N N . PHE D 1 9 ? 14.149 128.940 103.308 1.00 23.89 6 PHE D N 1
ATOM 6258 C CA . PHE D 1 9 ? 14.582 130.359 103.351 1.00 25.10 6 PHE D CA 1
ATOM 6259 C C . PHE D 1 9 ? 14.623 130.893 104.784 1.00 25.39 6 PHE D C 1
ATOM 6260 O O . PHE D 1 9 ? 15.272 131.911 105.054 1.00 26.19 6 PHE D O 1
ATOM 6268 N N . LYS D 1 10 ? 13.924 130.221 105.695 1.00 25.49 7 LYS D N 1
ATOM 6269 C CA . LYS D 1 10 ? 13.907 130.677 107.072 1.00 25.85 7 LYS D CA 1
ATOM 6270 C C . LYS D 1 10 ? 15.335 130.697 107.668 1.00 25.30 7 LYS D C 1
ATOM 6271 O O . LYS D 1 10 ? 15.640 131.444 108.602 1.00 24.22 7 LYS D O 1
ATOM 6277 N N . ASP D 1 11 ? 16.224 129.917 107.067 1.00 24.55 8 ASP D N 1
ATOM 6278 C CA . ASP D 1 11 ? 17.582 129.805 107.553 1.00 23.50 8 ASP D CA 1
ATOM 6279 C C . ASP D 1 11 ? 18.513 130.861 106.982 1.00 22.41 8 ASP D C 1
ATOM 6280 O O . ASP D 1 11 ? 19.673 130.920 107.360 1.00 20.23 8 ASP D O 1
ATOM 6285 N N . ILE D 1 12 ? 17.992 131.660 106.049 1.00 23.13 9 ILE D N 1
ATOM 6286 C CA . ILE D 1 12 ? 18.733 132.712 105.357 1.00 23.10 9 ILE D CA 1
ATOM 6287 C C . ILE D 1 12 ? 18.684 134.025 106.165 1.00 24.19 9 ILE D C 1
ATOM 6288 O O . ILE D 1 12 ? 17.598 134.522 106.485 1.00 24.06 9 ILE D O 1
ATOM 6293 N N . TYR D 1 13 ? 19.870 134.554 106.489 1.00 25.17 10 TYR D N 1
ATOM 6294 C CA . TYR D 1 13 ? 20.084 135.829 107.209 1.00 25.97 10 TYR D CA 1
ATOM 6295 C C . TYR D 1 13 ? 19.458 137.023 106.522 1.00 27.02 10 TYR D C 1
ATOM 6296 O O . TYR D 1 13 ? 19.455 137.099 105.301 1.00 26.68 10 TYR D O 1
ATOM 6305 N N . ILE D 1 14 ? 18.949 137.966 107.321 1.00 28.79 11 ILE D N 1
ATOM 6306 C CA . ILE D 1 14 ? 18.463 139.293 106.859 1.00 30.01 11 ILE D CA 1
ATOM 6307 C C . ILE D 1 14 ? 19.156 140.422 107.656 1.00 30.69 11 ILE D C 1
ATOM 6308 O O . ILE D 1 14 ? 19.161 140.428 108.885 1.00 30.99 11 ILE D O 1
ATOM 6313 N N . ASP D 1 15 ? 19.767 141.376 106.969 1.00 31.98 12 ASP D N 1
ATOM 6314 C CA . ASP D 1 15 ? 20.603 142.341 107.661 1.00 32.50 12 ASP D CA 1
ATOM 6315 C C . ASP D 1 15 ? 19.787 143.538 108.126 1.00 32.05 12 ASP D C 1
ATOM 6316 O O . ASP D 1 15 ? 20.092 144.690 107.791 1.00 32.62 12 ASP D O 1
ATOM 6321 N N . GLY D 1 16 ? 18.737 143.271 108.882 1.00 30.24 13 GLY D N 1
ATOM 6322 C CA . GLY D 1 16 ? 17.908 144.335 109.380 1.00 28.15 13 GLY D CA 1
ATOM 6323 C C . GLY D 1 16 ? 17.293 143.956 110.701 1.00 26.72 13 GLY D C 1
ATOM 6324 O O . GLY D 1 16 ? 17.436 142.807 111.155 1.00 27.11 13 GLY D O 1
ATOM 6325 N N . ASN D 1 17 ? 16.604 144.917 111.302 1.00 24.46 14 ASN D N 1
ATOM 6326 C CA . ASN D 1 17 ? 15.872 144.680 112.517 1.00 23.52 14 ASN D CA 1
ATOM 6327 C C . ASN D 1 17 ? 14.435 144.275 112.223 1.00 22.81 14 ASN D C 1
ATOM 6328 O O . ASN D 1 17 ? 13.714 144.928 111.474 1.00 21.98 14 ASN D O 1
ATOM 6333 N N . LYS D 1 18 ? 14.071 143.122 112.760 1.00 22.17 15 LYS D N 1
ATOM 6334 C CA . LYS D 1 18 ? 12.716 142.616 112.664 1.00 21.53 15 LYS D CA 1
ATOM 6335 C C . LYS D 1 18 ? 11.800 143.456 113.529 1.00 20.30 15 LYS D C 1
ATOM 6336 O O . LYS D 1 18 ? 11.771 143.333 114.742 1.00 20.45 15 LYS D O 1
ATOM 6342 N N . ILE D 1 19 ? 11.028 144.298 112.891 1.00 18.31 16 ILE D N 1
ATOM 6343 C CA . ILE D 1 19 ? 10.245 145.224 113.629 1.00 17.48 16 ILE D CA 1
ATOM 6344 C C . ILE D 1 19 ? 8.979 144.479 114.114 1.00 16.86 16 ILE D C 1
ATOM 6345 O O . ILE D 1 19 ? 8.625 144.561 115.272 1.00 17.06 16 ILE D O 1
ATOM 6350 N N . THR D 1 20 ? 8.344 143.720 113.237 1.00 15.78 17 THR D N 1
ATOM 6351 C CA . THR D 1 20 ? 7.070 143.088 113.518 1.00 16.08 17 THR D CA 1
ATOM 6352 C C . THR D 1 20 ? 7.100 141.720 112.877 1.00 15.93 17 THR D C 1
ATOM 6353 O O . THR D 1 20 ? 7.823 141.518 111.902 1.00 15.74 17 THR D O 1
ATOM 6357 N N . GLU D 1 21 ? 6.359 140.769 113.448 1.00 15.61 18 GLU D N 1
ATOM 6358 C CA . GLU D 1 21 ? 6.150 139.529 112.769 1.00 16.16 18 GLU D CA 1
ATOM 6359 C C . GLU D 1 21 ? 4.862 138.936 113.220 1.00 15.64 18 GLU D C 1
ATOM 6360 O O . GLU D 1 21 ? 4.630 138.776 114.417 1.00 16.01 18 GLU D O 1
ATOM 6366 N N . ASP D 1 22 ? 4.015 138.594 112.274 1.00 15.09 19 ASP D N 1
ATOM 6367 C CA . ASP D 1 22 ? 2.859 137.791 112.610 1.00 16.52 19 ASP D CA 1
ATOM 6368 C C . ASP D 1 22 ? 2.822 136.656 111.598 1.00 16.17 19 ASP D C 1
ATOM 6369 O O . ASP D 1 22 ? 3.829 136.386 110.930 1.00 15.29 19 ASP D O 1
ATOM 6374 N N . SER D 1 23 ? 1.676 136.009 111.446 1.00 16.91 20 SER D N 1
ATOM 6375 C CA . SER D 1 23 ? 1.597 134.868 110.498 1.00 18.02 20 SER D CA 1
ATOM 6376 C C . SER D 1 23 ? 1.449 135.303 109.021 1.00 18.37 20 SER D C 1
ATOM 6377 O O . SER D 1 23 ? 1.510 134.481 108.110 1.00 19.35 20 SER D O 1
ATOM 6380 N N . ARG D 1 24 ? 1.258 136.594 108.791 1.00 19.19 21 ARG D N 1
ATOM 6381 C CA . ARG D 1 24 ? 1.075 137.086 107.452 1.00 19.22 21 ARG D CA 1
ATOM 6382 C C . ARG D 1 24 ? 2.369 137.714 106.964 1.00 19.08 21 ARG D C 1
ATOM 6383 O O . ARG D 1 24 ? 2.686 137.601 105.782 1.00 19.11 21 ARG D O 1
ATOM 6391 N N . LYS D 1 25 ? 3.142 138.338 107.848 1.00 18.10 22 LYS D N 1
ATOM 6392 C CA . LYS D 1 25 ? 4.395 138.970 107.383 1.00 17.69 22 LYS D CA 1
ATOM 6393 C C . LYS D 1 25 ? 5.395 139.300 108.474 1.00 16.59 22 LYS D C 1
ATOM 6394 O O . LYS D 1 25 ? 5.083 139.212 109.647 1.00 16.29 22 LYS D O 1
ATOM 6400 N N . ALA D 1 26 ? 6.608 139.659 108.052 1.00 16.03 23 ALA D N 1
ATOM 6401 C CA . ALA D 1 26 ? 7.666 140.159 108.931 1.00 14.67 23 ALA D CA 1
ATOM 6402 C C . ALA D 1 26 ? 8.243 141.356 108.246 1.00 15.19 23 ALA D C 1
ATOM 6403 O O . ALA D 1 26 ? 8.628 141.264 107.072 1.00 15.41 23 ALA D O 1
ATOM 6405 N N . ILE D 1 27 ? 8.315 142.469 108.999 1.00 15.18 24 ILE D N 1
ATOM 6406 C CA . ILE D 1 27 ? 8.837 143.749 108.571 1.00 13.17 24 ILE D CA 1
ATOM 6407 C C . ILE D 1 27 ? 10.286 144.001 109.072 1.00 13.49 24 ILE D C 1
ATOM 6408 O O . ILE D 1 27 ? 10.579 143.907 110.249 1.00 12.50 24 ILE D O 1
ATOM 6413 N N . TYR D 1 28 ? 11.186 144.368 108.175 1.00 13.68 25 TYR D N 1
ATOM 6414 C CA . TYR D 1 28 ? 12.546 144.653 108.565 1.00 14.37 25 TYR D CA 1
ATOM 6415 C C . TYR D 1 28 ? 12.884 146.132 108.289 1.00 15.01 25 TYR D C 1
ATOM 6416 O O . TYR D 1 28 ? 12.612 146.653 107.186 1.00 14.61 25 TYR D O 1
ATOM 6425 N N . LEU D 1 29 ? 13.394 146.824 109.302 1.00 14.77 26 LEU D N 1
ATOM 6426 C CA . LEU D 1 29 ? 14.001 148.127 109.050 1.00 16.86 26 LEU D CA 1
ATOM 6427 C C . LEU D 1 29 ? 15.383 148.167 109.643 1.00 17.34 26 LEU D C 1
ATOM 6428 O O . LEU D 1 29 ? 15.707 147.404 110.552 1.00 16.72 26 LEU D O 1
ATOM 6433 N N . LEU D 1 30 ? 16.194 149.086 109.135 1.00 18.18 27 LEU D N 1
ATOM 6434 C CA . LEU D 1 30 ? 17.469 149.318 109.732 1.00 19.37 27 LEU D CA 1
ATOM 6435 C C . LEU D 1 30 ? 17.722 150.814 109.695 1.00 20.23 27 LEU D C 1
ATOM 6436 O O . LEU D 1 30 ? 18.485 151.274 108.859 1.00 20.59 27 LEU D O 1
ATOM 6441 N N . PRO D 1 31 ? 17.039 151.582 110.593 1.00 21.21 28 PRO D N 1
ATOM 6442 C CA . PRO D 1 31 ? 16.874 153.038 110.617 1.00 20.78 28 PRO D CA 1
ATOM 6443 C C . PRO D 1 31 ? 18.124 153.875 110.419 1.00 21.18 28 PRO D C 1
ATOM 6444 O O . PRO D 1 31 ? 18.044 154.950 109.791 1.00 21.01 28 PRO D O 1
ATOM 6448 N N . PRO D 1 32 ? 19.285 153.409 110.925 1.00 21.24 29 PRO D N 1
ATOM 6449 C CA . PRO D 1 32 ? 20.472 154.223 110.646 1.00 20.41 29 PRO D CA 1
ATOM 6450 C C . PRO D 1 32 ? 21.040 153.962 109.246 1.00 20.90 29 PRO D C 1
ATOM 6451 O O . PRO D 1 32 ? 21.949 154.674 108.814 1.00 21.49 29 PRO D O 1
ATOM 6455 N N . GLN D 1 33 ? 20.532 152.954 108.536 1.00 19.97 30 GLN D N 1
ATOM 6456 C CA . GLN D 1 33 ? 20.983 152.664 107.168 1.00 20.21 30 GLN D CA 1
ATOM 6457 C C . GLN D 1 33 ? 19.832 152.719 106.146 1.00 19.39 30 GLN D C 1
ATOM 6458 O O . GLN D 1 33 ? 19.538 151.729 105.444 1.00 19.06 30 GLN D O 1
ATOM 6464 N N . PRO D 1 34 ? 19.227 153.901 105.991 1.00 19.47 31 PRO D N 1
ATOM 6465 C CA . PRO D 1 34 ? 17.949 153.842 105.310 1.00 20.26 31 PRO D CA 1
ATOM 6466 C C . PRO D 1 34 ? 18.056 153.620 103.789 1.00 20.62 31 PRO D C 1
ATOM 6467 O O . PRO D 1 34 ? 17.019 153.428 103.117 1.00 20.57 31 PRO D O 1
ATOM 6471 N N . LEU D 1 35 ? 19.288 153.633 103.270 1.00 20.62 32 LEU D N 1
ATOM 6472 C CA . LEU D 1 35 ? 19.535 153.474 101.852 1.00 20.86 32 LEU D CA 1
ATOM 6473 C C . LEU D 1 35 ? 19.780 152.011 101.415 1.00 22.32 32 LEU D C 1
ATOM 6474 O O . LEU D 1 35 ? 19.690 151.702 100.226 1.00 22.27 32 LEU D O 1
ATOM 6479 N N . LYS D 1 36 ? 20.074 151.119 102.355 1.00 23.16 33 LYS D N 1
ATOM 6480 C CA . LYS D 1 36 ? 20.258 149.736 101.997 1.00 25.00 33 LYS D CA 1
ATOM 6481 C C . LYS D 1 36 ? 18.942 149.076 101.646 1.00 25.22 33 LYS D C 1
ATOM 6482 O O . LYS D 1 36 ? 18.112 148.900 102.516 1.00 26.35 33 LYS D O 1
ATOM 6488 N N . TYR D 1 37 ? 18.771 148.687 100.384 1.00 24.69 34 TYR D N 1
ATOM 6489 C CA . TYR D 1 37 ? 17.521 148.122 99.951 1.00 24.87 34 TYR D CA 1
ATOM 6490 C C . TYR D 1 37 ? 17.307 146.744 100.649 1.00 26.23 34 TYR D C 1
ATOM 6491 O O . TYR D 1 37 ? 16.166 146.384 101.034 1.00 26.42 34 TYR D O 1
ATOM 6500 N N . ALA D 1 38 ? 18.394 145.997 100.849 1.00 25.88 35 ALA D N 1
ATOM 6501 C CA . ALA D 1 38 ? 18.292 144.631 101.418 1.00 26.15 35 ALA D CA 1
ATOM 6502 C C . ALA D 1 38 ? 17.848 144.627 102.891 1.00 26.08 35 ALA D C 1
ATOM 6503 O O . ALA D 1 38 ? 17.309 143.614 103.394 1.00 27.85 35 ALA D O 1
ATOM 6505 N N . SER D 1 39 ? 18.044 145.759 103.567 1.00 25.22 36 SER D N 1
ATOM 6506 C CA . SER D 1 39 ? 17.846 145.897 105.006 1.00 23.85 36 SER D CA 1
ATOM 6507 C C . SER D 1 39 ? 16.504 146.428 105.429 1.00 22.11 36 SER D C 1
ATOM 6508 O O . SER D 1 39 ? 16.179 146.400 106.605 1.00 22.38 36 SER D O 1
ATOM 6511 N N . ASN D 1 40 ? 15.765 146.960 104.472 1.00 19.99 37 ASN D N 1
ATOM 6512 C CA . ASN D 1 40 ? 14.547 147.686 104.728 1.00 18.57 37 ASN D CA 1
ATOM 6513 C C . ASN D 1 40 ? 13.461 147.118 103.801 1.00 18.44 37 ASN D C 1
ATOM 6514 O O . ASN D 1 40 ? 13.168 147.656 102.726 1.00 18.39 37 ASN D O 1
ATOM 6519 N N . THR D 1 41 ? 12.852 146.027 104.226 1.00 17.95 38 THR D N 1
ATOM 6520 C CA . THR D 1 41 ? 11.950 145.304 103.334 1.00 17.05 38 THR D CA 1
ATOM 6521 C C . THR D 1 41 ? 10.818 144.639 104.096 1.00 16.11 38 THR D C 1
ATOM 6522 O O . THR D 1 41 ? 10.769 144.700 105.289 1.00 15.08 38 THR D O 1
ATOM 6526 N N . TRP D 1 42 ? 9.951 143.922 103.396 1.00 16.77 39 TRP D N 1
ATOM 6527 C CA . TRP D 1 42 ? 8.787 143.319 104.010 1.00 16.34 39 TRP D CA 1
ATOM 6528 C C . TRP D 1 42 ? 8.861 141.932 103.419 1.00 15.26 39 TRP D C 1
ATOM 6529 O O . TRP D 1 42 ? 8.994 141.817 102.208 1.00 14.41 39 TRP D O 1
ATOM 6540 N N . ILE D 1 43 ? 8.816 140.906 104.275 1.00 14.61 40 ILE D N 1
ATOM 6541 C CA . ILE D 1 43 ? 8.903 139.482 103.891 1.00 13.09 40 ILE D CA 1
ATOM 6542 C C . ILE D 1 43 ? 7.531 138.871 104.133 1.00 14.23 40 ILE D C 1
ATOM 6543 O O . ILE D 1 43 ? 7.141 138.632 105.260 1.00 14.64 40 ILE D O 1
ATOM 6548 N N . TYR D 1 44 ? 6.765 138.671 103.086 1.00 15.51 41 TYR D N 1
ATOM 6549 C CA . TYR D 1 44 ? 5.460 138.024 103.253 1.00 17.32 41 TYR D CA 1
ATOM 6550 C C . TYR D 1 44 ? 5.575 136.561 103.593 1.00 18.30 41 TYR D C 1
ATOM 6551 O O . TYR D 1 44 ? 6.446 135.885 103.044 1.00 17.86 41 TYR D O 1
ATOM 6560 N N . LYS D 1 45 ? 4.651 136.081 104.431 1.00 19.70 42 LYS D N 1
ATOM 6561 C CA . LYS D 1 45 ? 4.560 134.665 104.792 1.00 21.65 42 LYS D CA 1
ATOM 6562 C C . LYS D 1 45 ? 3.376 133.989 104.111 1.00 22.18 42 LYS D C 1
ATOM 6563 O O . LYS D 1 45 ? 3.422 132.819 103.756 1.00 23.64 42 LYS D O 1
ATOM 6569 N N . THR D 1 46 ? 2.320 134.748 103.908 1.00 22.56 43 THR D N 1
ATOM 6570 C CA . THR D 1 46 ? 1.211 134.297 103.085 1.00 21.88 43 THR D CA 1
ATOM 6571 C C . THR D 1 46 ? 0.948 135.356 102.011 1.00 21.01 43 THR D C 1
ATOM 6572 O O . THR D 1 46 ? 1.230 136.527 102.209 1.00 20.48 43 THR D O 1
ATOM 6584 N N . PRO D 1 48 ? -0.697 138.062 99.994 1.00 19.02 45 PRO D N 1
ATOM 6585 C CA . PRO D 1 48 ? -1.687 139.111 100.078 1.00 18.33 45 PRO D CA 1
ATOM 6586 C C . PRO D 1 48 ? -2.626 139.086 98.876 1.00 18.37 45 PRO D C 1
ATOM 6587 O O . PRO D 1 48 ? -2.189 138.858 97.762 1.00 17.38 45 PRO D O 1
ATOM 6591 N N . THR D 1 49 ? -3.915 139.325 99.090 1.00 19.67 46 THR D N 1
ATOM 6592 C CA . THR D 1 49 ? -4.752 139.690 97.974 1.00 20.31 46 THR D CA 1
ATOM 6593 C C . THR D 1 49 ? -4.127 140.935 97.352 1.00 20.75 46 THR D C 1
ATOM 6594 O O . THR D 1 49 ? -3.347 141.645 97.996 1.00 21.01 46 THR D O 1
ATOM 6606 N N . ASN D 1 51 ? -5.477 143.686 96.815 1.00 24.03 48 ASN D N 1
ATOM 6607 C CA . ASN D 1 51 ? -5.927 144.805 97.628 1.00 23.47 48 ASN D CA 1
ATOM 6608 C C . ASN D 1 51 ? -5.175 144.962 98.930 1.00 22.36 48 ASN D C 1
ATOM 6609 O O . ASN D 1 51 ? -4.931 146.069 99.385 1.00 22.44 48 ASN D O 1
ATOM 6614 N N . GLN D 1 52 ? -4.890 143.843 99.578 1.00 21.20 49 GLN D N 1
ATOM 6615 C CA . GLN D 1 52 ? -4.095 143.855 100.787 1.00 20.47 49 GLN D CA 1
ATOM 6616 C C . GLN D 1 52 ? -2.800 144.575 100.421 1.00 19.29 49 GLN D C 1
ATOM 6617 O O . GLN D 1 52 ? -2.354 145.479 101.128 1.00 18.59 49 GLN D O 1
ATOM 6623 N N . TRP D 1 53 ? -2.253 144.187 99.272 1.00 17.74 50 TRP D N 1
ATOM 6624 C CA . TRP D 1 53 ? -0.962 144.679 98.847 1.00 17.49 50 TRP D CA 1
ATOM 6625 C C . TRP D 1 53 ? -1.001 146.174 98.634 1.00 17.65 50 TRP D C 1
ATOM 6626 O O . TRP D 1 53 ? -0.048 146.846 98.964 1.00 17.89 50 TRP D O 1
ATOM 6637 N N . LEU D 1 54 ? -2.087 146.718 98.097 1.00 17.93 51 LEU D N 1
ATOM 6638 C CA . LEU D 1 54 ? -2.136 148.192 97.968 1.00 18.13 51 LEU D CA 1
ATOM 6639 C C . LEU D 1 54 ? -2.128 148.833 99.319 1.00 17.99 51 LEU D C 1
ATOM 6640 O O . LEU D 1 54 ? -1.542 149.896 99.490 1.00 18.44 51 LEU D O 1
ATOM 6645 N N . LYS D 1 55 ? -2.780 148.194 100.289 1.00 18.03 52 LYS D N 1
ATOM 6646 C CA . LYS D 1 55 ? -2.711 148.700 101.653 1.00 17.68 52 LYS D CA 1
ATOM 6647 C C . LYS D 1 55 ? -1.323 148.588 102.289 1.00 17.35 52 LYS D C 1
ATOM 6648 O O . LYS D 1 55 ? -0.940 149.438 103.081 1.00 17.24 52 LYS D O 1
ATOM 6654 N N . ASP D 1 56 ? -0.608 147.527 101.961 1.00 16.42 53 ASP D N 1
ATOM 6655 C CA . ASP D 1 56 ? 0.711 147.281 102.516 1.00 16.64 53 ASP D CA 1
ATOM 6656 C C . ASP D 1 56 ? 1.723 148.286 101.899 1.00 15.91 53 ASP D C 1
ATOM 6657 O O . ASP D 1 56 ? 2.628 148.772 102.552 1.00 16.42 53 ASP D O 1
ATOM 6662 N N . ILE D 1 57 ? 1.545 148.626 100.636 1.00 16.01 54 ILE D N 1
ATOM 6663 C CA . ILE D 1 57 ? 2.339 149.664 100.060 1.00 15.88 54 ILE D CA 1
ATOM 6664 C C . ILE D 1 57 ? 2.235 150.927 100.890 1.00 16.82 54 ILE D C 1
ATOM 6665 O O . ILE D 1 57 ? 3.256 151.561 101.199 1.00 17.95 54 ILE D O 1
ATOM 6670 N N . GLU D 1 58 ? 1.009 151.321 101.227 1.00 16.43 55 GLU D N 1
ATOM 6671 C CA . GLU D 1 58 ? 0.828 152.592 101.909 1.00 16.72 55 GLU D CA 1
ATOM 6672 C C . GLU D 1 58 ? 1.493 152.539 103.279 1.00 15.93 55 GLU D C 1
ATOM 6673 O O . GLU D 1 58 ? 2.127 153.513 103.710 1.00 15.85 55 GLU D O 1
ATOM 6679 N N . VAL D 1 59 ? 1.385 151.394 103.958 1.00 14.51 56 VAL D N 1
ATOM 6680 C CA . VAL D 1 59 ? 2.113 151.284 105.219 1.00 13.04 56 VAL D CA 1
ATOM 6681 C C . VAL D 1 59 ? 3.632 151.447 105.012 1.00 13.53 56 VAL D C 1
ATOM 6682 O O . VAL D 1 59 ? 4.250 152.354 105.611 1.00 12.88 56 VAL D O 1
ATOM 6686 N N . GLN D 1 60 ? 4.237 150.596 104.173 1.00 12.43 57 GLN D N 1
ATOM 6687 C CA . GLN D 1 60 ? 5.673 150.677 103.992 1.00 12.07 57 GLN D CA 1
ATOM 6688 C C . GLN D 1 60 ? 6.087 152.063 103.473 1.00 12.24 57 GLN D C 1
ATOM 6689 O O . GLN D 1 60 ? 7.148 152.556 103.817 1.00 11.90 57 GLN D O 1
ATOM 6695 N N . LYS D 1 61 ? 5.272 152.670 102.626 1.00 13.29 58 LYS D N 1
ATOM 6696 C CA . LYS D 1 61 ? 5.641 153.950 101.990 1.00 15.32 58 LYS D CA 1
ATOM 6697 C C . LYS D 1 61 ? 5.882 154.936 103.137 1.00 15.61 58 LYS D C 1
ATOM 6698 O O . LYS D 1 61 ? 6.954 155.550 103.260 1.00 16.00 58 LYS D O 1
ATOM 6704 N N . LYS D 1 62 ? 4.898 154.991 104.028 1.00 15.52 59 LYS D N 1
ATOM 6705 C CA . LYS D 1 62 ? 4.949 155.847 105.189 1.00 16.49 59 LYS D CA 1
ATOM 6706 C C . LYS D 1 62 ? 6.183 155.652 106.043 1.00 16.04 59 LYS D C 1
ATOM 6707 O O . LYS D 1 62 ? 6.944 156.612 106.233 1.00 16.55 59 LYS D O 1
ATOM 6721 N N . HIS D 1 64 ? 8.950 154.114 105.349 1.00 15.61 61 HIS D N 1
ATOM 6722 C CA . HIS D 1 64 ? 10.208 154.297 104.683 1.00 15.66 61 HIS D CA 1
ATOM 6723 C C . HIS D 1 64 ? 10.467 155.796 104.592 1.00 16.04 61 HIS D C 1
ATOM 6724 O O . HIS D 1 64 ? 11.574 156.217 104.908 1.00 14.77 61 HIS D O 1
ATOM 6731 N N . LEU D 1 65 ? 9.435 156.604 104.272 1.00 15.93 62 LEU D N 1
ATOM 6732 C CA . LEU D 1 65 ? 9.663 158.056 104.184 1.00 17.06 62 LEU D CA 1
ATOM 6733 C C . LEU D 1 65 ? 10.090 158.624 105.526 1.00 17.00 62 LEU D C 1
ATOM 6734 O O . LEU D 1 65 ? 10.958 159.511 105.602 1.00 17.06 62 LEU D O 1
ATOM 6739 N N . ASN D 1 66 ? 9.464 158.116 106.589 1.00 16.29 63 ASN D N 1
ATOM 6740 C CA . ASN D 1 66 ? 9.729 158.594 107.930 1.00 15.35 63 ASN D CA 1
ATOM 6741 C C . ASN D 1 66 ? 11.205 158.567 108.313 1.00 15.46 63 ASN D C 1
ATOM 6742 O O . ASN D 1 66 ? 11.680 159.433 109.061 1.00 14.24 63 ASN D O 1
ATOM 6747 N N . GLN D 1 67 ? 11.918 157.566 107.809 1.00 14.98 64 GLN D N 1
ATOM 6748 C CA . GLN D 1 67 ? 13.342 157.413 108.109 1.00 14.89 64 GLN D CA 1
ATOM 6749 C C . GLN D 1 67 ? 14.213 157.752 106.914 1.00 15.41 64 GLN D C 1
ATOM 6750 O O . GLN D 1 67 ? 15.364 157.288 106.852 1.00 15.66 64 GLN D O 1
ATOM 6756 N N . SER D 1 68 ? 13.678 158.515 105.954 1.00 15.41 65 SER D N 1
ATOM 6757 C CA . SER D 1 68 ? 14.457 158.874 104.756 1.00 15.57 65 SER D CA 1
ATOM 6758 C C . SER D 1 68 ? 14.949 157.657 103.881 1.00 16.60 65 SER D C 1
ATOM 6759 O O . SER D 1 68 ? 16.052 157.705 103.315 1.00 16.86 65 SER D O 1
ATOM 6762 N N . SER D 1 69 ? 14.151 156.584 103.840 1.00 15.44 66 SER D N 1
ATOM 6763 C CA . SER D 1 69 ? 14.220 155.537 102.826 1.00 16.14 66 SER D CA 1
ATOM 6764 C C . SER D 1 69 ? 13.299 155.901 101.660 1.00 16.20 66 SER D C 1
ATOM 6765 O O . SER D 1 69 ? 12.211 156.469 101.852 1.00 16.46 66 SER D O 1
ATOM 6768 N N . TYR D 1 70 ? 13.705 155.555 100.450 1.00 16.23 67 TYR D N 1
ATOM 6769 C CA . TYR D 1 70 ? 13.007 156.082 99.299 1.00 16.31 67 TYR D CA 1
ATOM 6770 C C . TYR D 1 70 ? 12.521 155.041 98.362 1.00 17.15 67 TYR D C 1
ATOM 6771 O O . TYR D 1 70 ? 11.875 155.370 97.384 1.00 19.42 67 TYR D O 1
ATOM 6780 N N . HIS D 1 71 ? 12.789 153.786 98.690 1.00 15.82 68 HIS D N 1
ATOM 6781 C CA . HIS D 1 71 ? 12.448 152.663 97.858 1.00 15.23 68 HIS D CA 1
ATOM 6782 C C . HIS D 1 71 ? 11.294 151.888 98.475 1.00 15.65 68 HIS D C 1
ATOM 6783 O O . HIS D 1 71 ? 10.905 152.128 99.603 1.00 16.59 68 HIS D O 1
ATOM 6790 N N . LEU D 1 72 ? 10.718 150.973 97.716 1.00 15.49 69 LEU D N 1
ATOM 6791 C CA . LEU D 1 72 ? 9.730 150.074 98.233 1.00 15.56 69 LEU D CA 1
ATOM 6792 C C . LEU D 1 72 ? 10.192 148.654 97.859 1.00 17.03 69 LEU D C 1
ATOM 6793 O O . LEU D 1 72 ? 10.710 148.431 96.744 1.00 17.27 69 LEU D O 1
ATOM 6798 N N . SER D 1 73 ? 9.888 147.686 98.726 1.00 17.34 70 SER D N 1
ATOM 6799 C CA . SER D 1 73 ? 10.436 146.368 98.587 1.00 18.29 70 SER D CA 1
ATOM 6800 C C . SER D 1 73 ? 9.587 145.235 99.233 1.00 17.77 70 SER D C 1
ATOM 6801 O O . SER D 1 73 ? 9.160 145.359 100.352 1.00 17.90 70 SER D O 1
ATOM 6804 N N . PHE D 1 74 ? 9.362 144.136 98.513 1.00 17.59 71 PHE D N 1
ATOM 6805 C CA . PHE D 1 74 ? 8.691 142.979 99.101 1.00 18.08 71 PHE D CA 1
ATOM 6806 C C . PHE D 1 74 ? 9.252 141.677 98.603 1.00 17.66 71 PHE D C 1
ATOM 6807 O O . PHE D 1 74 ? 9.654 141.563 97.444 1.00 18.43 71 PHE D O 1
ATOM 6815 N N . SER D 1 75 ? 9.243 140.681 99.482 1.00 17.01 72 SER D N 1
ATOM 6816 C CA . SER D 1 75 ? 9.452 139.293 99.127 1.00 15.25 72 SER D CA 1
ATOM 6817 C C . SER D 1 75 ? 8.184 138.557 99.340 1.00 14.73 72 SER D C 1
ATOM 6818 O O . SER D 1 75 ? 7.531 138.758 100.341 1.00 15.00 72 SER D O 1
ATOM 6821 N N . PHE D 1 76 ? 7.890 137.628 98.442 1.00 14.90 73 PHE D N 1
ATOM 6822 C CA . PHE D 1 76 ? 6.698 136.808 98.529 1.00 14.60 73 PHE D CA 1
ATOM 6823 C C . PHE D 1 76 ? 7.004 135.389 99.063 1.00 15.09 73 PHE D C 1
ATOM 6824 O O . PHE D 1 76 ? 8.171 134.999 99.087 1.00 16.18 73 PHE D O 1
ATOM 6832 N N . PRO D 1 77 ? 5.985 134.641 99.553 1.00 14.87 74 PRO D N 1
ATOM 6833 C CA . PRO D 1 77 ? 6.258 133.358 100.211 1.00 15.58 74 PRO D CA 1
ATOM 6834 C C . PRO D 1 77 ? 7.029 132.358 99.339 1.00 16.81 74 PRO D C 1
ATOM 6835 O O . PRO D 1 77 ? 6.772 132.203 98.144 1.00 16.46 74 PRO D O 1
ATOM 6839 N N . ALA D 1 78 ? 7.939 131.646 99.961 1.00 18.06 75 ALA D N 1
ATOM 6840 C CA . ALA D 1 78 ? 8.700 130.629 99.272 1.00 19.04 75 ALA D CA 1
ATOM 6841 C C . ALA D 1 78 ? 7.841 129.696 98.419 1.00 19.70 75 ALA D C 1
ATOM 6842 O O . ALA D 1 78 ? 6.800 129.211 98.862 1.00 20.31 75 ALA D O 1
ATOM 6844 N N . ASN D 1 79 ? 8.290 129.468 97.180 1.00 20.43 76 ASN D N 1
ATOM 6845 C CA . ASN D 1 79 ? 7.656 128.533 96.245 1.00 21.01 76 ASN D CA 1
ATOM 6846 C C . ASN D 1 79 ? 6.220 128.813 95.881 1.00 21.82 76 ASN D C 1
ATOM 6847 O O . ASN D 1 79 ? 5.464 127.862 95.612 1.00 21.59 76 ASN D O 1
ATOM 6852 N N . GLU D 1 80 ? 5.842 130.091 95.853 1.00 21.68 77 GLU D N 1
ATOM 6853 C CA . GLU D 1 80 ? 4.492 130.457 95.415 1.00 22.90 77 GLU D CA 1
ATOM 6854 C C . GLU D 1 80 ? 4.551 131.359 94.191 1.00 23.51 77 GLU D C 1
ATOM 6855 O O . GLU D 1 80 ? 5.247 132.370 94.183 1.00 24.14 77 GLU D O 1
ATOM 6861 N N . LYS D 1 81 ? 3.834 130.996 93.139 1.00 24.36 78 LYS D N 1
ATOM 6862 C CA . LYS D 1 81 ? 3.691 131.899 91.998 1.00 24.07 78 LYS D CA 1
ATOM 6863 C C . LYS D 1 81 ? 2.739 133.010 92.428 1.00 23.68 78 LYS D C 1
ATOM 6864 O O . LYS D 1 81 ? 1.808 132.751 93.174 1.00 22.64 78 LYS D O 1
ATOM 6870 N N . ILE D 1 82 ? 2.999 134.238 91.982 1.00 23.68 79 ILE D N 1
ATOM 6871 C CA . ILE D 1 82 ? 2.080 135.377 92.207 1.00 23.56 79 ILE D CA 1
ATOM 6872 C C . ILE D 1 82 ? 0.899 135.337 91.215 1.00 24.35 79 ILE D C 1
ATOM 6873 O O . ILE D 1 82 ? 1.073 134.925 90.087 1.00 24.15 79 ILE D O 1
ATOM 6878 N N . ASP D 1 83 ? -0.293 135.778 91.589 1.00 26.12 80 ASP D N 1
ATOM 6879 C CA . ASP D 1 83 ? -1.437 135.667 90.640 1.00 28.34 80 ASP D CA 1
ATOM 6880 C C . ASP D 1 83 ? -1.512 136.764 89.615 1.00 28.36 80 ASP D C 1
ATOM 6881 O O . ASP D 1 83 ? -1.202 137.927 89.885 1.00 28.20 80 ASP D O 1
ATOM 6886 N N . GLU D 1 84 ? -1.965 136.369 88.435 1.00 28.48 81 GLU D N 1
ATOM 6887 C CA . GLU D 1 84 ? -2.086 137.267 87.302 1.00 29.01 81 GLU D CA 1
ATOM 6888 C C . GLU D 1 84 ? -2.467 138.723 87.680 1.00 28.13 81 GLU D C 1
ATOM 6889 O O . GLU D 1 84 ? -1.886 139.697 87.163 1.00 28.47 81 GLU D O 1
ATOM 6895 N N . VAL D 1 85 ? -3.425 138.852 88.593 1.00 26.76 82 VAL D N 1
ATOM 6896 C CA . VAL D 1 85 ? -4.027 140.133 88.920 1.00 26.01 82 VAL D CA 1
ATOM 6897 C C . VAL D 1 85 ? -3.067 141.038 89.710 1.00 25.99 82 VAL D C 1
ATOM 6898 O O . VAL D 1 85 ? -2.942 142.242 89.418 1.00 25.43 82 VAL D O 1
ATOM 6902 N N . LEU D 1 86 ? -2.366 140.419 90.659 1.00 25.30 83 LEU D N 1
ATOM 6903 C CA . LEU D 1 86 ? -1.414 141.087 91.490 1.00 25.80 83 LEU D CA 1
ATOM 6904 C C . LEU D 1 86 ? -0.201 141.496 90.633 1.00 26.04 83 LEU D C 1
ATOM 6905 O O . LEU D 1 86 ? 0.269 142.673 90.706 1.00 26.48 83 LEU D O 1
ATOM 6910 N N . LEU D 1 87 ? 0.283 140.553 89.820 1.00 25.03 84 LEU D N 1
ATOM 6911 C CA . LEU D 1 87 ? 1.368 140.825 88.884 1.00 24.79 84 LEU D CA 1
ATOM 6912 C C . LEU D 1 87 ? 1.129 142.064 88.040 1.00 25.01 84 LEU D C 1
ATOM 6913 O O . LEU D 1 87 ? 2.025 142.926 87.914 1.00 25.00 84 LEU D O 1
ATOM 6918 N N . GLU D 1 88 ? -0.073 142.146 87.464 1.00 24.82 85 GLU D N 1
ATOM 6919 C CA . GLU D 1 88 ? -0.400 143.233 86.580 1.00 24.62 85 GLU D CA 1
ATOM 6920 C C . GLU D 1 88 ? -0.297 144.543 87.340 1.00 23.64 85 GLU D C 1
ATOM 6921 O O . GLU D 1 88 ? 0.308 145.480 86.856 1.00 23.88 85 GLU D O 1
ATOM 6927 N N . LYS D 1 89 ? -0.827 144.568 88.555 1.00 22.48 86 LYS D N 1
ATOM 6928 C CA . LYS D 1 89 ? -0.702 145.707 89.448 1.00 21.35 86 LYS D CA 1
ATOM 6929 C C . LYS D 1 89 ? 0.730 146.064 89.791 1.00 20.72 86 LYS D C 1
ATOM 6930 O O . LYS D 1 89 ? 1.082 147.257 89.823 1.00 19.20 86 LYS D O 1
ATOM 6936 N N . ILE D 1 90 ? 1.544 145.030 90.049 1.00 19.81 87 ILE D N 1
ATOM 6937 C CA . ILE D 1 90 ? 2.971 145.211 90.314 1.00 18.80 87 ILE D CA 1
ATOM 6938 C C . ILE D 1 90 ? 3.636 145.890 89.116 1.00 20.04 87 ILE D C 1
ATOM 6939 O O . ILE D 1 90 ? 4.341 146.916 89.261 1.00 20.31 87 ILE D O 1
ATOM 6944 N N . ARG D 1 91 ? 3.372 145.358 87.923 1.00 20.29 88 ARG D N 1
ATOM 6945 C CA . ARG D 1 91 ? 3.923 145.957 86.707 1.00 20.71 88 ARG D CA 1
ATOM 6946 C C . ARG D 1 91 ? 3.491 147.427 86.559 1.00 20.93 88 ARG D C 1
ATOM 6947 O O . ARG D 1 91 ? 4.348 148.313 86.410 1.00 20.41 88 ARG D O 1
ATOM 6955 N N . GLU D 1 92 ? 2.180 147.712 86.619 1.00 20.53 89 GLU D N 1
ATOM 6956 C CA . GLU D 1 92 ? 1.731 149.077 86.303 1.00 20.69 89 GLU D CA 1
ATOM 6957 C C . GLU D 1 92 ? 2.218 150.121 87.314 1.00 19.60 89 GLU D C 1
ATOM 6958 O O . GLU D 1 92 ? 2.444 151.267 86.939 1.00 20.90 89 GLU D O 1
ATOM 6964 N N . LEU D 1 93 ? 2.377 149.710 88.572 1.00 18.62 90 LEU D N 1
ATOM 6965 C CA . LEU D 1 93 ? 3.007 150.490 89.655 1.00 17.96 90 LEU D CA 1
ATOM 6966 C C . LEU D 1 93 ? 4.558 150.602 89.544 1.00 18.18 90 LEU D C 1
ATOM 6967 O O . LEU D 1 93 ? 5.243 151.161 90.417 1.00 18.73 90 LEU D O 1
ATOM 6972 N N . GLY D 1 94 ? 5.100 150.085 88.457 1.00 17.31 91 GLY D N 1
ATOM 6973 C CA . GLY D 1 94 ? 6.513 150.229 88.181 1.00 18.61 91 GLY D CA 1
ATOM 6974 C C . GLY D 1 94 ? 7.544 149.518 89.036 1.00 19.02 91 GLY D C 1
ATOM 6975 O O . GLY D 1 94 ? 8.686 150.016 89.186 1.00 20.67 91 GLY D O 1
ATOM 6976 N N . PHE D 1 95 ? 7.199 148.366 89.603 1.00 18.55 92 PHE D N 1
ATOM 6977 C CA . PHE D 1 95 ? 8.217 147.585 90.316 1.00 16.98 92 PHE D CA 1
ATOM 6978 C C . PHE D 1 95 ? 8.991 146.731 89.342 1.00 16.01 92 PHE D C 1
ATOM 6979 O O . PHE D 1 95 ? 8.430 146.364 88.317 1.00 15.19 92 PHE D O 1
ATOM 6987 N N . GLN D 1 96 ? 10.277 146.457 89.632 1.00 16.03 93 GLN D N 1
ATOM 6988 C CA A GLN D 1 96 ? 11.058 145.409 88.957 0.50 16.30 93 GLN D CA 1
ATOM 6989 C CA B GLN D 1 96 ? 10.972 145.403 88.907 0.50 16.11 93 GLN D CA 1
ATOM 6990 C C . GLN D 1 96 ? 10.737 144.097 89.667 1.00 16.22 93 GLN D C 1
ATOM 6991 O O . GLN D 1 96 ? 10.660 144.080 90.890 1.00 16.14 93 GLN D O 1
ATOM 7002 N N . ILE D 1 97 ? 10.580 143.001 88.930 1.00 16.84 94 ILE D N 1
ATOM 7003 C CA . ILE D 1 97 ? 10.356 141.658 89.511 1.00 17.11 94 ILE D CA 1
ATOM 7004 C C . ILE D 1 97 ? 11.572 140.764 89.319 1.00 17.03 94 ILE D C 1
ATOM 7005 O O . ILE D 1 97 ? 12.099 140.646 88.231 1.00 16.21 94 ILE D O 1
ATOM 7010 N N . GLY D 1 98 ? 11.986 140.051 90.352 1.00 18.21 95 GLY D N 1
ATOM 7011 C CA . GLY D 1 98 ? 13.036 139.065 90.158 1.00 18.21 95 GLY D CA 1
ATOM 7012 C C . GLY D 1 98 ? 12.774 137.868 91.012 1.00 19.16 95 GLY D C 1
ATOM 7013 O O . GLY D 1 98 ? 11.792 137.828 91.789 1.00 19.74 95 GLY D O 1
ATOM 7014 N N . VAL D 1 99 ? 13.648 136.886 90.862 1.00 19.55 96 VAL D N 1
ATOM 7015 C CA . VAL D 1 99 ? 13.532 135.629 91.580 1.00 20.18 96 VAL D CA 1
ATOM 7016 C C . VAL D 1 99 ? 14.790 135.374 92.403 1.00 20.20 96 VAL D C 1
ATOM 7017 O O . VAL D 1 99 ? 15.935 135.583 91.941 1.00 19.72 96 VAL D O 1
ATOM 7021 N N . LEU D 1 100 ? 14.559 134.939 93.638 1.00 20.22 97 LEU D N 1
ATOM 7022 C CA . LEU D 1 100 ? 15.595 134.509 94.528 1.00 19.86 97 LEU D CA 1
ATOM 7023 C C . LEU D 1 100 ? 15.596 133.016 94.580 1.00 19.81 97 LEU D C 1
ATOM 7024 O O . LEU D 1 100 ? 14.527 132.374 94.757 1.00 19.13 97 LEU D O 1
ATOM 7029 N N . GLU D 1 101 ? 16.790 132.459 94.393 1.00 19.51 98 GLU D N 1
ATOM 7030 C CA . GLU D 1 101 ? 16.950 131.018 94.374 1.00 19.15 98 GLU D CA 1
ATOM 7031 C C . GLU D 1 101 ? 17.806 130.551 95.509 1.00 17.87 98 GLU D C 1
ATOM 7032 O O . GLU D 1 101 ? 18.855 131.104 95.757 1.00 18.47 98 GLU D O 1
ATOM 7038 N N . LEU D 1 102 ? 17.329 129.529 96.196 1.00 16.81 99 LEU D N 1
ATOM 7039 C CA . LEU D 1 102 ? 18.008 128.933 97.313 1.00 16.15 99 LEU D CA 1
ATOM 7040 C C . LEU D 1 102 ? 18.780 127.716 96.816 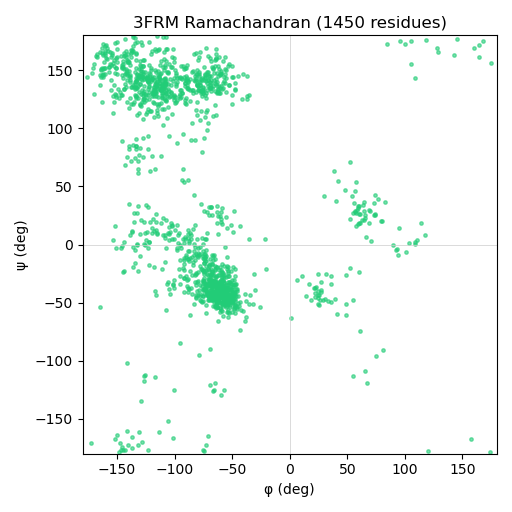1.00 16.57 99 LEU D C 1
ATOM 7041 O O . LEU D 1 102 ? 18.222 126.852 96.163 1.00 16.52 99 LEU D O 1
ATOM 7046 N N . TYR D 1 103 ? 20.071 127.677 97.143 1.00 17.19 100 TYR D N 1
ATOM 7047 C CA . TYR D 1 103 ? 20.935 126.565 96.827 1.00 16.98 100 TYR D CA 1
ATOM 7048 C C . TYR D 1 103 ? 21.594 126.015 98.058 1.00 17.70 100 TYR D C 1
ATOM 7049 O O . TYR D 1 103 ? 21.997 126.782 98.918 1.00 18.22 100 TYR D O 1
ATOM 7058 N N . VAL D 1 104 ? 21.731 124.678 98.122 1.00 17.05 101 VAL D N 1
ATOM 7059 C CA . VAL D 1 104 ? 22.312 124.027 99.279 1.00 16.50 101 VAL D CA 1
ATOM 7060 C C . VAL D 1 104 ? 23.342 122.974 98.875 1.00 16.25 101 VAL D C 1
ATOM 7061 O O . VAL D 1 104 ? 23.365 122.489 97.764 1.00 16.63 101 VAL D O 1
ATOM 7065 N N . ILE D 1 105 ? 24.218 122.636 99.788 1.00 16.49 102 ILE D N 1
ATOM 7066 C CA . ILE D 1 105 ? 25.227 121.605 99.529 1.00 16.58 102 ILE D CA 1
ATOM 7067 C C . ILE D 1 105 ? 25.777 121.131 100.856 1.00 17.21 102 ILE D C 1
ATOM 7068 O O . ILE D 1 105 ? 25.939 121.942 101.804 1.00 17.17 102 ILE D O 1
ATOM 7073 N N . GLU D 1 106 ? 26.109 119.849 100.906 1.00 17.98 103 GLU D N 1
ATOM 7074 C CA . GLU D 1 106 ? 26.866 119.281 102.012 1.00 19.75 103 GLU D CA 1
ATOM 7075 C C . GLU D 1 106 ? 28.253 119.840 102.023 1.00 20.43 103 GLU D C 1
ATOM 7076 O O . GLU D 1 106 ? 28.883 119.949 100.970 1.00 22.26 103 GLU D O 1
ATOM 7082 N N . ALA D 1 107 ? 28.725 120.188 103.221 1.00 20.92 104 ALA D N 1
ATOM 7083 C CA . ALA D 1 107 ? 30.085 120.656 103.466 1.00 20.41 104 ALA D CA 1
ATOM 7084 C C . ALA D 1 107 ? 31.099 119.803 102.744 1.00 20.32 104 ALA D C 1
ATOM 7085 O O . ALA D 1 107 ? 31.943 120.311 102.043 1.00 20.14 104 ALA D O 1
ATOM 7087 N N . LYS D 1 108 ? 30.971 118.501 102.921 1.00 20.48 105 LYS D N 1
ATOM 7088 C CA . LYS D 1 108 ? 31.851 117.513 102.337 1.00 21.12 105 LYS D CA 1
ATOM 7089 C C . LYS D 1 108 ? 32.076 117.649 100.833 1.00 22.15 105 LYS D C 1
ATOM 7090 O O . LYS D 1 108 ? 33.184 117.381 100.334 1.00 22.27 105 LYS D O 1
ATOM 7096 N N . ALA D 1 109 ? 31.024 118.010 100.098 1.00 22.85 106 ALA D N 1
ATOM 7097 C CA . ALA D 1 109 ? 31.166 118.110 98.650 1.00 23.37 106 ALA D CA 1
ATOM 7098 C C . ALA D 1 109 ? 32.069 119.305 98.333 1.00 23.93 106 ALA D C 1
ATOM 7099 O O . ALA D 1 109 ? 32.931 119.213 97.460 1.00 24.60 106 ALA D O 1
ATOM 7101 N N . LEU D 1 110 ? 31.864 120.408 99.054 1.00 24.04 107 LEU D N 1
ATOM 7102 C CA . LEU D 1 110 ? 32.719 121.584 98.988 1.00 24.54 107 LEU D CA 1
ATOM 7103 C C . LEU D 1 110 ? 34.173 121.288 99.351 1.00 25.50 107 LEU D C 1
ATOM 7104 O O . LEU D 1 110 ? 35.114 121.747 98.664 1.00 25.30 107 LEU D O 1
ATOM 7109 N N . LYS D 1 111 ? 34.358 120.531 100.431 1.00 26.05 108 LYS D N 1
ATOM 7110 C CA . LYS D 1 111 ? 35.689 120.186 100.888 1.00 26.99 108 LYS D CA 1
ATOM 7111 C C . LYS D 1 111 ? 36.415 119.460 99.793 1.00 27.41 108 LYS D C 1
ATOM 7112 O O . LYS D 1 111 ? 37.638 119.593 99.676 1.00 27.91 108 LYS D O 1
ATOM 7118 N N . GLU D 1 112 ? 35.657 118.713 98.987 1.00 27.79 109 GLU D N 1
ATOM 7119 C CA . GLU D 1 112 ? 36.237 117.828 97.969 1.00 28.54 109 GLU D CA 1
ATOM 7120 C C . GLU D 1 112 ? 36.453 118.450 96.579 1.00 29.13 109 GLU D C 1
ATOM 7121 O O . GLU D 1 112 ? 37.115 117.849 95.721 1.00 28.84 109 GLU D O 1
ATOM 7127 N N . LEU D 1 113 ? 35.902 119.646 96.369 1.00 30.11 110 LEU D N 1
ATOM 7128 C CA . LEU D 1 113 ? 36.223 120.474 95.210 1.00 31.83 110 LEU D CA 1
ATOM 7129 C C . LEU D 1 113 ? 37.715 120.462 94.860 1.00 33.59 110 LEU D C 1
ATOM 7130 O O . LEU D 1 113 ? 38.578 120.357 95.746 1.00 34.57 110 LEU D O 1
ATOM 7135 N N . SER D 1 114 ? 38.023 120.557 93.567 1.00 34.97 111 SER D N 1
ATOM 7136 C CA . SER D 1 114 ? 39.421 120.546 93.116 1.00 35.85 111 SER D CA 1
ATOM 7137 C C . SER D 1 114 ? 40.198 121.783 93.605 1.00 36.16 111 SER D C 1
ATOM 7138 O O . SER D 1 114 ? 39.633 122.882 93.750 1.00 35.69 111 SER D O 1
ATOM 7141 N N . ARG D 1 115 ? 41.491 121.563 93.843 1.00 36.24 112 ARG D N 1
ATOM 7142 C CA . ARG D 1 115 ? 42.354 122.514 94.531 1.00 36.28 112 ARG D CA 1
ATOM 7143 C C . ARG D 1 115 ? 43.292 123.305 93.618 1.00 35.94 112 ARG D C 1
ATOM 7144 O O . ARG D 1 115 ? 43.656 122.882 92.526 1.00 35.85 112 ARG D O 1
ATOM 7152 N N . LYS D 1 116 ? 43.642 124.489 94.088 1.00 35.90 113 LYS D N 1
ATOM 7153 C CA . LYS D 1 116 ? 44.741 125.269 93.555 1.00 35.35 113 LYS D CA 1
ATOM 7154 C C . LYS D 1 116 ? 45.468 125.649 94.814 1.00 35.06 113 LYS D C 1
ATOM 7155 O O . LYS D 1 116 ? 45.397 126.790 95.268 1.00 35.60 113 LYS D O 1
ATOM 7161 N N . ARG D 1 117 ? 46.116 124.664 95.417 1.00 34.66 114 ARG D N 1
ATOM 7162 C CA . ARG D 1 117 ? 46.873 124.873 96.648 1.00 33.96 114 ARG D CA 1
ATOM 7163 C C . ARG D 1 117 ? 47.499 126.291 96.775 1.00 33.04 114 ARG D C 1
ATOM 7164 O O . ARG D 1 117 ? 47.696 126.788 97.897 1.00 33.19 114 ARG D O 1
ATOM 7172 N N . ASP D 1 118 ? 47.757 126.948 95.634 1.00 31.69 115 ASP D N 1
ATOM 7173 C CA . ASP D 1 118 ? 48.524 128.224 95.566 1.00 30.17 115 ASP D CA 1
ATOM 7174 C C . ASP D 1 118 ? 47.816 129.471 96.038 1.00 28.66 115 ASP D C 1
ATOM 7175 O O . ASP D 1 118 ? 48.431 130.534 96.189 1.00 29.72 115 ASP D O 1
ATOM 7180 N N . VAL D 1 119 ? 46.524 129.377 96.234 1.00 26.10 116 VAL D N 1
ATOM 7181 C CA . VAL D 1 119 ? 45.773 130.541 96.601 1.00 24.18 116 VAL D CA 1
ATOM 7182 C C . VAL D 1 119 ? 45.971 130.723 98.097 1.00 23.10 116 VAL D C 1
ATOM 7183 O O . VAL D 1 119 ? 46.065 129.750 98.834 1.00 22.08 116 VAL D O 1
ATOM 7187 N N . ASP D 1 120 ? 46.094 131.974 98.522 1.00 21.34 117 ASP D N 1
ATOM 7188 C CA . ASP D 1 120 ? 46.267 132.282 99.928 1.00 20.46 117 ASP D CA 1
ATOM 7189 C C . ASP D 1 120 ? 44.947 132.836 100.420 1.00 19.11 117 ASP D C 1
ATOM 7190 O O . ASP D 1 120 ? 44.517 133.846 99.917 1.00 19.61 117 ASP D O 1
ATOM 7195 N N . ILE D 1 121 ? 44.300 132.174 101.376 1.00 18.32 118 ILE D N 1
ATOM 7196 C CA . ILE D 1 121 ? 43.034 132.682 101.938 1.00 17.23 118 ILE D CA 1
ATOM 7197 C C . ILE D 1 121 ? 43.159 133.160 103.396 1.00 17.61 118 ILE D C 1
ATOM 7198 O O . ILE D 1 121 ? 43.664 132.449 104.244 1.00 17.08 118 ILE D O 1
ATOM 7203 N N . GLN D 1 122 ? 42.702 134.373 103.682 1.00 18.54 119 GLN D N 1
ATOM 7204 C CA . GLN D 1 122 ? 42.794 134.926 105.041 1.00 20.12 119 GLN D CA 1
ATOM 7205 C C . GLN D 1 122 ? 41.453 135.478 105.508 1.00 20.79 119 GLN D C 1
ATOM 7206 O O . GLN D 1 122 ? 40.776 136.159 104.752 1.00 21.54 119 GLN D O 1
ATOM 7212 N N . LEU D 1 123 ? 41.085 135.228 106.759 1.00 21.98 120 LEU D N 1
ATOM 7213 C CA . LEU D 1 123 ? 39.943 135.920 107.403 1.00 23.11 120 LEU D CA 1
ATOM 7214 C C . LEU D 1 123 ? 40.176 137.429 107.327 1.00 22.62 120 LEU D C 1
ATOM 7215 O O . LEU D 1 123 ? 41.316 137.885 107.381 1.00 22.04 120 LEU D O 1
ATOM 7220 N N . VAL D 1 124 ? 39.142 138.254 107.195 1.00 22.67 121 VAL D N 1
ATOM 7221 C CA . VAL D 1 124 ? 39.516 139.649 107.190 1.00 21.30 121 VAL D CA 1
ATOM 7222 C C . VAL D 1 124 ? 39.534 140.256 108.576 1.00 21.25 121 VAL D C 1
ATOM 7223 O O . VAL D 1 124 ? 38.723 139.881 109.421 1.00 21.08 121 VAL D O 1
ATOM 7227 N N . SER D 1 125 ? 40.531 141.128 108.798 1.00 20.57 122 SER D N 1
ATOM 7228 C CA . SER D 1 125 ? 40.660 141.949 109.983 1.00 20.06 122 SER D CA 1
ATOM 7229 C C . SER D 1 125 ? 41.180 143.346 109.574 1.00 20.52 122 SER D C 1
ATOM 7230 O O . SER D 1 125 ? 41.060 143.762 108.404 1.00 21.53 122 SER D O 1
ATOM 7233 N N . SER D 1 126 ? 41.734 144.090 110.511 1.00 19.31 123 SER D N 1
ATOM 7234 C CA . SER D 1 126 ? 42.122 145.429 110.182 1.00 19.25 123 SER D CA 1
ATOM 7235 C C . SER D 1 126 ? 43.266 145.443 109.178 1.00 19.33 123 SER D C 1
ATOM 7236 O O . SER D 1 126 ? 43.379 146.359 108.342 1.00 19.33 123 SER D O 1
ATOM 7239 N N . ASN D 1 127 ? 44.094 144.411 109.322 1.00 18.77 124 ASN D N 1
ATOM 7240 C CA A ASN D 1 127 ? 45.205 144.066 108.445 0.50 18.46 124 ASN D CA 1
ATOM 7241 C CA B ASN D 1 127 ? 45.218 144.108 108.441 0.50 18.43 124 ASN D CA 1
ATOM 7242 C C . ASN D 1 127 ? 44.815 144.118 106.972 1.00 18.64 124 ASN D C 1
ATOM 7243 O O . ASN D 1 127 ? 45.555 144.657 106.154 1.00 17.64 124 ASN D O 1
ATOM 7252 N N . ASN D 1 128 ? 43.622 143.533 106.687 1.00 18.10 125 ASN D N 1
ATOM 7253 C CA . ASN D 1 128 ? 43.082 143.064 105.382 1.00 18.44 125 ASN D CA 1
ATOM 7254 C C . ASN D 1 128 ? 41.936 143.884 104.753 1.00 17.54 125 ASN D C 1
ATOM 7255 O O . ASN D 1 128 ? 41.501 143.644 103.611 1.00 15.97 125 ASN D O 1
ATOM 7260 N N . ILE D 1 129 ? 41.336 144.738 105.551 1.00 16.13 126 ILE D N 1
ATOM 7261 C CA . ILE D 1 129 ? 40.028 145.180 105.169 1.00 15.70 126 ILE D CA 1
ATOM 7262 C C . ILE D 1 129 ? 40.035 145.897 103.833 1.00 16.06 126 ILE D C 1
ATOM 7263 O O . ILE D 1 129 ? 39.143 145.679 103.025 1.00 16.98 126 ILE D O 1
ATOM 7268 N N . ASN D 1 130 ? 41.066 146.680 103.567 1.00 16.28 127 ASN D N 1
ATOM 7269 C CA . ASN D 1 130 ? 41.157 147.391 102.292 1.00 16.97 127 ASN D CA 1
ATOM 7270 C C . ASN D 1 130 ? 41.414 146.522 101.063 1.00 16.67 127 ASN D C 1
ATOM 7271 O O . ASN D 1 130 ? 40.914 146.843 99.963 1.00 17.11 127 ASN D O 1
ATOM 7276 N N . ASP D 1 131 ? 42.164 145.439 101.250 1.00 15.56 128 ASP D N 1
ATOM 7277 C CA . ASP D 1 131 ? 42.217 144.371 100.252 1.00 16.32 128 ASP D CA 1
ATOM 7278 C C . ASP D 1 131 ? 40.827 143.859 99.871 1.00 16.48 128 ASP D C 1
ATOM 7279 O O . ASP D 1 131 ? 40.465 143.940 98.708 1.00 16.72 128 ASP D O 1
ATOM 7284 N N . TYR D 1 132 ? 40.082 143.301 100.833 1.00 16.27 129 TYR D N 1
ATOM 7285 C CA . TYR D 1 132 ? 38.707 142.846 100.607 1.00 17.15 129 TYR D CA 1
ATOM 7286 C C . TYR D 1 132 ? 37.881 143.931 99.921 1.00 17.57 129 TYR D C 1
ATOM 7287 O O . TYR D 1 132 ? 37.120 143.654 98.999 1.00 17.52 129 TYR D O 1
ATOM 7296 N N . LEU D 1 133 ? 38.054 145.164 100.371 1.00 17.84 130 LEU D N 1
ATOM 7297 C CA . LEU D 1 133 ? 37.243 146.240 99.884 1.00 18.89 130 LEU D CA 1
ATOM 7298 C C . LEU D 1 133 ? 37.633 146.583 98.457 1.00 20.21 130 LEU D C 1
ATOM 7299 O O . LEU D 1 133 ? 36.815 147.100 97.699 1.00 21.40 130 LEU D O 1
ATOM 7304 N N . HIS D 1 134 ? 38.877 146.286 98.088 1.00 20.34 131 HIS D N 1
ATOM 7305 C CA . HIS D 1 134 ? 39.368 146.620 96.780 1.00 20.36 131 HIS D CA 1
ATOM 7306 C C . HIS D 1 134 ? 38.799 145.668 95.715 1.00 19.71 131 HIS D C 1
ATOM 7307 O O . HIS D 1 134 ? 38.590 146.043 94.566 1.00 19.79 131 HIS D O 1
ATOM 7314 N N . VAL D 1 135 ? 38.523 144.441 96.106 1.00 19.18 132 VAL D N 1
ATOM 7315 C CA . VAL D 1 135 ? 38.003 143.461 95.192 1.00 17.38 132 VAL D CA 1
ATOM 7316 C C . VAL D 1 135 ? 36.521 143.828 95.036 1.00 18.81 132 VAL D C 1
ATOM 7317 O O . VAL D 1 135 ? 36.004 143.964 93.917 1.00 17.94 132 VAL D O 1
ATOM 7321 N N . TYR D 1 136 ? 35.853 144.037 96.166 1.00 19.49 133 TYR D N 1
ATOM 7322 C CA . TYR D 1 136 ? 34.466 144.515 96.144 1.00 21.44 133 TYR D CA 1
ATOM 7323 C C . TYR D 1 136 ? 34.292 145.724 95.208 1.00 21.95 133 TYR D C 1
ATOM 7324 O O . TYR D 1 136 ? 33.237 145.889 94.595 1.00 21.80 133 TYR D O 1
ATOM 7333 N N . ASP D 1 137 ? 35.332 146.545 95.059 1.00 22.71 134 ASP D N 1
ATOM 7334 C CA . ASP D 1 137 ? 35.210 147.745 94.232 1.00 24.33 134 ASP D CA 1
ATOM 7335 C C . ASP D 1 137 ? 35.036 147.481 92.753 1.00 23.77 134 ASP D C 1
ATOM 7336 O O . ASP D 1 137 ? 34.479 148.318 92.036 1.00 24.16 134 ASP D O 1
ATOM 7341 N N . ALA D 1 138 ? 35.474 146.305 92.321 1.00 22.96 135 ALA D N 1
ATOM 7342 C CA . ALA D 1 138 ? 35.361 145.861 90.939 1.00 22.24 135 ALA D CA 1
ATOM 7343 C C . ALA D 1 138 ? 34.035 145.162 90.615 1.00 22.08 135 ALA D C 1
ATOM 7344 O O . ALA D 1 138 ? 33.708 144.950 89.469 1.00 23.35 135 ALA D O 1
ATOM 7346 N N . PHE D 1 139 ? 33.260 144.773 91.606 1.00 21.58 136 PHE D N 1
ATOM 7347 C CA . PHE D 1 139 ? 31.986 144.155 91.303 1.00 20.08 136 PHE D CA 1
ATOM 7348 C C . PHE D 1 139 ? 31.068 145.122 90.595 1.00 20.73 136 PHE D C 1
ATOM 7349 O O . PHE D 1 139 ? 31.248 146.369 90.641 1.00 20.54 136 PHE D O 1
ATOM 7357 N N . ALA D 1 140 ? 30.098 144.514 89.921 1.00 20.28 137 ALA D N 1
ATOM 7358 C CA . ALA D 1 140 ? 29.031 145.218 89.243 1.00 20.45 137 ALA D CA 1
ATOM 7359 C C . ALA D 1 140 ? 28.294 146.118 90.235 1.00 20.14 137 ALA D C 1
ATOM 7360 O O . ALA D 1 140 ? 28.387 145.909 91.466 1.00 21.27 137 ALA D O 1
ATOM 7362 N N . ARG D 1 141 ? 27.569 147.098 89.696 1.00 18.86 138 ARG D N 1
ATOM 7363 C CA . ARG D 1 141 ? 26.963 148.156 90.504 1.00 17.53 138 ARG D CA 1
ATOM 7364 C C . ARG D 1 141 ? 25.554 148.438 90.027 1.00 17.11 138 ARG D C 1
ATOM 7365 O O . ARG D 1 141 ? 25.270 149.492 89.449 1.00 16.72 138 ARG D O 1
ATOM 7373 N N . PRO D 1 142 ? 24.654 147.500 90.304 1.00 16.26 139 PRO D N 1
ATOM 7374 C CA . PRO D 1 142 ? 23.326 147.548 89.716 1.00 16.49 139 PRO D CA 1
ATOM 7375 C C . PRO D 1 142 ? 22.559 148.820 90.105 1.00 16.44 139 PRO D C 1
ATOM 7376 O O . PRO D 1 142 ? 21.785 149.319 89.296 1.00 17.29 139 PRO D O 1
ATOM 7380 N N . PHE D 1 143 ? 22.793 149.319 91.320 1.00 15.62 140 PHE D N 1
ATOM 7381 C CA . PHE D 1 143 ? 22.158 150.514 91.832 1.00 15.27 140 PHE D CA 1
ATOM 7382 C C . PHE D 1 143 ? 23.108 151.697 91.818 1.00 15.50 140 PHE D C 1
ATOM 7383 O O . PHE D 1 143 ? 22.820 152.692 92.442 1.00 15.48 140 PHE D O 1
ATOM 7391 N N . GLY D 1 144 ? 24.268 151.575 91.167 1.00 15.63 141 GLY D N 1
ATOM 7392 C CA . GLY D 1 144 ? 25.147 152.726 91.019 1.00 15.97 141 GLY D CA 1
ATOM 7393 C C . GLY D 1 144 ? 26.300 152.970 91.983 1.00 16.95 141 GLY D C 1
ATOM 7394 O O . GLY D 1 144 ? 26.468 152.273 92.990 1.00 16.90 141 GLY D O 1
ATOM 7395 N N . ASP D 1 145 ? 27.093 153.999 91.684 1.00 17.91 142 ASP D N 1
ATOM 7396 C CA . ASP D 1 145 ? 28.411 154.164 92.339 1.00 18.36 142 ASP D CA 1
ATOM 7397 C C . ASP D 1 145 ? 28.287 154.612 93.756 1.00 18.09 142 ASP D C 1
ATOM 7398 O O . ASP D 1 145 ? 29.032 154.163 94.645 1.00 17.80 142 ASP D O 1
ATOM 7403 N N . SER D 1 146 ? 27.318 155.499 93.958 1.00 16.98 143 SER D N 1
ATOM 7404 C CA . SER D 1 146 ? 27.182 156.133 95.234 1.00 15.65 143 SER D CA 1
ATOM 7405 C C . SER D 1 146 ? 26.494 155.128 96.175 1.00 15.05 143 SER D C 1
ATOM 7406 O O . SER D 1 146 ? 26.807 155.024 97.350 1.00 15.37 143 SER D O 1
ATOM 7409 N N . TYR D 1 147 ? 25.593 154.340 95.636 1.00 14.24 144 TYR D N 1
ATOM 7410 C CA . TYR D 1 147 ? 25.020 153.301 96.426 1.00 14.81 144 TYR D CA 1
ATOM 7411 C C . TYR D 1 147 ? 26.094 152.275 96.808 1.00 15.12 144 TYR D C 1
ATOM 7412 O O . TYR D 1 147 ? 26.138 151.793 97.960 1.00 14.57 144 TYR D O 1
ATOM 7421 N N . ALA D 1 148 ? 26.923 151.887 95.842 1.00 16.14 145 ALA D N 1
ATOM 7422 C CA . ALA D 1 148 ? 27.967 150.866 96.127 1.00 17.62 145 ALA D CA 1
ATOM 7423 C C . ALA D 1 148 ? 28.933 151.512 97.105 1.00 18.87 145 ALA D C 1
ATOM 7424 O O . ALA D 1 148 ? 29.573 150.834 97.885 1.00 18.63 145 ALA D O 1
ATOM 7426 N N . ASN D 1 149 ? 29.004 152.838 97.059 1.00 19.99 146 ASN D N 1
ATOM 7427 C CA . ASN D 1 149 ? 29.827 153.549 97.992 1.00 22.49 146 ASN D CA 1
ATOM 7428 C C . ASN D 1 149 ? 29.288 153.571 99.426 1.00 22.87 146 ASN D C 1
ATOM 7429 O O . ASN D 1 149 ? 30.082 153.472 100.393 1.00 22.70 146 ASN D O 1
ATOM 7442 N N . VAL D 1 151 ? 27.382 151.207 100.718 1.00 21.44 148 VAL D N 1
ATOM 7443 C CA . VAL D 1 151 ? 27.607 149.832 101.197 1.00 21.02 148 VAL D CA 1
ATOM 7444 C C . VAL D 1 151 ? 29.054 149.587 101.631 1.00 20.42 148 VAL D C 1
ATOM 7445 O O . VAL D 1 151 ? 29.287 148.917 102.619 1.00 20.81 148 VAL D O 1
ATOM 7449 N N . LYS D 1 152 ? 30.020 150.120 100.906 1.00 20.68 149 LYS D N 1
ATOM 7450 C CA . LYS D 1 152 ? 31.424 150.010 101.333 1.00 22.14 149 LYS D CA 1
ATOM 7451 C C . LYS D 1 152 ? 31.713 150.558 102.736 1.00 23.13 149 LYS D C 1
ATOM 7452 O O . LYS D 1 152 ? 32.404 149.913 103.522 1.00 23.29 149 LYS D O 1
ATOM 7458 N N . GLN D 1 153 ? 31.168 151.737 103.041 1.00 23.72 150 GLN D N 1
ATOM 7459 C CA . GLN D 1 153 ? 31.316 152.386 104.341 1.00 24.52 150 GLN D CA 1
ATOM 7460 C C . GLN D 1 153 ? 30.636 151.618 105.435 1.00 23.21 150 GLN D C 1
ATOM 7461 O O . GLN D 1 153 ? 31.195 151.420 106.478 1.00 23.04 150 GLN D O 1
ATOM 7467 N N . HIS D 1 154 ? 29.417 151.174 105.200 1.00 23.69 151 HIS D N 1
ATOM 7468 C CA . HIS D 1 154 ? 28.732 150.310 106.177 1.00 23.14 151 HIS D CA 1
ATOM 7469 C C . HIS D 1 154 ? 29.603 149.084 106.461 1.00 21.86 151 HIS D C 1
ATOM 7470 O O . HIS D 1 154 ? 29.770 148.682 107.613 1.00 22.10 151 HIS D O 1
ATOM 7477 N N . ILE D 1 155 ? 30.205 148.518 105.428 1.00 20.71 152 ILE D N 1
ATOM 7478 C CA . ILE D 1 155 ? 31.135 147.391 105.662 1.00 20.21 152 ILE D CA 1
ATOM 7479 C C . ILE D 1 155 ? 32.328 147.808 106.476 1.00 20.21 152 ILE D C 1
ATOM 7480 O O . ILE D 1 155 ? 32.667 147.195 107.488 1.00 21.62 152 ILE D O 1
ATOM 7485 N N . TYR D 1 156 ? 32.930 148.905 106.074 1.00 20.51 153 TYR D N 1
ATOM 7486 C CA . TYR D 1 156 ? 34.121 149.405 106.742 1.00 19.97 153 TYR D CA 1
ATOM 7487 C C . TYR D 1 156 ? 33.884 149.717 108.213 1.00 20.79 153 TYR D C 1
ATOM 7488 O O . TYR D 1 156 ? 34.775 149.518 109.049 1.00 21.07 153 TYR D O 1
ATOM 7497 N N . SER D 1 157 ? 32.684 150.198 108.512 1.00 21.29 154 SER D N 1
ATOM 7498 C CA . SER D 1 157 ? 32.245 150.481 109.869 1.00 22.44 154 SER D CA 1
ATOM 7499 C C . SER D 1 157 ? 31.803 149.289 110.680 1.00 22.82 154 SER D C 1
ATOM 7500 O O . SER D 1 157 ? 31.505 149.427 111.857 1.00 23.88 154 SER D O 1
ATOM 7503 N N . SER D 1 158 ? 31.665 148.122 110.093 1.00 23.31 155 SER D N 1
ATOM 7504 C CA . SER D 1 158 ? 31.082 147.091 110.922 1.00 23.99 155 SER D CA 1
ATOM 7505 C C . SER D 1 158 ? 31.779 145.761 110.815 1.00 24.34 155 SER D C 1
ATOM 7506 O O . SER D 1 158 ? 31.411 144.816 111.522 1.00 24.02 155 SER D O 1
ATOM 7509 N N . TYR D 1 159 ? 32.800 145.701 109.958 1.00 25.01 156 TYR D N 1
ATOM 7510 C CA . TYR D 1 159 ? 33.410 144.414 109.607 1.00 25.73 156 TYR D CA 1
ATOM 7511 C C . TYR D 1 159 ? 33.913 143.737 110.855 1.00 26.69 156 TYR D C 1
ATOM 7512 O O . TYR D 1 159 ? 34.060 142.519 110.895 1.00 27.71 156 TYR D O 1
ATOM 7521 N N . ASN D 1 160 ? 34.178 144.571 111.850 1.00 27.00 157 ASN D N 1
ATOM 7522 C CA A ASN D 1 160 ? 34.816 144.234 113.123 0.50 27.25 157 ASN D CA 1
ATOM 7523 C CA B ASN D 1 160 ? 34.800 144.111 113.068 0.50 27.27 157 ASN D CA 1
ATOM 7524 C C . ASN D 1 160 ? 33.793 143.707 114.141 1.00 27.48 157 ASN D C 1
ATOM 7525 O O . ASN D 1 160 ? 33.978 142.708 114.807 1.00 28.13 157 ASN D O 1
ATOM 7534 N N . LEU D 1 161 ? 32.706 144.442 114.244 1.00 27.86 158 LEU D N 1
ATOM 7535 C CA . LEU D 1 161 ? 31.682 144.300 115.256 1.00 27.59 158 LEU D CA 1
ATOM 7536 C C . LEU D 1 161 ? 30.679 143.259 114.862 1.00 27.63 158 LEU D C 1
ATOM 7537 O O . LEU D 1 161 ? 30.222 142.469 115.690 1.00 28.32 158 LEU D O 1
ATOM 7542 N N . ASP D 1 162 ? 30.296 143.286 113.598 1.00 27.41 159 ASP D N 1
ATOM 7543 C CA . ASP D 1 162 ? 29.204 142.466 113.147 1.00 27.98 159 ASP D CA 1
ATOM 7544 C C . ASP D 1 162 ? 29.547 140.977 113.295 1.00 28.36 159 ASP D C 1
ATOM 7545 O O . ASP D 1 162 ? 30.716 140.598 113.537 1.00 28.14 159 ASP D O 1
ATOM 7550 N N . ASP D 1 163 ? 28.541 140.138 113.134 1.00 28.51 160 ASP D N 1
ATOM 7551 C CA . ASP D 1 163 ? 28.776 138.724 113.335 1.00 29.47 160 ASP D CA 1
ATOM 7552 C C . ASP D 1 163 ? 28.898 137.976 112.022 1.00 28.37 160 ASP D C 1
ATOM 7553 O O . ASP D 1 163 ? 28.818 136.751 111.982 1.00 29.00 160 ASP D O 1
ATOM 7558 N N . ILE D 1 164 ? 29.116 138.682 110.933 1.00 26.91 161 ILE D N 1
ATOM 7559 C CA . ILE D 1 164 ? 29.450 137.926 109.759 1.00 25.58 161 ILE D CA 1
ATOM 7560 C C . ILE D 1 164 ? 30.981 137.792 109.666 1.00 24.15 161 ILE D C 1
ATOM 7561 O O . ILE D 1 164 ? 31.707 138.638 110.165 1.00 24.61 161 ILE D O 1
ATOM 7566 N N . GLU D 1 165 ? 31.484 136.720 109.071 1.00 21.88 162 GLU D N 1
ATOM 7567 C CA . GLU D 1 165 ? 32.917 136.624 108.881 1.00 20.49 162 GLU D CA 1
ATOM 7568 C C . GLU D 1 165 ? 33.203 136.840 107.402 1.00 18.72 162 GLU D C 1
ATOM 7569 O O . GLU D 1 165 ? 32.314 136.693 106.579 1.00 18.64 162 GLU D O 1
ATOM 7575 N N . ARG D 1 166 ? 34.414 137.236 107.052 1.00 15.87 163 ARG D N 1
ATOM 7576 C CA . ARG D 1 166 ? 34.703 137.561 105.670 1.00 14.84 163 ARG D CA 1
ATOM 7577 C C . ARG D 1 166 ? 36.079 137.070 105.296 1.00 14.19 163 ARG D C 1
ATOM 7578 O O . ARG D 1 166 ? 37.000 137.086 106.112 1.00 13.17 163 ARG D O 1
ATOM 7586 N N . LEU D 1 167 ? 36.198 136.650 104.042 1.00 13.32 164 LEU D N 1
ATOM 7587 C CA . LEU D 1 167 ? 37.414 136.079 103.542 1.00 13.39 164 LEU D CA 1
ATOM 7588 C C . LEU D 1 167 ? 37.886 136.883 102.383 1.00 13.47 164 LEU D C 1
ATOM 7589 O O . LEU D 1 167 ? 37.066 137.425 101.646 1.00 13.28 164 LEU D O 1
ATOM 7594 N N . VAL D 1 168 ? 39.203 136.974 102.227 1.00 12.72 165 VAL D N 1
ATOM 7595 C CA . VAL D 1 168 ? 39.778 137.582 101.049 1.00 13.01 165 VAL D CA 1
ATOM 7596 C C . VAL D 1 168 ? 40.857 136.618 100.486 1.00 14.11 165 VAL D C 1
ATOM 7597 O O . VAL D 1 168 ? 41.609 136.000 101.247 1.00 14.79 165 VAL D O 1
ATOM 7601 N N . ALA D 1 169 ? 40.918 136.442 99.165 1.00 14.50 166 ALA D N 1
ATOM 7602 C CA . ALA D 1 169 ? 41.899 135.500 98.586 1.00 14.90 166 ALA D CA 1
ATOM 7603 C C . ALA D 1 169 ? 42.923 136.216 97.695 1.00 15.03 166 ALA D C 1
ATOM 7604 O O . ALA D 1 169 ? 42.540 137.079 96.919 1.00 15.96 166 ALA D O 1
ATOM 7606 N N . TYR D 1 170 ? 44.204 135.845 97.799 1.00 15.20 167 TYR D N 1
ATOM 7607 C CA . TYR D 1 170 ? 45.255 136.447 96.989 1.00 15.67 167 TYR D CA 1
ATOM 7608 C C . TYR D 1 170 ? 45.882 135.459 96.016 1.00 16.22 167 TYR D C 1
ATOM 7609 O O . TYR D 1 170 ? 46.010 134.249 96.302 1.00 14.43 167 TYR D O 1
ATOM 7618 N N . VAL D 1 171 ? 46.333 136.009 94.888 1.00 16.77 168 VAL D N 1
ATOM 7619 C CA . VAL D 1 171 ? 47.229 135.292 93.992 1.00 18.46 168 VAL D CA 1
ATOM 7620 C C . VAL D 1 171 ? 48.432 136.165 93.821 1.00 19.83 168 VAL D C 1
ATOM 7621 O O . VAL D 1 171 ? 48.286 137.374 93.516 1.00 20.55 168 VAL D O 1
ATOM 7625 N N . ASN D 1 172 ? 49.612 135.591 94.036 1.00 20.52 169 ASN D N 1
ATOM 7626 C CA . ASN D 1 172 ? 50.821 136.408 94.067 1.00 22.44 169 ASN D CA 1
ATOM 7627 C C . ASN D 1 172 ? 50.584 137.728 94.738 1.00 22.46 169 ASN D C 1
ATOM 7628 O O . ASN D 1 172 ? 50.666 138.760 94.097 1.00 23.25 169 ASN D O 1
ATOM 7633 N N . HIS D 1 173 ? 50.240 137.679 96.023 1.00 23.35 170 HIS D N 1
ATOM 7634 C CA . HIS D 1 173 ? 50.143 138.866 96.886 1.00 23.77 170 HIS D CA 1
ATOM 7635 C C . HIS D 1 173 ? 49.195 139.930 96.368 1.00 23.46 170 HIS D C 1
ATOM 7636 O O . HIS D 1 173 ? 49.363 141.114 96.664 1.00 23.96 170 HIS D O 1
ATOM 7643 N N . GLN D 1 174 ? 48.188 139.505 95.606 1.00 22.51 171 GLN D N 1
ATOM 7644 C CA . GLN D 1 174 ? 47.241 140.411 95.016 1.00 21.09 171 GLN D CA 1
ATOM 7645 C C . GLN D 1 174 ? 45.849 139.911 95.362 1.00 20.22 171 GLN D C 1
ATOM 7646 O O . GLN D 1 174 ? 45.533 138.732 95.165 1.00 20.09 171 GLN D O 1
ATOM 7652 N N . PRO D 1 175 ? 44.990 140.799 95.889 1.00 19.04 172 PRO D N 1
ATOM 7653 C CA . PRO D 1 175 ? 43.659 140.311 96.303 1.00 18.08 172 PRO D CA 1
ATOM 7654 C C . PRO D 1 175 ? 42.761 140.103 95.113 1.00 17.27 172 PRO D C 1
ATOM 7655 O O . PRO D 1 175 ? 42.596 140.980 94.301 1.00 17.43 172 PRO D O 1
ATOM 7659 N N . VAL D 1 176 ? 42.135 138.954 95.029 1.00 16.90 173 VAL D N 1
ATOM 7660 C CA . VAL D 1 176 ? 41.555 138.524 93.768 1.00 17.03 173 VAL D CA 1
ATOM 7661 C C . VAL D 1 176 ? 40.124 137.971 93.937 1.00 16.87 173 VAL D C 1
ATOM 7662 O O . VAL D 1 176 ? 39.373 137.830 92.968 1.00 17.90 173 VAL D O 1
ATOM 7666 N N . GLY D 1 177 ? 39.737 137.652 95.171 1.00 16.43 174 GLY D N 1
ATOM 7667 C CA . GLY D 1 177 ? 38.365 137.231 95.478 1.00 13.93 174 GLY D CA 1
ATOM 7668 C C . GLY D 1 177 ? 37.984 137.512 96.917 1.00 13.16 174 GLY D C 1
ATOM 7669 O O . GLY D 1 177 ? 38.849 137.759 97.762 1.00 13.61 174 GLY D O 1
ATOM 7670 N N . ILE D 1 178 ? 36.689 137.463 97.210 1.00 12.15 175 ILE D N 1
ATOM 7671 C CA . ILE D 1 178 ? 36.186 137.650 98.553 1.00 11.13 175 ILE D CA 1
ATOM 7672 C C . ILE D 1 178 ? 34.878 136.863 98.794 1.00 11.75 175 ILE D C 1
ATOM 7673 O O . ILE D 1 178 ? 34.256 136.395 97.850 1.00 11.12 175 ILE D O 1
ATOM 7678 N N . VAL D 1 179 ? 34.455 136.757 100.057 1.00 12.20 176 VAL D N 1
ATOM 7679 C CA . VAL D 1 179 ? 33.141 136.258 100.416 1.00 14.46 176 VAL D CA 1
ATOM 7680 C C . VAL D 1 179 ? 32.841 136.655 101.815 1.00 15.14 176 VAL D C 1
ATOM 7681 O O . VAL D 1 179 ? 33.746 136.948 102.565 1.00 15.33 176 VAL D O 1
ATOM 7685 N N . ASP D 1 180 ? 31.563 136.550 102.166 1.00 16.79 177 ASP D N 1
ATOM 7686 C CA . ASP D 1 180 ? 31.045 136.658 103.525 1.00 18.23 177 ASP D CA 1
ATOM 7687 C C . ASP D 1 180 ? 30.387 135.327 104.000 1.00 19.79 177 ASP D C 1
ATOM 7688 O O . ASP D 1 180 ? 29.651 134.690 103.253 1.00 20.02 177 ASP D O 1
ATOM 7693 N N . ILE D 1 181 ? 30.635 134.961 105.252 1.00 20.66 178 ILE D N 1
ATOM 7694 C CA . ILE D 1 181 ? 30.130 133.780 105.882 1.00 22.19 178 ILE D CA 1
ATOM 7695 C C . ILE D 1 181 ? 29.265 134.140 107.069 1.00 23.02 178 ILE D C 1
ATOM 7696 O O . ILE D 1 181 ? 29.693 134.919 107.907 1.00 24.28 178 ILE D O 1
ATOM 7701 N N . ILE D 1 182 ? 28.053 133.576 107.153 1.00 23.84 179 ILE D N 1
ATOM 7702 C CA . ILE D 1 182 ? 27.183 133.748 108.334 1.00 23.73 179 ILE D CA 1
ATOM 7703 C C . ILE D 1 182 ? 27.004 132.363 108.924 1.00 24.98 179 ILE D C 1
ATOM 7704 O O . ILE D 1 182 ? 26.372 131.476 108.318 1.00 24.02 179 ILE D O 1
ATOM 7717 N N . THR D 1 184 ? 25.797 129.675 111.917 1.00 26.71 181 THR D N 1
ATOM 7718 C CA . THR D 1 184 ? 25.069 129.274 113.127 1.00 27.11 181 THR D CA 1
ATOM 7719 C C . THR D 1 184 ? 25.557 127.911 113.428 1.00 26.53 181 THR D C 1
ATOM 7720 O O . THR D 1 184 ? 26.466 127.437 112.787 1.00 26.50 181 THR D O 1
ATOM 7724 N N . ASP D 1 185 ? 24.893 127.267 114.375 1.00 26.70 182 ASP D N 1
ATOM 7725 C CA . ASP D 1 185 ? 25.173 125.880 114.761 1.00 26.89 182 ASP D CA 1
ATOM 7726 C C . ASP D 1 185 ? 24.703 124.886 113.711 1.00 25.91 182 ASP D C 1
ATOM 7727 O O . ASP D 1 185 ? 25.161 123.736 113.690 1.00 26.59 182 ASP D O 1
ATOM 7732 N N . LYS D 1 186 ? 23.802 125.346 112.843 1.00 24.78 183 LYS D N 1
ATOM 7733 C CA . LYS D 1 186 ? 23.081 124.493 111.920 1.00 23.91 183 LYS D CA 1
ATOM 7734 C C . LYS D 1 186 ? 23.602 124.585 110.513 1.00 23.19 183 LYS D C 1
ATOM 7735 O O . LYS D 1 186 ? 23.706 123.598 109.830 1.00 23.89 183 LYS D O 1
ATOM 7741 N N . THR D 1 187 ? 23.901 125.795 110.065 1.00 22.98 184 THR D N 1
ATOM 7742 C CA . THR D 1 187 ? 24.263 126.004 108.701 1.00 21.48 184 THR D CA 1
ATOM 7743 C C . THR D 1 187 ? 25.373 127.008 108.627 1.00 20.99 184 THR D C 1
ATOM 7744 O O . THR D 1 187 ? 25.634 127.763 109.554 1.00 20.80 184 THR D O 1
ATOM 7748 N N . ILE D 1 188 ? 26.007 127.026 107.474 1.00 20.43 185 ILE D N 1
ATOM 7749 C CA . ILE D 1 188 ? 26.790 128.149 107.089 1.00 18.34 185 ILE D CA 1
ATOM 7750 C C . ILE D 1 188 ? 26.171 128.759 105.837 1.00 18.17 185 ILE D C 1
ATOM 7751 O O . ILE D 1 188 ? 25.883 128.054 104.859 1.00 16.58 185 ILE D O 1
ATOM 7756 N N . GLU D 1 189 ? 25.994 130.079 105.852 1.00 18.08 186 GLU D N 1
ATOM 7757 C CA . GLU D 1 189 ? 25.557 130.783 104.667 1.00 19.59 186 GLU D CA 1
ATOM 7758 C C . GLU D 1 189 ? 26.647 131.634 104.010 1.00 20.45 186 GLU D C 1
ATOM 7759 O O . GLU D 1 189 ? 27.459 132.287 104.667 1.00 19.95 186 GLU D O 1
ATOM 7765 N N . ILE D 1 190 ? 26.660 131.597 102.688 1.00 21.49 187 ILE D N 1
ATOM 7766 C CA . ILE D 1 190 ? 27.588 132.382 101.911 1.00 22.23 187 ILE D CA 1
ATOM 7767 C C . ILE D 1 190 ? 26.821 133.537 101.284 1.00 21.99 187 ILE D C 1
ATOM 7768 O O . ILE D 1 190 ? 25.642 133.412 100.958 1.00 21.97 187 ILE D O 1
ATOM 7773 N N . ASP D 1 191 ? 27.495 134.666 101.122 1.00 22.62 188 ASP D N 1
ATOM 7774 C CA . ASP D 1 191 ? 26.910 135.810 100.486 1.00 23.22 188 ASP D CA 1
ATOM 7775 C C . ASP D 1 191 ? 28.024 136.618 99.904 1.00 22.76 188 ASP D C 1
ATOM 7776 O O . ASP D 1 191 ? 29.155 136.401 100.263 1.00 23.04 188 ASP D O 1
ATOM 7781 N N . GLY D 1 192 ? 27.707 137.522 98.988 1.00 22.62 189 GLY D N 1
ATOM 7782 C CA . GLY D 1 192 ? 28.679 138.399 98.364 1.00 22.24 189 GLY D CA 1
ATOM 7783 C C . GLY D 1 192 ? 29.896 137.732 97.753 1.00 23.40 189 GLY D C 1
ATOM 7784 O O . GLY D 1 192 ? 30.928 138.397 97.563 1.00 25.08 189 GLY D O 1
ATOM 7785 N N . PHE D 1 193 ? 29.796 136.445 97.420 1.00 21.26 190 PHE D N 1
ATOM 7786 C CA . PHE D 1 193 ? 30.867 135.771 96.706 1.00 21.04 190 PHE D CA 1
ATOM 7787 C C . PHE D 1 193 ? 31.293 136.516 95.423 1.00 20.97 190 PHE D C 1
ATOM 7788 O O . PHE D 1 193 ? 30.444 137.003 94.652 1.00 21.66 190 PHE D O 1
ATOM 7796 N N . GLY D 1 194 ? 32.602 136.610 95.191 1.00 19.53 191 GLY D N 1
ATOM 7797 C CA . GLY D 1 194 ? 33.066 137.090 93.914 1.00 19.14 191 GLY D CA 1
ATOM 7798 C C . GLY D 1 194 ? 34.557 136.954 93.694 1.00 19.46 191 GLY D C 1
ATOM 7799 O O . GLY D 1 194 ? 35.331 136.985 94.626 1.00 19.84 191 GLY D O 1
ATOM 7800 N N . VAL D 1 195 ? 34.950 136.813 92.438 1.00 20.06 192 VAL D N 1
ATOM 7801 C CA . VAL D 1 195 ? 36.328 136.660 92.040 1.00 20.43 192 VAL D CA 1
ATOM 7802 C C . VAL D 1 195 ? 36.490 137.608 90.902 1.00 21.99 192 VAL D C 1
ATOM 7803 O O . VAL D 1 195 ? 35.581 137.696 90.093 1.00 22.81 192 VAL D O 1
ATOM 7807 N N . LEU D 1 196 ? 37.634 138.299 90.817 1.00 22.74 193 LEU D N 1
ATOM 7808 C CA . LEU D 1 196 ? 37.875 139.245 89.734 1.00 23.44 193 LEU D CA 1
ATOM 7809 C C . LEU D 1 196 ? 37.776 138.571 88.391 1.00 24.59 193 LEU D C 1
ATOM 7810 O O . LEU D 1 196 ? 38.268 137.460 88.212 1.00 24.75 193 LEU D O 1
ATOM 7815 N N . GLU D 1 197 ? 37.150 139.268 87.444 1.00 26.77 194 GLU D N 1
ATOM 7816 C CA . GLU D 1 197 ? 36.905 138.732 86.109 1.00 28.31 194 GLU D CA 1
ATOM 7817 C C . GLU D 1 197 ? 38.158 138.199 85.484 1.00 28.01 194 GLU D C 1
ATOM 7818 O O . GLU D 1 197 ? 38.118 137.129 84.896 1.00 28.93 194 GLU D O 1
ATOM 7824 N N . GLU D 1 198 ? 39.261 138.935 85.624 1.00 27.50 195 GLU D N 1
ATOM 7825 C CA . GLU D 1 198 ? 40.578 138.501 85.123 1.00 26.95 195 GLU D CA 1
ATOM 7826 C C . GLU D 1 198 ? 41.070 137.186 85.697 1.00 26.02 195 GLU D C 1
ATOM 7827 O O . GLU D 1 198 ? 41.970 136.581 85.132 1.00 26.85 195 GLU D O 1
ATOM 7833 N N . PHE D 1 199 ? 40.473 136.736 86.797 1.00 24.86 196 PHE D N 1
ATOM 7834 C CA . PHE D 1 199 ? 40.930 135.540 87.517 1.00 23.99 196 PHE D CA 1
ATOM 7835 C C . PHE D 1 199 ? 39.907 134.408 87.628 1.00 22.95 196 PHE D C 1
ATOM 7836 O O . PHE D 1 199 ? 40.069 133.505 88.419 1.00 22.37 196 PHE D O 1
ATOM 7844 N N . GLN D 1 200 ? 38.836 134.462 86.855 1.00 22.72 197 GLN D N 1
ATOM 7845 C CA . GLN D 1 200 ? 37.836 133.420 86.979 1.00 22.88 197 GLN D CA 1
ATOM 7846 C C . GLN D 1 200 ? 38.212 132.163 86.207 1.00 21.97 197 GLN D C 1
ATOM 7847 O O . GLN D 1 200 ? 39.132 132.171 85.420 1.00 22.03 197 GLN D O 1
ATOM 7853 N N . HIS D 1 201 ? 37.537 131.054 86.485 1.00 21.77 198 HIS D N 1
ATOM 7854 C CA . HIS D 1 201 ? 37.714 129.843 85.698 1.00 20.67 198 HIS D CA 1
ATOM 7855 C C . HIS D 1 201 ? 39.127 129.333 85.817 1.00 21.31 198 HIS D C 1
ATOM 7856 O O . HIS D 1 201 ? 39.576 128.587 84.944 1.00 22.38 198 HIS D O 1
ATOM 7863 N N . GLN D 1 202 ? 39.861 129.720 86.856 1.00 21.54 199 GLN D N 1
ATOM 7864 C CA . GLN D 1 202 ? 41.196 129.134 87.040 1.00 21.24 199 GLN D CA 1
ATOM 7865 C C . GLN D 1 202 ? 41.272 128.311 88.295 1.00 20.93 199 GLN D C 1
ATOM 7866 O O . GLN D 1 202 ? 42.352 127.924 88.696 1.00 21.06 199 GLN D O 1
ATOM 7872 N N . GLY D 1 203 ? 40.135 128.047 88.933 1.00 20.71 200 GLY D N 1
ATOM 7873 C CA . GLY D 1 203 ? 40.131 127.278 90.184 1.00 20.47 200 GLY D CA 1
ATOM 7874 C C . GLY D 1 203 ? 40.178 128.090 91.481 1.00 21.19 200 GLY D C 1
ATOM 7875 O O . GLY D 1 203 ? 40.068 127.509 92.551 1.00 21.57 200 GLY D O 1
ATOM 7876 N N . ILE D 1 204 ? 40.301 129.421 91.414 1.00 20.64 201 ILE D N 1
ATOM 7877 C CA . ILE D 1 204 ? 40.337 130.221 92.645 1.00 20.22 201 ILE D CA 1
ATOM 7878 C C . ILE D 1 204 ? 39.053 130.231 93.494 1.00 21.12 201 ILE D C 1
ATOM 7879 O O . ILE D 1 204 ? 39.116 130.167 94.731 1.00 21.42 201 ILE D O 1
ATOM 7884 N N . GLY D 1 205 ? 37.890 130.351 92.860 1.00 20.87 202 GLY D N 1
ATOM 7885 C CA . GLY D 1 205 ? 36.666 130.380 93.636 1.00 20.57 202 GLY D CA 1
ATOM 7886 C C . GLY D 1 205 ? 36.334 128.985 94.125 1.00 21.47 202 GLY D C 1
ATOM 7887 O O . GLY D 1 205 ? 35.577 128.791 95.079 1.00 23.06 202 GLY D O 1
ATOM 7888 N N . SER D 1 206 ? 36.868 127.986 93.462 1.00 20.26 203 SER D N 1
ATOM 7889 C CA . SER D 1 206 ? 36.720 126.655 93.979 1.00 20.12 203 SER D CA 1
ATOM 7890 C C . SER D 1 206 ? 37.595 126.446 95.231 1.00 19.83 203 SER D C 1
ATOM 7891 O O . SER D 1 206 ? 37.201 125.705 96.130 1.00 19.92 203 SER D O 1
ATOM 7894 N N . GLU D 1 207 ? 38.771 127.100 95.289 1.00 19.39 204 GLU D N 1
ATOM 7895 C CA . GLU D 1 207 ? 39.593 127.149 96.530 1.00 18.80 204 GLU D CA 1
ATOM 7896 C C . GLU D 1 207 ? 38.789 127.788 97.636 1.00 17.27 204 GLU D C 1
ATOM 7897 O O . GLU D 1 207 ? 38.814 127.349 98.766 1.00 18.12 204 GLU D O 1
ATOM 7903 N N . ILE D 1 208 ? 38.086 128.847 97.314 1.00 15.91 205 ILE D N 1
ATOM 7904 C CA . ILE D 1 208 ? 37.408 129.586 98.355 1.00 14.90 205 ILE D CA 1
ATOM 7905 C C . ILE D 1 208 ? 36.284 128.688 98.888 1.00 14.85 205 ILE D C 1
ATOM 7906 O O . ILE D 1 208 ? 36.106 128.512 100.074 1.00 15.10 205 ILE D O 1
ATOM 7911 N N . GLN D 1 209 ? 35.534 128.085 97.999 1.00 15.77 206 GLN D N 1
ATOM 7912 C CA . GLN D 1 209 ? 34.403 127.264 98.430 1.00 16.16 206 GLN D CA 1
ATOM 7913 C C . GLN D 1 209 ? 34.876 126.122 99.341 1.00 15.60 206 GLN D C 1
ATOM 7914 O O . GLN D 1 209 ? 34.236 125.804 100.342 1.00 15.47 206 GLN D O 1
ATOM 7920 N N . ALA D 1 210 ? 36.038 125.568 99.057 1.00 14.24 207 ALA D N 1
ATOM 7921 C CA . ALA D 1 210 ? 36.491 124.426 99.868 1.00 15.40 207 ALA D CA 1
ATOM 7922 C C . ALA D 1 210 ? 36.891 124.837 101.293 1.00 15.05 207 ALA D C 1
ATOM 7923 O O . ALA D 1 210 ? 36.777 124.034 102.281 1.00 14.66 207 ALA D O 1
ATOM 7925 N N . TYR D 1 211 ? 37.367 126.072 101.393 1.00 13.34 208 TYR D N 1
ATOM 7926 C CA . TYR D 1 211 ? 37.842 126.593 102.652 1.00 13.19 208 TYR D CA 1
ATOM 7927 C C . TYR D 1 211 ? 36.643 126.787 103.568 1.00 13.18 208 TYR D C 1
ATOM 7928 O O . TYR D 1 211 ? 36.691 126.483 104.733 1.00 13.23 208 TYR D O 1
ATOM 7937 N N . VAL D 1 212 ? 35.551 127.288 103.023 1.00 14.15 209 VAL D N 1
ATOM 7938 C CA . VAL D 1 212 ? 34.307 127.395 103.768 1.00 14.50 209 VAL D CA 1
ATOM 7939 C C . VAL D 1 212 ? 33.829 126.001 104.153 1.00 15.35 209 VAL D C 1
ATOM 7940 O O . VAL D 1 212 ? 33.511 125.735 105.319 1.00 15.67 209 VAL D O 1
ATOM 7944 N N . GLY D 1 213 ? 33.823 125.093 103.178 1.00 15.75 210 GLY D N 1
ATOM 7945 C CA . GLY D 1 213 ? 33.500 123.697 103.437 1.00 16.05 210 GLY D CA 1
ATOM 7946 C C . GLY D 1 213 ? 34.185 123.138 104.667 1.00 16.86 210 GLY D C 1
ATOM 7947 O O . GLY D 1 213 ? 33.530 122.464 105.489 1.00 15.89 210 GLY D O 1
ATOM 7948 N N . ARG D 1 214 ? 35.482 123.439 104.812 1.00 17.68 211 ARG D N 1
ATOM 7949 C CA . ARG D 1 214 ? 36.260 122.959 105.980 1.00 19.11 211 ARG D CA 1
ATOM 7950 C C . ARG D 1 214 ? 35.827 123.662 107.261 1.00 19.71 211 ARG D C 1
ATOM 7951 O O . ARG D 1 214 ? 35.720 123.046 108.313 1.00 20.03 211 ARG D O 1
ATOM 7967 N N . ALA D 1 216 ? 32.919 124.664 107.877 1.00 23.59 213 ALA D N 1
ATOM 7968 C CA . ALA D 1 216 ? 31.537 124.249 108.104 1.00 23.21 213 ALA D CA 1
ATOM 7969 C C . ALA D 1 216 ? 31.425 122.954 108.853 1.00 22.89 213 ALA D C 1
ATOM 7970 O O . ALA D 1 216 ? 30.494 122.765 109.627 1.00 22.71 213 ALA D O 1
ATOM 7972 N N . ASN D 1 217 ? 32.369 122.054 108.613 1.00 23.83 214 ASN D N 1
ATOM 7973 C CA . ASN D 1 217 ? 32.355 120.713 109.253 1.00 23.76 214 ASN D CA 1
ATOM 7974 C C . ASN D 1 217 ? 31.336 119.768 108.691 1.00 23.37 214 ASN D C 1
ATOM 7975 O O . ASN D 1 217 ? 31.601 119.082 107.727 1.00 23.94 214 ASN D O 1
ATOM 7980 N N . GLU D 1 218 ? 30.181 119.714 109.349 1.00 23.46 215 GLU D N 1
ATOM 7981 C CA . GLU D 1 218 ? 29.041 118.926 108.913 1.00 23.29 215 GLU D CA 1
ATOM 7982 C C . GLU D 1 218 ? 27.938 119.853 108.466 1.00 22.43 215 GLU D C 1
ATOM 7983 O O . GLU D 1 218 ? 27.036 119.464 107.703 1.00 22.30 215 GLU D O 1
ATOM 7989 N N . ARG D 1 219 ? 28.009 121.093 108.933 1.00 21.34 216 ARG D N 1
ATOM 7990 C CA . ARG D 1 219 ? 26.970 122.050 108.594 1.00 20.15 216 ARG D CA 1
ATOM 7991 C C . ARG D 1 219 ? 26.859 122.103 107.083 1.00 18.77 216 ARG D C 1
ATOM 7992 O O . ARG D 1 219 ? 27.872 122.130 106.378 1.00 19.10 216 ARG D O 1
ATOM 8000 N N . PRO D 1 220 ? 25.633 122.012 106.579 1.00 17.38 217 PRO D N 1
ATOM 8001 C CA . PRO D 1 220 ? 25.334 122.291 105.211 1.00 16.69 217 PRO D CA 1
ATOM 8002 C C . PRO D 1 220 ? 25.626 123.743 104.879 1.00 15.93 217 PRO D C 1
ATOM 8003 O O . PRO D 1 220 ? 25.519 124.651 105.733 1.00 15.16 217 PRO D O 1
ATOM 8007 N N . VAL D 1 221 ? 26.037 123.954 103.644 1.00 15.50 218 VAL D N 1
ATOM 8008 C CA . VAL D 1 221 ? 26.371 125.309 103.208 1.00 14.77 218 VAL D CA 1
ATOM 8009 C C . VAL D 1 221 ? 25.301 125.804 102.256 1.00 14.64 218 VAL D C 1
ATOM 8010 O O . VAL D 1 221 ? 24.840 125.071 101.392 1.00 15.28 218 VAL D O 1
ATOM 8014 N N . ILE D 1 222 ? 24.914 127.047 102.403 1.00 14.85 219 ILE D N 1
ATOM 8015 C CA . ILE D 1 222 ? 23.725 127.499 101.731 1.00 15.28 219 ILE D CA 1
ATOM 8016 C C . ILE D 1 222 ? 23.956 128.924 101.257 1.00 16.55 219 ILE D C 1
ATOM 8017 O O . ILE D 1 222 ? 24.686 129.694 101.870 1.00 15.00 219 ILE D O 1
ATOM 8022 N N . LEU D 1 223 ? 23.343 129.259 100.132 1.00 19.00 220 LEU D N 1
ATOM 8023 C CA . LEU D 1 223 ? 23.290 130.637 99.672 1.00 20.63 220 LEU D CA 1
ATOM 8024 C C . LEU D 1 223 ? 21.960 130.920 98.993 1.00 21.78 220 LEU D C 1
ATOM 8025 O O . LEU D 1 223 ? 21.213 129.972 98.624 1.00 23.01 220 LEU D O 1
ATOM 8030 N N . VAL D 1 224 ? 21.683 132.212 98.817 1.00 22.35 221 VAL D N 1
ATOM 8031 C CA . VAL D 1 224 ? 20.570 132.660 98.001 1.00 23.60 221 VAL D CA 1
ATOM 8032 C C . VAL D 1 224 ? 21.168 133.461 96.843 1.00 24.44 221 VAL D C 1
ATOM 8033 O O . VAL D 1 224 ? 22.008 134.295 97.061 1.00 23.64 221 VAL D O 1
ATOM 8037 N N . ALA D 1 225 ? 20.766 133.148 95.612 1.00 26.04 222 ALA D N 1
ATOM 8038 C CA . ALA D 1 225 ? 21.246 133.848 94.419 1.00 27.32 222 ALA D CA 1
ATOM 8039 C C . ALA D 1 225 ? 20.048 134.399 93.662 1.00 28.69 222 ALA D C 1
ATOM 8040 O O . ALA D 1 225 ? 19.022 133.738 93.577 1.00 28.76 222 ALA D O 1
ATOM 8042 N N . ASP D 1 226 ? 20.175 135.610 93.123 1.00 30.96 223 ASP D N 1
ATOM 8043 C CA . ASP D 1 226 ? 19.060 136.249 92.433 1.00 33.94 223 ASP D CA 1
ATOM 8044 C C . ASP D 1 226 ? 19.313 136.200 90.944 1.00 35.09 223 ASP D C 1
ATOM 8045 O O . ASP D 1 226 ? 20.056 135.334 90.475 1.00 34.44 223 ASP D O 1
ATOM 8050 N N . GLY D 1 227 ? 18.758 137.186 90.217 1.00 36.40 224 GLY D N 1
ATOM 8051 C CA . GLY D 1 227 ? 18.946 137.276 88.765 1.00 38.24 224 GLY D CA 1
ATOM 8052 C C . GLY D 1 227 ? 20.356 137.715 88.401 1.00 39.90 224 GLY D C 1
ATOM 8053 O O . GLY D 1 227 ? 21.118 136.989 87.710 1.00 39.97 224 GLY D O 1
ATOM 8054 N N . LYS D 1 228 ? 20.679 138.901 88.919 1.00 40.97 225 LYS D N 1
ATOM 8055 C CA . LYS D 1 228 ? 21.966 139.608 88.790 1.00 42.21 225 LYS D CA 1
ATOM 8056 C C . LYS D 1 228 ? 23.244 138.796 89.059 1.00 42.38 225 LYS D C 1
ATOM 8057 O O . LYS D 1 228 ? 24.336 139.218 88.627 1.00 42.35 225 LYS D O 1
ATOM 8063 N N . ASP D 1 229 ? 23.112 137.678 89.800 1.00 42.13 226 ASP D N 1
ATOM 8064 C CA . ASP D 1 229 ? 24.281 136.930 90.318 1.00 41.94 226 ASP D CA 1
ATOM 8065 C C . ASP D 1 229 ? 25.014 136.186 89.191 1.00 40.98 226 ASP D C 1
ATOM 8066 O O . ASP D 1 229 ? 24.470 135.263 88.568 1.00 41.43 226 ASP D O 1
ATOM 8071 N N . THR D 1 230 ? 26.252 136.586 88.945 1.00 39.78 227 THR D N 1
ATOM 8072 C CA . THR D 1 230 ? 27.058 135.994 87.876 1.00 38.92 227 THR D CA 1
ATOM 8073 C C . THR D 1 230 ? 27.705 134.680 88.280 1.00 38.69 227 THR D C 1
ATOM 8074 O O . THR D 1 230 ? 28.028 133.848 87.431 1.00 39.80 227 THR D O 1
ATOM 8078 N N . ALA D 1 231 ? 27.921 134.481 89.572 1.00 37.23 228 ALA D N 1
ATOM 8079 C CA . ALA D 1 231 ? 28.531 133.241 90.030 1.00 35.96 228 ALA D CA 1
ATOM 8080 C C . ALA D 1 231 ? 27.645 131.980 89.840 1.00 34.87 228 ALA D C 1
ATOM 8081 O O . ALA D 1 231 ? 28.096 130.863 90.039 1.00 34.53 228 ALA D O 1
ATOM 8083 N N . LYS D 1 232 ? 26.389 132.167 89.459 1.00 33.84 229 LYS D N 1
ATOM 8084 C CA . LYS D 1 232 ? 25.422 131.066 89.397 1.00 32.90 229 LYS D CA 1
ATOM 8085 C C . LYS D 1 232 ? 25.934 129.825 88.669 1.00 31.10 229 LYS D C 1
ATOM 8086 O O . LYS D 1 232 ? 25.753 128.681 89.117 1.00 31.41 229 LYS D O 1
ATOM 8092 N N . ASP D 1 233 ? 26.582 130.062 87.546 1.00 28.61 230 ASP D N 1
ATOM 8093 C CA . ASP D 1 233 ? 27.064 129.015 86.722 1.00 27.61 230 ASP D CA 1
ATOM 8094 C C . ASP D 1 233 ? 28.046 128.156 87.504 1.00 26.25 230 ASP D C 1
ATOM 8095 O O . ASP D 1 233 ? 28.083 126.926 87.351 1.00 26.43 230 ASP D O 1
ATOM 8108 N N . TYR D 1 235 ? 28.335 127.832 90.972 1.00 22.46 232 TYR D N 1
ATOM 8109 C CA . TYR D 1 235 ? 27.572 127.016 91.916 1.00 22.65 232 TYR D CA 1
ATOM 8110 C C . TYR D 1 235 ? 27.144 125.676 91.388 1.00 22.18 232 TYR D C 1
ATOM 8111 O O . TYR D 1 235 ? 27.331 124.641 92.042 1.00 23.54 232 TYR D O 1
ATOM 8120 N N . LEU D 1 236 ? 26.556 125.688 90.205 1.00 21.87 233 LEU D N 1
ATOM 8121 C CA . LEU D 1 236 ? 25.989 124.481 89.653 1.00 21.31 233 LEU D CA 1
ATOM 8122 C C . LEU D 1 236 ? 27.116 123.507 89.446 1.00 21.51 233 LEU D C 1
ATOM 8123 O O . LEU D 1 236 ? 27.054 122.362 89.883 1.00 22.21 233 LEU D O 1
ATOM 8128 N N . ARG D 1 237 ? 28.190 124.005 88.865 1.00 21.50 234 ARG D N 1
ATOM 8129 C CA . ARG D 1 237 ? 29.303 123.184 88.476 1.00 21.37 234 ARG D CA 1
ATOM 8130 C C . ARG D 1 237 ? 29.955 122.594 89.735 1.00 21.41 234 ARG D C 1
ATOM 8131 O O . ARG D 1 237 ? 30.478 121.451 89.747 1.00 19.48 234 ARG D O 1
ATOM 8139 N N . GLN D 1 238 ? 29.915 123.384 90.803 1.00 21.27 235 GLN D N 1
ATOM 8140 C CA . GLN D 1 238 ? 30.465 122.964 92.079 1.00 22.09 235 GLN D CA 1
ATOM 8141 C C . GLN D 1 238 ? 29.632 121.901 92.828 1.00 23.18 235 GLN D C 1
ATOM 8142 O O . GLN D 1 238 ? 30.111 121.378 93.824 1.00 24.39 235 GLN D O 1
ATOM 8148 N N . GLY D 1 239 ? 28.420 121.571 92.353 1.00 22.87 236 GLY D N 1
ATOM 8149 C CA . GLY D 1 239 ? 27.546 120.624 93.029 1.00 21.81 236 GLY D CA 1
ATOM 8150 C C . GLY D 1 239 ? 26.364 121.199 93.815 1.00 21.64 236 GLY D C 1
ATOM 8151 O O . GLY D 1 239 ? 25.636 120.449 94.419 1.00 21.34 236 GLY D O 1
ATOM 8152 N N . TYR D 1 240 ? 26.138 122.509 93.845 1.00 21.13 237 TYR D N 1
ATOM 8153 C CA . TYR D 1 240 ? 24.973 122.971 94.619 1.00 21.01 237 TYR D CA 1
ATOM 8154 C C . TYR D 1 240 ? 23.665 122.404 94.132 1.00 20.58 237 TYR D C 1
ATOM 8155 O O . TYR D 1 240 ? 23.550 122.116 92.965 1.00 20.10 237 TYR D O 1
ATOM 8164 N N . VAL D 1 241 ? 22.697 122.224 95.033 1.00 20.78 238 VAL D N 1
ATOM 8165 C CA . VAL D 1 241 ? 21.380 121.756 94.639 1.00 20.34 238 VAL D CA 1
ATOM 8166 C C . VAL D 1 241 ? 20.294 122.811 94.835 1.00 20.40 238 VAL D C 1
ATOM 8167 O O . VAL D 1 241 ? 20.220 123.533 95.842 1.00 21.20 238 VAL D O 1
ATOM 8171 N N . TYR D 1 242 ? 19.482 122.958 93.805 1.00 19.71 239 TYR D N 1
ATOM 8172 C CA . TYR D 1 242 ? 18.472 123.983 93.810 1.00 18.75 239 TYR D CA 1
ATOM 8173 C C . TYR D 1 242 ? 17.361 123.512 94.740 1.00 18.83 239 TYR D C 1
ATOM 8174 O O . TYR D 1 242 ? 16.968 122.335 94.707 1.00 19.05 239 TYR D O 1
ATOM 8183 N N . GLN D 1 243 ? 16.898 124.408 95.596 1.00 18.09 240 GLN D N 1
ATOM 8184 C CA . GLN D 1 243 ? 16.082 123.994 96.719 1.00 18.86 240 GLN D CA 1
ATOM 8185 C C . GLN D 1 243 ? 14.881 124.947 96.842 1.00 19.43 240 GLN D C 1
ATOM 8186 O O . GLN D 1 243 ? 14.264 125.034 97.887 1.00 20.32 240 GLN D O 1
ATOM 8192 N N . GLY D 1 244 ? 14.558 125.670 95.772 1.00 19.87 241 GLY D N 1
ATOM 8193 C CA . GLY D 1 244 ? 13.404 126.572 95.779 1.00 19.75 241 GLY D CA 1
ATOM 8194 C C . GLY D 1 244 ? 13.721 128.028 95.515 1.00 19.33 241 GLY D C 1
ATOM 8195 O O . GLY D 1 244 ? 14.886 128.394 95.294 1.00 18.47 241 GLY D O 1
ATOM 8196 N N . PHE D 1 245 ? 12.663 128.848 95.572 1.00 18.51 242 PHE D N 1
ATOM 8197 C CA . PHE D 1 245 ? 12.639 130.199 95.040 1.00 16.88 242 PHE D CA 1
ATOM 8198 C C . PHE D 1 245 ? 11.640 131.080 95.766 1.00 17.81 242 PHE D C 1
ATOM 8199 O O . PHE D 1 245 ? 10.631 130.584 96.335 1.00 17.58 242 PHE D O 1
ATOM 8207 N N . LYS D 1 246 ? 11.892 132.400 95.710 1.00 17.52 243 LYS D N 1
ATOM 8208 C CA . LYS D 1 246 ? 10.907 133.394 96.101 1.00 17.09 243 LYS D CA 1
ATOM 8209 C C . LYS D 1 246 ? 10.865 134.455 95.012 1.00 17.48 243 LYS D C 1
ATOM 8210 O O . LYS D 1 246 ? 11.924 134.852 94.491 1.00 16.04 243 LYS D O 1
ATOM 8216 N N . TYR D 1 247 ? 9.680 134.973 94.703 1.00 16.79 244 TYR D N 1
ATOM 8217 C CA . TYR D 1 247 ? 9.619 136.235 93.946 1.00 17.28 244 TYR D CA 1
ATOM 8218 C C . TYR D 1 247 ? 9.770 137.523 94.798 1.00 17.36 244 TYR D C 1
ATOM 8219 O O . TYR D 1 247 ? 9.217 137.644 95.909 1.00 17.22 244 TYR D O 1
ATOM 8228 N N . HIS D 1 248 ? 10.474 138.510 94.250 1.00 17.69 245 HIS D N 1
ATOM 8229 C CA . HIS D 1 248 ? 10.648 139.799 94.953 1.00 17.50 245 HIS D CA 1
ATOM 8230 C C . HIS D 1 248 ? 10.588 140.995 94.025 1.00 16.83 245 HIS D C 1
ATOM 8231 O O . HIS D 1 248 ? 10.749 140.871 92.847 1.00 15.13 245 HIS D O 1
ATOM 8238 N N . ILE D 1 249 ? 10.269 142.157 94.574 1.00 16.58 246 ILE D N 1
ATOM 8239 C CA . ILE D 1 249 ? 9.980 143.260 93.736 1.00 17.17 246 ILE D CA 1
ATOM 8240 C C . ILE D 1 249 ? 10.627 144.452 94.405 1.00 17.92 246 ILE D C 1
ATOM 8241 O O . ILE D 1 249 ? 10.797 144.469 95.617 1.00 19.50 246 ILE D O 1
ATOM 8246 N N . LEU D 1 250 ? 11.040 145.407 93.605 1.00 16.81 247 LEU D N 1
ATOM 8247 C CA . LEU D 1 250 ? 11.761 146.517 94.110 1.00 17.08 247 LEU D CA 1
ATOM 8248 C C . LEU D 1 250 ? 11.346 147.688 93.251 1.00 16.89 247 LEU D C 1
ATOM 8249 O O . LEU D 1 250 ? 11.332 147.584 92.014 1.00 15.91 247 LEU D O 1
ATOM 8254 N N . LYS D 1 251 ? 10.938 148.764 93.909 1.00 16.83 248 LYS D N 1
ATOM 8255 C CA . LYS D 1 251 ? 10.802 150.033 93.220 1.00 18.49 248 LYS D CA 1
ATOM 8256 C C . LYS D 1 251 ? 11.837 150.929 93.852 1.00 19.50 248 LYS D C 1
ATOM 8257 O O . LYS D 1 251 ? 11.682 151.285 95.015 1.00 20.59 248 LYS D O 1
ATOM 8263 N N . GLU D 1 252 ? 12.889 151.279 93.114 1.00 19.59 249 GLU D N 1
ATOM 8264 C CA . GLU D 1 252 ? 13.959 152.084 93.677 1.00 20.18 249 GLU D CA 1
ATOM 8265 C C . GLU D 1 252 ? 13.539 153.441 94.182 1.00 20.15 249 GLU D C 1
ATOM 8266 O O . GLU D 1 252 ? 14.139 153.923 95.141 1.00 21.58 249 GLU D O 1
ATOM 8272 N N . ASN D 1 253 ? 12.547 154.070 93.561 1.00 19.84 250 ASN D N 1
ATOM 8273 C CA . ASN D 1 253 ? 12.053 155.370 94.038 1.00 19.65 250 ASN D CA 1
ATOM 8274 C C . ASN D 1 253 ? 10.518 155.480 94.152 1.00 19.93 250 ASN D C 1
ATOM 8275 O O . ASN D 1 253 ? 9.796 155.497 93.152 1.00 18.09 250 ASN D O 1
ATOM 8280 N N . ILE D 1 254 ? 10.036 155.567 95.389 1.00 21.21 251 ILE D N 1
ATOM 8281 C CA . ILE D 1 254 ? 8.634 155.855 95.674 1.00 21.81 251 ILE D CA 1
ATOM 8282 C C . ILE D 1 254 ? 8.195 156.986 94.743 1.00 23.72 251 ILE D C 1
ATOM 8283 O O . ILE D 1 254 ? 8.807 158.098 94.723 1.00 24.99 251 ILE D O 1
ATOM 8289 N N . ALA E 1 3 ? 62.459 38.521 103.834 1.00 42.77 0 ALA E N 1
ATOM 8290 C CA . ALA E 1 3 ? 61.228 39.231 104.325 1.00 43.03 0 ALA E CA 1
ATOM 8291 C C . ALA E 1 3 ? 60.959 40.516 103.523 1.00 43.25 0 ALA E C 1
ATOM 8292 O O . ALA E 1 3 ? 60.125 40.534 102.605 1.00 42.80 0 ALA E O 1
ATOM 8302 N N . SER E 1 5 ? 63.628 41.270 102.069 1.00 43.06 2 SER E N 1
ATOM 8303 C CA . SER E 1 5 ? 64.296 40.569 100.970 1.00 42.39 2 SER E CA 1
ATOM 8304 C C . SER E 1 5 ? 63.298 40.262 99.846 1.00 42.16 2 SER E C 1
ATOM 8305 O O . SER E 1 5 ? 63.681 40.167 98.682 1.00 42.40 2 SER E O 1
ATOM 8308 N N . LYS E 1 6 ? 62.012 40.154 100.197 1.00 41.59 3 LYS E N 1
ATOM 8309 C CA . LYS E 1 6 ? 60.958 39.713 99.263 1.00 40.63 3 LYS E CA 1
ATOM 8310 C C . LYS E 1 6 ? 60.428 40.803 98.316 1.00 38.92 3 LYS E C 1
ATOM 8311 O O . LYS E 1 6 ? 59.908 40.517 97.237 1.00 38.86 3 LYS E O 1
ATOM 8317 N N . ILE E 1 7 ? 60.553 42.051 98.720 1.00 37.03 4 ILE E N 1
ATOM 8318 C CA . ILE E 1 7 ? 60.021 43.163 97.944 1.00 35.04 4 ILE E CA 1
ATOM 8319 C C . ILE E 1 7 ? 60.637 43.342 96.539 1.00 33.85 4 ILE E C 1
ATOM 8320 O O . ILE E 1 7 ? 61.864 43.311 96.385 1.00 33.00 4 ILE E O 1
ATOM 8325 N N . THR E 1 8 ? 59.753 43.544 95.546 1.00 33.00 5 THR E N 1
ATOM 8326 C CA . THR E 1 8 ? 60.082 43.955 94.156 1.00 31.75 5 THR E CA 1
ATOM 8327 C C . THR E 1 8 ? 59.133 45.037 93.600 1.00 30.61 5 THR E C 1
ATOM 8328 O O . THR E 1 8 ? 58.245 45.500 94.316 1.00 30.15 5 THR E O 1
ATOM 8332 N N . PHE E 1 9 ? 59.295 45.388 92.319 1.00 29.05 6 PHE E N 1
ATOM 8333 C CA . PHE E 1 9 ? 58.510 46.475 91.705 1.00 28.66 6 PHE E CA 1
ATOM 8334 C C . PHE E 1 9 ? 57.015 46.103 91.739 1.00 29.35 6 PHE E C 1
ATOM 8335 O O . PHE E 1 9 ? 56.109 46.975 91.787 1.00 28.48 6 PHE E O 1
ATOM 8343 N N . LYS E 1 10 ? 56.787 44.796 91.759 1.00 28.80 7 LYS E N 1
ATOM 8344 C CA . LYS E 1 10 ? 55.455 44.279 91.957 1.00 29.67 7 LYS E CA 1
ATOM 8345 C C . LYS E 1 10 ? 54.805 44.882 93.206 1.00 29.30 7 LYS E C 1
ATOM 8346 O O . LYS E 1 10 ? 53.603 45.070 93.262 1.00 29.10 7 LYS E O 1
ATOM 8352 N N . ASP E 1 11 ? 55.601 45.186 94.215 1.00 29.72 8 ASP E N 1
ATOM 8353 C CA . ASP E 1 11 ? 55.033 45.656 95.448 1.00 30.36 8 ASP E CA 1
ATOM 8354 C C . ASP E 1 11 ? 54.671 47.149 95.402 1.00 30.51 8 ASP E C 1
ATOM 8355 O O . ASP E 1 11 ? 54.253 47.676 96.410 1.00 30.53 8 ASP E O 1
ATOM 8360 N N . ILE E 1 12 ? 54.812 47.808 94.244 1.00 30.35 9 ILE E N 1
ATOM 8361 C CA . ILE E 1 12 ? 54.691 49.270 94.129 1.00 29.89 9 ILE E CA 1
ATOM 8362 C C . ILE E 1 12 ? 53.360 49.590 93.502 1.00 30.91 9 ILE E C 1
ATOM 8363 O O . ILE E 1 12 ? 53.042 49.070 92.448 1.00 31.98 9 ILE E O 1
ATOM 8368 N N . TYR E 1 13 ? 52.599 50.464 94.141 1.00 31.29 10 TYR E N 1
ATOM 8369 C CA . TYR E 1 13 ? 51.309 50.876 93.649 1.00 32.31 10 TYR E CA 1
ATOM 8370 C C . TYR E 1 13 ? 51.292 51.324 92.201 1.00 33.32 10 TYR E C 1
ATOM 8371 O O . TYR E 1 13 ? 51.973 52.272 91.845 1.00 32.70 10 TYR E O 1
ATOM 8380 N N . ILE E 1 14 ? 50.502 50.672 91.355 1.00 34.62 11 ILE E N 1
ATOM 8381 C CA . ILE E 1 14 ? 50.294 51.281 90.035 1.00 35.78 11 ILE E CA 1
ATOM 8382 C C . ILE E 1 14 ? 48.989 52.004 90.090 1.00 36.00 11 ILE E C 1
ATOM 8383 O O . ILE E 1 14 ? 47.963 51.406 90.395 1.00 36.28 11 ILE E O 1
ATOM 8388 N N . ASP E 1 15 ? 49.014 53.296 89.805 1.00 36.94 12 ASP E N 1
ATOM 8389 C CA . ASP E 1 15 ? 47.771 54.057 89.818 1.00 37.55 12 ASP E CA 1
ATOM 8390 C C . ASP E 1 15 ? 47.097 53.906 88.462 1.00 36.40 12 ASP E C 1
ATOM 8391 O O . ASP E 1 15 ? 47.513 54.502 87.486 1.00 36.67 12 ASP E O 1
ATOM 8396 N N . GLY E 1 16 ? 46.051 53.112 88.392 1.00 34.75 13 GLY E N 1
ATOM 8397 C CA . GLY E 1 16 ? 45.487 52.830 87.096 1.00 32.83 13 GLY E CA 1
ATOM 8398 C C . GLY E 1 16 ? 45.043 51.388 87.057 1.00 31.85 13 GLY E C 1
ATOM 8399 O O . GLY E 1 16 ? 45.412 50.570 87.899 1.00 31.47 13 GLY E O 1
ATOM 8400 N N . ASN E 1 17 ? 44.213 51.107 86.069 1.00 30.40 14 ASN E N 1
ATOM 8401 C CA . ASN E 1 17 ? 43.477 49.900 86.000 1.00 28.34 14 ASN E CA 1
ATOM 8402 C C . ASN E 1 17 ? 44.038 48.985 84.925 1.00 27.67 14 ASN E C 1
ATOM 8403 O O . ASN E 1 17 ? 44.258 49.409 83.778 1.00 26.45 14 ASN E O 1
ATOM 8408 N N . LYS E 1 18 ? 44.282 47.731 85.294 1.00 26.41 15 LYS E N 1
ATOM 8409 C CA . LYS E 1 18 ? 44.815 46.794 84.326 1.00 26.27 15 LYS E CA 1
ATOM 8410 C C . LYS E 1 18 ? 43.657 46.285 83.506 1.00 25.71 15 LYS E C 1
ATOM 8411 O O . LYS E 1 18 ? 42.786 45.633 84.042 1.00 27.06 15 LYS E O 1
ATOM 8417 N N . ILE E 1 19 ? 43.650 46.578 82.218 1.00 25.08 16 ILE E N 1
ATOM 8418 C CA . ILE E 1 19 ? 42.560 46.178 81.340 1.00 25.17 16 ILE E CA 1
ATOM 8419 C C . ILE E 1 19 ? 42.862 44.800 80.770 1.00 25.10 16 ILE E C 1
ATOM 8420 O O . ILE E 1 19 ? 41.970 43.976 80.607 1.00 26.15 16 ILE E O 1
ATOM 8425 N N . THR E 1 20 ? 44.128 44.518 80.489 1.00 24.86 17 THR E N 1
ATOM 8426 C CA . THR E 1 20 ? 44.463 43.209 79.939 1.00 23.52 17 THR E CA 1
ATOM 8427 C C . THR E 1 20 ? 45.903 42.792 80.224 1.00 23.96 17 THR E C 1
ATOM 8428 O O . THR E 1 20 ? 46.735 43.643 80.529 1.00 22.31 17 THR E O 1
ATOM 8432 N N . GLU E 1 21 ? 46.153 41.480 80.094 1.00 23.85 18 GLU E N 1
ATOM 8433 C CA . GLU E 1 21 ? 47.421 40.827 80.359 1.00 24.76 18 GLU E CA 1
ATOM 8434 C C . GLU E 1 21 ? 47.704 39.594 79.495 1.00 24.56 18 GLU E C 1
ATOM 8435 O O . GLU E 1 21 ? 46.846 38.712 79.368 1.00 24.75 18 GLU E O 1
ATOM 8441 N N . ASP E 1 22 ? 48.907 39.484 78.950 1.00 23.52 19 ASP E N 1
ATOM 8442 C CA . ASP E 1 22 ? 49.386 38.192 78.472 1.00 23.85 19 ASP E CA 1
ATOM 8443 C C . ASP E 1 22 ? 50.747 37.996 79.114 1.00 23.29 19 ASP E C 1
ATOM 8444 O O . ASP E 1 22 ? 51.157 38.808 79.970 1.00 23.18 19 ASP E O 1
ATOM 8449 N N . SER E 1 23 ? 51.470 36.977 78.651 1.00 21.63 20 SER E N 1
ATOM 8450 C CA . SER E 1 23 ? 52.839 36.729 79.108 1.00 20.43 20 SER E CA 1
ATOM 8451 C C . SER E 1 23 ? 53.887 37.805 78.751 1.00 19.08 20 SER E C 1
ATOM 8452 O O . SER E 1 23 ? 54.812 37.982 79.493 1.00 19.45 20 SER E O 1
ATOM 8455 N N . ARG E 1 24 ? 53.782 38.502 77.627 1.00 18.24 21 ARG E N 1
ATOM 8456 C CA . ARG E 1 24 ? 54.684 39.648 77.371 1.00 16.95 21 ARG E CA 1
ATOM 8457 C C . ARG E 1 24 ? 54.408 40.971 78.137 1.00 16.12 21 ARG E C 1
ATOM 8458 O O . ARG E 1 24 ? 55.347 41.725 78.372 1.00 15.60 21 ARG E O 1
ATOM 8466 N N . LYS E 1 25 ? 53.145 41.296 78.464 1.00 16.07 22 LYS E N 1
ATOM 8467 C CA . LYS E 1 25 ? 52.795 42.653 78.914 1.00 14.51 22 LYS E CA 1
ATOM 8468 C C . LYS E 1 25 ? 51.472 42.767 79.681 1.00 14.26 22 LYS E C 1
ATOM 8469 O O . LYS E 1 25 ? 50.643 41.859 79.650 1.00 14.31 22 LYS E O 1
ATOM 8475 N N . ALA E 1 26 ? 51.285 43.900 80.370 1.00 13.44 23 ALA E N 1
ATOM 8476 C CA . ALA E 1 26 ? 49.980 44.315 80.910 1.00 12.46 23 ALA E CA 1
ATOM 8477 C C . ALA E 1 26 ? 49.660 45.736 80.456 1.00 13.37 23 ALA E C 1
ATOM 8478 O O . ALA E 1 26 ? 50.560 46.601 80.373 1.00 12.21 23 ALA E O 1
ATOM 8480 N N . ILE E 1 27 ? 48.368 45.969 80.205 1.00 13.68 24 ILE E N 1
ATOM 8481 C CA . ILE E 1 27 ? 47.887 47.191 79.598 1.00 14.78 24 ILE E CA 1
ATOM 8482 C C . ILE E 1 27 ? 46.948 47.944 80.555 1.00 15.06 24 ILE E C 1
ATOM 8483 O O . ILE E 1 27 ? 45.980 47.404 81.045 1.00 15.50 24 ILE E O 1
ATOM 8488 N N . TYR E 1 28 ? 47.305 49.170 80.864 1.00 15.21 25 TYR E N 1
ATOM 8489 C CA . TYR E 1 28 ? 46.518 50.033 81.745 1.00 16.22 25 TYR E CA 1
ATOM 8490 C C . TYR E 1 28 ? 45.930 51.190 80.962 1.00 16.17 25 TYR E C 1
ATOM 8491 O O . TYR E 1 28 ? 46.624 51.852 80.189 1.00 15.51 25 TYR E O 1
ATOM 8500 N N . LEU E 1 29 ? 44.655 51.412 81.187 1.00 16.02 26 LEU E N 1
ATOM 8501 C CA . LEU E 1 29 ? 43.933 52.463 80.541 1.00 16.28 26 LEU E CA 1
ATOM 8502 C C . LEU E 1 29 ? 43.048 53.091 81.580 1.00 15.93 26 LEU E C 1
ATOM 8503 O O . LEU E 1 29 ? 42.437 52.383 82.408 1.00 14.94 26 LEU E O 1
ATOM 8508 N N . LEU E 1 30 ? 42.963 54.402 81.510 1.00 15.15 27 LEU E N 1
ATOM 8509 C CA . LEU E 1 30 ? 42.066 55.168 82.358 1.00 16.49 27 LEU E CA 1
ATOM 8510 C C . LEU E 1 30 ? 41.293 56.187 81.532 1.00 16.34 27 LEU E C 1
ATOM 8511 O O . LEU E 1 30 ? 41.698 57.368 81.443 1.00 16.33 27 LEU E O 1
ATOM 8516 N N . PRO E 1 31 ? 40.175 55.763 80.934 1.00 16.21 28 PRO E N 1
ATOM 8517 C CA . PRO E 1 31 ? 39.575 56.737 80.040 1.00 17.36 28 PRO E CA 1
ATOM 8518 C C . PRO E 1 31 ? 39.070 58.042 80.677 1.00 18.46 28 PRO E C 1
ATOM 8519 O O . PRO E 1 31 ? 39.228 59.101 80.054 1.00 19.47 28 PRO E O 1
ATOM 8523 N N . PRO E 1 32 ? 38.508 58.009 81.893 1.00 18.40 29 PRO E N 1
ATOM 8524 C CA . PRO E 1 32 ? 38.101 59.344 82.329 1.00 19.46 29 PRO E CA 1
ATOM 8525 C C . PRO E 1 32 ? 39.292 60.219 82.705 1.00 20.23 29 PRO E C 1
ATOM 8526 O O . PRO E 1 32 ? 39.114 61.309 83.147 1.00 21.07 29 PRO E O 1
ATOM 8530 N N . GLN E 1 33 ? 40.517 59.745 82.513 1.00 21.59 30 GLN E N 1
ATOM 8531 C CA . GLN E 1 33 ? 41.696 60.602 82.762 1.00 21.07 30 GLN E CA 1
ATOM 8532 C C . GLN E 1 33 ? 42.775 60.311 81.742 1.00 20.14 30 GLN E C 1
ATOM 8533 O O . GLN E 1 33 ? 43.853 59.813 82.061 1.00 17.69 30 GLN E O 1
ATOM 8539 N N . PRO E 1 34 ? 42.481 60.679 80.492 1.00 20.35 31 PRO E N 1
ATOM 8540 C CA . PRO E 1 34 ? 43.358 60.226 79.432 1.00 19.97 31 PRO E CA 1
ATOM 8541 C C . PRO E 1 34 ? 44.670 61.025 79.340 1.00 19.97 31 PRO E C 1
ATOM 8542 O O . PRO E 1 34 ? 45.557 60.653 78.566 1.00 19.63 31 PRO E O 1
ATOM 8546 N N . LEU E 1 35 ? 44.816 62.046 80.189 1.00 20.98 32 LEU E N 1
ATOM 8547 C CA . LEU E 1 35 ? 45.996 62.933 80.221 1.00 21.83 32 LEU E CA 1
ATOM 8548 C C . LEU E 1 35 ? 46.926 62.460 81.312 1.00 22.91 32 LEU E C 1
ATOM 8549 O O . LEU E 1 35 ? 48.051 62.919 81.430 1.00 23.09 32 LEU E O 1
ATOM 8554 N N . LYS E 1 36 ? 46.492 61.434 82.041 1.00 24.54 33 LYS E N 1
ATOM 8555 C CA . LYS E 1 36 ? 47.313 60.826 83.093 1.00 24.62 33 LYS E CA 1
ATOM 8556 C C . LYS E 1 36 ? 48.308 59.724 82.654 1.00 23.85 33 LYS E C 1
ATOM 8557 O O . LYS E 1 36 ? 48.028 58.498 82.710 1.00 25.30 33 LYS E O 1
ATOM 8563 N N . TYR E 1 37 ? 49.515 60.159 82.314 1.00 23.53 34 TYR E N 1
ATOM 8564 C CA . TYR E 1 37 ? 50.550 59.255 81.763 1.00 22.87 34 TYR E CA 1
ATOM 8565 C C . TYR E 1 37 ? 50.738 57.956 82.559 1.00 23.26 34 TYR E C 1
ATOM 8566 O O . TYR E 1 37 ? 50.905 56.827 82.009 1.00 24.28 34 TYR E O 1
ATOM 8575 N N . ALA E 1 38 ? 50.695 58.109 83.871 1.00 22.29 35 ALA E N 1
ATOM 8576 C CA . ALA E 1 38 ? 50.963 57.019 84.744 1.00 20.89 35 ALA E CA 1
ATOM 8577 C C . ALA E 1 38 ? 49.847 55.970 84.675 1.00 20.66 35 ALA E C 1
ATOM 8578 O O . ALA E 1 38 ? 50.148 54.810 84.864 1.00 19.62 35 ALA E O 1
ATOM 8580 N N . SER E 1 39 ? 48.595 56.352 84.380 1.00 18.90 36 SER E N 1
ATOM 8581 C CA . SER E 1 39 ? 47.494 55.330 84.298 1.00 18.64 36 SER E CA 1
ATOM 8582 C C . SER E 1 39 ? 47.151 54.820 82.894 1.00 17.35 36 SER E C 1
ATOM 8583 O O . SER E 1 39 ? 46.161 54.107 82.685 1.00 16.51 36 SER E O 1
ATOM 8586 N N . ASN E 1 40 ? 47.976 55.217 81.936 1.00 16.44 37 ASN E N 1
ATOM 8587 C CA . ASN E 1 40 ? 47.705 55.005 80.524 1.00 15.85 37 ASN E CA 1
ATOM 8588 C C . ASN E 1 40 ? 49.027 54.612 79.946 1.00 15.45 37 ASN E C 1
ATOM 8589 O O . ASN E 1 40 ? 49.751 55.465 79.394 1.00 14.90 37 ASN E O 1
ATOM 8594 N N . THR E 1 41 ? 49.349 53.328 80.104 1.00 15.47 38 THR E N 1
ATOM 8595 C CA . THR E 1 41 ? 50.645 52.829 79.779 1.00 16.13 38 THR E CA 1
ATOM 8596 C C . THR E 1 41 ? 50.694 51.333 79.610 1.00 17.89 38 THR E C 1
ATOM 8597 O O . THR E 1 41 ? 49.726 50.651 79.889 1.00 20.58 38 THR E O 1
ATOM 8601 N N . TRP E 1 42 ? 51.819 50.799 79.156 1.00 18.61 39 TRP E N 1
ATOM 8602 C CA . TRP E 1 42 ? 51.979 49.343 79.096 1.00 19.09 39 TRP E CA 1
ATOM 8603 C C . TRP E 1 42 ? 53.135 48.980 80.017 1.00 18.83 39 TRP E C 1
ATOM 8604 O O . TRP E 1 42 ? 54.182 49.637 79.965 1.00 17.34 39 TRP E O 1
ATOM 8615 N N . ILE E 1 43 ? 52.979 47.939 80.837 1.00 18.59 40 ILE E N 1
ATOM 8616 C CA . ILE E 1 43 ? 54.123 47.471 81.655 1.00 18.44 40 ILE E CA 1
ATOM 8617 C C . ILE E 1 43 ? 54.538 46.150 81.065 1.00 17.97 40 ILE E C 1
ATOM 8618 O O . ILE E 1 43 ? 53.751 45.237 81.056 1.00 18.79 40 ILE E O 1
ATOM 8623 N N . TYR E 1 44 ? 55.756 46.059 80.541 1.00 17.99 41 TYR E N 1
ATOM 8624 C CA . TYR E 1 44 ? 56.279 44.829 79.956 1.00 16.88 41 TYR E CA 1
ATOM 8625 C C . TYR E 1 44 ? 56.684 43.848 81.020 1.00 17.86 41 TYR E C 1
ATOM 8626 O O . TYR E 1 44 ? 57.224 44.226 82.062 1.00 18.43 41 TYR E O 1
ATOM 8635 N N . LYS E 1 45 ? 56.430 42.577 80.723 1.00 17.94 42 LYS E N 1
ATOM 8636 C CA . LYS E 1 45 ? 56.871 41.447 81.510 1.00 17.83 42 LYS E CA 1
ATOM 8637 C C . LYS E 1 45 ? 58.124 40.797 80.856 1.00 17.40 42 LYS E C 1
ATOM 8638 O O . LYS E 1 45 ? 59.011 40.374 81.570 1.00 16.56 42 LYS E O 1
ATOM 8644 N N . THR E 1 46 ? 58.190 40.732 79.521 1.00 17.25 43 THR E N 1
ATOM 8645 C CA . THR E 1 46 ? 59.355 40.186 78.797 1.00 17.65 43 THR E CA 1
ATOM 8646 C C . THR E 1 46 ? 59.799 41.237 77.788 1.00 17.77 43 THR E C 1
ATOM 8647 O O . THR E 1 46 ? 58.953 41.899 77.192 1.00 17.17 43 THR E O 1
ATOM 8659 N N . PRO E 1 48 ? 60.656 43.129 74.666 1.00 17.17 45 PRO E N 1
ATOM 8660 C CA . PRO E 1 48 ? 60.303 43.004 73.242 1.00 17.28 45 PRO E CA 1
ATOM 8661 C C . PRO E 1 48 ? 61.538 43.011 72.322 1.00 18.00 45 PRO E C 1
ATOM 8662 O O . PRO E 1 48 ? 62.547 43.646 72.667 1.00 18.71 45 PRO E O 1
ATOM 8666 N N . THR E 1 49 ? 61.462 42.352 71.164 1.00 17.69 46 THR E N 1
ATOM 8667 C CA . THR E 1 49 ? 62.414 42.585 70.073 1.00 17.86 46 THR E CA 1
ATOM 8668 C C . THR E 1 49 ? 62.185 44.007 69.568 1.00 19.53 46 THR E C 1
ATOM 8669 O O . THR E 1 49 ? 61.145 44.636 69.846 1.00 19.09 46 THR E O 1
ATOM 8681 N N . ASN E 1 51 ? 61.634 44.628 66.444 1.00 22.49 48 ASN E N 1
ATOM 8682 C CA . ASN E 1 51 ? 60.502 44.352 65.579 1.00 22.85 48 ASN E CA 1
ATOM 8683 C C . ASN E 1 51 ? 59.183 44.426 66.349 1.00 22.36 48 ASN E C 1
ATOM 8684 O O . ASN E 1 51 ? 58.246 45.097 65.921 1.00 22.87 48 ASN E O 1
ATOM 8689 N N . GLN E 1 52 ? 59.148 43.754 67.494 1.00 21.72 49 GLN E N 1
ATOM 8690 C CA . GLN E 1 52 ? 57.969 43.651 68.330 1.00 21.90 49 GLN E CA 1
ATOM 8691 C C . GLN E 1 52 ? 57.595 45.005 68.921 1.00 21.09 49 GLN E C 1
ATOM 8692 O O . GLN E 1 52 ? 56.420 45.379 68.972 1.00 20.71 49 GLN E O 1
ATOM 8698 N N . TRP E 1 53 ? 58.606 45.750 69.345 1.00 19.80 50 TRP E N 1
ATOM 8699 C CA . TRP E 1 53 ? 58.335 47.003 69.966 1.00 19.41 50 TRP E CA 1
ATOM 8700 C C . TRP E 1 53 ? 57.677 47.959 68.993 1.00 20.08 50 TRP E C 1
ATOM 8701 O O . TRP E 1 53 ? 56.696 48.633 69.344 1.00 19.20 50 TRP E O 1
ATOM 8712 N N . LEU E 1 54 ? 58.217 47.995 67.765 1.00 20.49 51 LEU E N 1
ATOM 8713 C CA . LEU E 1 54 ? 57.685 48.885 66.733 1.00 20.12 51 LEU E CA 1
ATOM 8714 C C . LEU E 1 54 ? 56.250 48.503 66.472 1.00 20.20 51 LEU E C 1
ATOM 8715 O O . LEU E 1 54 ? 55.426 49.348 66.194 1.00 20.62 51 LEU E O 1
ATOM 8720 N N . LYS E 1 55 ? 55.947 47.224 66.609 1.00 20.65 52 LYS E N 1
ATOM 8721 C CA . LYS E 1 55 ? 54.577 46.776 66.437 1.00 21.48 52 LYS E CA 1
ATOM 8722 C C . LYS E 1 55 ? 53.646 47.278 67.527 1.00 21.32 52 LYS E C 1
ATOM 8723 O O . LYS E 1 55 ? 52.468 47.584 67.268 1.00 22.13 52 LYS E O 1
ATOM 8729 N N . ASP E 1 56 ? 54.192 47.347 68.737 1.00 21.06 53 ASP E N 1
ATOM 8730 C CA . ASP E 1 56 ? 53.420 47.604 69.934 1.00 20.73 53 ASP E CA 1
ATOM 8731 C C . ASP E 1 56 ? 53.061 49.100 69.970 1.00 20.20 53 ASP E C 1
ATOM 8732 O O . ASP E 1 56 ? 51.934 49.488 70.346 1.00 19.95 53 ASP E O 1
ATOM 8737 N N . ILE E 1 57 ? 54.013 49.928 69.539 1.00 18.77 54 ILE E N 1
ATOM 8738 C CA . ILE E 1 57 ? 53.769 51.350 69.322 1.00 18.52 54 ILE E CA 1
ATOM 8739 C C . ILE E 1 57 ? 52.457 51.583 68.614 1.00 17.70 54 ILE E C 1
ATOM 8740 O O . ILE E 1 57 ? 51.623 52.309 69.091 1.00 17.72 54 ILE E O 1
ATOM 8745 N N . GLU E 1 58 ? 52.277 50.920 67.485 1.00 18.23 55 GLU E N 1
ATOM 8746 C CA . GLU E 1 58 ? 51.063 51.020 66.692 1.00 18.84 55 GLU E CA 1
ATOM 8747 C C . GLU E 1 58 ? 49.784 50.704 67.454 1.00 18.40 55 GLU E C 1
ATOM 8748 O O . GLU E 1 58 ? 48.786 51.421 67.329 1.00 18.57 55 GLU E O 1
ATOM 8754 N N . VAL E 1 59 ? 49.825 49.639 68.247 1.00 18.37 56 VAL E N 1
ATOM 8755 C CA . VAL E 1 59 ? 48.635 49.137 68.952 1.00 18.10 56 VAL E CA 1
ATOM 8756 C C . VAL E 1 59 ? 48.192 50.105 70.043 1.00 19.11 56 VAL E C 1
ATOM 8757 O O . VAL E 1 59 ? 46.981 50.404 70.193 1.00 20.17 56 VAL E O 1
ATOM 8761 N N . GLN E 1 60 ? 49.175 50.572 70.812 1.00 19.09 57 GLN E N 1
ATOM 8762 C CA . GLN E 1 60 ? 48.950 51.580 71.867 1.00 18.95 57 GLN E CA 1
ATOM 8763 C C . GLN E 1 60 ? 48.622 52.912 71.240 1.00 18.13 57 GLN E C 1
ATOM 8764 O O . GLN E 1 60 ? 47.902 53.712 71.830 1.00 19.72 57 GLN E O 1
ATOM 8770 N N . LYS E 1 61 ? 49.148 53.147 70.052 1.00 17.23 58 LYS E N 1
ATOM 8771 C CA . LYS E 1 61 ? 48.829 54.352 69.334 1.00 18.00 58 LYS E CA 1
ATOM 8772 C C . LYS E 1 61 ? 47.327 54.471 69.034 1.00 17.75 58 LYS E C 1
ATOM 8773 O O . LYS E 1 61 ? 46.703 55.482 69.397 1.00 17.32 58 LYS E O 1
ATOM 8779 N N . LYS E 1 62 ? 46.759 53.448 68.383 1.00 17.70 59 LYS E N 1
ATOM 8780 C CA . LYS E 1 62 ? 45.298 53.394 68.139 1.00 19.02 59 LYS E CA 1
ATOM 8781 C C . LYS E 1 62 ? 44.492 53.408 69.423 1.00 18.30 59 LYS E C 1
ATOM 8782 O O . LYS E 1 62 ? 43.560 54.190 69.545 1.00 17.81 59 LYS E O 1
ATOM 8796 N N . HIS E 1 64 ? 45.238 54.694 72.351 1.00 16.95 61 HIS E N 1
ATOM 8797 C CA . HIS E 1 64 ? 45.244 56.026 72.967 1.00 15.89 61 HIS E CA 1
ATOM 8798 C C . HIS E 1 64 ? 44.491 57.107 72.185 1.00 16.47 61 HIS E C 1
ATOM 8799 O O . HIS E 1 64 ? 43.749 57.947 72.772 1.00 15.53 61 HIS E O 1
ATOM 8806 N N . LEU E 1 65 ? 44.688 57.141 70.872 1.00 15.95 62 LEU E N 1
ATOM 8807 C CA . LEU E 1 65 ? 43.999 58.200 70.118 1.00 15.53 62 LEU E CA 1
ATOM 8808 C C . LEU E 1 65 ? 42.511 57.944 70.275 1.00 15.37 62 LEU E C 1
ATOM 8809 O O . LEU E 1 65 ? 41.739 58.880 70.379 1.00 15.27 62 LEU E O 1
ATOM 8814 N N . ASN E 1 66 ? 42.122 56.671 70.336 1.00 15.20 63 ASN E N 1
ATOM 8815 C CA . ASN E 1 66 ? 40.720 56.315 70.509 1.00 15.82 63 ASN E CA 1
ATOM 8816 C C . ASN E 1 66 ? 40.112 56.864 71.798 1.00 15.75 63 ASN E C 1
ATOM 8817 O O . ASN E 1 66 ? 38.950 57.276 71.839 1.00 15.63 63 ASN E O 1
ATOM 8822 N N . GLN E 1 67 ? 40.887 56.906 72.863 1.00 15.42 64 GLN E N 1
ATOM 8823 C CA . GLN E 1 67 ? 40.348 57.562 74.048 1.00 14.46 64 GLN E CA 1
ATOM 8824 C C . GLN E 1 67 ? 40.847 59.014 74.248 1.00 14.40 64 GLN E C 1
ATOM 8825 O O . GLN E 1 67 ? 40.639 59.580 75.335 1.00 14.95 64 GLN E O 1
ATOM 8831 N N . SER E 1 68 ? 41.485 59.632 73.235 1.00 13.99 65 SER E N 1
ATOM 8832 C CA . SER E 1 68 ? 42.017 61.032 73.372 1.00 13.98 65 SER E CA 1
ATOM 8833 C C . SER E 1 68 ? 43.196 61.177 74.296 1.00 14.17 65 SER E C 1
ATOM 8834 O O . SER E 1 68 ? 43.370 62.221 74.938 1.00 16.67 65 SER E O 1
ATOM 8837 N N . SER E 1 69 ? 43.984 60.132 74.414 1.00 14.41 66 SER E N 1
ATOM 8838 C CA . SER E 1 69 ? 45.259 60.229 75.076 1.00 15.53 66 SER E CA 1
ATOM 8839 C C . SER E 1 69 ? 46.204 60.549 73.929 1.00 16.04 66 SER E C 1
ATOM 8840 O O . SER E 1 69 ? 46.029 60.014 72.828 1.00 15.73 66 SER E O 1
ATOM 8843 N N . TYR E 1 70 ? 47.207 61.374 74.185 1.00 16.47 67 TYR E N 1
ATOM 8844 C CA . TYR E 1 70 ? 48.042 61.848 73.099 1.00 17.82 67 TYR E CA 1
ATOM 8845 C C . TYR E 1 70 ? 49.500 61.505 73.257 1.00 19.08 67 TYR E C 1
ATOM 8846 O O . TYR E 1 70 ? 50.343 62.131 72.615 1.00 21.16 67 TYR E O 1
ATOM 8855 N N . HIS E 1 71 ? 49.781 60.517 74.099 1.00 18.06 68 HIS E N 1
ATOM 8856 C CA . HIS E 1 71 ? 51.125 60.199 74.506 1.00 16.79 68 HIS E CA 1
ATOM 8857 C C . HIS E 1 71 ? 51.344 58.708 74.289 1.00 15.99 68 HIS E C 1
ATOM 8858 O O . HIS E 1 71 ? 50.415 57.966 73.968 1.00 14.96 68 HIS E O 1
ATOM 8865 N N . LEU E 1 72 ? 52.581 58.276 74.452 1.00 16.03 69 LEU E N 1
ATOM 8866 C CA . LEU E 1 72 ? 52.886 56.854 74.466 1.00 15.72 69 LEU E CA 1
ATOM 8867 C C . LEU E 1 72 ? 53.881 56.630 75.550 1.00 15.55 69 LEU E C 1
ATOM 8868 O O . LEU E 1 72 ? 54.804 57.415 75.736 1.00 15.82 69 LEU E O 1
ATOM 8873 N N . SER E 1 73 ? 53.736 55.489 76.188 1.00 15.75 70 SER E N 1
ATOM 8874 C CA . SER E 1 73 ? 54.318 55.184 77.456 1.00 15.27 70 SER E CA 1
ATOM 8875 C C . SER E 1 73 ? 54.591 53.663 77.589 1.00 14.68 70 SER E C 1
ATOM 8876 O O . SER E 1 73 ? 53.688 52.812 77.442 1.00 13.10 70 SER E O 1
ATOM 8879 N N . PHE E 1 74 ? 55.825 53.332 77.930 1.00 15.14 71 PHE E N 1
ATOM 8880 C CA . PHE E 1 74 ? 56.158 51.909 78.206 1.00 14.77 71 PHE E CA 1
ATOM 8881 C C . PHE E 1 74 ? 57.094 51.754 79.401 1.00 15.11 71 PHE E C 1
ATOM 8882 O O . PHE E 1 74 ? 58.011 52.573 79.634 1.00 14.24 71 PHE E O 1
ATOM 8890 N N . SER E 1 75 ? 56.868 50.661 80.125 1.00 16.03 72 SER E N 1
ATOM 8891 C CA . SER E 1 75 ? 57.810 50.111 81.092 1.00 15.56 72 SER E CA 1
ATOM 8892 C C . SER E 1 75 ? 58.416 48.837 80.684 1.00 16.41 72 SER E C 1
ATOM 8893 O O . SER E 1 75 ? 57.748 47.846 80.332 1.00 16.65 72 SER E O 1
ATOM 8896 N N . PHE E 1 76 ? 59.714 48.824 80.878 1.00 16.17 73 PHE E N 1
ATOM 8897 C CA . PHE E 1 76 ? 60.502 47.679 80.654 1.00 14.50 73 PHE E CA 1
ATOM 8898 C C . PHE E 1 76 ? 60.645 46.748 81.874 1.00 13.97 73 PHE E C 1
ATOM 8899 O O . PHE E 1 76 ? 60.489 47.195 83.008 1.00 13.20 73 PHE E O 1
ATOM 8907 N N . PRO E 1 77 ? 60.904 45.428 81.634 1.00 12.98 74 PRO E N 1
ATOM 8908 C CA . PRO E 1 77 ? 60.932 44.498 82.769 1.00 12.94 74 PRO E CA 1
ATOM 8909 C C . PRO E 1 77 ? 62.020 44.843 83.812 1.00 13.63 74 PRO E C 1
ATOM 8910 O O . PRO E 1 77 ? 63.179 45.186 83.466 1.00 13.69 74 PRO E O 1
ATOM 8914 N N . ALA E 1 78 ? 61.649 44.761 85.083 1.00 13.88 75 ALA E N 1
ATOM 8915 C CA . ALA E 1 78 ? 62.596 44.916 86.179 1.00 14.19 75 ALA E CA 1
ATOM 8916 C C . ALA E 1 78 ? 64.007 44.301 85.922 1.00 14.98 75 ALA E C 1
ATOM 8917 O O . ALA E 1 78 ? 64.164 43.098 85.530 1.00 14.96 75 ALA E O 1
ATOM 8919 N N . ASN E 1 79 ? 65.030 45.133 86.130 1.00 14.17 76 ASN E N 1
ATOM 8920 C CA . ASN E 1 79 ? 66.448 44.697 86.056 1.00 14.34 76 ASN E CA 1
ATOM 8921 C C . ASN E 1 79 ? 66.936 44.067 84.750 1.00 13.81 76 ASN E C 1
ATOM 8922 O O . ASN E 1 79 ? 67.888 43.284 84.745 1.00 12.10 76 ASN E O 1
ATOM 8927 N N . GLU E 1 80 ? 66.318 44.425 83.638 1.00 14.76 77 GLU E N 1
ATOM 8928 C CA . GLU E 1 80 ? 66.893 44.055 82.341 1.00 16.11 77 GLU E CA 1
ATOM 8929 C C . GLU E 1 80 ? 67.439 45.274 81.623 1.00 16.73 77 GLU E C 1
ATOM 8930 O O . GLU E 1 80 ? 66.860 46.347 81.669 1.00 18.24 77 GLU E O 1
ATOM 8936 N N . LYS E 1 81 ? 68.558 45.083 80.948 1.00 18.34 78 LYS E N 1
ATOM 8937 C CA . LYS E 1 81 ? 69.294 46.143 80.253 1.00 19.85 78 LYS E CA 1
ATOM 8938 C C . LYS E 1 81 ? 68.722 46.168 78.857 1.00 20.31 78 LYS E C 1
ATOM 8939 O O . LYS E 1 81 ? 68.665 45.108 78.202 1.00 20.61 78 LYS E O 1
ATOM 8945 N N . ILE E 1 82 ? 68.279 47.338 78.407 1.00 19.91 79 ILE E N 1
ATOM 8946 C CA . ILE E 1 82 ? 67.815 47.472 77.042 1.00 20.21 79 ILE E CA 1
ATOM 8947 C C . ILE E 1 82 ? 69.010 47.506 76.084 1.00 21.04 79 ILE E C 1
ATOM 8948 O O . ILE E 1 82 ? 69.969 48.249 76.308 1.00 21.18 79 ILE E O 1
ATOM 8953 N N . ASP E 1 83 ? 68.932 46.709 75.018 1.00 21.66 80 ASP E N 1
ATOM 8954 C CA . ASP E 1 83 ? 69.963 46.658 73.981 1.00 22.77 80 ASP E CA 1
ATOM 8955 C C . ASP E 1 83 ? 70.171 47.964 73.317 1.00 21.95 80 ASP E C 1
ATOM 8956 O O . ASP E 1 83 ? 69.217 48.725 73.088 1.00 21.63 80 ASP E O 1
ATOM 8961 N N . GLU E 1 84 ? 71.425 48.178 72.950 1.00 21.04 81 GLU E N 1
ATOM 8962 C CA . GLU E 1 84 ? 71.842 49.411 72.337 1.00 20.98 81 GLU E CA 1
ATOM 8963 C C . GLU E 1 84 ? 71.011 49.720 71.099 1.00 19.93 81 GLU E C 1
ATOM 8964 O O . GLU E 1 84 ? 70.615 50.862 70.875 1.00 20.52 81 GLU E O 1
ATOM 8970 N N . VAL E 1 85 ? 70.722 48.700 70.306 1.00 18.59 82 VAL E N 1
ATOM 8971 C CA . VAL E 1 85 ? 70.082 48.962 69.060 1.00 17.90 82 VAL E CA 1
ATOM 8972 C C . VAL E 1 85 ? 68.685 49.564 69.355 1.00 18.39 82 VAL E C 1
ATOM 8973 O O . VAL E 1 85 ? 68.292 50.561 68.770 1.00 17.82 82 VAL E O 1
ATOM 8977 N N . LEU E 1 86 ? 67.969 48.940 70.283 1.00 18.32 83 LEU E N 1
ATOM 8978 C CA . LEU E 1 86 ? 66.649 49.369 70.640 1.00 18.69 83 LEU E CA 1
ATOM 8979 C C . LEU E 1 86 ? 66.675 50.778 71.230 1.00 18.85 83 LEU E C 1
ATOM 8980 O O . LEU E 1 86 ? 65.747 51.572 70.938 1.00 18.86 83 LEU E O 1
ATOM 8985 N N . LEU E 1 87 ? 67.715 51.094 72.017 1.00 18.67 84 LEU E N 1
ATOM 8986 C CA . LEU E 1 87 ? 67.813 52.437 72.622 1.00 20.40 84 LEU E CA 1
ATOM 8987 C C . LEU E 1 87 ? 67.761 53.485 71.550 1.00 20.33 84 LEU E C 1
ATOM 8988 O O . LEU E 1 87 ? 66.978 54.428 71.643 1.00 21.02 84 LEU E O 1
ATOM 8993 N N . GLU E 1 88 ? 68.576 53.267 70.526 1.00 20.22 85 GLU E N 1
ATOM 8994 C CA . GLU E 1 88 ? 68.719 54.172 69.407 1.00 20.58 85 GLU E CA 1
ATOM 8995 C C . GLU E 1 88 ? 67.401 54.458 68.781 1.00 20.47 85 GLU E C 1
ATOM 8996 O O . GLU E 1 88 ? 67.046 55.643 68.589 1.00 19.72 85 GLU E O 1
ATOM 9002 N N . LYS E 1 89 ? 66.687 53.374 68.489 1.00 19.50 86 LYS E N 1
ATOM 9003 C CA . LYS E 1 89 ? 65.368 53.456 67.884 1.00 19.79 86 LYS E CA 1
ATOM 9004 C C . LYS E 1 89 ? 64.460 54.297 68.730 1.00 19.16 86 LYS E C 1
ATOM 9005 O O . LYS E 1 89 ? 63.655 55.069 68.222 1.00 20.19 86 LYS E O 1
ATOM 9011 N N . ILE E 1 90 ? 64.608 54.149 70.039 1.00 18.41 87 ILE E N 1
ATOM 9012 C CA . ILE E 1 90 ? 63.732 54.780 70.982 1.00 17.03 87 ILE E CA 1
ATOM 9013 C C . ILE E 1 90 ? 64.002 56.279 70.964 1.00 18.13 87 ILE E C 1
ATOM 9014 O O . ILE E 1 90 ? 63.068 57.076 70.954 1.00 18.31 87 ILE E O 1
ATOM 9019 N N . ARG E 1 91 ? 65.269 56.666 70.924 1.00 18.50 88 ARG E N 1
ATOM 9020 C CA . ARG E 1 91 ? 65.594 58.074 70.838 1.00 20.12 88 ARG E CA 1
ATOM 9021 C C . ARG E 1 91 ? 65.301 58.662 69.480 1.00 19.86 88 ARG E C 1
ATOM 9022 O O . ARG E 1 91 ? 64.789 59.766 69.386 1.00 19.91 88 ARG E O 1
ATOM 9030 N N . GLU E 1 92 ? 65.586 57.893 68.444 1.00 20.41 89 GLU E N 1
ATOM 9031 C CA . GLU E 1 92 ? 65.287 58.258 67.072 1.00 21.47 89 GLU E CA 1
ATOM 9032 C C . GLU E 1 92 ? 63.849 58.691 66.936 1.00 21.65 89 GLU E C 1
ATOM 9033 O O . GLU E 1 92 ? 63.574 59.712 66.316 1.00 21.91 89 GLU E O 1
ATOM 9039 N N . LEU E 1 93 ? 62.932 57.926 67.518 1.00 20.50 90 LEU E N 1
ATOM 9040 C CA . LEU E 1 93 ? 61.549 58.251 67.360 1.00 19.26 90 LEU E CA 1
ATOM 9041 C C . LEU E 1 93 ? 61.151 59.262 68.403 1.00 18.63 90 LEU E C 1
ATOM 9042 O O . LEU E 1 93 ? 59.991 59.582 68.533 1.00 19.36 90 LEU E O 1
ATOM 9047 N N . GLY E 1 94 ? 62.096 59.744 69.192 1.00 18.87 91 GLY E N 1
ATOM 9048 C CA . GLY E 1 94 ? 61.805 60.893 70.104 1.00 18.72 91 GLY E CA 1
ATOM 9049 C C . GLY E 1 94 ? 61.146 60.521 71.429 1.00 18.89 91 GLY E C 1
ATOM 9050 O O . GLY E 1 94 ? 60.314 61.275 71.919 1.00 19.27 91 GLY E O 1
ATOM 9051 N N . PHE E 1 95 ? 61.523 59.378 72.032 1.00 17.19 92 PHE E N 1
ATOM 9052 C CA . PHE E 1 95 ? 61.119 59.096 73.414 1.00 16.81 92 PHE E CA 1
ATOM 9053 C C . PHE E 1 95 ? 62.121 59.628 74.434 1.00 16.59 92 PHE E C 1
ATOM 9054 O O . PHE E 1 95 ? 63.290 59.588 74.186 1.00 16.71 92 PHE E O 1
ATOM 9062 N N . GLN E 1 96 ? 61.658 60.119 75.581 1.00 17.40 93 GLN E N 1
ATOM 9063 C CA . GLN E 1 96 ? 62.537 60.383 76.722 1.00 17.73 93 GLN E CA 1
ATOM 9064 C C . GLN E 1 96 ? 62.786 59.019 77.353 1.00 17.58 93 GLN E C 1
ATOM 9065 O O . GLN E 1 96 ? 61.848 58.194 77.437 1.00 17.15 93 GLN E O 1
ATOM 9071 N N . ILE E 1 97 ? 64.022 58.768 77.790 1.00 17.45 94 ILE E N 1
ATOM 9072 C CA . ILE E 1 97 ? 64.322 57.538 78.561 1.00 17.68 94 ILE E CA 1
ATOM 9073 C C . ILE E 1 97 ? 64.583 57.847 80.056 1.00 17.60 94 ILE E C 1
ATOM 9074 O O . ILE E 1 97 ? 65.145 58.884 80.391 1.00 16.64 94 ILE E O 1
ATOM 9079 N N . GLY E 1 98 ? 64.087 56.986 80.953 1.00 17.13 95 GLY E N 1
ATOM 9080 C CA . GLY E 1 98 ? 64.249 57.218 82.391 1.00 16.26 95 GLY E CA 1
ATOM 9081 C C . GLY E 1 98 ? 64.503 55.894 83.086 1.00 16.24 95 GLY E C 1
ATOM 9082 O O . GLY E 1 98 ? 64.286 54.832 82.480 1.00 15.91 95 GLY E O 1
ATOM 9083 N N . VAL E 1 99 ? 64.945 55.957 84.351 1.00 16.53 96 VAL E N 1
ATOM 9084 C CA . VAL E 1 99 ? 65.216 54.772 85.198 1.00 16.86 96 VAL E CA 1
ATOM 9085 C C . VAL E 1 99 ? 64.678 54.982 86.587 1.00 17.13 96 VAL E C 1
ATOM 9086 O O . VAL E 1 99 ? 65.046 55.933 87.253 1.00 18.67 96 VAL E O 1
ATOM 9090 N N . LEU E 1 100 ? 63.780 54.100 87.005 1.00 18.08 97 LEU E N 1
ATOM 9091 C CA . LEU E 1 100 ? 63.319 54.002 88.376 1.00 17.81 97 LEU E CA 1
ATOM 9092 C C . LEU E 1 100 ? 64.136 52.927 89.083 1.00 18.79 97 LEU E C 1
ATOM 9093 O O . LEU E 1 100 ? 64.363 51.779 88.581 1.00 18.10 97 LEU E O 1
ATOM 9098 N N . GLU E 1 101 ? 64.578 53.320 90.260 1.00 19.26 98 GLU E N 1
ATOM 9099 C CA . GLU E 1 101 ? 65.309 52.474 91.141 1.00 20.32 98 GLU E CA 1
ATOM 9100 C C . GLU E 1 101 ? 64.504 52.243 92.382 1.00 20.45 98 GLU E C 1
ATOM 9101 O O . GLU E 1 101 ? 63.824 53.148 92.865 1.00 21.44 98 GLU E O 1
ATOM 9107 N N . LEU E 1 102 ? 64.580 51.024 92.895 1.00 20.96 99 LEU E N 1
ATOM 9108 C CA . LEU E 1 102 ? 63.728 50.618 94.003 1.00 21.21 99 LEU E CA 1
ATOM 9109 C C . LEU E 1 102 ? 64.521 50.583 95.284 1.00 20.54 99 LEU E C 1
ATOM 9110 O O . LEU E 1 102 ? 65.551 49.911 95.364 1.00 19.24 99 LEU E O 1
ATOM 9115 N N . TYR E 1 103 ? 64.003 51.275 96.293 1.00 20.51 100 TYR E N 1
ATOM 9116 C CA . TYR E 1 103 ? 64.654 51.374 97.610 1.00 20.41 100 TYR E CA 1
ATOM 9117 C C . TYR E 1 103 ? 63.764 50.931 98.735 1.00 19.86 100 TYR E C 1
ATOM 9118 O O . TYR E 1 103 ? 62.574 51.240 98.740 1.00 21.13 100 TYR E O 1
ATOM 9127 N N . VAL E 1 104 ? 64.365 50.286 99.725 1.00 19.48 101 VAL E N 1
ATOM 9128 C CA . VAL E 1 104 ? 63.639 49.675 100.816 1.00 18.89 101 VAL E CA 1
ATOM 9129 C C . VAL E 1 104 ? 64.416 49.908 102.096 1.00 19.63 101 VAL E C 1
ATOM 9130 O O . VAL E 1 104 ? 65.639 50.124 102.075 1.00 19.39 101 VAL E O 1
ATOM 9134 N N . ILE E 1 105 ? 63.687 49.821 103.208 1.00 20.13 102 ILE E N 1
ATOM 9135 C CA . ILE E 1 105 ? 64.244 49.943 104.554 1.00 20.12 102 ILE E CA 1
ATOM 9136 C C . ILE E 1 105 ? 63.299 49.336 105.607 1.00 20.79 102 ILE E C 1
ATOM 9137 O O . ILE E 1 105 ? 62.126 49.075 105.324 1.00 21.31 102 ILE E O 1
ATOM 9142 N N . GLU E 1 106 ? 63.810 49.130 106.816 1.00 21.33 103 GLU E N 1
ATOM 9143 C CA . GLU E 1 106 ? 62.990 48.660 107.919 1.00 22.49 103 GLU E CA 1
ATOM 9144 C C . GLU E 1 106 ? 62.484 49.862 108.723 1.00 22.36 103 GLU E C 1
ATOM 9145 O O . GLU E 1 106 ? 63.269 50.749 109.067 1.00 22.96 103 GLU E O 1
ATOM 9151 N N . ALA E 1 107 ? 61.173 49.894 108.979 1.00 22.00 104 ALA E N 1
ATOM 9152 C CA . ALA E 1 107 ? 60.554 50.839 109.893 1.00 21.87 104 ALA E CA 1
ATOM 9153 C C . ALA E 1 107 ? 61.528 51.337 110.979 1.00 22.38 104 ALA E C 1
ATOM 9154 O O . ALA E 1 107 ? 61.750 52.538 111.157 1.00 21.03 104 ALA E O 1
ATOM 9156 N N . LYS E 1 108 ? 62.144 50.391 111.680 1.00 23.04 105 LYS E N 1
ATOM 9157 C CA . LYS E 1 108 ? 63.014 50.721 112.812 1.00 24.21 105 LYS E CA 1
ATOM 9158 C C . LYS E 1 108 ? 64.201 51.626 112.457 1.00 24.09 105 LYS E C 1
ATOM 9159 O O . LYS E 1 108 ? 64.551 52.501 113.249 1.00 24.34 105 LYS E O 1
ATOM 9165 N N . ALA E 1 109 ? 64.822 51.423 111.293 1.00 24.07 106 ALA E N 1
ATOM 9166 C CA . ALA E 1 109 ? 65.957 52.261 110.901 1.00 24.41 106 ALA E CA 1
ATOM 9167 C C . ALA E 1 109 ? 65.416 53.662 110.662 1.00 24.85 106 ALA E C 1
ATOM 9168 O O . ALA E 1 109 ? 66.045 54.644 111.041 1.00 25.77 106 ALA E O 1
ATOM 9170 N N . LEU E 1 110 ? 64.210 53.740 110.105 1.00 25.29 107 LEU E N 1
ATOM 9171 C CA . LEU E 1 110 ? 63.561 55.016 109.817 1.00 25.93 107 LEU E CA 1
ATOM 9172 C C . LEU E 1 110 ? 63.188 55.773 111.077 1.00 25.67 107 LEU E C 1
ATOM 9173 O O . LEU E 1 110 ? 63.191 56.997 111.078 1.00 26.37 107 LEU E O 1
ATOM 9178 N N . LYS E 1 111 ? 62.860 55.050 112.144 1.00 25.17 108 LYS E N 1
ATOM 9179 C CA . LYS E 1 111 ? 62.447 55.695 113.365 1.00 24.67 108 LYS E CA 1
ATOM 9180 C C . LYS E 1 111 ? 63.613 56.449 113.979 1.00 24.52 108 LYS E C 1
ATOM 9181 O O . LYS E 1 111 ? 63.419 57.417 114.704 1.00 24.51 108 LYS E O 1
ATOM 9187 N N . GLU E 1 112 ? 64.819 56.028 113.631 1.00 23.97 109 GLU E N 1
ATOM 9188 C CA . GLU E 1 112 ? 66.054 56.644 114.119 1.00 23.43 109 GLU E CA 1
ATOM 9189 C C . GLU E 1 112 ? 66.403 58.009 113.484 1.00 22.45 109 GLU E C 1
ATOM 9190 O O . GLU E 1 112 ? 67.096 58.814 114.082 1.00 22.83 109 GLU E O 1
ATOM 9196 N N . LEU E 1 113 ? 65.914 58.294 112.291 1.00 21.31 110 LEU E N 1
ATOM 9197 C CA . LEU E 1 113 ? 66.117 59.630 111.741 1.00 20.08 110 LEU E CA 1
ATOM 9198 C C . LEU E 1 113 ? 65.654 60.753 112.660 1.00 19.90 110 LEU E C 1
ATOM 9199 O O . LEU E 1 113 ? 66.099 61.899 112.495 1.00 20.28 110 LEU E O 1
ATOM 9204 N N . SER E 1 114 ? 64.792 60.462 113.636 1.00 18.95 111 SER E N 1
ATOM 9205 C CA . SER E 1 114 ? 64.264 61.579 114.405 1.00 18.21 111 SER E CA 1
ATOM 9206 C C . SER E 1 114 ? 65.180 61.930 115.540 1.00 18.14 111 SER E C 1
ATOM 9207 O O . SER E 1 114 ? 65.752 61.060 116.142 1.00 19.06 111 SER E O 1
ATOM 9210 N N . ARG E 1 115 ? 65.311 63.212 115.823 1.00 17.33 112 ARG E N 1
ATOM 9211 C CA . ARG E 1 115 ? 65.949 63.671 117.037 1.00 16.72 112 ARG E CA 1
ATOM 9212 C C . ARG E 1 115 ? 64.908 64.526 117.708 1.00 17.05 112 ARG E C 1
ATOM 9213 O O . ARG E 1 115 ? 65.219 65.507 118.371 1.00 17.12 112 ARG E O 1
ATOM 9221 N N . LYS E 1 116 ? 63.647 64.145 117.498 1.00 17.66 113 LYS E N 1
ATOM 9222 C CA . LYS E 1 116 ? 62.497 64.839 118.053 1.00 17.11 113 LYS E CA 1
ATOM 9223 C C . LYS E 1 116 ? 62.599 66.331 117.837 1.00 17.26 113 LYS E C 1
ATOM 9224 O O . LYS E 1 116 ? 62.355 67.096 118.746 1.00 17.51 113 LYS E O 1
ATOM 9230 N N . ARG E 1 117 ? 62.938 66.729 116.617 1.00 17.13 114 ARG E N 1
ATOM 9231 C CA . ARG E 1 117 ? 63.087 68.116 116.254 1.00 17.23 114 ARG E CA 1
ATOM 9232 C C . ARG E 1 117 ? 61.747 68.878 116.234 1.00 18.78 114 ARG E C 1
ATOM 9233 O O . ARG E 1 117 ? 60.693 68.278 116.093 1.00 18.30 114 ARG E O 1
ATOM 9241 N N . ASP E 1 118 ? 61.832 70.210 116.317 1.00 19.94 115 ASP E N 1
ATOM 9242 C CA . ASP E 1 118 ? 60.689 71.129 116.362 1.00 22.08 115 ASP E CA 1
ATOM 9243 C C . ASP E 1 118 ? 60.034 71.331 115.001 1.00 22.35 115 ASP E C 1
ATOM 9244 O O . ASP E 1 118 ? 60.250 72.339 114.336 1.00 22.46 115 ASP E O 1
ATOM 9249 N N . VAL E 1 119 ? 59.206 70.366 114.622 1.00 22.61 116 VAL E N 1
ATOM 9250 C CA . VAL E 1 119 ? 58.730 70.172 113.268 1.00 22.06 116 VAL E CA 1
ATOM 9251 C C . VAL E 1 119 ? 57.402 69.463 113.515 1.00 22.06 116 VAL E C 1
ATOM 9252 O O . VAL E 1 119 ? 57.383 68.340 114.025 1.00 22.93 116 VAL E O 1
ATOM 9256 N N . ASP E 1 120 ? 56.300 70.115 113.202 1.00 20.58 117 ASP E N 1
ATOM 9257 C CA . ASP E 1 120 ? 55.030 69.552 113.535 1.00 20.27 117 ASP E CA 1
ATOM 9258 C C . ASP E 1 120 ? 54.445 68.849 112.328 1.00 19.41 117 ASP E C 1
ATOM 9259 O O . ASP E 1 120 ? 54.290 69.439 111.275 1.00 19.46 117 ASP E O 1
ATOM 9264 N N . ILE E 1 121 ? 54.120 67.578 112.480 1.00 19.31 118 ILE E N 1
ATOM 9265 C CA . ILE E 1 121 ? 53.618 66.805 111.368 1.00 18.56 118 ILE E CA 1
ATOM 9266 C C . ILE E 1 121 ? 52.151 66.583 111.592 1.00 19.04 118 ILE E C 1
ATOM 9267 O O . ILE E 1 121 ? 51.728 66.199 112.666 1.00 19.36 118 ILE E O 1
ATOM 9272 N N . GLN E 1 122 ? 51.378 66.812 110.549 1.00 19.57 119 GLN E N 1
ATOM 9273 C CA . GLN E 1 122 ? 49.921 66.712 110.610 1.00 19.49 119 GLN E CA 1
ATOM 9274 C C . GLN E 1 122 ? 49.427 65.821 109.473 1.00 19.33 119 GLN E C 1
ATOM 9275 O O . GLN E 1 122 ? 49.988 65.846 108.364 1.00 19.72 119 GLN E O 1
ATOM 9281 N N . LEU E 1 123 ? 48.342 65.101 109.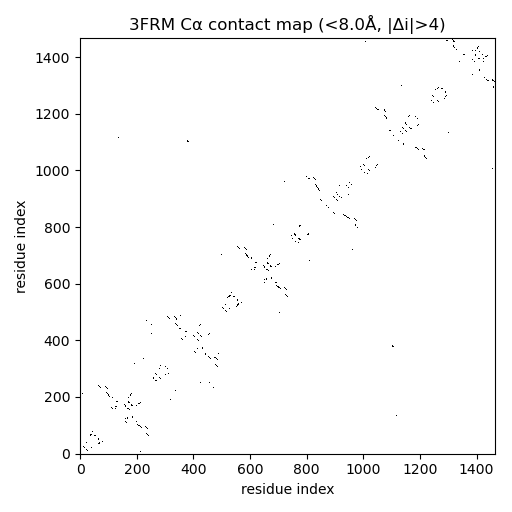738 1.00 18.66 120 LEU E N 1
ATOM 9282 C CA . LEU E 1 123 ? 47.606 64.364 108.734 1.00 18.89 120 LEU E CA 1
ATOM 9283 C C . LEU E 1 123 ? 46.839 65.386 107.905 1.00 18.00 120 LEU E C 1
ATOM 9284 O O . LEU E 1 123 ? 46.426 66.406 108.433 1.00 19.11 120 LEU E O 1
ATOM 9289 N N . VAL E 1 124 ? 46.658 65.129 106.614 1.00 17.19 121 VAL E N 1
ATOM 9290 C CA . VAL E 1 124 ? 45.925 66.050 105.771 1.00 16.37 121 VAL E CA 1
ATOM 9291 C C . VAL E 1 124 ? 44.434 65.871 105.970 1.00 16.09 121 VAL E C 1
ATOM 9292 O O . VAL E 1 124 ? 43.938 64.769 106.030 1.00 15.88 121 VAL E O 1
ATOM 9296 N N . SER E 1 125 ? 43.734 66.979 106.143 1.00 16.61 122 SER E N 1
ATOM 9297 C CA . SER E 1 125 ? 42.287 66.945 106.178 1.00 15.97 122 SER E CA 1
ATOM 9298 C C . SER E 1 125 ? 41.825 68.267 105.584 1.00 15.52 122 SER E C 1
ATOM 9299 O O . SER E 1 125 ? 42.638 69.047 105.040 1.00 14.75 122 SER E O 1
ATOM 9302 N N . SER E 1 126 ? 40.523 68.492 105.721 1.00 13.75 123 SER E N 1
ATOM 9303 C CA . SER E 1 126 ? 39.833 69.667 105.251 1.00 13.70 123 SER E CA 1
ATOM 9304 C C . SER E 1 126 ? 40.481 70.980 105.577 1.00 13.51 123 SER E C 1
ATOM 9305 O O . SER E 1 126 ? 40.324 71.965 104.836 1.00 14.39 123 SER E O 1
ATOM 9308 N N . ASN E 1 127 ? 41.118 71.039 106.732 1.00 13.00 124 ASN E N 1
ATOM 9309 C CA . ASN E 1 127 ? 41.615 72.298 107.221 1.00 13.58 124 ASN E CA 1
ATOM 9310 C C . ASN E 1 127 ? 43.078 72.560 106.872 1.00 13.09 124 ASN E C 1
ATOM 9311 O O . ASN E 1 127 ? 43.610 73.597 107.231 1.00 12.10 124 ASN E O 1
ATOM 9316 N N . ASN E 1 128 ? 43.733 71.606 106.225 1.00 13.27 125 ASN E N 1
ATOM 9317 C CA . ASN E 1 128 ? 45.134 71.818 105.875 1.00 13.43 125 ASN E CA 1
ATOM 9318 C C . ASN E 1 128 ? 45.497 71.326 104.476 1.00 12.63 125 ASN E C 1
ATOM 9319 O O . ASN E 1 128 ? 46.651 71.425 104.064 1.00 13.39 125 ASN E O 1
ATOM 9324 N N . ILE E 1 129 ? 44.492 70.932 103.708 1.00 11.30 126 ILE E N 1
ATOM 9325 C CA . ILE E 1 129 ? 44.733 70.498 102.332 1.00 11.00 126 ILE E CA 1
ATOM 9326 C C . ILE E 1 129 ? 45.384 71.582 101.414 1.00 11.30 126 ILE E C 1
ATOM 9327 O O . ILE E 1 129 ? 46.201 71.244 100.554 1.00 11.16 126 ILE E O 1
ATOM 9332 N N . ASN E 1 130 ? 45.031 72.862 101.614 1.00 11.11 127 ASN E N 1
ATOM 9333 C CA . ASN E 1 130 ? 45.581 73.946 100.808 1.00 11.69 127 ASN E CA 1
ATOM 9334 C C . ASN E 1 130 ? 47.014 74.241 101.269 1.00 11.86 127 ASN E C 1
ATOM 9335 O O . ASN E 1 130 ? 47.827 74.748 100.521 1.00 12.10 127 ASN E O 1
ATOM 9340 N N . ASP E 1 131 ? 47.340 73.847 102.488 1.00 12.39 128 ASP E N 1
ATOM 9341 C CA . ASP E 1 131 ? 48.734 73.920 102.907 1.00 12.66 128 ASP E CA 1
ATOM 9342 C C . ASP E 1 131 ? 49.464 72.825 102.167 1.00 12.49 128 ASP E C 1
ATOM 9343 O O . ASP E 1 131 ? 50.554 73.043 101.657 1.00 12.18 128 ASP E O 1
ATOM 9348 N N . TYR E 1 132 ? 48.856 71.646 102.070 1.00 12.52 129 TYR E N 1
ATOM 9349 C CA . TYR E 1 132 ? 49.548 70.533 101.393 1.00 12.73 129 TYR E CA 1
ATOM 9350 C C . TYR E 1 132 ? 49.804 70.981 99.956 1.00 13.20 129 TYR E C 1
ATOM 9351 O O . TYR E 1 132 ? 50.943 71.033 99.508 1.00 14.79 129 TYR E O 1
ATOM 9360 N N . LEU E 1 133 ? 48.743 71.384 99.270 1.00 13.10 130 LEU E N 1
ATOM 9361 C CA . LEU E 1 133 ? 48.855 71.910 97.917 1.00 12.55 130 LEU E CA 1
ATOM 9362 C C . LEU E 1 133 ? 49.885 73.011 97.766 1.00 13.84 130 LEU E C 1
ATOM 9363 O O . LEU E 1 133 ? 50.513 73.084 96.730 1.00 14.61 130 LEU E O 1
ATOM 9368 N N . HIS E 1 134 ? 50.078 73.863 98.773 1.00 14.30 131 HIS E N 1
ATOM 9369 C CA . HIS E 1 134 ? 50.955 74.978 98.585 1.00 14.41 131 HIS E CA 1
ATOM 9370 C C . HIS E 1 134 ? 52.406 74.501 98.525 1.00 15.92 131 HIS E C 1
ATOM 9371 O O . HIS E 1 134 ? 53.211 75.015 97.763 1.00 16.80 131 HIS E O 1
ATOM 9378 N N . VAL E 1 135 ? 52.734 73.492 99.296 1.00 16.93 132 VAL E N 1
ATOM 9379 C CA . VAL E 1 135 ? 54.034 72.838 99.161 1.00 18.00 132 VAL E CA 1
ATOM 9380 C C . VAL E 1 135 ? 54.192 72.078 97.823 1.00 18.75 132 VAL E C 1
ATOM 9381 O O . VAL E 1 135 ? 55.280 72.029 97.235 1.00 17.96 132 VAL E O 1
ATOM 9385 N N . TYR E 1 136 ? 53.090 71.492 97.363 1.00 19.24 133 TYR E N 1
ATOM 9386 C CA . TYR E 1 136 ? 53.066 70.812 96.100 1.00 20.42 133 TYR E CA 1
ATOM 9387 C C . TYR E 1 136 ? 53.473 71.739 94.973 1.00 21.04 133 TYR E C 1
ATOM 9388 O O . TYR E 1 136 ? 54.216 71.328 94.058 1.00 21.18 133 TYR E O 1
ATOM 9397 N N . ASP E 1 137 ? 53.008 72.989 95.057 1.00 21.42 134 ASP E N 1
ATOM 9398 C CA . ASP E 1 137 ? 53.297 74.009 94.053 1.00 22.57 134 ASP E CA 1
ATOM 9399 C C . ASP E 1 137 ? 54.758 74.216 93.781 1.00 21.81 134 ASP E C 1
ATOM 9400 O O . ASP E 1 137 ? 55.094 74.772 92.730 1.00 22.22 134 ASP E O 1
ATOM 9405 N N . ALA E 1 138 ? 55.628 73.772 94.681 1.00 21.07 135 ALA E N 1
ATOM 9406 C CA . ALA E 1 138 ? 57.053 74.014 94.483 1.00 21.61 135 ALA E CA 1
ATOM 9407 C C . ALA E 1 138 ? 57.776 72.897 93.759 1.00 21.87 135 ALA E C 1
ATOM 9408 O O . ALA E 1 138 ? 58.853 73.135 93.216 1.00 22.66 135 ALA E O 1
ATOM 9410 N N . PHE E 1 139 ? 57.196 71.690 93.742 1.00 22.53 136 PHE E N 1
ATOM 9411 C CA . PHE E 1 139 ? 57.712 70.567 92.944 1.00 21.70 136 PHE E CA 1
ATOM 9412 C C . PHE E 1 139 ? 57.949 71.034 91.496 1.00 21.47 136 PHE E C 1
ATOM 9413 O O . PHE E 1 139 ? 57.252 71.957 90.989 1.00 20.40 136 PHE E O 1
ATOM 9421 N N . ALA E 1 140 ? 58.883 70.369 90.820 1.00 20.27 137 ALA E N 1
ATOM 9422 C CA . ALA E 1 140 ? 59.153 70.640 89.401 1.00 19.66 137 ALA E CA 1
ATOM 9423 C C . ALA E 1 140 ? 57.910 70.347 88.596 1.00 18.16 137 ALA E C 1
ATOM 9424 O O . ALA E 1 140 ? 57.111 69.566 89.001 1.00 17.88 137 ALA E O 1
ATOM 9426 N N . ARG E 1 141 ? 57.740 71.047 87.478 1.00 18.25 138 ARG E N 1
ATOM 9427 C CA . ARG E 1 141 ? 56.618 70.832 86.600 1.00 16.83 138 ARG E CA 1
ATOM 9428 C C . ARG E 1 141 ? 57.076 70.404 85.192 1.00 15.96 138 ARG E C 1
ATOM 9429 O O . ARG E 1 141 ? 57.030 71.200 84.265 1.00 16.40 138 ARG E O 1
ATOM 9437 N N . PRO E 1 142 ? 57.485 69.13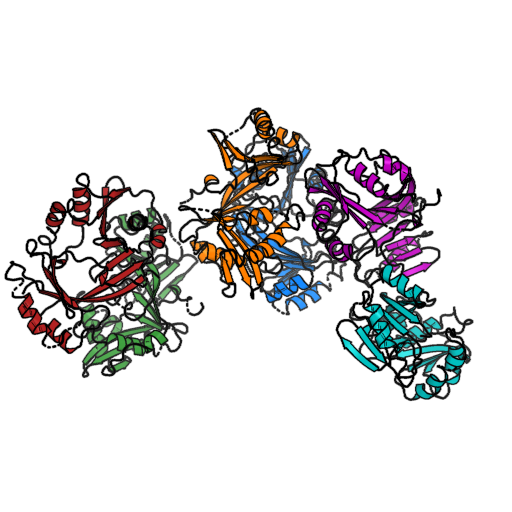8 85.033 1.00 15.09 139 PRO E N 1
ATOM 9438 C CA . PRO E 1 142 ? 58.141 68.725 83.784 1.00 14.60 139 PRO E CA 1
ATOM 9439 C C . PRO E 1 142 ? 57.156 68.756 82.629 1.00 14.79 139 PRO E C 1
ATOM 9440 O O . PRO E 1 142 ? 57.571 68.908 81.480 1.00 15.13 139 PRO E O 1
ATOM 9444 N N . PHE E 1 143 ? 55.872 68.610 82.941 1.00 14.49 140 PHE E N 1
ATOM 9445 C CA . PHE E 1 143 ? 54.829 68.575 81.916 1.00 15.13 140 PHE E CA 1
ATOM 9446 C C . PHE E 1 143 ? 54.082 69.907 81.834 1.00 15.07 140 PHE E C 1
ATOM 9447 O O . PHE E 1 143 ? 53.123 70.010 81.114 1.00 16.38 140 PHE E O 1
ATOM 9455 N N . GLY E 1 144 ? 54.516 70.910 82.584 1.00 15.86 141 GLY E N 1
ATOM 9456 C CA . GLY E 1 144 ? 53.963 72.289 82.486 1.00 14.98 141 GLY E CA 1
ATOM 9457 C C . GLY E 1 144 ? 52.958 72.624 83.574 1.00 15.88 141 GLY E C 1
ATOM 9458 O O . GLY E 1 144 ? 52.543 71.734 84.360 1.00 14.76 141 GLY E O 1
ATOM 9459 N N . ASP E 1 145 ? 52.573 73.904 83.602 1.00 15.59 142 ASP E N 1
ATOM 9460 C CA . ASP E 1 145 ? 51.634 74.495 84.552 1.00 17.76 142 ASP E CA 1
ATOM 9461 C C . ASP E 1 145 ? 50.207 73.875 84.558 1.00 18.91 142 ASP E C 1
ATOM 9462 O O . ASP E 1 145 ? 49.748 73.350 85.586 1.00 19.17 142 ASP E O 1
ATOM 9467 N N . SER E 1 146 ? 49.535 73.860 83.421 1.00 19.72 143 SER E N 1
ATOM 9468 C CA . SER E 1 146 ? 48.205 73.274 83.394 1.00 21.36 143 SER E CA 1
ATOM 9469 C C . SER E 1 146 ? 48.267 71.793 83.803 1.00 21.43 143 SER E C 1
ATOM 9470 O O . SER E 1 146 ? 47.469 71.329 84.643 1.00 22.77 143 SER E O 1
ATOM 9473 N N . TYR E 1 147 ? 49.255 71.048 83.320 1.00 20.13 144 TYR E N 1
ATOM 9474 C CA . TYR E 1 147 ? 49.349 69.702 83.808 1.00 18.53 144 TYR E CA 1
ATOM 9475 C C . TYR E 1 147 ? 49.315 69.624 85.328 1.00 18.52 144 TYR E C 1
ATOM 9476 O O . TYR E 1 147 ? 48.519 68.902 85.906 1.00 19.81 144 TYR E O 1
ATOM 9485 N N . ALA E 1 148 ? 50.250 70.299 85.960 1.00 18.29 145 ALA E N 1
ATOM 9486 C CA . ALA E 1 148 ? 50.376 70.391 87.428 1.00 18.45 145 ALA E CA 1
ATOM 9487 C C . ALA E 1 148 ? 49.082 70.776 88.118 1.00 18.08 145 ALA E C 1
ATOM 9488 O O . ALA E 1 148 ? 48.680 70.144 89.105 1.00 17.34 145 ALA E O 1
ATOM 9490 N N . ASN E 1 149 ? 48.462 71.839 87.605 1.00 18.46 146 ASN E N 1
ATOM 9491 C CA . ASN E 1 149 ? 47.197 72.290 88.117 1.00 19.95 146 ASN E CA 1
ATOM 9492 C C . ASN E 1 149 ? 46.164 71.187 87.994 1.00 21.34 146 ASN E C 1
ATOM 9493 O O . ASN E 1 149 ? 45.336 71.021 88.893 1.00 21.84 146 ASN E O 1
ATOM 9506 N N . VAL E 1 151 ? 46.630 68.017 88.160 1.00 23.17 148 VAL E N 1
ATOM 9507 C CA . VAL E 1 151 ? 46.978 67.055 89.190 1.00 21.58 148 VAL E CA 1
ATOM 9508 C C . VAL E 1 151 ? 46.527 67.616 90.528 1.00 22.37 148 VAL E C 1
ATOM 9509 O O . VAL E 1 151 ? 45.853 66.888 91.264 1.00 23.74 148 VAL E O 1
ATOM 9513 N N . LYS E 1 152 ? 46.826 68.890 90.834 1.00 21.08 149 LYS E N 1
ATOM 9514 C CA . LYS E 1 152 ? 46.309 69.490 92.091 1.00 21.48 149 LYS E CA 1
ATOM 9515 C C . LYS E 1 152 ? 44.775 69.397 92.248 1.00 21.40 149 LYS E C 1
ATOM 9516 O O . LYS E 1 152 ? 44.269 69.032 93.320 1.00 20.25 149 LYS E O 1
ATOM 9522 N N . GLN E 1 153 ? 44.042 69.725 91.192 1.00 22.18 150 GLN E N 1
ATOM 9523 C CA . GLN E 1 153 ? 42.597 69.592 91.213 1.00 23.02 150 GLN E CA 1
ATOM 9524 C C . GLN E 1 153 ? 42.129 68.136 91.463 1.00 23.54 150 GLN E C 1
ATOM 9525 O O . GLN E 1 153 ? 41.131 67.931 92.138 1.00 23.20 150 GLN E O 1
ATOM 9531 N N . HIS E 1 154 ? 42.861 67.136 90.953 1.00 23.63 151 HIS E N 1
ATOM 9532 C CA . HIS E 1 154 ? 42.513 65.749 91.251 1.00 24.85 151 HIS E CA 1
ATOM 9533 C C . HIS E 1 154 ? 42.847 65.396 92.690 1.00 24.18 151 HIS E C 1
ATOM 9534 O O . HIS E 1 154 ? 42.089 64.716 93.340 1.00 25.73 151 HIS E O 1
ATOM 9541 N N . ILE E 1 155 ? 43.972 65.871 93.199 1.00 22.71 152 ILE E N 1
ATOM 9542 C CA . ILE E 1 155 ? 44.228 65.758 94.621 1.00 21.23 152 ILE E CA 1
ATOM 9543 C C . ILE E 1 155 ? 43.128 66.464 95.443 1.00 22.64 152 ILE E C 1
ATOM 9544 O O . ILE E 1 155 ? 42.626 65.919 96.408 1.00 24.68 152 ILE E O 1
ATOM 9549 N N . TYR E 1 156 ? 42.734 67.669 95.068 1.00 22.63 153 TYR E N 1
ATOM 9550 C CA . TYR E 1 156 ? 41.743 68.352 95.838 1.00 22.89 153 TYR E CA 1
ATOM 9551 C C . TYR E 1 156 ? 40.428 67.600 95.782 1.00 23.48 153 TYR E C 1
ATOM 9552 O O . TYR E 1 156 ? 39.602 67.691 96.659 1.00 21.87 153 TYR E O 1
ATOM 9561 N N . SER E 1 157 ? 40.265 66.787 94.761 1.00 25.60 154 SER E N 1
ATOM 9562 C CA . SER E 1 157 ? 38.994 66.120 94.618 1.00 26.24 154 SER E CA 1
ATOM 9563 C C . SER E 1 157 ? 38.902 64.765 95.270 1.00 26.10 154 SER E C 1
ATOM 9564 O O . SER E 1 157 ? 37.825 64.232 95.393 1.00 25.87 154 SER E O 1
ATOM 9567 N N . SER E 1 158 ? 40.017 64.209 95.704 1.00 26.55 155 SER E N 1
ATOM 9568 C CA . SER E 1 158 ? 39.968 62.832 96.179 1.00 27.62 155 SER E CA 1
ATOM 9569 C C . SER E 1 158 ? 40.693 62.530 97.483 1.00 28.40 155 SER E C 1
ATOM 9570 O O . SER E 1 158 ? 40.647 61.415 97.956 1.00 29.58 155 SER E O 1
ATOM 9573 N N . TYR E 1 159 ? 41.399 63.492 98.053 1.00 29.03 156 TYR E N 1
ATOM 9574 C CA . TYR E 1 159 ? 42.187 63.193 99.237 1.00 30.14 156 TYR E CA 1
ATOM 9575 C C . TYR E 1 159 ? 41.277 62.714 100.392 1.00 30.61 156 TYR E C 1
ATOM 9576 O O . TYR E 1 159 ? 41.634 61.814 101.131 1.00 30.99 156 TYR E O 1
ATOM 9585 N N . ASN E 1 160 ? 40.104 63.323 100.531 1.00 31.93 157 ASN E N 1
ATOM 9586 C CA . ASN E 1 160 ? 39.146 62.986 101.587 1.00 33.26 157 ASN E CA 1
ATOM 9587 C C . ASN E 1 160 ? 38.434 61.689 101.295 1.00 33.62 157 ASN E C 1
ATOM 9588 O O . ASN E 1 160 ? 37.707 61.158 102.117 1.00 34.11 157 ASN E O 1
ATOM 9593 N N . LEU E 1 161 ? 38.628 61.203 100.088 1.00 34.40 158 LEU E N 1
ATOM 9594 C CA . LEU E 1 161 ? 37.806 60.152 99.533 1.00 34.92 158 LEU E CA 1
ATOM 9595 C C . LEU E 1 161 ? 38.640 58.882 99.519 1.00 34.29 158 LEU E C 1
ATOM 9596 O O . LEU E 1 161 ? 38.274 57.919 100.162 1.00 33.89 158 LEU E O 1
ATOM 9601 N N . ASP E 1 162 ? 39.800 58.939 98.863 1.00 33.85 159 ASP E N 1
ATOM 9602 C CA . ASP E 1 162 ? 40.659 57.775 98.600 1.00 33.66 159 ASP E CA 1
ATOM 9603 C C . ASP E 1 162 ? 41.378 57.200 99.822 1.00 33.55 159 ASP E C 1
ATOM 9604 O O . ASP E 1 162 ? 41.089 57.555 100.968 1.00 33.51 159 ASP E O 1
ATOM 9609 N N . ASP E 1 163 ? 42.372 56.369 99.551 1.00 33.68 160 ASP E N 1
ATOM 9610 C CA . ASP E 1 163 ? 43.022 55.541 100.575 1.00 34.74 160 ASP E CA 1
ATOM 9611 C C . ASP E 1 163 ? 44.515 55.780 100.675 1.00 33.07 160 ASP E C 1
ATOM 9612 O O . ASP E 1 163 ? 45.199 55.108 101.443 1.00 33.53 160 ASP E O 1
ATOM 9617 N N . ILE E 1 164 ? 45.012 56.715 99.885 1.00 31.13 161 ILE E N 1
ATOM 9618 C CA . ILE E 1 164 ? 46.341 57.252 100.103 1.00 29.93 161 ILE E CA 1
ATOM 9619 C C . ILE E 1 164 ? 46.282 58.228 101.298 1.00 28.36 161 ILE E C 1
ATOM 9620 O O . ILE E 1 164 ? 45.377 59.057 101.388 1.00 28.02 161 ILE E O 1
ATOM 9625 N N . GLU E 1 165 ? 47.231 58.101 102.219 1.00 26.29 162 GLU E N 1
ATOM 9626 C CA . GLU E 1 165 ? 47.350 59.039 103.314 1.00 24.65 162 GLU E CA 1
ATOM 9627 C C . GLU E 1 165 ? 48.354 60.130 102.979 1.00 22.95 162 GLU E C 1
ATOM 9628 O O . GLU E 1 165 ? 49.395 59.859 102.344 1.00 22.47 162 GLU E O 1
ATOM 9634 N N . ARG E 1 166 ? 48.033 61.340 103.432 1.00 19.76 163 ARG E N 1
ATOM 9635 C CA . ARG E 1 166 ? 48.874 62.497 103.250 1.00 18.92 163 ARG E CA 1
ATOM 9636 C C . ARG E 1 166 ? 49.270 63.219 104.543 1.00 18.26 163 ARG E C 1
ATOM 9637 O O . ARG E 1 166 ? 48.471 63.321 105.493 1.00 16.34 163 ARG E O 1
ATOM 9645 N N . LEU E 1 167 ? 50.512 63.748 104.523 1.00 16.71 164 LEU E N 1
ATOM 9646 C CA . LEU E 1 167 ? 51.118 64.432 105.644 1.00 15.18 164 LEU E CA 1
ATOM 9647 C C . LEU E 1 167 ? 51.660 65.785 105.233 1.00 13.76 164 LEU E C 1
ATOM 9648 O O . LEU E 1 167 ? 52.191 65.941 104.143 1.00 12.78 164 LEU E O 1
ATOM 9653 N N . VAL E 1 168 ? 51.544 66.753 106.136 1.00 13.29 165 VAL E N 1
ATOM 9654 C CA . VAL E 1 168 ? 52.114 68.094 105.941 1.00 12.95 165 VAL E CA 1
ATOM 9655 C C . VAL E 1 168 ? 52.895 68.484 107.216 1.00 13.07 165 VAL E C 1
ATOM 9656 O O . VAL E 1 168 ? 52.378 68.367 108.324 1.00 12.25 165 VAL E O 1
ATOM 9660 N N . ALA E 1 169 ? 54.172 68.849 107.025 1.00 13.92 166 ALA E N 1
ATOM 9661 C CA . ALA E 1 169 ? 55.105 69.306 108.071 1.00 13.43 166 ALA E CA 1
ATOM 9662 C C . ALA E 1 169 ? 55.145 70.835 108.164 1.00 13.91 166 ALA E C 1
ATOM 9663 O O . ALA E 1 169 ? 55.090 71.512 107.152 1.00 14.02 166 ALA E O 1
ATOM 9665 N N . TYR E 1 170 ? 55.299 71.362 109.379 1.00 14.53 167 TYR E N 1
ATOM 9666 C CA . TYR E 1 170 ? 55.225 72.778 109.624 1.00 16.40 167 TYR E CA 1
ATOM 9667 C C . TYR E 1 170 ? 56.377 73.295 110.448 1.00 18.00 167 TYR E C 1
ATOM 9668 O O . TYR E 1 170 ? 56.806 72.620 111.377 1.00 18.30 167 TYR E O 1
ATOM 9677 N N . VAL E 1 171 ? 56.838 74.521 110.158 1.00 19.58 168 VAL E N 1
ATOM 9678 C CA . VAL E 1 171 ? 57.977 75.114 110.880 1.00 20.18 168 VAL E CA 1
ATOM 9679 C C . VAL E 1 171 ? 57.834 76.624 110.913 1.00 21.10 168 VAL E C 1
ATOM 9680 O O . VAL E 1 171 ? 57.385 77.195 109.927 1.00 21.66 168 VAL E O 1
ATOM 9684 N N . ASN E 1 172 ? 58.287 77.269 112.000 1.00 22.81 169 ASN E N 1
ATOM 9685 C CA . ASN E 1 172 ? 58.043 78.726 112.291 1.00 24.26 169 ASN E CA 1
ATOM 9686 C C . ASN E 1 172 ? 56.602 79.033 111.898 1.00 25.46 169 ASN E C 1
ATOM 9687 O O . ASN E 1 172 ? 56.295 80.097 111.325 1.00 25.80 169 ASN E O 1
ATOM 9692 N N . HIS E 1 173 ? 55.738 78.050 112.164 1.00 26.72 170 HIS E N 1
ATOM 9693 C CA . HIS E 1 173 ? 54.312 78.110 111.819 1.00 27.67 170 HIS E CA 1
ATOM 9694 C C . HIS E 1 173 ? 53.983 78.449 110.334 1.00 27.11 170 HIS E C 1
ATOM 9695 O O . HIS E 1 173 ? 53.488 79.571 110.004 1.00 26.60 170 HIS E O 1
ATOM 9702 N N . GLN E 1 174 ? 54.271 77.461 109.481 1.00 24.80 171 GLN E N 1
ATOM 9703 C CA . GLN E 1 174 ? 53.923 77.470 108.073 1.00 23.88 171 GLN E CA 1
ATOM 9704 C C . GLN E 1 174 ? 54.239 76.076 107.450 1.00 22.47 171 GLN E C 1
ATOM 9705 O O . GLN E 1 174 ? 55.180 75.392 107.890 1.00 22.07 171 GLN E O 1
ATOM 9711 N N . PRO E 1 175 ? 53.442 75.655 106.446 1.00 20.51 172 PRO E N 1
ATOM 9712 C CA . PRO E 1 175 ? 53.652 74.422 105.710 1.00 19.41 172 PRO E CA 1
ATOM 9713 C C . PRO E 1 175 ? 54.974 74.381 104.966 1.00 19.24 172 PRO E C 1
ATOM 9714 O O . PRO E 1 175 ? 55.337 75.293 104.222 1.00 18.37 172 PRO E O 1
ATOM 9718 N N . VAL E 1 176 ? 55.699 73.298 105.144 1.00 18.71 173 VAL E N 1
ATOM 9719 C CA . VAL E 1 176 ? 57.043 73.320 104.667 1.00 18.77 173 VAL E CA 1
ATOM 9720 C C . VAL E 1 176 ? 57.446 72.012 103.914 1.00 18.85 173 VAL E C 1
ATOM 9721 O O . VAL E 1 176 ? 58.415 72.010 103.123 1.00 19.68 173 VAL E O 1
ATOM 9725 N N . GLY E 1 177 ? 56.695 70.931 104.153 1.00 16.47 174 GLY E N 1
ATOM 9726 C CA . GLY E 1 177 ? 57.023 69.643 103.590 1.00 16.20 174 GLY E CA 1
ATOM 9727 C C . GLY E 1 177 ? 55.816 68.720 103.498 1.00 15.16 174 GLY E C 1
ATOM 9728 O O . GLY E 1 177 ? 54.879 68.858 104.280 1.00 15.77 174 GLY E O 1
ATOM 9729 N N . ILE E 1 178 ? 55.838 67.786 102.550 1.00 14.31 175 ILE E N 1
ATOM 9730 C CA . ILE E 1 178 ? 54.719 66.852 102.324 1.00 13.43 175 ILE E CA 1
ATOM 9731 C C . ILE E 1 178 ? 55.176 65.457 101.859 1.00 15.68 175 ILE E C 1
ATOM 9732 O O . ILE E 1 178 ? 56.306 65.286 101.379 1.00 16.75 175 ILE E O 1
ATOM 9737 N N . VAL E 1 179 ? 54.293 64.470 101.986 1.00 16.46 176 VAL E N 1
ATOM 9738 C CA . VAL E 1 179 ? 54.571 63.122 101.555 1.00 17.47 176 VAL E CA 1
ATOM 9739 C C . VAL E 1 179 ? 53.243 62.337 101.460 1.00 18.10 176 VAL E C 1
ATOM 9740 O O . VAL E 1 179 ? 52.272 62.644 102.148 1.00 18.99 176 VAL E O 1
ATOM 9744 N N . ASP E 1 180 ? 53.190 61.369 100.561 1.00 18.34 177 ASP E N 1
ATOM 9745 C CA . ASP E 1 180 ? 52.067 60.450 100.478 1.00 18.95 177 ASP E CA 1
ATOM 9746 C C . ASP E 1 180 ? 52.461 59.081 100.999 1.00 19.53 177 ASP E C 1
ATOM 9747 O O . ASP E 1 180 ? 53.616 58.641 100.876 1.00 17.34 177 ASP E O 1
ATOM 9752 N N . ILE E 1 181 ? 51.484 58.406 101.580 1.00 20.50 178 ILE E N 1
ATOM 9753 C CA . ILE E 1 181 ? 51.711 57.072 102.074 1.00 21.52 178 ILE E CA 1
ATOM 9754 C C . ILE E 1 181 ? 50.658 56.184 101.473 1.00 22.64 178 ILE E C 1
ATOM 9755 O O . ILE E 1 181 ? 49.453 56.555 101.429 1.00 23.43 178 ILE E O 1
ATOM 9760 N N . ILE E 1 182 ? 51.104 55.014 101.025 1.00 23.46 179 ILE E N 1
ATOM 9761 C CA . ILE E 1 182 ? 50.250 53.950 100.517 1.00 24.02 179 ILE E CA 1
ATOM 9762 C C . ILE E 1 182 ? 50.496 52.723 101.406 1.00 25.16 179 ILE E C 1
ATOM 9763 O O . ILE E 1 182 ? 51.607 52.186 101.454 1.00 24.60 179 ILE E O 1
ATOM 9776 N N . THR E 1 184 ? 49.554 48.880 102.976 1.00 26.69 181 THR E N 1
ATOM 9777 C CA . THR E 1 184 ? 49.137 47.533 102.651 1.00 26.54 181 THR E CA 1
ATOM 9778 C C . THR E 1 184 ? 49.467 46.785 103.914 1.00 26.55 181 THR E C 1
ATOM 9779 O O . THR E 1 184 ? 50.277 47.259 104.708 1.00 26.35 181 THR E O 1
ATOM 9783 N N . ASP E 1 185 ? 48.879 45.607 104.103 1.00 26.64 182 ASP E N 1
ATOM 9784 C CA . ASP E 1 185 ? 49.280 44.775 105.216 1.00 26.42 182 ASP E CA 1
ATOM 9785 C C . ASP E 1 185 ? 50.774 44.539 105.185 1.00 25.98 182 ASP E C 1
ATOM 9786 O O . ASP E 1 185 ? 51.417 44.617 106.209 1.00 25.25 182 ASP E O 1
ATOM 9791 N N . LYS E 1 186 ? 51.322 44.323 103.998 1.00 26.11 183 LYS E N 1
ATOM 9792 C CA . LYS E 1 186 ? 52.736 43.996 103.844 1.00 27.26 183 LYS E CA 1
ATOM 9793 C C . LYS E 1 186 ? 53.707 45.174 103.994 1.00 27.13 183 LYS E C 1
ATOM 9794 O O . LYS E 1 186 ? 54.712 45.077 104.711 1.00 27.10 183 LYS E O 1
ATOM 9800 N N . THR E 1 187 ? 53.418 46.264 103.292 1.00 26.36 184 THR E N 1
ATOM 9801 C CA . THR E 1 187 ? 54.409 47.305 103.078 1.00 26.35 184 THR E CA 1
ATOM 9802 C C . THR E 1 187 ? 53.790 48.702 103.155 1.00 26.52 184 THR E C 1
ATOM 9803 O O . THR E 1 187 ? 52.581 48.895 102.994 1.00 26.01 184 THR E O 1
ATOM 9807 N N . ILE E 1 188 ? 54.636 49.683 103.416 1.00 26.77 185 ILE E N 1
ATOM 9808 C CA . ILE E 1 188 ? 54.253 51.050 103.176 1.00 26.20 185 ILE E CA 1
ATOM 9809 C C . ILE E 1 188 ? 55.104 51.609 102.054 1.00 26.18 185 ILE E C 1
ATOM 9810 O O . ILE E 1 188 ? 56.306 51.286 101.929 1.00 26.40 185 ILE E O 1
ATOM 9815 N N . GLU E 1 189 ? 54.484 52.461 101.245 1.00 24.93 186 GLU E N 1
ATOM 9816 C CA . GLU E 1 189 ? 55.191 53.097 100.157 1.00 24.11 186 GLU E CA 1
ATOM 9817 C C . GLU E 1 189 ? 55.229 54.617 100.302 1.00 23.44 186 GLU E C 1
ATOM 9818 O O . GLU E 1 189 ? 54.187 55.276 100.520 1.00 21.53 186 GLU E O 1
ATOM 9824 N N . ILE E 1 190 ? 56.439 55.156 100.210 1.00 23.34 187 ILE E N 1
ATOM 9825 C CA . ILE E 1 190 ? 56.624 56.615 100.236 1.00 24.04 187 ILE E CA 1
ATOM 9826 C C . ILE E 1 190 ? 56.411 57.128 98.833 1.00 23.84 187 ILE E C 1
ATOM 9827 O O . ILE E 1 190 ? 56.975 56.589 97.867 1.00 23.54 187 ILE E O 1
ATOM 9832 N N . ASP E 1 191 ? 55.623 58.176 98.709 1.00 24.38 188 ASP E N 1
ATOM 9833 C CA . ASP E 1 191 ? 55.544 58.884 97.442 1.00 25.29 188 ASP E CA 1
ATOM 9834 C C . ASP E 1 191 ? 55.339 60.408 97.603 1.00 25.31 188 ASP E C 1
ATOM 9835 O O . ASP E 1 191 ? 54.813 60.883 98.616 1.00 26.20 188 ASP E O 1
ATOM 9840 N N . GLY E 1 192 ? 55.767 61.190 96.612 1.00 24.56 189 GLY E N 1
ATOM 9841 C CA . GLY E 1 192 ? 55.427 62.602 96.558 1.00 22.34 189 GLY E CA 1
ATOM 9842 C C . GLY E 1 192 ? 56.096 63.409 97.647 1.00 22.28 189 GLY E C 1
ATOM 9843 O O . GLY E 1 192 ? 55.679 64.533 97.958 1.00 21.07 189 GLY E O 1
ATOM 9844 N N . PHE E 1 193 ? 57.149 62.819 98.205 1.00 21.85 190 PHE E N 1
ATOM 9845 C CA . PHE E 1 193 ? 57.986 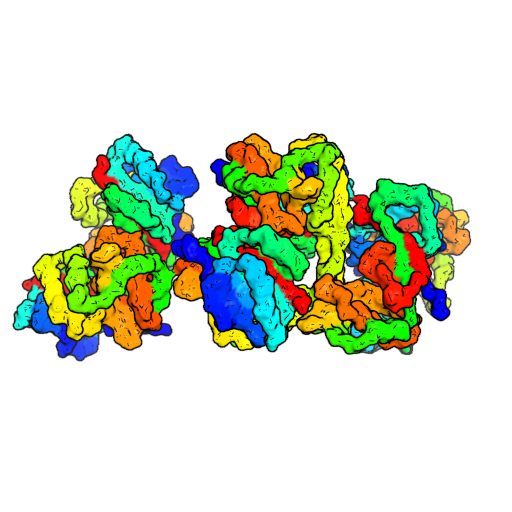63.413 99.212 1.00 21.34 190 PHE E CA 1
ATOM 9846 C C . PHE E 1 193 ? 58.742 64.623 98.729 1.00 20.57 190 PHE E C 1
ATOM 9847 O O . PHE E 1 193 ? 59.524 64.508 97.805 1.00 20.30 190 PHE E O 1
ATOM 9855 N N . GLY E 1 194 ? 58.506 65.773 99.364 1.00 19.45 191 GLY E N 1
ATOM 9856 C CA . GLY E 1 194 ? 59.211 67.014 99.035 1.00 17.51 191 GLY E CA 1
ATOM 9857 C C . GLY E 1 194 ? 59.215 68.008 100.172 1.00 16.89 191 GLY E C 1
ATOM 9858 O O . GLY E 1 194 ? 58.272 68.047 100.964 1.00 16.41 191 GLY E O 1
ATOM 9859 N N . VAL E 1 195 ? 60.269 68.814 100.266 1.00 17.14 192 VAL E N 1
ATOM 9860 C CA . VAL E 1 195 ? 60.260 69.996 101.163 1.00 18.57 192 VAL E CA 1
ATOM 9861 C C . VAL E 1 195 ? 60.713 71.317 100.497 1.00 19.63 192 VAL E C 1
ATOM 9862 O O . VAL E 1 195 ? 61.626 71.308 99.688 1.00 20.25 192 VAL E O 1
ATOM 9866 N N . LEU E 1 196 ? 60.121 72.453 100.885 1.00 20.63 193 LEU E N 1
ATOM 9867 C CA . LEU E 1 196 ? 60.435 73.725 100.248 1.00 20.34 193 LEU E CA 1
ATOM 9868 C C . LEU E 1 196 ? 61.920 74.010 100.289 1.00 22.29 193 LEU E C 1
ATOM 9869 O O . LEU E 1 196 ? 62.607 73.713 101.274 1.00 22.63 193 LEU E O 1
ATOM 9874 N N . GLU E 1 197 ? 62.404 74.620 99.212 1.00 23.65 194 GLU E N 1
ATOM 9875 C CA . GLU E 1 197 ? 63.803 74.983 99.081 1.00 23.99 194 GLU E CA 1
ATOM 9876 C C . GLU E 1 197 ? 64.430 75.653 100.274 1.00 23.29 194 GLU E C 1
ATOM 9877 O O . GLU E 1 197 ? 65.456 75.198 100.757 1.00 23.89 194 GLU E O 1
ATOM 9883 N N . GLU E 1 198 ? 63.871 76.750 100.749 1.00 23.11 195 GLU E N 1
ATOM 9884 C CA . GLU E 1 198 ? 64.550 77.443 101.852 1.00 22.74 195 GLU E CA 1
ATOM 9885 C C . GLU E 1 198 ? 64.484 76.728 103.193 1.00 21.68 195 GLU E C 1
ATOM 9886 O O . GLU E 1 198 ? 64.866 77.298 104.209 1.00 20.12 195 GLU E O 1
ATOM 9892 N N . PHE E 1 199 ? 64.004 75.475 103.186 1.00 20.65 196 PHE E N 1
ATOM 9893 C CA . PHE E 1 199 ? 63.857 74.690 104.410 1.00 20.24 196 PHE E CA 1
ATOM 9894 C C . PHE E 1 199 ? 64.543 73.348 104.323 1.00 20.63 196 PHE E C 1
ATOM 9895 O O . PHE E 1 199 ? 64.511 72.542 105.249 1.00 21.41 196 PHE E O 1
ATOM 9903 N N . GLN E 1 200 ? 65.168 73.106 103.190 1.00 21.15 197 GLN E N 1
ATOM 9904 C CA . GLN E 1 200 ? 65.912 71.886 102.974 1.00 21.01 197 GLN E CA 1
ATOM 9905 C C . GLN E 1 200 ? 67.097 71.794 103.933 1.00 20.34 197 GLN E C 1
ATOM 9906 O O . GLN E 1 200 ? 67.450 72.778 104.529 1.00 19.67 197 GLN E O 1
ATOM 9912 N N . HIS E 1 201 ? 67.645 70.595 104.152 1.00 20.46 198 HIS E N 1
ATOM 9913 C CA . HIS E 1 201 ? 68.818 70.414 105.048 1.00 20.44 198 HIS E CA 1
ATOM 9914 C C . HIS E 1 201 ? 68.713 70.934 106.491 1.00 18.82 198 HIS E C 1
ATOM 9915 O O . HIS E 1 201 ? 69.710 71.282 107.114 1.00 18.59 198 HIS E O 1
ATOM 9922 N N . GLN E 1 202 ? 67.516 71.005 107.033 1.00 17.69 199 GLN E N 1
ATOM 9923 C CA . GLN E 1 202 ? 67.406 71.253 108.466 1.00 16.65 199 GLN E CA 1
ATOM 9924 C C . GLN E 1 202 ? 66.703 70.125 109.224 1.00 15.83 199 GLN E C 1
ATOM 9925 O O . GLN E 1 202 ? 66.210 70.333 110.318 1.00 16.46 199 GLN E O 1
ATOM 9931 N N . GLY E 1 203 ? 66.685 68.920 108.655 1.00 15.19 200 GLY E N 1
ATOM 9932 C CA . GLY E 1 203 ? 66.144 67.745 109.336 1.00 13.97 200 GLY E CA 1
ATOM 9933 C C . GLY E 1 203 ? 64.668 67.434 109.090 1.00 13.52 200 GLY E C 1
ATOM 9934 O O . GLY E 1 203 ? 64.134 66.404 109.561 1.00 14.28 200 GLY E O 1
ATOM 9935 N N . ILE E 1 204 ? 64.013 68.311 108.358 1.00 11.69 201 ILE E N 1
ATOM 9936 C CA . ILE E 1 204 ? 62.624 68.131 108.043 1.00 11.54 201 ILE E CA 1
ATOM 9937 C C . ILE E 1 204 ? 62.364 66.767 107.393 1.00 10.82 201 ILE E C 1
ATOM 9938 O O . ILE E 1 204 ? 61.587 66.000 107.902 1.00 10.25 201 ILE E O 1
ATOM 9943 N N . GLY E 1 205 ? 63.020 66.492 106.276 1.00 11.00 202 GLY E N 1
ATOM 9944 C CA . GLY E 1 205 ? 62.953 65.180 105.674 1.00 12.07 202 GLY E CA 1
ATOM 9945 C C . GLY E 1 205 ? 63.127 64.049 106.676 1.00 11.84 202 GLY E C 1
ATOM 9946 O O . GLY E 1 205 ? 62.412 63.058 106.640 1.00 11.34 202 GLY E O 1
ATOM 9947 N N . SER E 1 206 ? 64.028 64.229 107.619 1.00 12.57 203 SER E N 1
ATOM 9948 C CA . SER E 1 206 ? 64.291 63.156 108.563 1.00 14.39 203 SER E CA 1
ATOM 9949 C C . SER E 1 206 ? 63.109 62.874 109.494 1.00 15.27 203 SER E C 1
ATOM 9950 O O . SER E 1 206 ? 62.762 61.646 109.767 1.00 13.56 203 SER E O 1
ATOM 9953 N N . GLU E 1 207 ? 62.513 63.990 109.953 1.00 14.54 204 GLU E N 1
ATOM 9954 C CA . GLU E 1 207 ? 61.387 63.933 110.847 1.00 16.56 204 GLU E CA 1
ATOM 9955 C C . GLU E 1 207 ? 60.141 63.338 110.155 1.00 17.49 204 GLU E C 1
ATOM 9956 O O . GLU E 1 207 ? 59.447 62.530 110.772 1.00 18.64 204 GLU E O 1
ATOM 9962 N N . ILE E 1 208 ? 59.845 63.743 108.912 1.00 17.33 205 ILE E N 1
ATOM 9963 C CA . ILE E 1 208 ? 58.751 63.131 108.133 1.00 17.06 205 ILE E CA 1
ATOM 9964 C C . ILE E 1 208 ? 58.978 61.601 107.961 1.00 17.54 205 ILE E C 1
ATOM 9965 O O . ILE E 1 208 ? 58.082 60.778 108.179 1.00 17.22 205 ILE E O 1
ATOM 9970 N N . GLN E 1 209 ? 60.166 61.228 107.557 1.00 17.29 206 GLN E N 1
ATOM 9971 C CA . GLN E 1 209 ? 60.488 59.852 107.346 1.00 19.64 206 GLN E CA 1
ATOM 9972 C C . GLN E 1 209 ? 60.329 58.980 108.597 1.00 19.36 206 GLN E C 1
ATOM 9973 O O . GLN E 1 209 ? 59.683 57.977 108.564 1.00 18.97 206 GLN E O 1
ATOM 9979 N N . ALA E 1 210 ? 60.902 59.416 109.697 1.00 19.74 207 ALA E N 1
ATOM 9980 C CA . ALA E 1 210 ? 60.655 58.834 111.006 1.00 19.43 207 ALA E CA 1
ATOM 9981 C C . ALA E 1 210 ? 59.150 58.737 111.299 1.00 19.48 207 ALA E C 1
ATOM 9982 O O . ALA E 1 210 ? 58.652 57.711 111.777 1.00 18.75 207 ALA E O 1
ATOM 9984 N N . TYR E 1 211 ? 58.431 59.816 111.026 1.00 18.81 208 TYR E N 1
ATOM 9985 C CA . TYR E 1 211 ? 56.993 59.774 111.177 1.00 19.12 208 TYR E CA 1
ATOM 9986 C C . TYR E 1 211 ? 56.355 58.573 110.480 1.00 18.47 208 TYR E C 1
ATOM 9987 O O . TYR E 1 211 ? 55.581 57.834 111.090 1.00 19.04 208 TYR E O 1
ATOM 9996 N N . VAL E 1 212 ? 56.690 58.367 109.210 1.00 18.35 209 VAL E N 1
ATOM 9997 C CA . VAL E 1 212 ? 56.210 57.191 108.455 1.00 18.40 209 VAL E CA 1
ATOM 9998 C C . VAL E 1 212 ? 56.682 55.844 109.072 1.00 19.40 209 VAL E C 1
ATOM 9999 O O . VAL E 1 212 ? 55.883 54.908 109.188 1.00 18.77 209 VAL E O 1
ATOM 10003 N N . GLY E 1 213 ? 57.968 55.772 109.451 1.00 19.31 210 GLY E N 1
ATOM 10004 C CA . GLY E 1 213 ? 58.499 54.724 110.317 1.00 20.62 210 GLY E CA 1
ATOM 10005 C C . GLY E 1 213 ? 57.623 54.372 111.515 1.00 21.90 210 GLY E C 1
ATOM 10006 O O . GLY E 1 213 ? 57.331 53.181 111.759 1.00 22.12 210 GLY E O 1
ATOM 10007 N N . ARG E 1 214 ? 57.192 55.392 112.260 1.00 22.63 211 ARG E N 1
ATOM 10008 C CA . ARG E 1 214 ? 56.254 55.174 113.364 1.00 23.31 211 ARG E CA 1
ATOM 10009 C C . ARG E 1 214 ? 54.900 54.601 112.902 1.00 24.34 211 ARG E C 1
ATOM 10010 O O . ARG E 1 214 ? 54.393 53.675 113.526 1.00 24.15 211 ARG E O 1
ATOM 10026 N N . ALA E 1 216 ? 54.480 52.850 110.058 1.00 27.93 213 ALA E N 1
ATOM 10027 C CA . ALA E 1 216 ? 54.804 51.539 109.487 1.00 27.56 213 ALA E CA 1
ATOM 10028 C C . ALA E 1 216 ? 54.677 50.376 110.470 1.00 28.05 213 ALA E C 1
ATOM 10029 O O . ALA E 1 216 ? 54.101 49.332 110.149 1.00 26.92 213 ALA E O 1
ATOM 10031 N N . ASN E 1 217 ? 55.242 50.581 111.663 1.00 28.89 214 ASN E N 1
ATOM 10032 C CA . ASN E 1 217 ? 55.326 49.576 112.723 1.00 29.27 214 ASN E CA 1
ATOM 10033 C C . ASN E 1 217 ? 56.480 48.592 112.513 1.00 29.08 214 ASN E C 1
ATOM 10034 O O . ASN E 1 217 ? 57.612 48.796 112.983 1.00 29.03 214 ASN E O 1
ATOM 10039 N N . GLU E 1 218 ? 56.166 47.506 111.819 1.00 28.34 215 GLU E N 1
ATOM 10040 C CA . GLU E 1 218 ? 57.161 46.558 111.411 1.00 27.80 215 GLU E CA 1
ATOM 10041 C C . GLU E 1 218 ? 57.147 46.390 109.893 1.00 26.64 215 GLU E C 1
ATOM 10042 O O . GLU E 1 218 ? 58.119 45.902 109.309 1.00 27.64 215 GLU E O 1
ATOM 10048 N N . ARG E 1 219 ? 56.062 46.800 109.247 1.00 24.81 216 ARG E N 1
ATOM 10049 C CA . ARG E 1 219 ? 56.046 46.802 107.798 1.00 23.41 216 ARG E CA 1
ATOM 10050 C C . ARG E 1 219 ? 57.246 47.566 107.303 1.00 22.74 216 ARG E C 1
ATOM 10051 O O . ARG E 1 219 ? 57.622 48.589 107.871 1.00 22.49 216 ARG E O 1
ATOM 10059 N N . PRO E 1 220 ? 57.893 47.028 106.275 1.00 21.90 217 PRO E N 1
ATOM 10060 C CA . PRO E 1 220 ? 59.015 47.746 105.703 1.00 21.32 217 PRO E CA 1
ATOM 10061 C C . PRO E 1 220 ? 58.575 48.950 104.861 1.00 19.91 217 PRO E C 1
ATOM 10062 O O . PRO E 1 220 ? 57.474 48.978 104.291 1.00 19.21 217 PRO E O 1
ATOM 10066 N N . VAL E 1 221 ? 59.436 49.939 104.763 1.00 19.20 218 VAL E N 1
ATOM 10067 C CA . VAL E 1 221 ? 59.089 51.050 103.868 1.00 18.93 218 VAL E CA 1
ATOM 10068 C C . VAL E 1 221 ? 59.961 51.140 102.625 1.00 19.29 218 VAL E C 1
ATOM 10069 O O . VAL E 1 221 ? 61.208 51.102 102.669 1.00 19.44 218 VAL E O 1
ATOM 10073 N N . ILE E 1 222 ? 59.244 51.259 101.517 1.00 19.65 219 ILE E N 1
ATOM 10074 C CA . ILE E 1 222 ? 59.795 51.097 100.174 1.00 19.37 219 ILE E CA 1
ATOM 10075 C C . ILE E 1 222 ? 59.423 52.336 99.366 1.00 18.37 219 ILE E C 1
ATOM 10076 O O . ILE E 1 222 ? 58.396 52.928 99.594 1.00 17.85 219 ILE E O 1
ATOM 10081 N N . LEU E 1 223 ? 60.271 52.725 98.431 1.00 18.85 220 LEU E N 1
ATOM 10082 C CA . LEU E 1 223 ? 60.013 53.911 97.570 1.00 18.32 220 LEU E CA 1
ATOM 10083 C C . LEU E 1 223 ? 60.670 53.678 96.220 1.00 18.49 220 LEU E C 1
ATOM 10084 O O . LEU E 1 223 ? 61.531 52.810 96.061 1.00 19.97 220 LEU E O 1
ATOM 10089 N N . VAL E 1 224 ? 60.253 54.420 95.235 1.00 19.28 221 VAL E N 1
ATOM 10090 C CA . VAL E 1 224 ? 60.797 54.249 93.902 1.00 19.80 221 VAL E CA 1
ATOM 10091 C C . VAL E 1 224 ? 61.267 55.638 93.461 1.00 20.74 221 VAL E C 1
ATOM 10092 O O . VAL E 1 224 ? 60.512 56.598 93.530 1.00 20.89 221 VAL E O 1
ATOM 10096 N N . ALA E 1 225 ? 62.522 55.764 93.060 1.00 21.97 222 ALA E N 1
ATOM 10097 C CA . ALA E 1 225 ? 63.087 57.087 92.755 1.00 21.81 222 ALA E CA 1
ATOM 10098 C C . ALA E 1 225 ? 63.713 57.132 91.385 1.00 23.12 222 ALA E C 1
ATOM 10099 O O . ALA E 1 225 ? 64.210 56.097 90.888 1.00 20.81 222 ALA E O 1
ATOM 10101 N N . ASP E 1 226 ? 63.748 58.347 90.817 1.00 24.53 223 ASP E N 1
ATOM 10102 C CA . ASP E 1 226 ? 64.194 58.521 89.459 1.00 27.25 223 ASP E CA 1
ATOM 10103 C C . ASP E 1 226 ? 65.690 58.408 89.468 1.00 28.20 223 ASP E C 1
ATOM 10104 O O . ASP E 1 226 ? 66.333 58.869 90.402 1.00 27.87 223 ASP E O 1
ATOM 10109 N N . GLY E 1 227 ? 66.209 57.761 88.420 1.00 30.25 224 GLY E N 1
ATOM 10110 C CA . GLY E 1 227 ? 67.631 57.548 88.200 1.00 33.19 224 GLY E CA 1
ATOM 10111 C C . GLY E 1 227 ? 68.453 58.746 88.609 1.00 35.91 224 GLY E C 1
ATOM 10112 O O . GLY E 1 227 ? 69.401 58.581 89.343 1.00 35.89 224 GLY E O 1
ATOM 10113 N N . LYS E 1 228 ? 68.067 59.958 88.179 1.00 39.29 225 LYS E N 1
ATOM 10114 C CA . LYS E 1 228 ? 68.806 61.186 88.538 1.00 41.74 225 LYS E CA 1
ATOM 10115 C C . LYS E 1 228 ? 68.188 62.103 89.597 1.00 43.55 225 LYS E C 1
ATOM 10116 O O . LYS E 1 228 ? 68.912 62.675 90.435 1.00 43.58 225 LYS E O 1
ATOM 10122 N N . ASP E 1 229 ? 66.864 62.253 89.563 1.00 45.75 226 ASP E N 1
ATOM 10123 C CA . ASP E 1 229 ? 66.191 63.329 90.317 1.00 47.29 226 ASP E CA 1
ATOM 10124 C C . ASP E 1 229 ? 66.674 63.412 91.754 1.00 48.14 226 ASP E C 1
ATOM 10125 O O . ASP E 1 229 ? 66.836 62.391 92.425 1.00 48.35 226 ASP E O 1
ATOM 10130 N N . THR E 1 230 ? 66.856 64.650 92.211 1.00 48.71 227 THR E N 1
ATOM 10131 C CA . THR E 1 230 ? 67.813 64.999 93.272 1.00 48.89 227 THR E CA 1
ATOM 10132 C C . THR E 1 230 ? 67.348 64.815 94.724 1.00 48.96 227 THR E C 1
ATOM 10133 O O . THR E 1 230 ? 67.615 65.664 95.584 1.00 48.99 227 THR E O 1
ATOM 10137 N N . ALA E 1 231 ? 66.672 63.702 94.994 1.00 48.94 228 ALA E N 1
ATOM 10138 C CA . ALA E 1 231 ? 66.290 63.320 96.354 1.00 48.48 228 ALA E CA 1
ATOM 10139 C C . ALA E 1 231 ? 66.976 62.012 96.710 1.00 48.17 228 ALA E C 1
ATOM 10140 O O . ALA E 1 231 ? 67.441 61.808 97.834 1.00 48.00 228 ALA E O 1
ATOM 10142 N N . LYS E 1 232 ? 67.021 61.127 95.722 1.00 48.06 229 LYS E N 1
ATOM 10143 C CA . LYS E 1 232 ? 67.502 59.773 95.914 1.00 47.77 229 LYS E CA 1
ATOM 10144 C C . LYS E 1 232 ? 68.822 59.901 96.573 1.00 47.73 229 LYS E C 1
ATOM 10145 O O . LYS E 1 232 ? 69.046 59.326 97.625 1.00 47.38 229 LYS E O 1
ATOM 10151 N N . ASP E 1 233 ? 69.664 60.719 95.943 1.00 48.43 230 ASP E N 1
ATOM 10152 C CA . ASP E 1 233 ? 71.054 60.947 96.327 1.00 48.40 230 ASP E CA 1
ATOM 10153 C C . ASP E 1 233 ? 71.266 60.572 97.818 1.00 48.11 230 ASP E C 1
ATOM 10154 O O . ASP E 1 233 ? 72.021 59.639 98.131 1.00 48.27 230 ASP E O 1
ATOM 10167 N N . TYR E 1 235 ? 68.937 59.142 100.015 1.00 45.31 232 TYR E N 1
ATOM 10168 C CA . TYR E 1 235 ? 68.189 58.085 100.653 1.00 43.81 232 TYR E CA 1
ATOM 10169 C C . TYR E 1 235 ? 69.115 57.142 101.347 1.00 43.54 232 TYR E C 1
ATOM 10170 O O . TYR E 1 235 ? 68.724 56.479 102.266 1.00 43.60 232 TYR E O 1
ATOM 10179 N N . LEU E 1 236 ? 70.360 57.085 100.913 1.00 43.39 233 LEU E N 1
ATOM 10180 C CA . LEU E 1 236 ? 71.321 56.219 101.556 1.00 42.76 233 LEU E CA 1
ATOM 10181 C C . LEU E 1 236 ? 72.042 56.908 102.688 1.00 42.52 233 LEU E C 1
ATOM 10182 O O . LEU E 1 236 ? 72.393 56.284 103.664 1.00 42.13 233 LEU E O 1
ATOM 10187 N N . ARG E 1 237 ? 72.208 58.211 102.570 1.00 42.78 234 ARG E N 1
ATOM 10188 C CA . ARG E 1 237 ? 72.503 59.059 103.709 1.00 42.81 234 ARG E CA 1
ATOM 10189 C C . ARG E 1 237 ? 71.619 58.499 104.799 1.00 41.98 234 ARG E C 1
ATOM 10190 O O . ARG E 1 237 ? 72.089 58.065 105.839 1.00 42.55 234 ARG E O 1
ATOM 10198 N N . GLN E 1 238 ? 70.326 58.466 104.520 1.00 40.16 235 GLN E N 1
ATOM 10199 C CA . GLN E 1 238 ? 69.354 57.933 105.441 1.00 38.06 235 GLN E CA 1
ATOM 10200 C C . GLN E 1 238 ? 69.398 56.411 105.664 1.00 36.63 235 GLN E C 1
ATOM 10201 O O . GLN E 1 238 ? 68.807 55.917 106.587 1.00 36.69 235 GLN E O 1
ATOM 10207 N N . GLY E 1 239 ? 70.118 55.667 104.851 1.00 34.78 236 GLY E N 1
ATOM 10208 C CA . GLY E 1 239 ? 70.270 54.253 105.106 1.00 32.84 236 GLY E CA 1
ATOM 10209 C C . GLY E 1 239 ? 69.321 53.299 104.407 1.00 31.99 236 GLY E C 1
ATOM 10210 O O . GLY E 1 239 ? 69.255 52.126 104.785 1.00 31.58 236 GLY E O 1
ATOM 10211 N N . TYR E 1 240 ? 68.595 53.776 103.391 1.00 30.74 237 TYR E N 1
ATOM 10212 C CA . TYR E 1 240 ? 67.826 52.899 102.501 1.00 29.69 237 TYR E CA 1
ATOM 10213 C C . TYR E 1 240 ? 68.819 52.136 101.643 1.00 30.36 237 TYR E C 1
ATOM 10214 O O . TYR E 1 240 ? 69.884 52.666 101.312 1.00 30.60 237 TYR E O 1
ATOM 10223 N N . VAL E 1 241 ? 68.488 50.911 101.254 1.00 29.79 238 VAL E N 1
ATOM 10224 C CA . VAL E 1 241 ? 69.310 50.249 100.239 1.00 29.45 238 VAL E CA 1
ATOM 10225 C C . VAL E 1 241 ? 68.591 50.095 98.891 1.00 29.17 238 VAL E C 1
ATOM 10226 O O . VAL E 1 241 ? 67.341 50.003 98.812 1.00 29.39 238 VAL E O 1
ATOM 10230 N N . TYR E 1 242 ? 69.424 50.048 97.850 1.00 27.12 239 TYR E N 1
ATOM 10231 C CA . TYR E 1 242 ? 69.017 49.740 96.510 1.00 24.64 239 TYR E CA 1
ATOM 10232 C C . TYR E 1 242 ? 68.451 48.337 96.488 1.00 23.60 239 TYR E C 1
ATOM 10233 O O . TYR E 1 242 ? 68.791 47.491 97.292 1.00 22.67 239 TYR E O 1
ATOM 10242 N N . GLN E 1 243 ? 67.574 48.120 95.535 1.00 22.53 240 GLN E N 1
ATOM 10243 C CA . GLN E 1 243 ? 66.865 46.903 95.463 1.00 21.58 240 GLN E CA 1
ATOM 10244 C C . GLN E 1 243 ? 66.454 46.630 94.018 1.00 20.54 240 GLN E C 1
ATOM 10245 O O . GLN E 1 243 ? 65.807 45.618 93.767 1.00 22.50 240 GLN E O 1
ATOM 10251 N N . GLY E 1 244 ? 66.863 47.469 93.061 1.00 18.73 241 GLY E N 1
ATOM 10252 C CA . GLY E 1 244 ? 66.625 47.162 91.638 1.00 17.23 241 GLY E CA 1
ATOM 10253 C C . GLY E 1 244 ? 66.342 48.328 90.705 1.00 16.59 241 GLY E C 1
ATOM 10254 O O . GLY E 1 244 ? 66.220 49.487 91.143 1.00 18.07 241 GLY E O 1
ATOM 10255 N N . PHE E 1 245 ? 66.192 48.06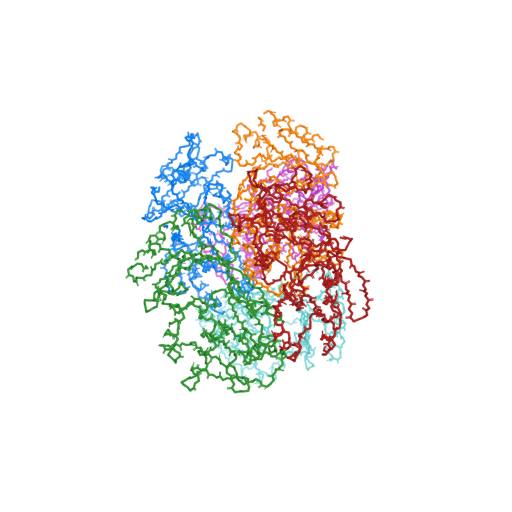4 89.410 1.00 14.72 242 PHE E N 1
ATOM 10256 C CA . PHE E 1 245 ? 65.913 49.170 88.484 1.00 13.21 242 PHE E CA 1
ATOM 10257 C C . PHE E 1 245 ? 64.951 48.746 87.410 1.00 13.09 242 PHE E C 1
ATOM 10258 O O . PHE E 1 245 ? 64.730 47.573 87.151 1.00 12.78 242 PHE E O 1
ATOM 10266 N N . LYS E 1 246 ? 64.385 49.749 86.766 1.00 14.53 243 LYS E N 1
ATOM 10267 C CA . LYS E 1 246 ? 63.417 49.553 85.715 1.00 14.71 243 LYS E CA 1
ATOM 10268 C C . LYS E 1 246 ? 63.510 50.757 84.786 1.00 15.37 243 LYS E C 1
ATOM 10269 O O . LYS E 1 246 ? 63.367 51.973 85.213 1.00 15.00 243 LYS E O 1
ATOM 10275 N N . TYR E 1 247 ? 63.768 50.438 83.521 1.00 15.26 244 TYR E N 1
ATOM 10276 C CA . TYR E 1 247 ? 63.690 51.444 82.446 1.00 16.24 244 TYR E CA 1
ATOM 10277 C C . TYR E 1 247 ? 62.251 51.791 82.005 1.00 16.27 244 TYR E C 1
ATOM 10278 O O . TYR E 1 247 ? 61.372 50.921 81.961 1.00 17.69 244 TYR E O 1
ATOM 10287 N N . HIS E 1 248 ? 61.980 53.049 81.696 1.00 15.27 245 HIS E N 1
ATOM 10288 C CA . HIS E 1 248 ? 60.688 53.345 81.147 1.00 15.66 245 HIS E CA 1
ATOM 10289 C C . HIS E 1 248 ? 60.854 54.470 80.114 1.00 15.17 245 HIS E C 1
ATOM 10290 O O . HIS E 1 248 ? 61.867 55.192 80.099 1.00 15.79 245 HIS E O 1
ATOM 10297 N N . ILE E 1 249 ? 59.898 54.576 79.200 1.00 13.75 246 ILE E N 1
ATOM 10298 C CA . ILE E 1 249 ? 59.984 55.569 78.161 1.00 13.31 246 ILE E CA 1
ATOM 10299 C C . ILE E 1 249 ? 58.681 56.295 78.009 1.00 13.59 246 ILE E C 1
ATOM 10300 O O . ILE E 1 249 ? 57.630 55.752 78.325 1.00 13.78 246 ILE E O 1
ATOM 10305 N N . LEU E 1 250 ? 58.773 57.542 77.560 1.00 13.47 247 LEU E N 1
ATOM 10306 C CA . LEU E 1 250 ? 57.644 58.392 77.410 1.00 13.16 247 LEU E CA 1
ATOM 10307 C C . LEU E 1 250 ? 57.802 59.277 76.191 1.00 13.67 247 LEU E C 1
ATOM 10308 O O . LEU E 1 250 ? 58.889 59.889 75.954 1.00 15.50 247 LEU E O 1
ATOM 10313 N N . LYS E 1 251 ? 56.730 59.347 75.409 1.00 12.92 248 LYS E N 1
ATOM 10314 C CA . LYS E 1 251 ? 56.592 60.344 74.354 1.00 12.77 248 LYS E CA 1
ATOM 10315 C C . LYS E 1 251 ? 55.278 61.123 74.564 1.00 12.74 248 LYS E C 1
ATOM 10316 O O . LYS E 1 251 ? 54.157 60.575 74.462 1.00 10.75 248 LYS E O 1
ATOM 10322 N N . GLU E 1 252 ? 55.424 62.397 74.893 1.00 13.60 249 GLU E N 1
ATOM 10323 C CA . GLU E 1 252 ? 54.256 63.199 75.243 1.00 15.71 249 GLU E CA 1
ATOM 10324 C C . GLU E 1 252 ? 53.310 63.410 74.110 1.00 15.81 249 GLU E C 1
ATOM 10325 O O . GLU E 1 252 ? 52.135 63.440 74.326 1.00 17.13 249 GLU E O 1
ATOM 10331 N N . ASN E 1 253 ? 53.812 63.511 72.892 1.00 17.15 250 ASN E N 1
ATOM 10332 C CA . ASN E 1 253 ? 52.951 63.789 71.750 1.00 18.66 250 ASN E CA 1
ATOM 10333 C C . ASN E 1 253 ? 53.145 62.843 70.616 1.00 18.73 250 ASN E C 1
ATOM 10334 O O . ASN E 1 253 ? 54.227 62.787 70.033 1.00 19.57 250 ASN E O 1
ATOM 10339 N N . ILE E 1 254 ? 52.088 62.136 70.265 1.00 19.93 251 ILE E N 1
ATOM 10340 C CA . ILE E 1 254 ? 52.128 61.189 69.136 1.00 21.47 251 ILE E CA 1
ATOM 10341 C C . ILE E 1 254 ? 52.425 61.901 67.774 1.00 22.87 251 ILE E C 1
ATOM 10342 O O . ILE E 1 254 ? 51.946 63.016 67.442 1.00 23.42 251 ILE E O 1
ATOM 10348 N N . ALA F 1 3 ? 30.020 60.436 67.834 1.00 33.19 0 ALA F N 1
ATOM 10349 C CA . ALA F 1 3 ? 28.958 59.419 68.188 1.00 33.66 0 ALA F CA 1
ATOM 10350 C C . ALA F 1 3 ? 29.479 58.303 69.084 1.00 33.66 0 ALA F C 1
ATOM 10351 O O . ALA F 1 3 ? 28.702 57.468 69.543 1.00 33.90 0 ALA F O 1
ATOM 10361 N N . SER F 1 5 ? 32.219 58.898 71.701 1.00 31.70 2 SER F N 1
ATOM 10362 C CA . SER F 1 5 ? 32.293 59.496 73.027 1.00 30.70 2 SER F CA 1
ATOM 10363 C C . SER F 1 5 ? 30.879 59.616 73.633 1.00 29.89 2 SER F C 1
ATOM 10364 O O . SER F 1 5 ? 30.709 59.433 74.837 1.00 30.54 2 SER F O 1
ATOM 10367 N N . LYS F 1 6 ? 29.866 59.862 72.805 1.00 28.09 3 LYS F N 1
ATOM 10368 C CA . LYS F 1 6 ? 28.460 59.776 73.250 1.00 26.88 3 LYS F CA 1
ATOM 10369 C C . LYS F 1 6 ? 27.950 58.395 73.732 1.00 25.13 3 LYS F C 1
ATOM 10370 O O . LYS F 1 6 ? 26.751 58.246 73.945 1.00 25.74 3 LYS F O 1
ATOM 10376 N N . ILE F 1 7 ? 28.815 57.396 73.909 1.00 23.20 4 ILE F N 1
ATOM 10377 C CA . ILE F 1 7 ? 28.317 56.075 74.315 1.00 21.15 4 ILE F CA 1
ATOM 10378 C C . ILE F 1 7 ? 28.787 55.669 75.680 1.00 20.24 4 ILE F C 1
ATOM 10379 O O . ILE F 1 7 ? 29.973 55.496 75.882 1.00 21.36 4 ILE F O 1
ATOM 10384 N N . THR F 1 8 ? 27.843 55.447 76.596 1.00 18.72 5 THR F N 1
ATOM 10385 C CA . THR F 1 8 ? 28.119 55.096 77.976 1.00 15.82 5 THR F CA 1
ATOM 10386 C C . THR F 1 8 ? 27.259 53.884 78.361 1.00 16.17 5 THR F C 1
ATOM 10387 O O . THR F 1 8 ? 26.587 53.324 77.529 1.00 14.96 5 THR F O 1
ATOM 10391 N N . PHE F 1 9 ? 27.269 53.523 79.637 1.00 15.76 6 PHE F N 1
ATOM 10392 C CA . PHE F 1 9 ? 26.502 52.414 80.107 1.00 17.67 6 PHE F CA 1
ATOM 10393 C C . PHE F 1 9 ? 24.982 52.587 79.974 1.00 18.38 6 PHE F C 1
ATOM 10394 O O . PHE F 1 9 ? 24.283 51.584 80.020 1.00 17.70 6 PHE F O 1
ATOM 10402 N N . LYS F 1 10 ? 24.472 53.819 79.831 1.00 18.30 7 LYS F N 1
ATOM 10403 C CA . LYS F 1 10 ? 23.008 53.979 79.759 1.00 19.00 7 LYS F CA 1
ATOM 10404 C C . LYS F 1 10 ? 22.497 53.346 78.480 1.00 19.04 7 LYS F C 1
ATOM 10405 O O . LYS F 1 10 ? 21.329 53.052 78.340 1.00 17.69 7 LYS F O 1
ATOM 10411 N N . ASP F 1 11 ? 23.391 53.254 77.504 1.00 19.89 8 ASP F N 1
ATOM 10412 C CA . ASP F 1 11 ? 23.031 52.788 76.191 1.00 19.70 8 ASP F CA 1
ATOM 10413 C C . ASP F 1 11 ? 23.035 51.281 76.142 1.00 18.96 8 ASP F C 1
ATOM 10414 O O . ASP F 1 11 ? 22.715 50.751 75.107 1.00 18.73 8 ASP F O 1
ATOM 10419 N N . ILE F 1 12 ? 23.446 50.564 77.184 1.00 18.21 9 ILE F N 1
ATOM 10420 C CA . ILE F 1 12 ? 23.378 49.118 77.012 1.00 17.98 9 ILE F CA 1
ATOM 10421 C C . ILE F 1 12 ? 22.028 48.536 77.490 1.00 18.65 9 ILE F C 1
ATOM 10422 O O . ILE F 1 12 ? 21.472 48.926 78.494 1.00 19.50 9 ILE F O 1
ATOM 10427 N N . TYR F 1 13 ? 21.508 47.613 76.732 1.00 18.71 10 TYR F N 1
ATOM 10428 C CA . TYR F 1 13 ? 20.150 47.157 76.907 1.00 21.02 10 TYR F CA 1
ATOM 10429 C C . TYR F 1 13 ? 19.814 46.498 78.252 1.00 22.21 10 TYR F C 1
ATOM 10430 O O . TYR F 1 13 ? 20.528 45.581 78.727 1.00 22.87 10 TYR F O 1
ATOM 10439 N N . ILE F 1 14 ? 18.685 46.932 78.820 1.00 22.77 11 ILE F N 1
ATOM 10440 C CA . ILE F 1 14 ? 18.100 46.312 80.016 1.00 22.63 11 ILE F CA 1
ATOM 10441 C C . ILE F 1 14 ? 16.575 46.121 79.853 1.00 22.74 11 ILE F C 1
ATOM 10442 O O . ILE F 1 14 ? 15.865 47.077 79.584 1.00 23.10 11 ILE F O 1
ATOM 10447 N N . ASP F 1 15 ? 16.073 44.894 79.966 1.00 22.45 12 ASP F N 1
ATOM 10448 C CA . ASP F 1 15 ? 14.668 44.681 79.643 1.00 23.40 12 ASP F CA 1
ATOM 10449 C C . ASP F 1 15 ? 13.694 44.705 80.816 1.00 22.89 12 ASP F C 1
ATOM 10450 O O . ASP F 1 15 ? 12.505 44.368 80.645 1.00 23.31 12 ASP F O 1
ATOM 10455 N N . GLY F 1 16 ? 14.180 45.115 81.984 1.00 21.94 13 GLY F N 1
ATOM 10456 C CA . GLY F 1 16 ? 13.305 45.344 83.135 1.00 20.72 13 GLY F CA 1
ATOM 10457 C C . GLY F 1 16 ? 12.461 46.606 82.991 1.00 20.64 13 GLY F C 1
ATOM 10458 O O . GLY F 1 16 ? 12.683 47.421 82.060 1.00 20.73 13 GLY F O 1
ATOM 10459 N N . ASN F 1 17 ? 11.484 46.767 83.891 1.00 18.95 14 ASN F N 1
ATOM 10460 C CA . ASN F 1 17 ? 10.758 48.031 84.004 1.00 18.07 14 ASN F CA 1
ATOM 10461 C C . ASN F 1 17 ? 11.577 48.994 84.840 1.00 17.19 14 ASN F C 1
ATOM 10462 O O . ASN F 1 17 ? 12.046 48.661 85.929 1.00 15.76 14 ASN F O 1
ATOM 10467 N N . LYS F 1 18 ? 11.736 50.203 84.336 1.00 18.41 15 LYS F N 1
ATOM 10468 C CA . LYS F 1 18 ? 12.339 51.256 85.144 1.00 18.75 15 LYS F CA 1
ATOM 10469 C C . LYS F 1 18 ? 11.256 51.735 86.087 1.00 18.49 15 LYS F C 1
ATOM 10470 O O . LYS F 1 18 ? 10.357 52.381 85.647 1.00 19.31 15 LYS F O 1
ATOM 10476 N N . ILE F 1 19 ? 11.322 51.416 87.375 1.00 18.70 16 ILE F N 1
ATOM 10477 C CA . ILE F 1 19 ? 10.194 51.724 88.276 1.00 18.81 16 ILE F CA 1
ATOM 10478 C C . ILE F 1 19 ? 10.354 53.136 88.817 1.00 19.28 16 ILE F C 1
ATOM 10479 O O . ILE F 1 19 ? 9.388 53.877 89.010 1.00 18.61 16 ILE F O 1
ATOM 10484 N N . THR F 1 20 ? 11.598 53.490 89.093 1.00 19.99 17 THR F N 1
ATOM 10485 C CA . THR F 1 20 ? 11.884 54.778 89.645 1.00 20.55 17 THR F CA 1
ATOM 10486 C C . THR F 1 20 ? 13.319 55.194 89.460 1.00 20.89 17 THR F C 1
ATOM 10487 O O . THR F 1 20 ? 14.235 54.356 89.212 1.00 21.65 17 THR F O 1
ATOM 10491 N N . GLU F 1 21 ? 13.533 56.487 89.625 1.00 20.48 18 GLU F N 1
ATOM 10492 C CA . GLU F 1 21 ? 14.785 57.093 89.223 1.00 21.28 18 GLU F CA 1
ATOM 10493 C C . GLU F 1 21 ? 14.877 58.518 89.743 1.00 21.21 18 GLU F C 1
ATOM 10494 O O . GLU F 1 21 ? 13.959 59.302 89.579 1.00 21.42 18 GLU F O 1
ATOM 10500 N N . ASP F 1 22 ? 15.992 58.811 90.395 1.00 21.46 19 ASP F N 1
ATOM 10501 C CA . ASP F 1 22 ? 16.345 60.121 90.934 1.00 21.79 19 ASP F CA 1
ATOM 10502 C C . ASP F 1 22 ? 17.853 60.215 90.769 1.00 21.27 19 ASP F C 1
ATOM 10503 O O . ASP F 1 22 ? 18.471 59.314 90.216 1.00 20.59 19 ASP F O 1
ATOM 10508 N N . SER F 1 23 ? 18.456 61.270 91.286 1.00 20.62 20 SER F N 1
ATOM 10509 C CA . SER F 1 23 ? 19.896 61.470 91.112 1.00 20.57 20 SER F CA 1
ATOM 10510 C C . SER F 1 23 ? 20.811 60.417 91.775 1.00 20.36 20 SER F C 1
ATOM 10511 O O . SER F 1 23 ? 21.987 60.320 91.395 1.00 20.91 20 SER F O 1
ATOM 10514 N N . ARG F 1 24 ? 20.319 59.679 92.777 1.00 19.64 21 ARG F N 1
ATOM 10515 C CA . ARG F 1 24 ? 21.127 58.602 93.428 1.00 19.40 21 ARG F CA 1
ATOM 10516 C C . ARG F 1 24 ? 21.191 57.331 92.620 1.00 17.76 21 ARG F C 1
ATOM 10517 O O . ARG F 1 24 ? 22.240 56.731 92.531 1.00 18.99 21 ARG F O 1
ATOM 10525 N N . LYS F 1 25 ? 20.065 56.920 92.059 1.00 16.91 22 LYS F N 1
ATOM 10526 C CA . LYS F 1 25 ? 19.853 55.547 91.559 1.00 15.67 22 LYS F CA 1
ATOM 10527 C C . LYS F 1 25 ? 18.584 55.407 90.669 1.00 15.59 22 LYS F C 1
ATOM 10528 O O . LYS F 1 25 ? 17.672 56.293 90.671 1.00 14.41 22 LYS F O 1
ATOM 10534 N N . ALA F 1 26 ? 18.544 54.283 89.942 1.00 14.01 23 ALA F N 1
ATOM 10535 C CA . ALA F 1 26 ? 17.395 53.810 89.207 1.00 14.39 23 ALA F CA 1
ATOM 10536 C C . ALA F 1 26 ? 17.029 52.389 89.678 1.00 14.82 23 ALA F C 1
ATOM 10537 O O . ALA F 1 26 ? 17.901 51.593 89.907 1.00 17.18 23 ALA F O 1
ATOM 10539 N N . ILE F 1 27 ? 15.747 52.072 89.794 1.00 14.22 24 ILE F N 1
ATOM 10540 C CA . ILE F 1 27 ? 15.297 50.784 90.279 1.00 13.18 24 ILE F CA 1
ATOM 10541 C C . ILE F 1 27 ? 14.649 50.059 89.119 1.00 13.15 24 ILE F C 1
ATOM 10542 O O . ILE F 1 27 ? 13.731 50.559 88.522 1.00 13.27 24 ILE F O 1
ATOM 10547 N N . TYR F 1 28 ? 15.148 48.882 88.778 1.00 14.27 25 TYR F N 1
ATOM 10548 C CA . TYR F 1 28 ? 14.481 48.051 87.782 1.00 15.31 25 TYR F CA 1
ATOM 10549 C C . TYR F 1 28 ? 13.840 46.844 88.446 1.00 14.52 25 TYR F C 1
ATOM 10550 O O . TYR F 1 28 ? 14.364 46.280 89.384 1.00 13.94 25 TYR F O 1
ATOM 10559 N N . LEU F 1 29 ? 12.677 46.482 87.949 1.00 15.40 26 LEU F N 1
ATOM 10560 C CA . LEU F 1 29 ? 11.926 45.324 88.460 1.00 15.97 26 LEU F CA 1
ATOM 10561 C C . LEU F 1 29 ? 11.263 44.645 87.258 1.00 16.25 26 LEU F C 1
ATOM 10562 O O . LEU F 1 29 ? 10.753 45.367 86.381 1.00 16.54 26 LEU F O 1
ATOM 10567 N N . LEU F 1 30 ? 11.275 43.308 87.216 1.00 15.19 27 LEU F N 1
ATOM 10568 C CA . LEU F 1 30 ? 10.644 42.521 86.160 1.00 16.60 27 LEU F CA 1
ATOM 10569 C C . LEU F 1 30 ? 9.828 41.377 86.792 1.00 17.16 27 LEU F C 1
ATOM 10570 O O . LEU F 1 30 ? 10.296 40.230 86.841 1.00 17.02 27 LEU F O 1
ATOM 10575 N N . PRO F 1 31 ? 8.618 41.655 87.222 1.00 17.99 28 PRO F N 1
ATOM 10576 C CA . PRO F 1 31 ? 7.842 40.713 88.021 1.00 18.14 28 PRO F CA 1
ATOM 10577 C C . PRO F 1 31 ? 7.527 39.353 87.404 1.00 19.29 28 PRO F C 1
ATOM 10578 O O . PRO F 1 31 ? 7.437 38.388 88.105 1.00 19.65 28 PRO F O 1
ATOM 10582 N N . PRO F 1 32 ? 7.394 39.285 86.113 1.00 19.47 29 PRO F N 1
ATOM 10583 C CA . PRO F 1 32 ? 7.123 38.024 85.463 1.00 18.96 29 PRO F CA 1
ATOM 10584 C C . PRO F 1 32 ? 8.366 37.182 85.300 1.00 18.97 29 PRO F C 1
ATOM 10585 O O . PRO F 1 32 ? 8.262 36.068 84.927 1.00 19.66 29 PRO F O 1
ATOM 10589 N N . GLN F 1 33 ? 9.530 37.741 85.542 1.00 19.54 30 GLN F N 1
ATOM 10590 C CA . GLN F 1 33 ? 10.744 36.973 85.565 1.00 19.01 30 GLN F CA 1
ATOM 10591 C C . GLN F 1 33 ? 11.474 37.404 86.773 1.00 18.81 30 GLN F C 1
ATOM 10592 O O . GLN F 1 33 ? 12.421 38.104 86.683 1.00 18.65 30 GLN F O 1
ATOM 10598 N N . PRO F 1 34 ? 11.012 36.973 87.922 1.00 19.07 31 PRO F N 1
ATOM 10599 C CA . PRO F 1 34 ? 11.587 37.439 89.160 1.00 18.76 31 PRO F CA 1
ATOM 10600 C C . PRO F 1 34 ? 12.973 36.835 89.501 1.00 18.26 31 PRO F C 1
ATOM 10601 O O . PRO F 1 34 ? 13.585 37.302 90.450 1.00 17.67 31 PRO F O 1
ATOM 10605 N N . LEU F 1 35 ? 13.464 35.840 88.757 1.00 19.16 32 LEU F N 1
ATOM 10606 C CA . LEU F 1 35 ? 14.890 35.390 88.937 1.00 19.52 32 LEU F CA 1
ATOM 10607 C C . LEU F 1 35 ? 15.886 36.008 87.975 1.00 19.79 32 LEU F C 1
ATOM 10608 O O . LEU F 1 35 ? 17.106 35.756 88.062 1.00 19.45 32 LEU F O 1
ATOM 10613 N N . LYS F 1 36 ? 15.390 36.869 87.086 1.00 20.16 33 LYS F N 1
ATOM 10614 C CA . LYS F 1 36 ? 16.276 37.535 86.143 1.00 20.56 33 LYS F CA 1
ATOM 10615 C C . LYS F 1 36 ? 17.065 38.616 86.853 1.00 19.89 33 LYS F C 1
ATOM 10616 O O . LYS F 1 36 ? 16.617 39.765 86.951 1.00 18.99 33 LYS F O 1
ATOM 10622 N N . TYR F 1 37 ? 18.247 38.213 87.342 1.00 19.61 34 TYR F N 1
ATOM 10623 C CA . TYR F 1 37 ? 19.086 39.057 88.171 1.00 19.24 34 TYR F CA 1
ATOM 10624 C C . TYR F 1 37 ? 19.336 40.429 87.555 1.00 19.98 34 TYR F C 1
ATOM 10625 O O . TYR F 1 37 ? 19.166 41.428 88.240 1.00 20.66 34 TYR F O 1
ATOM 10634 N N . ALA F 1 38 ? 19.664 40.505 86.268 1.00 20.08 35 ALA F N 1
ATOM 10635 C CA . ALA F 1 38 ? 20.033 41.812 85.668 1.00 19.67 35 ALA F CA 1
ATOM 10636 C C . ALA F 1 38 ? 18.898 42.813 85.560 1.00 19.98 35 ALA F C 1
ATOM 10637 O O . ALA F 1 38 ? 19.160 44.021 85.475 1.00 20.61 35 ALA F O 1
ATOM 10639 N N . SER F 1 39 ? 17.656 42.309 85.489 1.00 20.03 36 SER F N 1
ATOM 10640 C CA . SER F 1 39 ? 16.446 43.132 85.354 1.00 20.00 36 SER F CA 1
ATOM 10641 C C . SER F 1 39 ? 15.686 43.353 86.645 1.00 18.20 36 SER F C 1
ATOM 10642 O O . SER F 1 39 ? 14.608 43.950 86.642 1.00 18.02 36 SER F O 1
ATOM 10645 N N . ASN F 1 40 ? 16.237 42.883 87.749 1.00 16.87 37 ASN F N 1
ATOM 10646 C CA . ASN F 1 40 ? 15.629 43.132 89.058 1.00 16.12 37 ASN F CA 1
ATOM 10647 C C . ASN F 1 40 ? 16.736 43.573 89.962 1.00 15.61 37 ASN F C 1
ATOM 10648 O O . ASN F 1 40 ? 17.342 42.744 90.669 1.00 16.88 37 ASN F O 1
ATOM 10653 N N . THR F 1 41 ? 17.031 44.855 89.913 1.00 14.60 38 THR F N 1
ATOM 10654 C CA . THR F 1 41 ? 18.261 45.381 90.500 1.00 14.38 38 THR F CA 1
ATOM 10655 C C . THR F 1 41 ? 18.156 46.850 90.732 1.00 14.40 38 THR F C 1
ATOM 10656 O O . THR F 1 41 ? 17.199 47.445 90.275 1.00 14.18 38 THR F O 1
ATOM 10660 N N . TRP F 1 42 ? 19.149 47.405 91.450 1.00 14.99 39 TRP F N 1
ATOM 10661 C CA . TRP F 1 42 ? 19.396 48.827 91.560 1.00 15.68 39 TRP F CA 1
ATOM 10662 C C . TRP F 1 42 ? 20.636 49.254 90.804 1.00 15.50 39 TRP F C 1
ATOM 10663 O O . TRP F 1 42 ? 21.714 48.619 90.882 1.00 14.36 39 TRP F O 1
ATOM 10674 N N . ILE F 1 43 ? 20.498 50.371 90.107 1.00 15.40 40 ILE F N 1
ATOM 10675 C CA . ILE F 1 43 ? 21.619 50.896 89.337 1.00 15.31 40 ILE F CA 1
ATOM 10676 C C . ILE F 1 43 ? 21.907 52.253 89.950 1.00 15.42 40 ILE F C 1
ATOM 10677 O O . ILE F 1 43 ? 21.093 53.167 89.830 1.00 16.42 40 ILE F O 1
ATOM 10682 N N . TYR F 1 44 ? 23.034 52.371 90.648 1.00 15.08 41 TYR F N 1
ATOM 10683 C CA . TYR F 1 44 ? 23.460 53.648 91.247 1.00 14.94 41 TYR F CA 1
ATOM 10684 C C . TYR F 1 44 ? 24.009 54.636 90.233 1.00 16.03 41 TYR F C 1
ATOM 10685 O O . TYR F 1 44 ? 24.864 54.292 89.399 1.00 16.37 41 TYR F O 1
ATOM 10694 N N . LYS F 1 45 ? 23.528 55.874 90.334 1.00 16.96 42 LYS F N 1
ATOM 10695 C CA . LYS F 1 45 ? 24.071 57.032 89.640 1.00 18.09 42 LYS F CA 1
ATOM 10696 C C . LYS F 1 45 ? 25.272 57.545 90.401 1.00 18.51 42 LYS F C 1
ATOM 10697 O O . LYS F 1 45 ? 26.314 57.869 89.826 1.00 19.49 42 LYS F O 1
ATOM 10703 N N . THR F 1 46 ? 25.117 57.660 91.712 1.00 18.76 43 THR F N 1
ATOM 10704 C CA . THR F 1 46 ? 26.182 58.170 92.590 1.00 17.98 43 THR F CA 1
ATOM 10705 C C . THR F 1 46 ? 26.309 57.140 93.719 1.00 18.10 43 THR F C 1
ATOM 10706 O O . THR F 1 46 ? 25.358 56.361 93.960 1.00 18.82 43 THR F O 1
ATOM 10718 N N . PRO F 1 48 ? 26.650 55.145 97.086 1.00 16.58 45 PRO F N 1
ATOM 10719 C CA . PRO F 1 48 ? 26.043 55.230 98.416 1.00 16.54 45 PRO F CA 1
ATOM 10720 C C . PRO F 1 48 ? 27.143 55.186 99.466 1.00 16.86 45 PRO F C 1
ATOM 10721 O O . PRO F 1 48 ? 28.155 54.524 99.249 1.00 16.65 45 PRO F O 1
ATOM 10725 N N . THR F 1 49 ? 26.970 55.897 100.577 1.00 17.23 46 THR F N 1
ATOM 10726 C CA . THR F 1 49 ? 27.746 55.602 101.783 1.00 17.50 46 THR F CA 1
ATOM 10727 C C . THR F 1 49 ? 27.364 54.209 102.317 1.00 18.78 46 THR F C 1
ATOM 10728 O O . THR F 1 49 ? 26.297 53.671 101.970 1.00 19.18 46 THR F O 1
ATOM 10740 N N . ASN F 1 51 ? 26.354 53.445 105.283 1.00 20.50 48 ASN F N 1
ATOM 10741 C CA . ASN F 1 51 ? 25.124 53.518 106.025 1.00 20.48 48 ASN F CA 1
ATOM 10742 C C . ASN F 1 51 ? 23.925 53.498 105.101 1.00 20.13 48 ASN F C 1
ATOM 10743 O O . ASN F 1 51 ? 23.036 52.676 105.273 1.00 21.35 48 ASN F O 1
ATOM 10748 N N . GLN F 1 52 ? 23.937 54.388 104.107 1.00 19.53 49 GLN F N 1
ATOM 10749 C CA . GLN F 1 52 ? 22.901 54.516 103.068 1.00 18.39 49 GLN F CA 1
ATOM 10750 C C . GLN F 1 52 ? 22.698 53.228 102.270 1.00 17.80 49 GLN F C 1
ATOM 10751 O O . GLN F 1 52 ? 21.596 52.960 101.788 1.00 17.23 49 GLN F O 1
ATOM 10757 N N . TRP F 1 53 ? 23.778 52.459 102.118 1.00 17.36 50 TRP F N 1
ATOM 10758 C CA . TRP F 1 53 ? 23.710 51.197 101.407 1.00 17.26 50 TRP F CA 1
ATOM 10759 C C . TRP F 1 53 ? 22.891 50.220 102.230 1.00 17.19 50 TRP F C 1
ATOM 10760 O O . TRP F 1 53 ? 22.101 49.491 101.665 1.00 17.57 50 TRP F O 1
ATOM 10771 N N . LEU F 1 54 ? 23.051 50.243 103.558 1.00 17.38 51 LEU F N 1
ATOM 10772 C CA . LEU F 1 54 ? 22.340 49.292 104.430 1.00 17.57 51 LEU F CA 1
ATOM 10773 C C . LEU F 1 54 ? 20.852 49.567 104.419 1.00 17.25 51 LEU F C 1
ATOM 10774 O O . LEU F 1 54 ? 20.022 48.651 104.464 1.00 18.29 51 LEU F O 1
ATOM 10779 N N . LYS F 1 55 ? 20.525 50.832 104.282 1.00 16.57 52 LYS F N 1
ATOM 10780 C CA . LYS F 1 55 ? 19.147 51.233 104.112 1.00 16.36 52 LYS F CA 1
ATOM 10781 C C . LYS F 1 55 ? 18.603 50.700 102.787 1.00 15.70 52 LYS F C 1
ATOM 10782 O O . LYS F 1 55 ? 17.432 50.288 102.702 1.00 14.18 52 LYS F O 1
ATOM 10788 N N . ASP F 1 56 ? 19.456 50.772 101.756 1.00 15.11 53 ASP F N 1
ATOM 10789 C CA . ASP F 1 56 ? 19.046 50.425 100.407 1.00 15.24 53 ASP F CA 1
ATOM 10790 C C . ASP F 1 56 ? 18.767 48.899 100.340 1.00 14.16 53 ASP F C 1
ATOM 10791 O O . ASP F 1 56 ? 17.761 48.466 99.791 1.00 13.90 53 ASP F O 1
ATOM 10796 N N . ILE F 1 57 ? 19.589 48.105 101.003 1.00 13.47 54 ILE F N 1
ATOM 10797 C CA . ILE F 1 57 ? 19.295 46.691 101.125 1.00 14.08 54 ILE F CA 1
ATOM 10798 C C . ILE F 1 57 ? 17.843 46.496 101.531 1.00 14.66 54 ILE F C 1
ATOM 10799 O O . ILE F 1 57 ? 17.111 45.690 100.952 1.00 14.99 54 ILE F O 1
ATOM 10804 N N . GLU F 1 58 ? 17.409 47.290 102.491 1.00 15.24 55 GLU F N 1
ATOM 10805 C CA . GLU F 1 58 ? 16.090 47.117 103.061 1.00 15.72 55 GLU F CA 1
ATOM 10806 C C . GLU F 1 58 ? 14.961 47.368 102.109 1.00 15.41 55 GLU F C 1
ATOM 10807 O O . GLU F 1 58 ? 14.014 46.626 102.124 1.00 16.27 55 GLU F O 1
ATOM 10813 N N . VAL F 1 59 ? 15.061 48.391 101.276 1.00 15.67 56 VAL F N 1
ATOM 10814 C CA . VAL F 1 59 ? 14.005 48.699 100.329 1.00 15.65 56 VAL F CA 1
ATOM 10815 C C . VAL F 1 59 ? 13.874 47.602 99.269 1.00 16.42 56 VAL F C 1
ATOM 10816 O O . VAL F 1 59 ? 12.774 47.216 98.892 1.00 16.51 56 VAL F O 1
ATOM 10820 N N . GLN F 1 60 ? 15.010 47.085 98.801 1.00 16.89 57 GLN F N 1
ATOM 10821 C CA . GLN F 1 60 ? 15.030 46.216 97.656 1.00 16.55 57 GLN F CA 1
ATOM 10822 C C . GLN F 1 60 ? 14.513 44.882 98.174 1.00 16.54 57 GLN F C 1
ATOM 10823 O O . GLN F 1 60 ? 13.691 44.224 97.531 1.00 16.92 57 GLN F O 1
ATOM 10829 N N . LYS F 1 61 ? 14.928 44.533 99.386 1.00 16.49 58 LYS F N 1
ATOM 10830 C CA . LYS F 1 61 ? 14.547 43.264 100.034 1.00 15.97 58 LYS F CA 1
ATOM 10831 C C . LYS F 1 61 ? 13.041 43.178 100.075 1.00 16.02 58 LYS F C 1
ATOM 10832 O O . LYS F 1 61 ? 12.465 42.164 99.676 1.00 15.79 58 LYS F O 1
ATOM 10838 N N . LYS F 1 62 ? 12.396 44.260 100.528 1.00 15.71 59 LYS F N 1
ATOM 10839 C CA . LYS F 1 62 ? 10.930 44.298 100.619 1.00 15.67 59 LYS F CA 1
ATOM 10840 C C . LYS F 1 62 ? 10.287 44.181 99.253 1.00 15.67 59 LYS F C 1
ATOM 10841 O O . LYS F 1 62 ? 9.407 43.334 99.035 1.00 16.08 59 LYS F O 1
ATOM 10855 N N . HIS F 1 64 ? 11.601 43.079 96.428 1.00 13.41 61 HIS F N 1
ATOM 10856 C CA . HIS F 1 64 ? 11.904 41.792 95.839 1.00 12.61 61 HIS F CA 1
ATOM 10857 C C . HIS F 1 64 ? 11.050 40.664 96.402 1.00 12.46 61 HIS F C 1
ATOM 10858 O O . HIS F 1 64 ? 10.445 39.903 95.640 1.00 11.93 61 HIS F O 1
ATOM 10865 N N . LEU F 1 65 ? 11.009 40.555 97.727 1.00 12.84 62 LEU F N 1
ATOM 10866 C CA . LEU F 1 65 ? 10.293 39.450 98.373 1.00 13.94 62 LEU F CA 1
ATOM 10867 C C . LEU F 1 65 ? 8.840 39.480 97.989 1.00 13.87 62 LEU F C 1
ATOM 10868 O O . LEU F 1 65 ? 8.203 38.442 97.836 1.00 12.63 62 LEU F O 1
ATOM 10873 N N . ASN F 1 66 ? 8.340 40.694 97.804 1.00 14.38 63 ASN F N 1
ATOM 10874 C CA . ASN F 1 66 ? 6.950 40.913 97.514 1.00 14.75 63 ASN F CA 1
ATOM 10875 C C . ASN F 1 66 ? 6.540 40.401 96.151 1.00 13.80 63 ASN F C 1
ATOM 10876 O O . ASN F 1 66 ? 5.403 40.078 95.949 1.00 14.63 63 ASN F O 1
ATOM 10881 N N . GLN F 1 67 ? 7.467 40.331 95.218 1.00 13.21 64 GLN F N 1
ATOM 10882 C CA . GLN F 1 67 ? 7.186 39.783 93.901 1.00 13.17 64 GLN F CA 1
ATOM 10883 C C . GLN F 1 67 ? 7.798 38.391 93.723 1.00 12.58 64 GLN F C 1
ATOM 10884 O O . GLN F 1 67 ? 7.830 37.895 92.603 1.00 12.82 64 GLN F O 1
ATOM 10890 N N . SER F 1 68 ? 8.306 37.783 94.804 1.00 11.83 65 SER F N 1
ATOM 10891 C CA . SER F 1 68 ? 8.915 36.423 94.770 1.00 12.04 65 SER F CA 1
ATOM 10892 C C . SER F 1 68 ? 10.302 36.316 94.125 1.00 11.89 65 SER F C 1
ATOM 10893 O O . SER F 1 68 ? 10.670 35.285 93.598 1.00 13.09 65 SER F O 1
ATOM 10896 N N . SER F 1 69 ? 11.034 37.408 94.145 1.00 12.40 66 SER F N 1
ATOM 10897 C CA . SER F 1 69 ? 12.424 37.472 93.857 1.00 12.12 66 SER F CA 1
ATOM 10898 C C . SER F 1 69 ? 13.114 37.287 95.213 1.00 13.33 66 SER F C 1
ATOM 10899 O O . SER F 1 69 ? 12.673 37.882 96.228 1.00 12.99 66 SER F O 1
ATOM 10902 N N . TYR F 1 70 ? 14.205 36.502 95.224 1.00 12.82 67 TYR F N 1
ATOM 10903 C CA . TYR F 1 70 ? 14.889 36.096 96.465 1.00 12.63 67 TYR F CA 1
ATOM 10904 C C . TYR F 1 70 ? 16.330 36.575 96.566 1.00 13.05 67 TYR F C 1
ATOM 10905 O O . TYR F 1 70 ? 17.042 36.162 97.453 1.00 14.04 67 TYR F O 1
ATOM 10914 N N . HIS F 1 71 ? 16.713 37.479 95.681 1.00 12.87 68 HIS F N 1
ATOM 10915 C CA . HIS F 1 71 ? 18.096 37.911 95.507 1.00 12.77 68 HIS F CA 1
ATOM 10916 C C . HIS F 1 71 ? 18.287 39.406 95.854 1.00 12.44 68 HIS F C 1
ATOM 10917 O O . HIS F 1 71 ? 17.309 40.153 96.021 1.00 11.82 68 HIS F O 1
ATOM 10924 N N . LEU F 1 72 ? 19.536 39.832 95.998 1.00 11.77 69 LEU F N 1
ATOM 10925 C CA . LEU F 1 72 ? 19.818 41.252 96.041 1.00 11.51 69 LEU F CA 1
ATOM 10926 C C . LEU F 1 72 ? 20.910 41.504 95.049 1.00 12.09 69 LEU F C 1
ATOM 10927 O O . LEU F 1 72 ? 21.845 40.712 94.920 1.00 11.02 69 LEU F O 1
ATOM 10932 N N . SER F 1 73 ? 20.789 42.653 94.389 1.00 12.63 70 SER F N 1
ATOM 10933 C CA . SER F 1 73 ? 21.594 42.957 93.258 1.00 13.35 70 SER F CA 1
ATOM 10934 C C . SER F 1 73 ? 21.773 44.435 93.145 1.00 13.34 70 SER F C 1
ATOM 10935 O O . SER F 1 73 ? 20.807 45.204 93.162 1.00 12.60 70 SER F O 1
ATOM 10938 N N . PHE F 1 74 ? 23.018 44.841 93.006 1.00 13.44 71 PHE F N 1
ATOM 10939 C CA . PHE F 1 74 ? 23.296 46.267 92.891 1.00 13.61 71 PHE F CA 1
ATOM 10940 C C . PHE F 1 74 ? 24.382 46.487 91.885 1.00 13.90 71 PHE F C 1
ATOM 10941 O O . PHE F 1 74 ? 25.315 45.678 91.808 1.00 13.48 71 PHE F O 1
ATOM 10949 N N . SER F 1 75 ? 24.304 47.621 91.175 1.00 14.28 72 SER F N 1
ATOM 10950 C CA . SER F 1 75 ? 25.411 48.114 90.351 1.00 14.12 72 SER F CA 1
ATOM 10951 C C . SER F 1 75 ? 25.842 49.507 90.751 1.00 14.11 72 SER F C 1
ATOM 10952 O O . SER F 1 75 ? 25.000 50.351 91.157 1.00 13.69 72 SER F O 1
ATOM 10955 N N . PHE F 1 76 ? 27.141 49.750 90.586 1.00 11.89 73 PHE F N 1
ATOM 10956 C CA . PHE F 1 76 ? 27.761 50.933 91.088 1.00 12.10 73 PHE F CA 1
ATOM 10957 C C . PHE F 1 76 ? 28.142 51.911 89.966 1.00 11.80 73 PHE F C 1
ATOM 10958 O O . PHE F 1 76 ? 28.351 51.485 88.832 1.00 10.97 73 PHE F O 1
ATOM 10966 N N . PRO F 1 77 ? 28.238 53.223 90.283 1.00 10.93 74 PRO F N 1
ATOM 10967 C CA . PRO F 1 77 ? 28.465 54.176 89.183 1.00 10.44 74 PRO F CA 1
ATOM 10968 C C . PRO F 1 77 ? 29.698 53.843 88.347 1.00 10.48 74 PRO F C 1
ATOM 10969 O O . PRO F 1 77 ? 30.658 53.258 88.825 1.00 9.80 74 PRO F O 1
ATOM 10973 N N . ALA F 1 78 ? 29.617 54.218 87.083 1.00 11.40 75 ALA F N 1
ATOM 10974 C CA . ALA F 1 78 ? 30.604 53.930 86.077 1.00 10.44 75 ALA F CA 1
ATOM 10975 C C . ALA F 1 78 ? 31.954 54.485 86.510 1.00 11.56 75 ALA F C 1
ATOM 10976 O O . ALA F 1 78 ? 32.049 55.628 87.034 1.00 10.87 75 ALA F O 1
ATOM 10978 N N . ASN F 1 79 ? 32.988 53.656 86.350 1.00 11.64 76 ASN F N 1
ATOM 10979 C CA . ASN F 1 79 ? 34.358 54.116 86.559 1.00 12.33 76 ASN F CA 1
ATOM 10980 C C . ASN F 1 79 ? 34.661 54.633 87.934 1.00 12.21 76 ASN F C 1
ATOM 10981 O O . ASN F 1 79 ? 35.602 55.334 88.099 1.00 12.11 76 ASN F O 1
ATOM 10986 N N . GLU F 1 80 ? 33.844 54.299 88.904 1.00 13.06 77 GLU F N 1
ATOM 10987 C CA . GLU F 1 80 ? 34.108 54.613 90.279 1.00 14.43 77 GLU F CA 1
ATOM 10988 C C . GLU F 1 80 ? 34.449 53.306 90.990 1.00 15.06 77 GLU F C 1
ATOM 10989 O O . GLU F 1 80 ? 33.794 52.264 90.740 1.00 16.05 77 GLU F O 1
ATOM 10995 N N . LYS F 1 81 ? 35.446 53.346 91.863 1.00 16.41 78 LYS F N 1
ATOM 10996 C CA . LYS F 1 81 ? 35.934 52.161 92.608 1.00 18.99 78 LYS F CA 1
ATOM 10997 C C . LYS F 1 81 ? 35.318 52.194 93.984 1.00 20.08 78 LYS F C 1
ATOM 10998 O O . LYS F 1 81 ? 35.256 53.257 94.581 1.00 20.78 78 LYS F O 1
ATOM 11004 N N . ILE F 1 82 ? 34.874 51.042 94.487 1.00 22.54 79 ILE F N 1
ATOM 11005 C CA . ILE F 1 82 ? 34.196 50.937 95.786 1.00 24.31 79 ILE F CA 1
ATOM 11006 C C . ILE F 1 82 ? 35.220 51.148 96.867 1.00 26.00 79 ILE F C 1
ATOM 11007 O O . ILE F 1 82 ? 36.343 50.690 96.736 1.00 26.48 79 ILE F O 1
ATOM 11012 N N . ASP F 1 83 ? 34.874 51.876 97.920 1.00 28.20 80 ASP F N 1
ATOM 11013 C CA . ASP F 1 83 ? 35.867 52.106 98.985 1.00 30.48 80 ASP F CA 1
ATOM 11014 C C . ASP F 1 83 ? 35.962 50.891 99.933 1.00 31.34 80 ASP F C 1
ATOM 11015 O O . 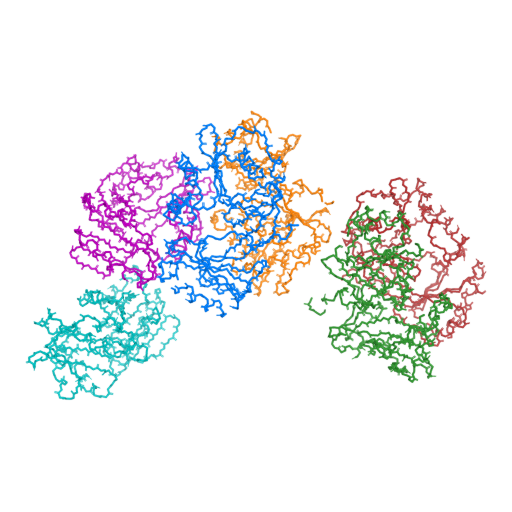ASP F 1 83 ? 34.975 50.140 100.113 1.00 31.94 80 ASP F O 1
ATOM 11020 N N . GLU F 1 84 ? 37.151 50.693 100.508 1.00 32.02 81 GLU F N 1
ATOM 11021 C CA . GLU F 1 84 ? 37.480 49.457 101.230 1.00 32.65 81 GLU F CA 1
ATOM 11022 C C . GLU F 1 84 ? 36.515 49.135 102.381 1.00 32.19 81 GLU F C 1
ATOM 11023 O O . GLU F 1 84 ? 36.081 47.984 102.540 1.00 32.17 81 GLU F O 1
ATOM 11029 N N . VAL F 1 85 ? 36.133 50.158 103.140 1.00 31.66 82 VAL F N 1
ATOM 11030 C CA . VAL F 1 85 ? 35.135 49.977 104.198 1.00 31.14 82 VAL F CA 1
ATOM 11031 C C . VAL F 1 85 ? 33.867 49.309 103.641 1.00 30.22 82 VAL F C 1
ATOM 11032 O O . VAL F 1 85 ? 33.401 48.288 104.171 1.00 30.41 82 VAL F O 1
ATOM 11036 N N . LEU F 1 86 ? 33.351 49.871 102.547 1.00 28.85 83 LEU F N 1
ATOM 11037 C CA . LEU F 1 86 ? 32.146 49.386 101.920 1.00 27.21 83 LEU F CA 1
ATOM 11038 C C . LEU F 1 86 ? 32.410 47.995 101.383 1.00 27.28 83 LEU F C 1
ATOM 11039 O O . LEU F 1 86 ? 31.621 47.094 101.599 1.00 27.26 83 LEU F O 1
ATOM 11044 N N . LEU F 1 87 ? 33.552 47.818 100.731 1.00 27.62 84 LEU F N 1
ATOM 11045 C CA . LEU F 1 87 ? 33.942 46.521 100.185 1.00 27.77 84 LEU F CA 1
ATOM 11046 C C . LEU F 1 87 ? 33.945 45.388 101.188 1.00 27.82 84 LEU F C 1
ATOM 11047 O O . LEU F 1 87 ? 33.656 44.250 100.843 1.00 28.73 84 LEU F O 1
ATOM 11052 N N . GLU F 1 88 ? 34.310 45.690 102.424 1.00 27.78 85 GLU F N 1
ATOM 11053 C CA . GLU F 1 88 ? 34.390 44.672 103.443 1.00 27.64 85 GLU F CA 1
ATOM 11054 C C . GLU F 1 88 ? 32.974 44.368 103.823 1.00 26.77 85 GLU F C 1
ATOM 11055 O O . GLU F 1 88 ? 32.585 43.217 103.891 1.00 27.15 85 GLU F O 1
ATOM 11061 N N . LYS F 1 89 ? 32.168 45.404 104.004 1.00 25.63 86 LYS F N 1
ATOM 11062 C CA . LYS F 1 89 ? 30.780 45.183 104.353 1.00 24.27 86 LYS F CA 1
ATOM 11063 C C . LYS F 1 89 ? 30.098 44.239 103.363 1.00 23.65 86 LYS F C 1
ATOM 11064 O O . LYS F 1 89 ? 29.263 43.395 103.739 1.00 24.10 86 LYS F O 1
ATOM 11070 N N . ILE F 1 90 ? 30.464 44.388 102.094 1.00 22.18 87 ILE F N 1
ATOM 11071 C CA . ILE F 1 90 ? 29.752 43.738 101.012 1.00 20.25 87 ILE F CA 1
ATOM 11072 C C . ILE F 1 90 ? 30.053 42.267 101.143 1.00 20.06 87 ILE F C 1
ATOM 11073 O O . ILE F 1 90 ? 29.148 41.459 101.138 1.00 20.17 87 ILE F O 1
ATOM 11078 N N . ARG F 1 91 ? 31.325 41.946 101.319 1.00 19.91 88 ARG F N 1
ATOM 11079 C CA . ARG F 1 91 ? 31.760 40.568 101.526 1.00 20.38 88 ARG F CA 1
ATOM 11080 C C . ARG F 1 91 ? 31.211 39.961 102.805 1.00 19.61 88 ARG F C 1
ATOM 11081 O O . ARG F 1 91 ? 30.786 38.787 102.811 1.00 19.38 88 ARG F O 1
ATOM 11089 N N . GLU F 1 92 ? 31.202 40.762 103.868 1.00 18.85 89 GLU F N 1
ATOM 11090 C CA . GLU F 1 92 ? 30.727 40.327 105.166 1.00 19.09 89 GLU F CA 1
ATOM 11091 C C . GLU F 1 92 ? 29.297 39.908 105.057 1.00 18.31 89 GLU F C 1
ATOM 11092 O O . GLU F 1 92 ? 28.839 39.029 105.782 1.00 18.68 89 GLU F O 1
ATOM 11098 N N . LEU F 1 93 ? 28.588 40.541 104.145 1.00 17.85 90 LEU F N 1
ATOM 11099 C CA . LEU F 1 93 ? 27.201 40.216 103.935 1.00 17.96 90 LEU F CA 1
ATOM 11100 C C . LEU F 1 93 ? 26.974 39.131 102.872 1.00 17.58 90 LEU F C 1
ATOM 11101 O O . LEU F 1 93 ? 25.819 38.808 102.544 1.00 17.68 90 LEU F O 1
ATOM 11106 N N . GLY F 1 94 ? 28.070 38.565 102.351 1.00 16.91 91 GLY F N 1
ATOM 11107 C CA . GLY F 1 94 ? 28.002 37.390 101.465 1.00 15.19 91 GLY F CA 1
ATOM 11108 C C . GLY F 1 94 ? 27.619 37.675 100.012 1.00 14.86 91 GLY F C 1
ATOM 11109 O O . GLY F 1 94 ? 27.154 36.761 99.336 1.00 14.90 91 GLY F O 1
ATOM 11110 N N . PHE F 1 95 ? 27.775 38.928 99.539 1.00 13.48 92 PHE F N 1
ATOM 11111 C CA . PHE F 1 95 ? 27.636 39.261 98.115 1.00 12.67 92 PHE F CA 1
ATOM 11112 C C . PHE F 1 95 ? 28.796 38.697 97.279 1.00 12.83 92 PHE F C 1
ATOM 11113 O O . PHE F 1 95 ? 29.924 38.635 97.762 1.00 12.97 92 PHE F O 1
ATOM 11121 N N . GLN F 1 96 ? 28.547 38.274 96.037 1.00 12.30 93 GLN F N 1
ATOM 11122 C CA . GLN F 1 96 ? 29.657 38.134 95.057 1.00 12.43 93 GLN F CA 1
ATOM 11123 C C . GLN F 1 96 ? 29.913 39.522 94.390 1.00 11.81 93 GLN F C 1
ATOM 11124 O O . GLN F 1 96 ? 28.974 40.348 94.184 1.00 9.40 93 GLN F O 1
ATOM 11130 N N . ILE F 1 97 ? 31.166 39.756 94.032 1.00 12.05 94 ILE F N 1
ATOM 11131 C CA . ILE F 1 97 ? 31.585 41.057 93.472 1.00 13.13 94 ILE F CA 1
ATOM 11132 C C . ILE F 1 97 ? 32.115 40.812 92.076 1.00 14.17 94 ILE F C 1
ATOM 11133 O O . ILE F 1 97 ? 32.961 39.927 91.859 1.00 14.09 94 ILE F O 1
ATOM 11138 N N . GLY F 1 98 ? 31.633 41.606 91.127 1.00 14.52 95 GLY F N 1
ATOM 11139 C CA . GLY F 1 98 ? 32.117 41.514 89.763 1.00 14.75 95 GLY F CA 1
ATOM 11140 C C . GLY F 1 98 ? 32.322 42.884 89.171 1.00 16.07 95 GLY F C 1
ATOM 11141 O O . GLY F 1 98 ? 31.931 43.909 89.765 1.00 15.74 95 GLY F O 1
ATOM 11142 N N . VAL F 1 99 ? 33.010 42.888 88.024 1.00 17.31 96 VAL F N 1
ATOM 11143 C CA . VAL F 1 99 ? 33.260 44.085 87.219 1.00 17.11 96 VAL F CA 1
ATOM 11144 C C . VAL F 1 99 ? 32.716 43.905 85.791 1.00 17.12 96 VAL F C 1
ATOM 11145 O O . VAL F 1 99 ? 33.018 42.925 85.113 1.00 17.49 96 VAL F O 1
ATOM 11149 N N . LEU F 1 100 ? 31.968 44.887 85.315 1.00 16.15 97 LEU F N 1
ATOM 11150 C CA . LEU F 1 100 ? 31.503 44.863 83.953 1.00 15.93 97 LEU F CA 1
ATOM 11151 C C . LEU F 1 100 ? 32.311 45.950 83.190 1.00 15.21 97 LEU F C 1
ATOM 11152 O O . LEU F 1 100 ? 32.432 47.076 83.645 1.00 12.42 97 LEU F O 1
ATOM 11157 N N . GLU F 1 101 ? 32.859 45.564 82.036 1.00 15.22 98 GLU F N 1
ATOM 11158 C CA . GLU F 1 101 ? 33.557 46.470 81.139 1.00 14.80 98 GLU F CA 1
ATOM 11159 C C . GLU F 1 101 ? 32.801 46.730 79.837 1.00 13.96 98 GLU F C 1
ATOM 11160 O O . GLU F 1 101 ? 32.185 45.829 79.301 1.00 13.62 98 GLU F O 1
ATOM 11166 N N . LEU F 1 102 ? 32.812 47.996 79.396 1.00 13.03 99 LEU F N 1
ATOM 11167 C CA . LEU F 1 102 ? 32.108 48.465 78.199 1.00 12.26 99 LEU F CA 1
ATOM 11168 C C . LEU F 1 102 ? 33.048 48.609 77.015 1.00 11.93 99 LEU F C 1
ATOM 11169 O O . LEU F 1 102 ? 34.032 49.316 77.112 1.00 10.72 99 LEU F O 1
ATOM 11174 N N . TYR F 1 103 ? 32.733 47.950 75.898 1.00 11.93 100 TYR F N 1
ATOM 11175 C CA . TYR F 1 103 ? 33.549 48.078 74.672 1.00 12.61 100 TYR F CA 1
ATOM 11176 C C . TYR F 1 103 ? 32.730 48.585 73.513 1.00 12.81 100 TYR F C 1
ATOM 11177 O O . TYR F 1 103 ? 31.546 48.245 73.379 1.00 12.09 100 TYR F O 1
ATOM 11186 N N . VAL F 1 104 ? 33.391 49.403 72.698 1.00 12.77 101 VAL F N 1
ATOM 11187 C CA . VAL F 1 104 ? 32.787 50.034 71.556 1.00 13.33 101 VAL F CA 1
ATOM 11188 C C . VAL F 1 104 ? 33.747 49.946 70.360 1.00 14.39 101 VAL F C 1
ATOM 11189 O O . VAL F 1 104 ? 34.942 50.116 70.498 1.00 14.82 101 VAL F O 1
ATOM 11193 N N . ILE F 1 105 ? 33.204 49.638 69.185 1.00 16.43 102 ILE F N 1
ATOM 11194 C CA . ILE F 1 105 ? 33.979 49.660 67.933 1.00 17.85 102 ILE F CA 1
ATOM 11195 C C . ILE F 1 105 ? 33.141 50.252 66.778 1.00 18.71 102 ILE F C 1
ATOM 11196 O O . ILE F 1 105 ? 31.890 50.235 66.815 1.00 19.23 102 ILE F O 1
ATOM 11201 N N . GLU F 1 106 ? 33.821 50.762 65.761 1.00 18.99 103 GLU F N 1
ATOM 11202 C CA . GLU F 1 106 ? 33.124 51.258 64.578 1.00 20.35 103 GLU F CA 1
ATOM 11203 C C . GLU F 1 106 ? 32.722 50.086 63.706 1.00 20.88 103 GLU F C 1
ATOM 11204 O O . GLU F 1 106 ? 33.535 49.181 63.450 1.00 20.42 103 GLU F O 1
ATOM 11210 N N . ALA F 1 107 ? 31.476 50.120 63.232 1.00 22.04 104 ALA F N 1
ATOM 11211 C CA . ALA F 1 107 ? 31.002 49.145 62.248 1.00 23.06 104 ALA F CA 1
ATOM 11212 C C . ALA F 1 107 ? 32.045 49.022 61.132 1.00 23.96 104 ALA F C 1
ATOM 11213 O O . ALA F 1 107 ? 32.499 47.909 60.822 1.00 24.49 104 ALA F O 1
ATOM 11215 N N . LYS F 1 108 ? 32.437 50.173 60.572 1.00 24.50 105 LYS F N 1
ATOM 11216 C CA . LYS F 1 108 ? 33.494 50.268 59.575 1.00 25.36 105 LYS F CA 1
ATOM 11217 C C . LYS F 1 108 ? 34.585 49.196 59.778 1.00 25.95 105 LYS F C 1
ATOM 11218 O O . LYS F 1 108 ? 34.908 48.451 58.855 1.00 25.85 105 LYS F O 1
ATOM 11224 N N . ALA F 1 109 ? 35.106 49.103 61.002 1.00 26.81 106 ALA F N 1
ATOM 11225 C CA . ALA F 1 109 ? 36.211 48.194 61.336 1.00 27.48 106 ALA F CA 1
ATOM 11226 C C . ALA F 1 109 ? 35.824 46.720 61.455 1.00 28.04 106 ALA F C 1
ATOM 11227 O O . ALA F 1 109 ? 36.616 45.851 61.139 1.00 28.05 106 ALA F O 1
ATOM 11229 N N . LEU F 1 110 ? 34.609 46.438 61.904 1.00 29.33 107 LEU F N 1
ATOM 11230 C CA . LEU F 1 110 ? 34.179 45.051 62.138 1.00 30.69 107 LEU F CA 1
ATOM 11231 C C . LEU F 1 110 ? 34.241 44.110 60.927 1.00 31.74 107 LEU F C 1
ATOM 11232 O O . LEU F 1 110 ? 34.940 43.076 60.938 1.00 31.89 107 LEU F O 1
ATOM 11237 N N . LYS F 1 111 ? 33.470 44.457 59.908 1.00 32.80 108 LYS F N 1
ATOM 11238 C CA . LYS F 1 111 ? 33.663 43.917 58.580 1.00 33.77 108 LYS F CA 1
ATOM 11239 C C . LYS F 1 111 ? 35.176 43.929 58.346 1.00 34.88 108 LYS F C 1
ATOM 11240 O O . LYS F 1 111 ? 35.869 42.894 58.444 1.00 35.25 108 LYS F O 1
ATOM 11246 N N . GLU F 1 112 ? 35.666 45.148 58.136 1.00 35.67 109 GLU F N 1
ATOM 11247 C CA . GLU F 1 112 ? 36.985 45.471 57.609 1.00 36.46 109 GLU F CA 1
ATOM 11248 C C . GLU F 1 112 ? 38.153 44.466 57.658 1.00 37.32 109 GLU F C 1
ATOM 11249 O O . GLU F 1 112 ? 39.101 44.638 56.879 1.00 37.38 109 GLU F O 1
ATOM 11255 N N . LEU F 1 113 ? 38.157 43.450 58.527 1.00 37.99 110 LEU F N 1
ATOM 11256 C CA . LEU F 1 113 ? 39.305 42.502 58.408 1.00 38.87 110 LEU F CA 1
ATOM 11257 C C . LEU F 1 113 ? 39.120 41.020 58.715 1.00 39.09 110 LEU F C 1
ATOM 11258 O O . LEU F 1 113 ? 40.054 40.238 58.509 1.00 39.64 110 LEU F O 1
ATOM 11263 N N . SER F 1 114 ? 37.948 40.594 59.145 1.00 39.23 111 SER F N 1
ATOM 11264 C CA . SER F 1 114 ? 37.822 39.156 59.319 1.00 39.48 111 SER F CA 1
ATOM 11265 C C . SER F 1 114 ? 37.600 38.430 57.982 1.00 39.62 111 SER F C 1
ATOM 11266 O O . SER F 1 114 ? 38.558 38.111 57.258 1.00 39.42 111 SER F O 1
ATOM 11269 N N . ARG F 1 115 ? 36.334 38.183 57.672 1.00 39.54 112 ARG F N 1
ATOM 11270 C CA . ARG F 1 115 ? 35.882 37.638 56.387 1.00 39.45 112 ARG F CA 1
ATOM 11271 C C . ARG F 1 115 ? 36.836 36.707 55.606 1.00 39.19 112 ARG F C 1
ATOM 11272 O O . ARG F 1 115 ? 36.968 36.817 54.379 1.00 39.38 112 ARG F O 1
ATOM 11280 N N . LYS F 1 116 ? 37.504 35.803 56.320 1.00 38.62 113 LYS F N 1
ATOM 11281 C CA . LYS F 1 116 ? 37.883 34.524 55.712 1.00 37.77 113 LYS F CA 1
ATOM 11282 C C . LYS F 1 116 ? 36.706 33.577 56.035 1.00 37.26 113 LYS F C 1
ATOM 11283 O O . LYS F 1 116 ? 36.195 33.585 57.161 1.00 36.99 113 LYS F O 1
ATOM 11289 N N . ARG F 1 117 ? 36.262 32.787 55.060 1.00 36.27 114 ARG F N 1
ATOM 11290 C CA . ARG F 1 117 ? 34.917 32.220 55.144 1.00 35.71 114 ARG F CA 1
ATOM 11291 C C . ARG F 1 117 ? 34.784 30.740 55.613 1.00 34.53 114 ARG F C 1
ATOM 11292 O O . ARG F 1 117 ? 35.267 30.402 56.696 1.00 34.78 114 ARG F O 1
ATOM 11300 N N . ASP F 1 118 ? 34.120 29.897 54.805 1.00 32.47 115 ASP F N 1
ATOM 11301 C CA . ASP F 1 118 ? 33.751 28.484 55.115 1.00 30.35 115 ASP F CA 1
ATOM 11302 C C . ASP F 1 118 ? 32.743 28.366 56.264 1.00 28.18 115 ASP F C 1
ATOM 11303 O O . ASP F 1 118 ? 32.649 27.346 56.939 1.00 28.37 115 ASP F O 1
ATOM 11308 N N . VAL F 1 119 ? 31.966 29.421 56.452 1.00 24.99 116 VAL F N 1
ATOM 11309 C CA . VAL F 1 119 ? 31.157 29.565 57.622 1.00 21.70 116 VAL F CA 1
ATOM 11310 C C . VAL F 1 119 ? 29.847 30.170 57.195 1.00 19.96 116 VAL F C 1
ATOM 11311 O O . VAL F 1 119 ? 29.811 31.236 56.593 1.00 19.41 116 VAL F O 1
ATOM 11315 N N . ASP F 1 120 ? 28.765 29.483 57.494 1.00 17.43 117 ASP F N 1
ATOM 11316 C CA . ASP F 1 120 ? 27.478 29.984 57.107 1.00 15.86 117 ASP F CA 1
ATOM 11317 C C . ASP F 1 120 ? 26.746 30.545 58.324 1.00 13.91 117 ASP F C 1
ATOM 11318 O O . ASP F 1 120 ? 26.700 29.906 59.356 1.00 13.02 117 ASP F O 1
ATOM 11323 N N . ILE F 1 121 ? 26.193 31.741 58.193 1.00 12.45 118 ILE F N 1
ATOM 11324 C CA . ILE F 1 121 ? 25.488 32.401 59.292 1.00 12.06 118 ILE F CA 1
ATOM 11325 C C . ILE F 1 121 ? 24.012 32.578 58.965 1.00 11.63 118 ILE F C 1
ATOM 11326 O O . ILE F 1 121 ? 23.663 33.013 57.880 1.00 11.51 118 ILE F O 1
ATOM 11331 N N . GLN F 1 122 ? 23.138 32.270 59.912 1.00 11.61 119 GLN F N 1
ATOM 11332 C CA . GLN F 1 122 ? 21.703 32.286 59.644 1.00 11.34 119 GLN F CA 1
ATOM 11333 C C . GLN F 1 122 ? 20.895 33.017 60.701 1.00 10.61 119 GLN F C 1
ATOM 11334 O O . GLN F 1 122 ? 21.152 32.881 61.878 1.00 10.85 119 GLN F O 1
ATOM 11340 N N . LEU F 1 123 ? 19.892 33.771 60.290 1.00 10.32 120 LEU F N 1
ATOM 11341 C CA . LEU F 1 123 ? 18.971 34.320 61.272 1.00 10.76 120 LEU F CA 1
ATOM 11342 C C . LEU F 1 123 ? 18.310 33.180 61.993 1.00 10.87 120 LEU F C 1
ATOM 11343 O O . LEU F 1 123 ? 18.090 32.135 61.405 1.00 11.28 120 LEU F O 1
ATOM 11348 N N . VAL F 1 124 ? 17.998 33.368 63.266 1.00 10.88 121 VAL F N 1
ATOM 11349 C CA . VAL F 1 124 ? 17.283 32.366 63.971 1.00 11.16 121 VAL F CA 1
ATOM 11350 C C . VAL F 1 124 ? 15.825 32.446 63.535 1.00 11.18 121 VAL F C 1
ATOM 11351 O O . VAL F 1 124 ? 15.232 33.518 63.517 1.00 11.87 121 VAL F O 1
ATOM 11355 N N . SER F 1 125 ? 15.282 31.307 63.122 1.00 10.94 122 SER F N 1
ATOM 11356 C CA . SER F 1 125 ? 13.868 31.178 62.773 1.00 10.51 122 SER F CA 1
ATOM 11357 C C . SER F 1 125 ? 13.385 29.862 63.396 1.00 10.05 122 SER F C 1
ATOM 11358 O O . SER F 1 125 ? 14.178 29.167 64.017 1.00 9.70 122 SER F O 1
ATOM 11361 N N . SER F 1 126 ? 12.105 29.496 63.256 1.00 9.24 123 SER F N 1
ATOM 11362 C CA . SER F 1 126 ? 11.691 28.254 63.913 1.00 8.43 123 SER F CA 1
ATOM 11363 C C . SER F 1 126 ? 12.347 26.971 63.352 1.00 7.90 123 SER F C 1
ATOM 11364 O O . SER F 1 126 ? 12.158 25.880 63.887 1.00 8.82 123 SER F O 1
ATOM 11367 N N . ASN F 1 127 ? 13.054 27.064 62.251 1.00 7.57 124 ASN F N 1
ATOM 11368 C CA . ASN F 1 127 ? 13.686 25.867 61.737 1.00 8.00 124 ASN F CA 1
ATOM 11369 C C . ASN F 1 127 ? 15.046 25.650 62.364 1.00 7.44 124 ASN F C 1
ATOM 11370 O O . ASN F 1 127 ? 15.623 24.595 62.208 1.00 7.03 124 ASN F O 1
ATOM 11375 N N . ASN F 1 128 ? 15.558 26.650 63.063 1.00 7.17 125 ASN F N 1
ATOM 11376 C CA . ASN F 1 128 ? 16.884 26.516 63.584 1.00 7.56 125 ASN F CA 1
ATOM 11377 C C . ASN F 1 128 ? 17.043 26.903 65.055 1.00 7.62 125 ASN F C 1
ATOM 11378 O O . ASN F 1 128 ? 18.150 26.792 65.619 1.00 7.79 125 ASN F O 1
ATOM 11383 N N . ILE F 1 129 ? 15.948 27.322 65.683 1.00 6.52 126 ILE F N 1
ATOM 11384 C CA . ILE F 1 129 ? 15.968 27.606 67.121 1.00 5.97 126 ILE F CA 1
ATOM 11385 C C . ILE F 1 129 ? 16.638 26.507 67.968 1.00 7.07 126 ILE F C 1
ATOM 11386 O O . ILE F 1 129 ? 17.421 26.831 68.859 1.00 6.71 126 ILE F O 1
ATOM 11391 N N . ASN F 1 130 ? 16.411 25.212 67.678 1.00 7.93 127 ASN F N 1
ATOM 11392 C CA . ASN F 1 130 ? 17.069 24.197 68.531 1.00 8.63 127 ASN F CA 1
ATOM 11393 C C . ASN F 1 130 ? 18.594 24.102 68.409 1.00 10.79 127 ASN F C 1
ATOM 11394 O O . ASN F 1 130 ? 19.288 23.845 69.413 1.00 11.33 127 ASN F O 1
ATOM 11399 N N . ASP F 1 131 ? 19.127 24.419 67.222 1.00 12.10 128 ASP F N 1
ATOM 11400 C CA . ASP F 1 131 ? 20.582 24.557 67.017 1.00 12.13 128 ASP F CA 1
ATOM 11401 C C . ASP F 1 131 ? 21.182 25.711 67.792 1.00 12.58 128 ASP F C 1
ATOM 11402 O O . ASP F 1 131 ? 22.275 25.600 68.323 1.00 12.29 128 ASP F O 1
ATOM 11407 N N . TYR F 1 132 ? 20.493 26.854 67.802 1.00 13.23 129 TYR F N 1
ATOM 11408 C CA . TYR F 1 132 ? 20.908 27.986 68.585 1.00 12.53 129 TYR F CA 1
ATOM 11409 C C . TYR F 1 132 ? 20.965 27.604 70.065 1.00 13.55 129 TYR F C 1
ATOM 11410 O O . TYR F 1 132 ? 21.960 27.873 70.734 1.00 13.92 129 TYR F O 1
ATOM 11419 N N . LEU F 1 133 ? 19.948 26.925 70.526 1.00 13.59 130 LEU F N 1
ATOM 11420 C CA . LEU F 1 133 ? 19.877 26.437 71.878 1.00 14.73 130 LEU F CA 1
ATOM 11421 C C . LEU F 1 133 ? 20.908 25.362 72.246 1.00 15.07 130 LEU F C 1
ATOM 11422 O O . LEU F 1 133 ? 21.429 25.390 73.319 1.00 15.95 130 LEU F O 1
ATOM 11427 N N . HIS F 1 134 ? 21.186 24.417 71.360 1.00 15.95 131 HIS F N 1
ATOM 11428 C CA . HIS F 1 134 ? 22.282 23.460 71.550 1.00 15.04 131 HIS F CA 1
ATOM 11429 C C . HIS F 1 134 ? 23.607 24.179 71.781 1.00 16.33 131 HIS F C 1
ATOM 11430 O O . HIS F 1 134 ? 24.418 23.778 72.622 1.00 16.46 131 HIS F O 1
ATOM 11437 N N . VAL F 1 135 ? 23.856 25.253 71.035 1.00 17.32 132 VAL F N 1
ATOM 11438 C CA . VAL F 1 135 ? 25.069 26.032 71.286 1.00 17.33 132 VAL F CA 1
ATOM 11439 C C . VAL F 1 135 ? 24.979 26.763 72.615 1.00 17.75 132 VAL F C 1
ATOM 11440 O O . VAL F 1 135 ? 25.975 26.863 73.326 1.00 18.11 132 VAL F O 1
ATOM 11444 N N . TYR F 1 136 ? 23.788 27.201 72.994 1.00 18.61 133 TYR F N 1
ATOM 11445 C CA . TYR F 1 136 ? 23.625 27.936 74.263 1.00 20.28 133 TYR F CA 1
ATOM 11446 C C . TYR F 1 136 ? 23.991 27.023 75.423 1.00 21.30 133 TYR F C 1
ATOM 11447 O O . TYR F 1 136 ? 24.613 27.430 76.398 1.00 20.73 133 TYR F O 1
ATOM 11456 N N . ASP F 1 137 ? 23.589 25.775 75.293 1.00 22.97 134 ASP F N 1
ATOM 11457 C CA . ASP F 1 137 ? 23.792 24.806 76.316 1.00 24.98 134 ASP F CA 1
ATOM 11458 C C . ASP F 1 137 ? 25.211 24.649 76.764 1.00 25.27 134 ASP F C 1
ATOM 11459 O O . ASP F 1 137 ? 25.455 24.113 77.836 1.00 26.65 134 ASP F O 1
ATOM 11464 N N . ALA F 1 138 ? 26.149 25.067 75.929 1.00 24.48 135 ALA F N 1
ATOM 11465 C CA . ALA F 1 138 ? 27.530 24.906 76.255 1.00 23.52 135 ALA F CA 1
ATOM 11466 C C . ALA F 1 138 ? 28.076 26.111 77.015 1.00 23.22 135 ALA F C 1
ATOM 11467 O O . ALA F 1 138 ? 29.192 26.051 77.518 1.00 23.55 135 ALA F O 1
ATOM 11469 N N . PHE F 1 139 ? 27.311 27.199 77.120 1.00 22.16 136 PHE F N 1
ATOM 11470 C CA . PHE F 1 139 ? 27.591 28.229 78.126 1.00 20.83 136 PHE F CA 1
ATOM 11471 C C . PHE F 1 139 ? 27.703 27.652 79.533 1.00 20.12 136 PHE F C 1
ATOM 11472 O O . PHE F 1 139 ? 27.129 26.601 79.816 1.00 21.30 136 PHE F O 1
ATOM 11480 N N . ALA F 1 140 ? 28.431 28.342 80.414 1.00 18.96 137 ALA F N 1
ATOM 11481 C CA . ALA F 1 140 ? 28.490 28.017 81.845 1.00 17.92 137 ALA F CA 1
ATOM 11482 C C . ALA F 1 140 ? 27.114 28.129 82.525 1.00 18.03 137 ALA F C 1
ATOM 11483 O O . ALA F 1 140 ? 26.186 28.750 81.977 1.00 19.35 137 ALA F O 1
ATOM 11485 N N . ARG F 1 141 ? 26.966 27.508 83.697 1.00 17.60 138 ARG F N 1
ATOM 11486 C CA . ARG F 1 141 ? 25.665 27.443 84.410 1.00 16.01 138 ARG F CA 1
ATOM 11487 C C . ARG F 1 141 ? 25.882 27.836 85.851 1.00 14.73 138 ARG F C 1
ATOM 11488 O O . ARG F 1 141 ? 25.678 27.038 86.760 1.00 13.28 138 ARG F O 1
ATOM 11496 N N . PRO F 1 142 ? 26.274 29.099 86.052 1.00 13.54 139 PRO F N 1
ATOM 11497 C CA . PRO F 1 142 ? 26.609 29.543 87.388 1.00 13.55 139 PRO F CA 1
ATOM 11498 C C . PRO F 1 142 ? 25.458 29.347 88.394 1.00 13.26 139 PRO F C 1
ATOM 11499 O O . PRO F 1 142 ? 25.710 29.228 89.590 1.00 13.18 139 PRO F O 1
ATOM 11503 N N . PHE F 1 143 ? 24.212 29.341 87.928 1.00 13.43 140 PHE F N 1
ATOM 11504 C CA . PHE F 1 143 ? 23.086 29.179 88.863 1.00 12.57 140 PHE F CA 1
ATOM 11505 C C . PHE F 1 143 ? 22.417 27.833 88.750 1.00 12.70 140 PHE F C 1
ATOM 11506 O O . PHE F 1 143 ? 21.386 27.606 89.362 1.00 13.49 140 PHE F O 1
ATOM 11514 N N . GLY F 1 144 ? 23.001 26.929 87.978 1.00 12.15 141 GLY F N 1
ATOM 11515 C CA . GLY F 1 144 ? 22.585 25.534 88.030 1.00 11.50 141 GLY F CA 1
ATOM 11516 C C . GLY F 1 144 ? 21.763 25.149 86.828 1.00 10.96 141 GLY F C 1
ATOM 11517 O O . GLY F 1 144 ? 21.413 25.995 86.004 1.00 11.85 141 GLY F O 1
ATOM 11518 N N . ASP F 1 145 ? 21.422 23.883 86.743 1.00 10.74 142 ASP F N 1
ATOM 11519 C CA . ASP F 1 145 ? 20.775 23.302 85.569 1.00 11.50 142 ASP F CA 1
ATOM 11520 C C . ASP F 1 145 ? 19.363 23.764 85.363 1.00 12.16 142 ASP F C 1
ATOM 11521 O O . ASP F 1 145 ? 18.953 24.123 84.257 1.00 13.57 142 ASP F O 1
ATOM 11526 N N . SER F 1 146 ? 18.621 23.786 86.444 1.00 11.93 143 SER F N 1
ATOM 11527 C CA . SER F 1 146 ? 17.251 24.102 86.360 1.00 13.00 143 SER F CA 1
ATOM 11528 C C . SER F 1 146 ? 17.089 25.563 85.978 1.00 13.71 143 SER F C 1
ATOM 11529 O O . SER F 1 146 ? 16.160 25.933 85.250 1.00 13.42 143 SER F O 1
ATOM 11532 N N . TYR F 1 147 ? 18.011 26.390 86.454 1.00 14.35 144 TYR F N 1
ATOM 11533 C CA . TYR F 1 147 ? 17.964 27.782 86.115 1.00 14.77 144 TYR F CA 1
ATOM 11534 C C . TYR F 1 147 ? 18.264 27.971 84.600 1.00 15.88 144 TYR F C 1
ATOM 11535 O O . TYR F 1 147 ? 17.561 28.694 83.851 1.00 16.68 144 TYR F O 1
ATOM 11544 N N . ALA F 1 148 ? 19.317 27.307 84.149 1.00 16.52 145 ALA F N 1
ATOM 11545 C CA . ALA F 1 148 ? 19.623 27.241 82.735 1.00 16.84 145 ALA F CA 1
ATOM 11546 C C . ALA F 1 148 ? 18.433 26.748 81.899 1.00 18.19 145 ALA F C 1
ATOM 11547 O O . ALA F 1 148 ? 18.146 27.339 80.866 1.00 18.51 145 ALA F O 1
ATOM 11549 N N . ASN F 1 149 ? 17.719 25.690 82.336 1.00 19.17 146 ASN F N 1
ATOM 11550 C CA . ASN F 1 149 ? 16.531 25.237 81.595 1.00 19.79 146 ASN F CA 1
ATOM 11551 C C . ASN F 1 149 ? 15.444 26.258 81.542 1.00 20.54 146 ASN F C 1
ATOM 11552 O O . ASN F 1 149 ? 14.779 26.393 80.515 1.00 20.87 146 ASN F O 1
ATOM 11565 N N . VAL F 1 151 ? 16.005 29.437 81.417 1.00 21.42 148 VAL F N 1
ATOM 11566 C CA . VAL F 1 151 ? 16.457 30.537 80.550 1.00 21.62 148 VAL F CA 1
ATOM 11567 C C . VAL F 1 151 ? 16.249 30.079 79.104 1.00 22.17 148 VAL F C 1
ATOM 11568 O O . VAL F 1 151 ? 15.717 30.843 78.310 1.00 22.71 148 VAL F O 1
ATOM 11572 N N . LYS F 1 152 ? 16.644 28.839 78.787 1.00 21.34 149 LYS F N 1
ATOM 11573 C CA . LYS F 1 152 ? 16.400 28.241 77.472 1.00 21.63 149 LYS F CA 1
ATOM 11574 C C . LYS F 1 152 ? 14.909 28.336 77.078 1.00 21.94 149 LYS F C 1
ATOM 11575 O O . LYS F 1 152 ? 14.562 28.772 75.969 1.00 21.49 149 LYS F O 1
ATOM 11581 N N . GLN F 1 153 ? 14.045 27.938 78.009 1.00 21.62 150 GLN F N 1
ATOM 11582 C CA . GLN F 1 153 ? 12.630 27.829 77.778 1.00 21.74 150 GLN F CA 1
ATOM 11583 C C . GLN F 1 153 ? 12.042 29.181 77.552 1.00 21.48 150 GLN F C 1
ATOM 11584 O O . GLN F 1 153 ? 11.071 29.303 76.820 1.00 21.38 150 GLN F O 1
ATOM 11590 N N . HIS F 1 154 ? 12.623 30.203 78.182 1.00 20.94 151 HIS F N 1
ATOM 11591 C CA . HIS F 1 154 ? 12.146 31.543 77.915 1.00 19.90 151 HIS F CA 1
ATOM 11592 C C . HIS F 1 154 ? 12.573 32.031 76.523 1.00 18.78 151 HIS F C 1
ATOM 11593 O O . HIS F 1 154 ? 11.831 32.776 75.866 1.00 18.54 151 HIS F O 1
ATOM 11600 N N . ILE F 1 155 ? 13.758 31.618 76.079 1.00 16.07 152 ILE F N 1
ATOM 11601 C CA . ILE F 1 155 ? 14.227 32.019 74.774 1.00 15.00 152 ILE F CA 1
ATOM 11602 C C . ILE F 1 155 ? 13.386 31.305 73.745 1.00 14.63 152 ILE F C 1
ATOM 11603 O O . ILE F 1 155 ? 12.922 31.847 72.759 1.00 14.18 152 ILE F O 1
ATOM 11608 N N . TYR F 1 156 ? 13.221 30.040 73.960 1.00 15.36 153 TYR F N 1
ATOM 11609 C CA . TYR F 1 156 ? 12.408 29.256 73.057 1.00 16.44 153 TYR F CA 1
ATOM 11610 C C . TYR F 1 156 ? 10.985 29.813 72.856 1.00 16.72 153 TYR F C 1
ATOM 11611 O O . TYR F 1 156 ? 10.459 29.850 71.742 1.00 16.93 153 TYR F O 1
ATOM 11620 N N . SER F 1 157 ? 10.346 30.277 73.902 1.00 18.03 154 SER F N 1
ATOM 11621 C CA . SER F 1 157 ? 8.979 30.732 73.663 1.00 19.48 154 SER F CA 1
ATOM 11622 C C . SER F 1 157 ? 8.910 32.245 73.318 1.00 19.50 154 SER F C 1
ATOM 11623 O O . SER F 1 157 ? 7.833 32.820 73.085 1.00 19.29 154 SER F O 1
ATOM 11626 N N . SER F 1 158 ? 10.039 32.924 73.250 1.00 18.98 155 SER F N 1
ATOM 11627 C CA . SER F 1 158 ? 9.848 34.337 72.868 1.00 19.41 155 SER F CA 1
ATOM 11628 C C . SER F 1 158 ? 10.704 34.893 71.728 1.00 19.25 155 SER F C 1
ATOM 11629 O O . SER F 1 158 ? 10.401 35.966 71.212 1.00 19.34 155 SER F O 1
ATOM 11632 N N . TYR F 1 159 ? 11.701 34.126 71.284 1.00 18.83 156 TYR F N 1
ATOM 11633 C CA . TYR F 1 159 ? 12.591 34.548 70.204 1.00 19.08 156 TYR F CA 1
ATOM 11634 C C . TYR F 1 159 ? 11.782 35.036 69.020 1.00 20.05 156 TYR F C 1
ATOM 11635 O O . TYR F 1 159 ? 12.218 35.921 68.304 1.00 20.73 156 TYR F O 1
ATOM 11644 N N . ASN F 1 160 ? 10.622 34.436 68.798 1.00 20.79 157 ASN F N 1
ATOM 11645 C CA . ASN F 1 160 ? 9.854 34.700 67.592 1.00 21.30 157 ASN F CA 1
ATOM 11646 C C . ASN F 1 160 ? 9.165 36.057 67.585 1.00 22.07 157 ASN F C 1
ATOM 11647 O O . ASN F 1 160 ? 9.119 36.715 66.550 1.00 22.45 157 ASN F O 1
ATOM 11652 N N . LEU F 1 161 ? 8.633 36.462 68.744 1.00 22.80 158 LEU F N 1
ATOM 11653 C CA . LEU F 1 161 ? 7.928 37.732 68.936 1.00 22.02 158 LEU F CA 1
ATOM 11654 C C . LEU F 1 161 ? 8.795 38.910 69.402 1.00 22.20 158 LEU F C 1
ATOM 11655 O O . LEU F 1 161 ? 8.470 40.058 69.114 1.00 21.00 158 LEU F O 1
ATOM 11660 N N . ASP F 1 162 ? 9.878 38.645 70.141 1.00 22.05 159 ASP F N 1
ATOM 11661 C CA . ASP F 1 162 ? 10.625 39.744 70.755 1.00 22.20 159 ASP F CA 1
ATOM 11662 C C . ASP F 1 162 ? 11.433 40.538 69.741 1.00 22.82 159 ASP F C 1
ATOM 11663 O O . ASP F 1 162 ? 11.350 40.310 68.535 1.00 22.49 159 ASP F O 1
ATOM 11668 N N . ASP F 1 163 ? 12.259 41.444 70.251 1.00 23.58 160 ASP F N 1
ATOM 11669 C CA . ASP F 1 163 ? 12.910 42.460 69.419 1.00 25.32 160 ASP F CA 1
ATOM 11670 C C . ASP F 1 163 ? 14.400 42.199 69.253 1.00 24.65 160 ASP F C 1
ATOM 11671 O O . ASP F 1 163 ? 15.118 43.025 68.683 1.00 24.53 160 ASP F O 1
ATOM 11676 N N . ILE F 1 164 ? 14.861 41.068 69.766 1.00 23.54 161 ILE F N 1
ATOM 11677 C CA . ILE F 1 164 ? 16.252 40.733 69.671 1.00 23.34 161 ILE F CA 1
ATOM 11678 C C . ILE F 1 164 ? 16.460 39.829 68.461 1.00 22.33 161 ILE F C 1
ATOM 11679 O O . ILE F 1 164 ? 15.749 38.804 68.286 1.00 21.90 161 ILE F O 1
ATOM 11684 N N . GLU F 1 165 ? 17.426 40.197 67.620 1.00 20.68 162 GLU F N 1
ATOM 11685 C CA . GLU F 1 165 ? 17.887 39.263 66.583 1.00 19.75 162 GLU F CA 1
ATOM 11686 C C . GLU F 1 165 ? 18.859 38.235 67.089 1.00 17.13 162 GLU F C 1
ATOM 11687 O O . GLU F 1 165 ? 19.559 38.488 68.023 1.00 16.71 162 GLU F O 1
ATOM 11693 N N . ARG F 1 166 ? 18.819 37.028 66.538 1.00 16.22 163 ARG F N 1
ATOM 11694 C CA . ARG F 1 166 ? 19.762 35.987 66.958 1.00 14.18 163 ARG F CA 1
ATOM 11695 C C . ARG F 1 166 ? 20.339 35.325 65.727 1.00 12.81 163 ARG F C 1
ATOM 11696 O O . ARG F 1 166 ? 19.652 35.186 64.712 1.00 11.02 163 ARG F O 1
ATOM 11704 N N . LEU F 1 167 ? 21.613 34.964 65.784 1.00 11.63 164 LEU F N 1
ATOM 11705 C CA . LEU F 1 167 ? 22.229 34.264 64.651 1.00 10.48 164 LEU F CA 1
ATOM 11706 C C . LEU F 1 167 ? 22.787 32.955 65.087 1.00 9.99 164 LEU F C 1
ATOM 11707 O O . LEU F 1 167 ? 23.169 32.809 66.227 1.00 9.20 164 LEU F O 1
ATOM 11712 N N . VAL F 1 168 ? 22.900 32.011 64.167 1.00 9.68 165 VAL F N 1
ATOM 11713 C CA . VAL F 1 168 ? 23.662 30.820 64.441 1.00 9.84 165 VAL F CA 1
ATOM 11714 C C . VAL F 1 168 ? 24.578 30.525 63.270 1.00 10.02 165 VAL F C 1
ATOM 11715 O O . VAL F 1 168 ? 24.129 30.500 62.143 1.00 10.56 165 VAL F O 1
ATOM 11719 N N . ALA F 1 169 ? 25.877 30.373 63.541 1.00 9.24 166 ALA F N 1
ATOM 11720 C CA . ALA F 1 169 ? 26.866 30.018 62.525 1.00 8.61 166 ALA F CA 1
ATOM 11721 C C . ALA F 1 169 ? 26.994 28.483 62.372 1.00 8.06 166 ALA F C 1
ATOM 11722 O O . ALA F 1 169 ? 26.978 27.761 63.368 1.00 7.15 166 ALA F O 1
ATOM 11724 N N . TYR F 1 170 ? 27.130 28.009 61.130 1.00 8.41 167 TYR F N 1
ATOM 11725 C CA . TYR F 1 170 ? 27.444 26.617 60.848 1.00 8.58 167 TYR F CA 1
ATOM 11726 C C . TYR F 1 170 ? 28.750 26.463 60.125 1.00 10.66 167 TYR F C 1
ATOM 11727 O O . TYR F 1 170 ? 29.105 27.267 59.237 1.00 11.54 167 TYR F O 1
ATOM 11736 N N . VAL F 1 171 ? 29.474 25.412 60.503 1.00 12.18 168 VAL F N 1
ATOM 11737 C CA . VAL F 1 171 ? 30.540 24.864 59.652 1.00 12.67 168 VAL F CA 1
ATOM 11738 C C . VAL F 1 171 ? 30.329 23.359 59.445 1.00 13.23 168 VAL F C 1
ATOM 11739 O O . VAL F 1 171 ? 30.241 22.578 60.387 1.00 12.95 168 VAL F O 1
ATOM 11743 N N . ASN F 1 172 ? 30.236 22.974 58.184 1.00 14.50 169 ASN F N 1
ATOM 11744 C CA . ASN F 1 172 ? 29.999 21.592 57.814 1.00 15.72 169 ASN F CA 1
ATOM 11745 C C . ASN F 1 172 ? 28.577 21.219 58.103 1.00 15.53 169 ASN F C 1
ATOM 11746 O O . ASN F 1 172 ? 28.298 20.083 58.499 1.00 15.61 169 ASN F O 1
ATOM 11751 N N . HIS F 1 173 ? 27.688 22.189 57.897 1.00 15.72 170 HIS F N 1
ATOM 11752 C CA . HIS F 1 173 ? 26.248 22.051 58.195 1.00 15.91 170 HIS F CA 1
ATOM 11753 C C . HIS F 1 173 ? 25.972 21.737 59.667 1.00 15.49 170 HIS F C 1
ATOM 11754 O O . HIS F 1 173 ? 24.883 21.258 60.009 1.00 15.18 170 HIS F O 1
ATOM 11761 N N . GLN F 1 174 ? 26.971 21.982 60.524 1.00 15.32 171 GLN F N 1
ATOM 11762 C CA . GLN F 1 174 ? 26.821 21.788 61.967 1.00 14.66 171 GLN F CA 1
ATOM 11763 C C . GLN F 1 174 ? 26.838 23.134 62.680 1.00 14.33 171 GLN F C 1
ATOM 11764 O O . GLN F 1 174 ? 27.668 24.001 62.328 1.00 14.89 171 GLN F O 1
ATOM 11770 N N . PRO F 1 175 ? 25.925 23.309 63.669 1.00 13.12 172 PRO F N 1
ATOM 11771 C CA . PRO F 1 175 ? 25.786 24.515 64.508 1.00 12.66 172 PRO F CA 1
ATOM 11772 C C . PRO F 1 175 ? 26.969 24.670 65.461 1.00 12.14 172 PRO F C 1
ATOM 11773 O O . PRO F 1 175 ? 27.383 23.721 66.117 1.00 12.78 172 PRO F O 1
ATOM 11777 N N . VAL F 1 176 ? 27.504 25.874 65.548 1.00 11.80 173 VAL F N 1
ATOM 11778 C CA . VAL F 1 176 ? 28.813 26.038 66.099 1.00 10.87 173 VAL F CA 1
ATOM 11779 C C . VAL F 1 176 ? 29.068 27.395 66.801 1.00 11.11 173 VAL F C 1
ATOM 11780 O O . VAL F 1 176 ? 30.141 27.605 67.386 1.00 9.95 173 VAL F O 1
ATOM 11784 N N . GLY F 1 177 ? 28.072 28.291 66.770 1.00 11.07 174 GLY F N 1
ATOM 11785 C CA . GLY F 1 177 ? 28.212 29.636 67.332 1.00 11.07 174 GLY F CA 1
ATOM 11786 C C . GLY F 1 177 ? 26.921 30.442 67.263 1.00 11.39 174 GLY F C 1
ATOM 11787 O O . GLY F 1 177 ? 26.168 30.314 66.297 1.00 11.37 174 GLY F O 1
ATOM 11788 N N . ILE F 1 178 ? 26.659 31.266 68.277 1.00 11.45 175 ILE F N 1
ATOM 11789 C CA . ILE F 1 178 ? 25.448 32.092 68.316 1.00 11.77 175 ILE F CA 1
ATOM 11790 C C . ILE F 1 178 ? 25.772 33.495 68.790 1.00 12.37 175 ILE F C 1
ATOM 11791 O O . ILE F 1 178 ? 26.862 33.735 69.289 1.00 13.25 175 ILE F O 1
ATOM 11796 N N . VAL F 1 179 ? 24.849 34.435 68.613 1.00 12.79 176 VAL F N 1
ATOM 11797 C CA . VAL F 1 179 ? 25.023 35.752 69.186 1.00 13.25 176 VAL F CA 1
ATOM 11798 C C . VAL F 1 179 ? 23.669 36.418 69.177 1.00 14.91 176 VAL F C 1
ATOM 11799 O O . VAL F 1 179 ? 22.838 36.134 68.309 1.00 16.77 176 VAL F O 1
ATOM 11803 N N . ASP F 1 180 ? 23.398 37.237 70.173 1.00 15.30 177 ASP F N 1
ATOM 11804 C CA . ASP F 1 180 ? 22.177 38.008 70.166 1.00 17.00 177 ASP F CA 1
ATOM 11805 C C . ASP F 1 180 ? 22.490 39.427 69.694 1.00 17.22 177 ASP F C 1
ATOM 11806 O O . ASP F 1 180 ? 23.609 39.890 69.830 1.00 16.56 177 ASP F O 1
ATOM 11811 N N . ILE F 1 181 ? 21.525 40.077 69.058 1.00 17.84 178 ILE F N 1
ATOM 11812 C CA . ILE F 1 181 ? 21.745 41.421 68.589 1.00 19.45 178 ILE F CA 1
ATOM 11813 C C . ILE F 1 181 ? 20.562 42.265 68.970 1.00 19.11 178 ILE F C 1
ATOM 11814 O O . ILE F 1 181 ? 19.432 41.908 68.695 1.00 18.21 178 ILE F O 1
ATOM 11819 N N . ILE F 1 182 ? 20.866 43.383 69.619 1.00 19.48 179 ILE F N 1
ATOM 11820 C CA . ILE F 1 182 ? 19.896 44.356 70.028 1.00 19.82 179 ILE F CA 1
ATOM 11821 C C . ILE F 1 182 ? 20.212 45.557 69.195 1.00 20.72 179 ILE F C 1
ATOM 11822 O O . ILE F 1 182 ? 21.318 46.112 69.274 1.00 20.06 179 ILE F O 1
ATOM 11835 N N . THR F 1 184 ? 19.205 49.482 67.689 1.00 24.45 181 THR F N 1
ATOM 11836 C CA . THR F 1 184 ? 18.548 50.740 68.001 1.00 25.03 181 THR F CA 1
ATOM 11837 C C . THR F 1 184 ? 18.911 51.749 66.962 1.00 25.02 181 THR F C 1
ATOM 11838 O O . THR F 1 184 ? 19.720 51.497 66.074 1.00 24.77 181 THR F O 1
ATOM 11842 N N . ASP F 1 185 ? 18.284 52.905 67.090 1.00 25.02 182 ASP F N 1
ATOM 11843 C CA . ASP F 1 185 ? 18.608 54.061 66.311 1.00 25.71 182 ASP F CA 1
ATOM 11844 C C . ASP F 1 185 ? 20.109 54.272 66.247 1.00 25.52 182 ASP F C 1
ATOM 11845 O O . ASP F 1 185 ? 20.703 54.381 65.164 1.00 25.35 182 ASP F O 1
ATOM 11850 N N . LYS F 1 186 ? 20.724 54.330 67.422 1.00 25.01 183 LYS F N 1
ATOM 11851 C CA . LYS F 1 186 ? 22.081 54.855 67.518 1.00 24.82 183 LYS F CA 1
ATOM 11852 C C . LYS F 1 186 ? 23.119 53.759 67.486 1.00 23.90 183 LYS F C 1
ATOM 11853 O O . LYS F 1 186 ? 24.227 53.962 66.983 1.00 23.65 183 LYS F O 1
ATOM 11859 N N . THR F 1 187 ? 22.780 52.608 68.048 1.00 22.31 184 THR F N 1
ATOM 11860 C CA . THR F 1 187 ? 23.775 51.585 68.224 1.00 21.72 184 THR F CA 1
ATOM 11861 C C . THR F 1 187 ? 23.148 50.252 68.029 1.00 21.77 184 THR F C 1
ATOM 11862 O O . THR F 1 187 ? 21.940 50.087 68.220 1.00 21.81 184 THR F O 1
ATOM 11866 N N . ILE F 1 188 ? 23.980 49.291 67.652 1.00 22.00 185 ILE F N 1
ATOM 11867 C CA . ILE F 1 188 ? 23.595 47.902 67.807 1.00 22.40 185 ILE F CA 1
ATOM 11868 C C . ILE F 1 188 ? 24.488 47.207 68.837 1.00 22.30 185 ILE F C 1
ATOM 11869 O O . ILE F 1 188 ? 25.699 47.416 68.884 1.00 22.94 185 ILE F O 1
ATOM 11874 N N . GLU F 1 189 ? 23.880 46.376 69.668 1.00 22.84 186 GLU F N 1
ATOM 11875 C CA . GLU F 1 189 ? 24.602 45.772 70.776 1.00 22.81 186 GLU F CA 1
ATOM 11876 C C . GLU F 1 189 ? 24.740 44.266 70.674 1.00 22.40 186 GLU F C 1
ATOM 11877 O O . GLU F 1 189 ? 23.752 43.566 70.363 1.00 23.34 186 GLU F O 1
ATOM 11883 N N . ILE F 1 190 ? 25.949 43.777 70.975 1.00 21.93 187 ILE F N 1
ATOM 11884 C CA . ILE F 1 190 ? 26.284 42.342 70.991 1.00 21.74 187 ILE F CA 1
ATOM 11885 C C . ILE F 1 190 ? 26.010 41.792 72.371 1.00 22.00 187 ILE F C 1
ATOM 11886 O O . ILE F 1 190 ? 26.372 42.419 73.376 1.00 21.74 187 ILE F O 1
ATOM 11891 N N . ASP F 1 191 ? 25.413 40.615 72.436 1.00 21.72 188 ASP F N 1
ATOM 11892 C CA . ASP F 1 191 ? 25.243 39.932 73.706 1.00 22.60 188 ASP F CA 1
ATOM 11893 C C . ASP F 1 191 ? 25.081 38.424 73.483 1.00 21.55 188 ASP F C 1
ATOM 11894 O O . ASP F 1 191 ? 24.687 37.999 72.415 1.00 22.15 188 ASP F O 1
ATOM 11899 N N . GLY F 1 192 ? 25.456 37.604 74.455 1.00 21.78 189 GLY F N 1
ATOM 11900 C CA . GLY F 1 192 ? 25.351 36.116 74.339 1.00 20.47 189 GLY F CA 1
ATOM 11901 C C . GLY F 1 192 ? 26.249 35.557 73.241 1.00 20.09 189 GLY F C 1
ATOM 11902 O O . GLY F 1 192 ? 25.938 34.569 72.611 1.00 17.90 189 GLY F O 1
ATOM 11903 N N . PHE F 1 193 ? 27.356 36.231 72.975 1.00 20.32 190 PHE F N 1
ATOM 11904 C CA . PHE F 1 193 ? 28.266 35.707 72.005 1.00 21.53 190 PHE F CA 1
ATOM 11905 C C . PHE F 1 193 ? 28.857 34.393 72.490 1.00 22.05 190 PHE F C 1
ATOM 11906 O O . PHE F 1 193 ? 29.275 34.300 73.626 1.00 22.45 190 PHE F O 1
ATOM 11914 N N . GLY F 1 194 ? 28.858 33.371 71.643 1.00 21.98 191 GLY F N 1
ATOM 11915 C CA . GLY F 1 194 ? 29.456 32.105 72.053 1.00 23.25 191 GLY F CA 1
ATOM 11916 C C . GLY F 1 194 ? 29.738 31.150 70.920 1.00 24.00 191 GLY F C 1
ATOM 11917 O O . GLY F 1 194 ? 28.993 31.092 69.937 1.00 24.13 191 GLY F O 1
ATOM 11918 N N . VAL F 1 195 ? 30.833 30.411 71.034 1.00 25.04 192 VAL F N 1
ATOM 11919 C CA . VAL F 1 195 ? 31.086 29.321 70.100 1.00 25.00 192 VAL F CA 1
ATOM 11920 C C . VAL F 1 195 ? 31.479 28.050 70.860 1.00 25.28 192 VAL F C 1
ATOM 11921 O O . VAL F 1 195 ? 32.153 28.151 71.871 1.00 25.06 192 VAL F O 1
ATOM 11925 N N . LEU F 1 196 ? 31.047 26.871 70.394 1.00 25.62 193 LEU F N 1
ATOM 11926 C CA . LEU F 1 196 ? 31.478 25.584 70.979 1.00 26.41 193 LEU F CA 1
ATOM 11927 C C . LEU F 1 196 ? 32.994 25.509 71.022 1.00 27.77 193 LEU F C 1
ATOM 11928 O O . LEU F 1 196 ? 33.694 26.161 70.224 1.00 27.34 193 LEU F O 1
ATOM 11933 N N . GLU F 1 197 ? 33.498 24.718 71.964 1.00 28.92 194 GLU F N 1
ATOM 11934 C CA . GLU F 1 197 ? 34.919 24.737 72.266 1.00 29.74 194 GLU F CA 1
ATOM 11935 C C . GLU F 1 197 ? 35.765 24.313 71.072 1.00 29.55 194 GLU F C 1
ATOM 11936 O O . GLU F 1 197 ? 36.746 24.968 70.761 1.00 28.35 194 GLU F O 1
ATOM 11942 N N . GLU F 1 198 ? 35.345 23.262 70.373 1.00 29.85 195 GLU F N 1
ATOM 11943 C CA . GLU F 1 198 ? 36.188 22.686 69.322 1.00 30.75 195 GLU F CA 1
ATOM 11944 C C . GLU F 1 198 ? 36.432 23.595 68.150 1.00 30.65 195 GLU F C 1
ATOM 11945 O O . GLU F 1 198 ? 37.316 23.332 67.336 1.00 30.77 195 GLU F O 1
ATOM 11951 N N . PHE F 1 199 ? 35.674 24.674 68.067 1.00 30.43 196 PHE F N 1
ATOM 11952 C CA . PHE F 1 199 ? 35.633 25.428 66.830 1.00 30.49 196 PHE F CA 1
ATOM 11953 C C . PHE F 1 199 ? 36.195 26.808 67.104 1.00 31.48 196 PHE F C 1
ATOM 11954 O O . PHE F 1 199 ? 36.175 27.743 66.274 1.00 31.45 196 PHE F O 1
ATOM 11962 N N . GLN F 1 200 ? 36.805 26.877 68.278 1.00 32.48 197 GLN F N 1
ATOM 11963 C CA . GLN F 1 200 ? 37.110 28.128 68.895 1.00 33.20 197 GLN F CA 1
ATOM 11964 C C . GLN F 1 200 ? 38.263 28.917 68.324 1.00 33.21 197 GLN F C 1
ATOM 11965 O O . GLN F 1 200 ? 38.391 30.106 68.608 1.00 34.03 197 GLN F O 1
ATOM 11971 N N . HIS F 1 201 ? 39.108 28.301 67.524 1.00 32.57 198 HIS F N 1
ATOM 11972 C CA . HIS F 1 201 ? 40.325 29.020 67.182 1.00 32.23 198 HIS F CA 1
ATOM 11973 C C . HIS F 1 201 ? 40.473 29.122 65.684 1.00 30.94 198 HIS F C 1
ATOM 11974 O O . HIS F 1 201 ? 41.581 29.112 65.129 1.00 30.77 198 HIS F O 1
ATOM 11981 N N . GLN F 1 202 ? 39.311 29.244 65.048 1.00 29.28 199 GLN F N 1
ATOM 11982 C CA . GLN F 1 202 ? 39.201 29.095 63.613 1.00 28.22 199 GLN F CA 1
ATOM 11983 C C . GLN F 1 202 ? 38.712 30.376 62.934 1.00 28.11 199 GLN F C 1
ATOM 11984 O O . GLN F 1 202 ? 38.919 30.578 61.738 1.00 28.55 199 GLN F O 1
ATOM 11990 N N . GLY F 1 203 ? 38.100 31.260 63.706 1.00 27.70 200 GLY F N 1
ATOM 11991 C CA . GLY F 1 203 ? 37.698 32.551 63.177 1.00 26.74 200 GLY F CA 1
ATOM 11992 C C . GLY F 1 203 ? 36.199 32.620 63.077 1.00 26.22 200 GLY F C 1
ATOM 11993 O O . GLY F 1 203 ? 35.647 33.600 62.575 1.00 26.59 200 GLY F O 1
ATOM 11994 N N . ILE F 1 204 ? 35.536 31.569 63.548 1.00 25.30 201 ILE F N 1
ATOM 11995 C CA . ILE F 1 204 ? 34.081 31.543 63.580 1.00 24.12 201 ILE F CA 1
ATOM 11996 C C . ILE F 1 204 ? 33.676 32.785 64.316 1.00 23.48 201 ILE F C 1
ATOM 11997 O O . ILE F 1 204 ? 32.980 33.651 63.771 1.00 23.64 201 ILE F O 1
ATOM 12002 N N . GLY F 1 205 ? 34.166 32.891 65.545 1.00 22.66 202 GLY F N 1
ATOM 12003 C CA . GLY F 1 205 ? 33.976 34.098 66.333 1.00 21.20 202 GLY F CA 1
ATOM 12004 C C . GLY F 1 205 ? 34.098 35.341 65.480 1.00 19.92 202 GLY F C 1
ATOM 12005 O O . GLY F 1 205 ? 33.292 36.254 65.567 1.00 19.80 202 GLY F O 1
ATOM 12006 N N . SER F 1 206 ? 35.083 35.333 64.610 1.00 19.07 203 SER F N 1
ATOM 12007 C CA . SER F 1 206 ? 35.452 36.514 63.845 1.00 18.92 203 SER F CA 1
ATOM 12008 C C . SER F 1 206 ? 34.529 36.774 62.629 1.00 18.97 203 SER F C 1
ATOM 12009 O O . SER F 1 206 ? 34.287 37.925 62.233 1.00 18.96 203 SER F O 1
ATOM 12012 N N . GLU F 1 207 ? 34.002 35.702 62.048 1.00 18.75 204 GLU F N 1
ATOM 12013 C CA . GLU F 1 207 ? 33.076 35.856 60.943 1.00 19.00 204 GLU F CA 1
ATOM 12014 C C . GLU F 1 207 ? 31.713 36.443 61.394 1.00 17.61 204 GLU F C 1
ATOM 12015 O O . GLU F 1 207 ? 31.064 37.230 60.683 1.00 17.26 204 GLU F O 1
ATOM 12021 N N . ILE F 1 208 ? 31.309 36.062 62.590 1.00 16.60 205 ILE F N 1
ATOM 12022 C CA . ILE F 1 208 ? 30.090 36.564 63.183 1.00 16.05 205 ILE F CA 1
ATOM 12023 C C . ILE F 1 208 ? 30.152 38.088 63.386 1.00 16.74 205 ILE F C 1
ATOM 12024 O O . ILE F 1 208 ? 29.217 38.835 63.010 1.00 16.66 205 ILE F O 1
ATOM 12029 N N . GLN F 1 209 ? 31.265 38.532 63.964 1.00 16.69 206 GLN F N 1
ATOM 12030 C CA . GLN F 1 209 ? 31.575 39.939 64.115 1.00 17.88 206 GLN F CA 1
ATOM 12031 C C . GLN F 1 209 ? 31.367 40.664 62.808 1.00 17.28 206 GLN F C 1
ATOM 12032 O O . GLN F 1 209 ? 30.656 41.666 62.747 1.00 17.18 206 GLN F O 1
ATOM 12038 N N . ALA F 1 210 ? 32.027 40.168 61.764 1.00 16.70 207 ALA F N 1
ATOM 12039 C CA . ALA F 1 210 ? 31.894 40.756 60.449 1.00 16.22 207 ALA F CA 1
ATOM 12040 C C . ALA F 1 210 ? 30.420 40.859 60.000 1.00 15.85 207 ALA F C 1
ATOM 12041 O O . ALA F 1 210 ? 30.021 41.877 59.429 1.00 15.78 207 ALA F O 1
ATOM 12043 N N . TYR F 1 211 ? 29.617 39.824 60.273 1.00 15.56 208 TYR F N 1
ATOM 12044 C CA . TYR F 1 211 ? 28.211 39.832 59.840 1.00 15.46 208 TYR F CA 1
ATOM 12045 C C . TYR F 1 211 ? 27.430 40.916 60.574 1.00 15.47 208 TYR F C 1
ATOM 12046 O O . TYR F 1 211 ? 26.658 41.669 59.971 1.00 15.04 208 TYR F O 1
ATOM 12055 N N . VAL F 1 212 ? 27.646 41.013 61.880 1.00 15.97 209 VAL F N 1
ATOM 12056 C CA . VAL F 1 212 ? 27.051 42.102 62.658 1.00 16.42 209 VAL F CA 1
ATOM 12057 C C . VAL F 1 212 ? 27.501 43.482 62.150 1.00 16.67 209 VAL F C 1
ATOM 12058 O O . VAL F 1 212 ? 26.689 44.432 62.023 1.00 16.02 209 VAL F O 1
ATOM 12062 N N . GLY F 1 213 ? 28.798 43.576 61.855 1.00 17.22 210 GLY F N 1
ATOM 12063 C CA . GLY F 1 213 ? 29.399 44.816 61.374 1.00 17.65 210 GLY F CA 1
ATOM 12064 C C . GLY F 1 213 ? 28.604 45.283 60.189 1.00 18.22 210 GLY F C 1
ATOM 12065 O O . GLY F 1 213 ? 28.054 46.383 60.187 1.00 17.97 210 GLY F O 1
ATOM 12066 N N . ARG F 1 214 ? 28.502 44.404 59.199 1.00 19.19 211 ARG F N 1
ATOM 12067 C CA . ARG F 1 214 ? 27.652 44.654 58.046 1.00 20.19 211 ARG F CA 1
ATOM 12068 C C . ARG F 1 214 ? 26.245 45.118 58.394 1.00 20.71 211 ARG F C 1
ATOM 12069 O O . ARG F 1 214 ? 25.812 46.172 57.951 1.00 21.18 211 ARG F O 1
ATOM 12085 N N . ALA F 1 216 ? 25.116 46.648 60.714 1.00 22.38 213 ALA F N 1
ATOM 12086 C CA . ALA F 1 216 ? 25.093 47.825 61.558 1.00 22.91 213 ALA F CA 1
ATOM 12087 C C . ALA F 1 216 ? 24.958 49.145 60.782 1.00 23.80 213 ALA F C 1
ATOM 12088 O O . ALA F 1 216 ? 24.571 50.175 61.361 1.00 23.52 213 ALA F O 1
ATOM 12090 N N . ASN F 1 217 ? 25.290 49.114 59.487 1.00 24.23 214 ASN F N 1
ATOM 12091 C CA . ASN F 1 217 ? 25.203 50.278 58.592 1.00 23.96 214 ASN F CA 1
ATOM 12092 C C . ASN F 1 217 ? 26.212 51.316 59.065 1.00 24.31 214 ASN F C 1
ATOM 12093 O O . ASN F 1 217 ? 27.420 51.084 58.951 1.00 24.80 214 ASN F O 1
ATOM 12098 N N . GLU F 1 218 ? 25.757 52.431 59.636 1.00 23.89 215 GLU F N 1
ATOM 12099 C CA . GLU F 1 218 ? 26.710 53.317 60.309 1.00 23.46 215 GLU F CA 1
ATOM 12100 C C . GLU F 1 218 ? 26.695 53.364 61.857 1.00 22.78 215 GLU F C 1
ATOM 12101 O O . GLU F 1 218 ? 27.540 54.048 62.472 1.00 23.18 215 GLU F O 1
ATOM 12107 N N . ARG F 1 219 ? 25.764 52.643 62.477 1.00 21.19 216 ARG F N 1
ATOM 12108 C CA . ARG F 1 219 ? 25.698 52.526 63.930 1.00 20.30 216 ARG F CA 1
ATOM 12109 C C . ARG F 1 219 ? 26.990 51.894 64.460 1.00 20.34 216 ARG F C 1
ATOM 12110 O O . ARG F 1 219 ? 27.508 50.958 63.856 1.00 20.89 216 ARG F O 1
ATOM 12118 N N . PRO F 1 220 ? 27.565 52.457 65.537 1.00 19.76 217 PRO F N 1
ATOM 12119 C CA . PRO F 1 220 ? 28.571 51.743 66.300 1.00 19.19 217 PRO F CA 1
ATOM 12120 C C . PRO F 1 220 ? 28.023 50.485 66.990 1.00 18.78 217 PRO F C 1
ATOM 12121 O O . PRO F 1 220 ? 26.807 50.369 67.284 1.00 18.95 217 PRO F O 1
ATOM 12125 N N . VAL F 1 221 ? 28.917 49.533 67.215 1.00 17.96 218 VAL F N 1
ATOM 12126 C CA . VAL F 1 221 ? 28.529 48.277 67.858 1.00 18.05 218 VAL F CA 1
ATOM 12127 C C . VAL F 1 221 ? 29.240 48.153 69.184 1.00 17.57 218 VAL F C 1
ATOM 12128 O O . VAL F 1 221 ? 30.435 48.390 69.279 1.00 18.35 218 VAL F O 1
ATOM 12132 N N . ILE F 1 222 ? 28.448 47.853 70.204 1.00 17.55 219 ILE F N 1
ATOM 12133 C CA . ILE F 1 222 ? 28.843 47.903 71.598 1.00 17.77 219 ILE F CA 1
ATOM 12134 C C . ILE F 1 222 ? 28.537 46.559 72.293 1.00 18.41 219 ILE F C 1
ATOM 12135 O O . ILE F 1 222 ? 27.690 45.784 71.848 1.00 18.19 219 ILE F O 1
ATOM 12140 N N . LEU F 1 223 ? 29.216 46.319 73.404 1.00 18.94 220 LEU F N 1
ATOM 12141 C CA . LEU F 1 223 ? 28.855 45.226 74.311 1.00 18.87 220 LEU F CA 1
ATOM 12142 C C . LEU F 1 223 ? 29.437 45.491 75.719 1.00 19.99 220 LEU F C 1
ATOM 12143 O O . LEU F 1 223 ? 30.409 46.289 75.887 1.00 19.00 220 LEU F O 1
ATOM 12148 N N . VAL F 1 224 ? 28.848 44.830 76.724 1.00 20.18 221 VAL F N 1
ATOM 12149 C CA . VAL F 1 224 ? 29.517 44.721 78.042 1.00 20.66 221 VAL F CA 1
ATOM 12150 C C . VAL F 1 224 ? 30.158 43.359 78.189 1.00 20.90 221 VAL F C 1
ATOM 12151 O O . VAL F 1 224 ? 29.603 42.406 77.680 1.00 21.67 221 VAL F O 1
ATOM 12155 N N . ALA F 1 225 ? 31.362 43.283 78.786 1.00 21.27 222 ALA F N 1
ATOM 12156 C CA . ALA F 1 225 ? 32.028 42.000 79.110 1.00 22.21 222 ALA F CA 1
ATOM 12157 C C . ALA F 1 225 ? 32.489 41.941 80.562 1.00 23.20 222 ALA F C 1
ATOM 12158 O O . ALA F 1 225 ? 32.850 42.979 81.156 1.00 22.44 222 ALA F O 1
ATOM 12160 N N . ASP F 1 226 ? 32.485 40.725 81.109 1.00 24.53 223 ASP F N 1
ATOM 12161 C CA . ASP F 1 226 ? 32.994 40.487 82.447 1.00 26.46 223 ASP F CA 1
ATOM 12162 C C . ASP F 1 226 ? 34.475 40.803 82.457 1.00 27.01 223 ASP F C 1
ATOM 12163 O O . ASP F 1 226 ? 35.179 40.480 81.521 1.00 26.56 223 ASP F O 1
ATOM 12168 N N . GLY F 1 227 ? 34.933 41.460 83.520 1.00 28.56 224 GLY F N 1
ATOM 12169 C CA . GLY F 1 227 ? 36.336 41.773 83.692 1.00 30.12 224 GLY F CA 1
ATOM 12170 C C . GLY F 1 227 ? 37.221 40.556 83.482 1.00 31.71 224 GLY F C 1
ATOM 12171 O O . GLY F 1 227 ? 38.200 40.649 82.783 1.00 32.04 224 GLY F O 1
ATOM 12172 N N . LYS F 1 228 ? 36.841 39.415 84.058 1.00 33.53 225 LYS F N 1
ATOM 12173 C CA . LYS F 1 228 ? 37.578 38.144 83.940 1.00 35.10 225 LYS F CA 1
ATOM 12174 C C . LYS F 1 228 ? 37.236 37.357 82.676 1.00 36.12 225 LYS F C 1
ATOM 12175 O O . LYS F 1 228 ? 37.562 36.171 82.574 1.00 36.66 225 LYS F O 1
ATOM 12181 N N . ASP F 1 229 ? 36.568 37.995 81.719 1.00 37.27 226 ASP F N 1
ATOM 12182 C CA . ASP F 1 229 ? 36.099 37.301 80.509 1.00 37.94 226 ASP F CA 1
ATOM 12183 C C . ASP F 1 229 ? 37.279 36.806 79.661 1.00 38.15 226 ASP F C 1
ATOM 12184 O O . ASP F 1 229 ? 38.417 37.299 79.784 1.00 37.72 226 ASP F O 1
ATOM 12189 N N . THR F 1 230 ? 37.023 35.815 78.813 1.00 37.76 227 THR F N 1
ATOM 12190 C CA . THR F 1 230 ? 38.122 35.297 77.997 1.00 37.23 227 THR F CA 1
ATOM 12191 C C . THR F 1 230 ? 38.169 36.163 76.781 1.00 36.61 227 THR F C 1
ATOM 12192 O O . THR F 1 230 ? 39.178 36.850 76.523 1.00 36.29 227 THR F O 1
ATOM 12196 N N . ALA F 1 231 ? 37.030 36.104 76.081 1.00 35.30 228 ALA F N 1
ATOM 12197 C CA . ALA F 1 231 ? 36.616 36.939 74.959 1.00 34.97 228 ALA F CA 1
ATOM 12198 C C . ALA F 1 231 ? 37.167 38.358 74.969 1.00 34.96 228 ALA F C 1
ATOM 12199 O O . ALA F 1 231 ? 37.488 38.915 73.900 1.00 35.11 228 ALA F O 1
ATOM 12201 N N . LYS F 1 232 ? 37.220 38.940 76.166 1.00 34.14 229 LYS F N 1
ATOM 12202 C CA . LYS F 1 232 ? 37.836 40.217 76.382 1.00 33.99 229 LYS F CA 1
ATOM 12203 C C . LYS F 1 232 ? 39.110 40.345 75.524 1.00 34.05 229 LYS F C 1
ATOM 12204 O O . LYS F 1 232 ? 39.161 41.153 74.575 1.00 33.92 229 LYS F O 1
ATOM 12210 N N . ASP F 1 233 ? 40.111 39.513 75.829 1.00 33.94 230 ASP F N 1
ATOM 12211 C CA . ASP F 1 233 ? 41.413 39.505 75.131 1.00 33.15 230 ASP F CA 1
ATOM 12212 C C . ASP F 1 233 ? 41.279 39.613 73.630 1.00 31.81 230 ASP F C 1
ATOM 12213 O O . ASP F 1 233 ? 42.012 40.350 72.983 1.00 32.35 230 ASP F O 1
ATOM 12226 N N . TYR F 1 235 ? 38.405 40.631 71.781 1.00 24.34 232 TYR F N 1
ATOM 12227 C CA . TYR F 1 235 ? 37.829 41.911 71.392 1.00 22.32 232 TYR F CA 1
ATOM 12228 C C . TYR F 1 235 ? 38.872 43.046 71.274 1.00 21.44 232 TYR F C 1
ATOM 12229 O O . TYR F 1 235 ? 38.771 43.887 70.402 1.00 20.96 232 TYR F O 1
ATOM 12238 N N . LEU F 1 236 ? 39.834 43.086 72.177 1.00 20.61 233 LEU F N 1
ATOM 12239 C CA . LEU F 1 236 ? 40.912 44.061 72.085 1.00 21.73 233 LEU F CA 1
ATOM 12240 C C . LEU F 1 236 ? 41.744 43.915 70.797 1.00 21.91 233 LEU F C 1
ATOM 12241 O O . LEU F 1 236 ? 42.106 44.914 70.170 1.00 22.23 233 LEU F O 1
ATOM 12246 N N . ARG F 1 237 ? 42.034 42.669 70.414 1.00 22.10 234 ARG F N 1
ATOM 12247 C CA . ARG F 1 237 ? 42.809 42.356 69.216 1.00 21.80 234 ARG F CA 1
ATOM 12248 C C . ARG F 1 237 ? 41.990 42.679 67.994 1.00 21.05 234 ARG F C 1
ATOM 12249 O O . ARG F 1 237 ? 42.493 43.125 66.978 1.00 21.20 234 ARG F O 1
ATOM 12257 N N . GLN F 1 238 ? 40.703 42.480 68.115 1.00 20.87 235 GLN F N 1
ATOM 12258 C CA . GLN F 1 238 ? 39.789 42.904 67.080 1.00 20.63 235 GLN F CA 1
ATOM 12259 C C . GLN F 1 238 ? 39.650 44.429 66.961 1.00 20.07 235 GLN F C 1
ATOM 12260 O O . GLN F 1 238 ? 39.341 44.937 65.888 1.00 20.78 235 GLN F O 1
ATOM 12266 N N . GLY F 1 239 ? 39.881 45.169 68.038 1.00 18.96 236 GLY F N 1
ATOM 12267 C CA . GLY F 1 239 ? 40.014 46.613 67.893 1.00 17.33 236 GLY F CA 1
ATOM 12268 C C . GLY F 1 239 ? 38.903 47.375 68.567 1.00 16.23 236 GLY F C 1
ATOM 12269 O O . GLY F 1 239 ? 38.662 48.549 68.260 1.00 16.71 236 GLY F O 1
ATOM 12270 N N . TYR F 1 240 ? 38.227 46.699 69.479 1.00 14.24 237 TYR F N 1
ATOM 12271 C CA . TYR F 1 240 ? 37.176 47.296 70.281 1.00 13.29 237 TYR F CA 1
ATOM 12272 C C . TYR F 1 240 ? 37.781 48.278 71.243 1.00 11.90 237 TYR F C 1
ATOM 12273 O O . TYR F 1 240 ? 38.772 47.946 71.847 1.00 12.56 237 TYR F O 1
ATOM 12282 N N . VAL F 1 241 ? 37.201 49.453 71.445 1.00 10.91 238 VAL F N 1
ATOM 12283 C CA . VAL F 1 241 ? 37.857 50.378 72.375 1.00 10.25 238 VAL F CA 1
ATOM 12284 C C . VAL F 1 241 ? 37.285 50.264 73.774 1.00 10.10 238 VAL F C 1
ATOM 12285 O O . VAL F 1 241 ? 36.086 50.206 73.952 1.00 9.97 238 VAL F O 1
ATOM 12289 N N . TYR F 1 242 ? 38.171 50.182 74.769 1.00 10.40 239 TYR F N 1
ATOM 12290 C CA . TYR F 1 242 ? 37.750 50.095 76.177 1.00 9.25 239 TYR F CA 1
ATOM 12291 C C . TYR F 1 242 ? 37.217 51.466 76.661 1.00 9.58 239 TYR F C 1
ATOM 12292 O O . TYR F 1 242 ? 37.932 52.491 76.582 1.00 6.59 239 TYR F O 1
ATOM 12301 N N . GLN F 1 243 ? 35.988 51.430 77.192 1.00 9.05 240 GLN F N 1
ATOM 12302 C CA . GLN F 1 243 ? 35.229 52.609 77.555 1.00 10.47 240 GLN F CA 1
ATOM 12303 C C . GLN F 1 243 ? 35.161 52.824 79.074 1.00 10.64 240 GLN F C 1
ATOM 12304 O O . GLN F 1 243 ? 35.216 53.958 79.528 1.00 11.26 240 GLN F O 1
ATOM 12310 N N . GLY F 1 244 ? 35.128 51.758 79.868 1.00 10.42 241 GLY F N 1
ATOM 12311 C CA . GLY F 1 244 ? 35.162 51.903 81.322 1.00 10.01 241 GLY F CA 1
ATOM 12312 C C . GLY F 1 244 ? 34.576 50.691 82.036 1.00 11.35 241 GLY F C 1
ATOM 12313 O O . GLY F 1 244 ? 34.367 49.608 81.439 1.00 10.94 241 GLY F O 1
ATOM 12314 N N . PHE F 1 245 ? 34.327 50.849 83.332 1.00 10.54 242 PHE F N 1
ATOM 12315 C CA . PHE F 1 245 ? 33.832 49.738 84.109 1.00 9.10 242 PHE F CA 1
ATOM 12316 C C . PHE F 1 245 ? 32.672 50.079 85.080 1.00 9.20 242 PHE F C 1
ATOM 12317 O O . PHE F 1 245 ? 32.407 51.273 85.371 1.00 8.32 242 PHE F O 1
ATOM 12325 N N . LYS F 1 246 ? 32.033 49.018 85.585 1.00 8.02 243 LYS F N 1
ATOM 12326 C CA . LYS F 1 246 ? 31.141 49.074 86.724 1.00 9.64 243 LYS F CA 1
ATOM 12327 C C . LYS F 1 246 ? 31.368 47.914 87.635 1.00 10.08 243 LYS F C 1
ATOM 12328 O O . LYS F 1 246 ? 31.413 46.773 87.184 1.00 11.58 243 LYS F O 1
ATOM 12334 N N . TYR F 1 247 ? 31.420 48.165 88.932 1.00 10.52 244 TYR F N 1
ATOM 12335 C CA . TYR F 1 247 ? 31.298 47.071 89.871 1.00 10.68 244 TYR F CA 1
ATOM 12336 C C . TYR F 1 247 ? 29.837 46.731 90.058 1.00 10.71 244 TYR F C 1
ATOM 12337 O O . TYR F 1 247 ? 28.987 47.603 90.040 1.00 9.71 244 TYR F O 1
ATOM 12346 N N . HIS F 1 248 ? 29.544 45.452 90.208 1.00 10.67 245 HIS F N 1
ATOM 12347 C CA . HIS F 1 248 ? 28.213 45.068 90.593 1.00 10.39 245 HIS F CA 1
ATOM 12348 C C . HIS F 1 248 ? 28.328 43.906 91.546 1.00 10.15 245 HIS F C 1
ATOM 12349 O O . HIS F 1 248 ? 29.354 43.218 91.592 1.00 9.26 245 HIS F O 1
ATOM 12356 N N . ILE F 1 249 ? 27.254 43.661 92.294 1.00 9.20 246 ILE F N 1
ATOM 12357 C CA . ILE F 1 249 ? 27.291 42.663 93.333 1.00 8.08 246 ILE F CA 1
ATOM 12358 C C . ILE F 1 249 ? 25.977 41.919 93.365 1.00 9.29 246 ILE F C 1
ATOM 12359 O O . ILE F 1 249 ? 24.919 42.493 93.032 1.00 8.32 246 ILE F O 1
ATOM 12364 N N . LEU F 1 250 ? 26.054 40.647 93.770 1.00 8.54 247 LEU F N 1
ATOM 12365 C CA . LEU F 1 250 ? 24.876 39.815 93.808 1.00 10.51 247 LEU F CA 1
ATOM 12366 C C . LEU F 1 250 ? 24.892 38.890 95.035 1.00 10.78 247 LEU F C 1
ATOM 12367 O O . LEU F 1 250 ? 25.913 38.258 95.337 1.00 10.44 247 LEU F O 1
ATOM 12372 N N . LYS F 1 251 ? 23.746 38.806 95.698 1.00 10.71 248 LYS F N 1
ATOM 12373 C CA . LYS F 1 251 ? 23.487 37.779 96.699 1.00 11.01 248 LYS F CA 1
ATOM 12374 C C . LYS F 1 251 ? 22.254 37.036 96.259 1.00 11.41 248 LYS F C 1
ATOM 12375 O O . LYS F 1 251 ? 21.179 37.649 96.149 1.00 11.13 248 LYS F O 1
ATOM 12381 N N . GLU F 1 252 ? 22.410 35.738 95.977 1.00 11.15 249 GLU F N 1
ATOM 12382 C CA . GLU F 1 252 ? 21.345 35.003 95.378 1.00 13.03 249 GLU F CA 1
ATOM 12383 C C . GLU F 1 252 ? 20.219 34.692 96.380 1.00 13.91 249 GLU F C 1
ATOM 12384 O O . GLU F 1 252 ? 19.037 34.609 96.013 1.00 14.46 249 GLU F O 1
ATOM 12390 N N . ASN F 1 253 ? 20.583 34.482 97.639 1.00 13.68 250 ASN F N 1
ATOM 12391 C CA . ASN F 1 253 ? 19.591 34.216 98.651 1.00 14.02 250 ASN F CA 1
ATOM 12392 C C . ASN F 1 253 ? 19.687 35.186 99.803 1.00 14.34 250 ASN F C 1
ATOM 12393 O O . ASN F 1 253 ? 20.669 35.215 100.504 1.00 14.53 250 ASN F O 1
ATOM 12398 N N . ILE F 1 254 ? 18.653 36.002 99.950 1.00 15.30 251 ILE F N 1
ATOM 12399 C CA . ILE F 1 254 ? 18.397 36.873 101.125 1.00 16.19 251 ILE F CA 1
ATOM 12400 C C . ILE F 1 254 ? 18.285 36.003 102.416 1.00 16.93 251 ILE F C 1
ATOM 12401 O O . ILE F 1 254 ? 17.752 34.884 102.436 1.00 15.89 251 ILE F O 1
#

Solvent-accessible surface area: 72481 Å² total